Protein AF-0000000083136436 (afdb_homodimer)

Solvent-accessible surface area (backbone atoms only — not comparable to full-atom values): 55242 Å² total; per-residue (Å²): 112,68,65,59,56,51,51,56,48,48,55,53,46,47,53,52,50,52,51,52,51,49,55,48,50,48,51,52,43,40,59,65,52,48,75,70,42,80,76,74,80,72,86,39,76,48,78,64,77,45,76,46,76,44,94,86,46,34,34,39,34,31,37,71,50,64,82,78,51,86,52,62,43,18,45,33,35,54,41,67,31,38,34,38,37,31,27,44,71,83,41,77,76,44,77,45,72,50,86,51,68,53,82,34,62,43,40,19,55,38,68,44,79,39,76,47,62,86,82,41,47,38,37,38,41,37,38,32,49,61,46,78,86,47,48,82,66,87,65,63,38,30,46,27,48,47,33,59,49,50,45,50,50,37,52,69,26,41,63,52,33,50,50,17,48,49,30,24,46,52,9,51,48,37,32,53,50,36,65,64,43,36,78,78,56,75,53,71,66,32,48,41,24,46,10,52,27,28,31,37,48,11,51,31,50,28,60,39,26,55,45,38,37,66,57,46,76,52,23,43,42,49,44,50,45,42,54,52,34,60,51,51,36,54,50,29,44,53,52,17,52,39,52,69,66,60,53,83,70,78,54,66,66,54,50,52,40,50,52,44,50,51,50,48,53,50,45,50,52,29,18,49,70,62,80,41,38,58,86,74,46,42,62,60,50,50,49,49,48,50,53,50,52,52,51,53,49,51,50,52,50,51,35,55,74,67,67,64,68,46,78,68,46,55,61,46,51,56,37,50,50,48,41,50,52,33,50,52,52,52,56,48,35,59,76,74,42,76,76,64,72,56,62,65,44,54,50,41,46,40,51,33,51,50,53,50,49,51,53,52,51,52,50,52,50,50,52,46,35,54,48,34,21,53,55,36,23,50,58,52,26,18,32,27,79,82,61,61,34,27,13,40,51,35,47,50,50,47,57,72,65,61,84,76,60,71,39,22,28,39,37,32,36,36,54,50,63,49,66,59,39,25,74,74,65,30,61,70,54,32,47,51,53,49,34,53,52,45,48,56,50,40,73,69,43,44,89,58,24,56,44,28,39,64,45,75,56,32,34,37,32,47,25,61,68,32,81,81,54,64,61,67,61,51,52,52,47,49,54,49,49,44,50,55,50,46,72,64,57,82,54,100,60,75,71,45,75,26,52,17,57,30,68,44,50,95,84,60,86,46,62,66,60,42,46,50,51,4,44,52,44,13,53,56,44,36,52,56,59,53,69,71,99,111,68,64,59,53,51,51,54,49,49,56,52,47,48,52,52,50,51,50,53,50,49,55,49,52,48,50,51,43,40,58,65,51,48,74,68,41,80,76,75,79,73,86,41,76,48,80,64,76,45,75,45,76,47,94,86,45,34,34,41,34,31,37,73,49,63,80,79,52,85,55,62,44,18,45,33,36,55,42,66,30,38,33,39,38,30,26,44,69,83,39,76,77,46,77,44,73,50,87,51,68,54,83,36,62,43,39,19,56,37,69,45,80,40,76,48,62,84,82,41,48,38,36,37,40,37,40,33,50,60,45,78,87,48,48,81,66,88,65,63,38,30,45,26,49,46,32,59,51,50,43,50,49,37,52,70,25,41,63,53,35,51,51,16,49,47,29,24,46,54,8,52,48,36,35,52,49,36,66,64,43,39,78,78,37,92,56,72,66,32,49,42,23,46,9,52,29,29,31,38,50,11,52,33,50,27,61,41,26,55,44,39,37,65,56,46,76,52,23,42,42,50,44,50,47,42,53,53,34,60,52,50,36,56,50,29,44,52,54,16,50,39,51,70,67,60,53,83,71,77,53,66,68,53,50,52,40,51,50,45,51,49,50,47,53,51,44,49,53,30,19,49,70,62,79,41,38,59,86,74,46,42,62,60,49,51,49,50,49,50,53,48,51,51,50,53,48,50,51,53,50,52,35,55,76,68,67,64,70,47,76,67,48,55,62,47,50,54,36,51,49,48,41,49,51,35,50,52,54,52,56,49,35,60,76,73,42,76,74,62,72,54,62,63,44,53,51,41,47,39,51,31,51,52,51,50,47,51,54,53,49,52,50,51,50,52,52,48,35,54,48,35,21,52,54,37,22,50,57,52,25,18,33,27,80,83,61,63,34,27,13,40,51,35,47,50,49,47,57,72,64,60,83,75,60,73,40,22,29,38,36,33,36,36,54,49,62,47,68,58,39,26,73,73,66,31,61,69,55,32,48,52,53,50,34,53,51,44,48,55,50,38,72,69,42,43,89,58,25,55,44,29,39,64,44,74,57,31,34,36,32,46,24,62,69,33,82,82,55,64,62,67,61,51,52,52,50,48,54,50,50,45,49,55,49,44,72,64,56,81,54,98,59,75,72,44,75,26,50,18,57,29,66,45,50,95,82,59,87,48,61,65,60,41,47,50,52,4,45,50,45,15,53,54,44,36,51,55,60,53,67,71,98

Secondary structure (DSSP, 8-state):
-HHHHHHHHHHHHHHHHHHHHHHHHHHHHHHHHHTTSPPP--PEE---SEEEE-TTS-EEEEEE--TT-TT-SEEEEEEESEEEEEEETTEEEEEE----STT-S---EEEEEEEPPTT--EEEEEEEESSGGGTT----EEEE-HHHHHHHHHHHHHHHHHHHHHHHHHHHHHHHHHHHHHHHH---THHHHHHHHHHHHHHHHHHTSHHHHHH-S-HHHHHHHHHHHHHHHHHHHHHHHHHHTT---SSHHHHHHHHHHHHHHHHHHHHHHTSS-HHHHHHHHHHHHHHHHHHHHHHHHHHHHTT---HHHHHHHHHHHHHHHHHHHHHHHHHHS-S---HHHHHHHHHHHHHHHHHHHHHHHHHHHHHHHHHHIIIIIHB-TTT-SB-HHHHHHHHHH----TT-EEEEEEETTHHHHHHHH-HHHHHHHHHHHHHHHHHHHTTTSEEEE-SSSEEEEEESSGGG--HHHHHHHHHHHHHHHHHHT-SSS---EEEEEEEPPTT---HHHHHHHHHHHHHHHHHHHHTT-/-HHHHHHHHHHHHHHHHHHHHHHHHHHHHHHHHHTTS-----PEE---SEEEE-TTS-EEEEEE--TT-TT-SEEEEEEESEEEEEEETTEEEEEE----STT-S---EEEEEEEPPTT--EEEEEEEESSGGGTT----EEEE-HHHHHHHHHHHHHHHHHHHHHHHHHHHHHHHHHHHHTTTS---THHHHHHHHHHHHHHHHHHTSHHHHHH-S-HHHHHHHHHHHHHHHHHHHHHHHHHHTT---SSHHHHHHHHHHHHHHHHHHHHHHTSS-HHHHHHHHHHHHHHHHHHHHHHHHHHHHTT---HHHHHHHHHHHHHHHHHHHHHHHHHHS-S---HHHHHHHHHHHHHHHHHHHHHHHHHHHHHHHHHHHHHHHHB-TTT-SB-HHHHHHHHHH----TT-EEEEEEETTHHHHHHHH-HHHHHHHHHHHHHHHHHHHTTTSEEEE-SSSEEEEEESSGGG--HHHHHHHHHHHHHHHHHTT-SSS---EEEEEEEPPTT---HHHHHHHHHHHHHHHHHHHHTT-

Radius of gyration: 40.77 Å; Cα contacts (8 Å, |Δi|>4): 1611; chains: 2; bounding box: 69×127×80 Å

InterPro domains:
  IPR000160 GGDEF domain [PF00990] (382-529)
  IPR000160 GGDEF domain [PS50887] (406-533)
  IPR000160 GGDEF domain [SM00267] (370-532)
  IPR000160 GGDEF domain [TIGR00254] (377-530)
  IPR000160 GGDEF domain [cd01949] (384-532)
  IPR011623 7TM-DISM receptor, extracellular domain, type 1 [PF07695] (163-356)
  IPR029787 Nucleotide cyclase [SSF55073] (386-528)
  IPR043128 Reverse transcriptase/Diguanylate cyclase domain [G3DSA:3.30.70.270] (364-533)
  IPR050469 Diguanylate cyclase Dgc-like, bacteria [PTHR45138] (361-528)

Foldseek 3Di:
DVVVVVVVVVVVVVVVVVVVVVVVVVVVVCVVCVVVDPDQDAWAFFDFPDWDADPQLKIKTKHFDDLPPPFFFKKKKKDAQKWKWKDFPRHTQDTQFAPDALLARGSAIAIDITTDDSPTGMMMMMIGHSDPLCRPADMIMTGGDPVSNVVNLCVVQVVQLVLLVVLLVLLVVLCVVCVVCCVPQVADCLSVLLSLLSNLSSLLQNLLTVNVNSVPPRRSVSRSSNLLSLLCNLLSVLSNLCGLVVPPDPPQSVVLNVQSVVLSVVQSVCSSVHNAHSLRSSVSSVVSVVSSLVVSVVSLVVCVVVVVDDPSSVLLVVLSVLQVVLVVVQVVCVSPHDRHNDPSNSVSSSVSSVSNSVSSVVVSVVSRVVVVCVVVCCQVVQADPLARAGEQSVVVVCQVPVQDLAQKKKKKKFKPCLVVQCVVPNVVLSSVLQNVLSVLVCVLQVVQFGKYDNDSGMIMTMGHNCPVPPVVVSVVVSVVVLVVVVVVPPGVDRIDMFMFMFTDDPPDPGVVVRVVRRVVNSVVRVVVVVVVD/DVVVVVVVVVVVVVVVVVVVVVVVVVVVVCVVCVVVDPDQDAWAFFDFPDWDADPQLKIKTKHFDDLPPPFFFKKKKKDAQKWKWKDFPRHTQDTQFAPDALLARGSAIAIDITTDDSPGGMMMMMIGHSDPLCRPADMIMTGGDPVSNVVNQCVVQVVQLVLLVVLLVLLVVLCVVCVVCCVVFVADCLSVLLSLLSNLSSLLSNLLTVNVNSVPPRRSVSRSSNLLSLLCNLLSVLSNLCGQVVPPDPPLSVVLNVQSVVLSVVQSVCSSVHNAHSLRSSVSSVVSVVVSLVVSVVSLVVCVVVVVCDPSSVLLVVLSVLQVVLVVVQVVCVSPHDRHRDPSNSVSSSVSSVSNSVSSVVVSVVSVVVVVCVVVCCQVVQADPLARAGEQSVVVVCQVPVQDLAQKKKKKKFKPCLVVQCVVPNVVLSSVLQNVLSVLVCVLQVVQFGKYDNDSGMIMTMGHNCPVPPVVVSVVVSVVVLVVVVVVCPGVDRIDMFMFMFTDDPPDPGVVVRVVRRVVNSVVRVVVVVVVD

Structure (mmCIF, N/CA/C/O backbone):
data_AF-0000000083136436-model_v1
#
loop_
_entity.id
_entity.type
_entity.pdbx_description
1 polymer 'Putative diguanylate cyclase YfiN'
#
loop_
_atom_site.group_PDB
_atom_site.id
_atom_site.type_symbol
_atom_site.label_atom_id
_atom_site.label_alt_id
_atom_site.label_comp_id
_atom_site.label_asym_id
_atom_site.label_entity_id
_atom_site.label_seq_id
_atom_site.pdbx_PDB_ins_code
_atom_site.Cartn_x
_atom_site.Cartn_y
_atom_site.Cartn_z
_atom_site.occupancy
_atom_site.B_iso_or_equiv
_atom_site.auth_seq_id
_atom_site.auth_comp_id
_atom_site.auth_asym_id
_atom_site.auth_atom_id
_atom_site.pdbx_PDB_model_num
ATOM 1 N N . MET A 1 1 ? 20.844 29.188 -1.194 1 38.41 1 MET A N 1
ATOM 2 C CA . MET A 1 1 ? 19.531 28.547 -1.119 1 38.41 1 MET A CA 1
ATOM 3 C C . MET A 1 1 ? 19.062 28.109 -2.502 1 38.41 1 MET A C 1
ATOM 5 O O . MET A 1 1 ? 18.594 26.984 -2.676 1 38.41 1 MET A O 1
ATOM 9 N N . LYS A 1 2 ? 19.25 29.094 -3.412 1 44.53 2 LYS A N 1
ATOM 10 C CA . LYS A 1 2 ? 18.844 28.859 -4.793 1 44.53 2 LYS A CA 1
ATOM 11 C C . LYS A 1 2 ? 19.656 27.734 -5.426 1 44.53 2 LYS A C 1
ATOM 13 O O . LYS A 1 2 ? 19.109 26.891 -6.141 1 44.53 2 LYS A O 1
ATOM 18 N N . GLU A 1 3 ? 20.891 27.672 -5.227 1 42.81 3 GLU A N 1
ATOM 19 C CA . GLU A 1 3 ? 21.75 26.672 -5.875 1 42.81 3 GLU A CA 1
ATOM 20 C C . GLU A 1 3 ? 21.422 25.266 -5.391 1 42.81 3 GLU A C 1
ATOM 22 O O . GLU A 1 3 ? 21.438 24.312 -6.172 1 42.81 3 GLU A O 1
ATOM 27 N N . LYS A 1 4 ? 21.094 25.156 -4.141 1 50.66 4 LYS A N 1
ATOM 28 C CA . LYS A 1 4 ? 20.719 23.891 -3.533 1 50.66 4 LYS A CA 1
ATOM 29 C C . LYS A 1 4 ? 19.406 23.375 -4.094 1 50.66 4 LYS A C 1
ATOM 31 O O . LYS A 1 4 ? 19.25 22.188 -4.344 1 50.66 4 LYS A O 1
ATOM 36 N N . LEU A 1 5 ? 18.562 24.266 -4.336 1 51.59 5 LEU A N 1
ATOM 37 C CA . LEU A 1 5 ? 17.281 23.906 -4.941 1 51.59 5 LEU A CA 1
ATOM 38 C C . LEU A 1 5 ? 17.469 23.469 -6.391 1 51.59 5 LEU A C 1
ATOM 40 O O . LEU A 1 5 ? 16.797 22.547 -6.855 1 51.59 5 LEU A O 1
ATOM 44 N N . LEU A 1 6 ? 18.453 24.094 -7.031 1 48.12 6 LEU A N 1
ATOM 45 C CA . LEU A 1 6 ? 18.703 23.766 -8.43 1 48.12 6 LEU A CA 1
ATOM 46 C C . LEU A 1 6 ? 19.344 22.391 -8.57 1 48.12 6 LEU A C 1
ATOM 48 O O . LEU A 1 6 ? 19 21.641 -9.484 1 48.12 6 LEU A O 1
ATOM 52 N N . THR A 1 7 ? 20.266 22.094 -7.727 1 52 7 THR A N 1
ATOM 53 C CA . THR A 1 7 ? 20.969 20.828 -7.789 1 52 7 THR A CA 1
ATOM 54 C C . THR A 1 7 ? 20.031 19.672 -7.422 1 52 7 THR A C 1
ATOM 56 O O . THR A 1 7 ? 20.125 18.594 -8.008 1 52 7 THR A O 1
ATOM 59 N N . LYS A 1 8 ? 19.281 19.922 -6.438 1 60.09 8 LYS A N 1
ATOM 60 C CA . LYS A 1 8 ? 18.281 18.938 -6.047 1 60.09 8 LYS A CA 1
ATOM 61 C C . LYS A 1 8 ? 17.328 18.625 -7.203 1 60.09 8 LYS A C 1
ATOM 63 O O . LYS A 1 8 ? 16.969 17.469 -7.438 1 60.09 8 LYS A O 1
ATOM 68 N N . ASN A 1 9 ? 17.172 19.578 -7.953 1 70.38 9 ASN A N 1
ATOM 69 C CA . ASN A 1 9 ? 16.281 19.422 -9.102 1 70.38 9 ASN A CA 1
ATOM 70 C C . ASN A 1 9 ? 16.953 18.625 -10.227 1 70.38 9 ASN A C 1
ATOM 72 O O . ASN A 1 9 ? 16.297 17.812 -10.883 1 70.38 9 ASN A O 1
ATOM 76 N N . LYS A 1 10 ? 18.375 18.734 -10.297 1 77.62 10 LYS A N 1
ATOM 77 C CA . LYS A 1 10 ? 19.062 18.031 -11.375 1 77.62 10 LYS A CA 1
ATOM 78 C C . LYS A 1 10 ? 19.125 16.531 -11.109 1 77.62 10 LYS A C 1
ATOM 80 O O . LYS A 1 10 ? 18.906 15.727 -12.008 1 77.62 10 LYS A O 1
ATOM 85 N N . SER A 1 11 ? 19.422 16.109 -9.93 1 79 11 SER A N 1
ATOM 86 C CA . SER A 1 11 ? 19.516 14.703 -9.586 1 79 11 SER A CA 1
ATOM 87 C C . SER A 1 11 ? 18.156 14.023 -9.641 1 79 11 SER A C 1
ATOM 89 O O . SER A 1 11 ? 18.047 12.875 -10.07 1 79 11 SER A O 1
ATOM 91 N N . GLN A 1 12 ? 17.219 14.742 -9.242 1 83.62 12 GLN A N 1
ATOM 92 C CA . GLN A 1 12 ? 15.859 14.211 -9.352 1 83.62 12 GLN A CA 1
ATOM 93 C C . GLN A 1 12 ? 15.461 14 -10.805 1 83.62 12 GLN A C 1
ATOM 95 O O . GLN A 1 12 ? 14.828 12.992 -11.148 1 83.62 12 GLN A O 1
ATOM 100 N N . ARG A 1 13 ? 15.945 14.875 -11.633 1 84.5 13 ARG A N 1
ATOM 101 C CA . ARG A 1 13 ? 15.672 14.75 -13.062 1 84.5 13 ARG A CA 1
ATOM 102 C C . ARG A 1 13 ? 16.438 13.586 -13.664 1 84.5 13 ARG A C 1
ATOM 104 O O . ARG A 1 13 ? 15.93 12.883 -14.547 1 84.5 13 ARG A O 1
ATOM 111 N N . MET A 1 14 ? 17.594 13.445 -13.219 1 86.56 14 MET A N 1
ATOM 112 C CA . MET A 1 14 ? 18.391 12.32 -13.688 1 86.56 14 MET A CA 1
ATOM 113 C C . MET A 1 14 ? 17.734 10.992 -13.32 1 86.56 14 MET A C 1
ATOM 115 O O . MET A 1 14 ? 17.609 10.102 -14.164 1 86.56 14 MET A O 1
ATOM 119 N N . LEU A 1 15 ? 17.375 10.883 -12.109 1 89.12 15 LEU A N 1
ATOM 120 C CA . LEU A 1 15 ? 16.734 9.648 -11.672 1 89.12 15 LEU A CA 1
ATOM 121 C C . LEU A 1 15 ? 15.453 9.391 -12.453 1 89.12 15 LEU A C 1
ATOM 123 O O . LEU A 1 15 ? 15.219 8.273 -12.914 1 89.12 15 LEU A O 1
ATOM 127 N N . THR A 1 16 ? 14.672 10.375 -12.633 1 86.75 16 THR A N 1
ATOM 128 C CA . THR A 1 16 ? 13.43 10.234 -13.383 1 86.75 16 THR A CA 1
ATOM 129 C C . THR A 1 16 ? 13.719 9.859 -14.836 1 86.75 16 THR A C 1
ATOM 131 O O . THR A 1 16 ? 13.023 9.016 -15.414 1 86.75 16 THR A O 1
ATOM 134 N N . GLY A 1 17 ? 14.734 10.492 -15.359 1 86.94 17 GLY A N 1
ATOM 135 C CA . GLY A 1 17 ? 15.125 10.156 -16.719 1 86.94 17 GLY A CA 1
ATOM 136 C C . GLY A 1 17 ? 15.578 8.711 -16.875 1 86.94 17 GLY A C 1
ATOM 137 O O . GLY A 1 17 ? 15.18 8.031 -17.828 1 86.94 17 GLY A O 1
ATOM 138 N N . VAL A 1 18 ? 16.328 8.266 -15.961 1 88.94 18 VAL A N 1
ATOM 139 C CA . VAL A 1 18 ? 16.828 6.891 -15.977 1 88.94 18 VAL A CA 1
ATOM 140 C C . VAL A 1 18 ? 15.656 5.918 -15.828 1 88.94 18 VAL A C 1
ATOM 142 O O . VAL A 1 18 ? 15.617 4.879 -16.484 1 88.94 18 VAL A O 1
ATOM 145 N N . MET A 1 19 ? 14.727 6.262 -15.008 1 89.62 19 MET A N 1
ATOM 146 C CA . MET A 1 19 ? 13.562 5.41 -14.797 1 89.62 19 MET A CA 1
ATOM 147 C C . MET A 1 19 ? 12.719 5.32 -16.062 1 89.62 19 MET A C 1
ATOM 149 O O . MET A 1 19 ? 12.297 4.23 -16.469 1 89.62 19 MET A O 1
ATOM 153 N N . VAL A 1 20 ? 12.555 6.414 -16.672 1 86.25 20 VAL A N 1
ATOM 154 C CA . VAL A 1 20 ? 11.766 6.441 -17.906 1 86.25 20 VAL A CA 1
ATOM 155 C C . VAL A 1 20 ? 12.469 5.633 -18.984 1 86.25 20 VAL A C 1
ATOM 157 O O . VAL A 1 20 ? 11.836 4.824 -19.688 1 86.25 20 VAL A O 1
ATOM 160 N N . ALA A 1 21 ? 13.727 5.848 -19.109 1 88.19 21 ALA A N 1
ATOM 161 C CA . ALA A 1 21 ? 14.516 5.102 -20.078 1 88.19 21 ALA A CA 1
ATOM 162 C C . ALA A 1 21 ? 14.469 3.604 -19.781 1 88.19 21 ALA A C 1
ATOM 164 O O . ALA A 1 21 ? 14.359 2.789 -20.703 1 88.19 21 ALA A O 1
ATOM 165 N N . LEU A 1 22 ? 14.578 3.283 -18.609 1 90.38 22 LEU A N 1
ATOM 166 C CA . LEU A 1 22 ? 14.562 1.887 -18.188 1 90.38 22 LEU A CA 1
ATOM 167 C C . LEU A 1 22 ? 13.258 1.21 -18.578 1 90.38 22 LEU A C 1
ATOM 169 O O . LEU A 1 22 ? 13.273 0.147 -19.203 1 90.38 22 LEU A O 1
ATOM 173 N N . PHE A 1 23 ? 12.133 1.816 -18.266 1 88.62 23 PHE A N 1
ATOM 174 C CA . PHE A 1 23 ? 10.852 1.185 -18.547 1 88.62 23 PHE A CA 1
ATOM 175 C C . PHE A 1 23 ? 10.547 1.2 -20.031 1 88.62 23 PHE A C 1
ATOM 177 O O . PHE A 1 23 ? 9.883 0.294 -20.547 1 88.62 23 PHE A O 1
ATOM 184 N N . PHE A 1 24 ? 11.133 2.189 -20.719 1 86.38 24 PHE A N 1
ATOM 185 C CA . PHE A 1 24 ? 11.008 2.195 -22.156 1 86.38 24 PHE A CA 1
ATOM 186 C C . PHE A 1 24 ? 11.766 1.022 -22.781 1 86.38 24 PHE A C 1
ATOM 188 O O . PHE A 1 24 ? 11.211 0.278 -23.594 1 86.38 24 PHE A O 1
ATOM 195 N N . VAL A 1 25 ? 12.93 0.846 -22.406 1 90.38 25 VAL A N 1
ATOM 196 C CA . VAL A 1 25 ? 13.758 -0.229 -22.938 1 90.38 25 VAL A CA 1
ATOM 197 C C . VAL A 1 25 ? 13.164 -1.581 -22.562 1 90.38 25 VAL A C 1
ATOM 199 O O . VAL A 1 25 ? 13.172 -2.521 -23.359 1 90.38 25 VAL A O 1
ATOM 202 N N . LEU A 1 26 ? 12.688 -1.663 -21.391 1 91.31 26 LEU A N 1
ATOM 203 C CA . LEU A 1 26 ? 12.062 -2.902 -20.953 1 91.31 26 LEU A CA 1
ATOM 204 C C . LEU A 1 26 ? 10.836 -3.223 -21.797 1 91.31 26 LEU A C 1
ATOM 206 O O . LEU A 1 26 ? 10.594 -4.383 -22.141 1 91.31 26 LEU A O 1
ATOM 210 N N . SER A 1 27 ? 10.078 -2.197 -22.078 1 89.31 27 SER A N 1
ATOM 211 C CA . SER A 1 27 ? 8.914 -2.396 -22.938 1 89.31 27 SER A CA 1
ATOM 212 C C . SER A 1 27 ? 9.328 -2.871 -24.328 1 89.31 27 SER A C 1
ATOM 214 O O . SER A 1 27 ? 8.703 -3.773 -24.891 1 89.31 27 SER A O 1
ATOM 216 N N . VAL A 1 28 ? 10.352 -2.316 -24.828 1 88.56 28 VAL A N 1
ATOM 217 C CA . VAL A 1 28 ? 10.867 -2.711 -26.125 1 88.56 28 VAL A CA 1
ATOM 218 C C . VAL A 1 28 ? 11.367 -4.152 -26.078 1 88.56 28 VAL A C 1
ATOM 220 O O . VAL A 1 28 ? 11.07 -4.953 -26.969 1 88.56 28 VAL A O 1
ATOM 223 N N . CYS A 1 29 ? 12.062 -4.453 -25.078 1 89.56 29 CYS A N 1
ATOM 224 C CA . CYS A 1 29 ? 12.57 -5.809 -24.891 1 89.56 29 CYS A CA 1
ATOM 225 C C . CYS A 1 29 ? 11.43 -6.816 -24.844 1 89.56 29 CYS A C 1
ATOM 227 O O . CYS A 1 29 ? 11.477 -7.852 -25.516 1 89.56 29 CYS A O 1
ATOM 229 N N . THR A 1 30 ? 10.438 -6.508 -24.109 1 89.38 30 THR A N 1
ATOM 230 C CA . THR A 1 30 ? 9.305 -7.414 -23.938 1 89.38 30 THR A CA 1
ATOM 231 C C . THR A 1 30 ? 8.578 -7.629 -25.266 1 89.38 30 THR A C 1
ATOM 233 O O . THR A 1 30 ? 8.195 -8.75 -25.594 1 89.38 30 THR A O 1
ATOM 236 N N . ILE A 1 31 ? 8.469 -6.594 -25.984 1 86.75 31 ILE A N 1
ATOM 237 C CA . ILE A 1 31 ? 7.762 -6.676 -27.266 1 86.75 31 ILE A CA 1
ATOM 238 C C . ILE A 1 31 ? 8.578 -7.5 -28.25 1 86.75 31 ILE A C 1
ATOM 240 O O . ILE A 1 31 ? 8.055 -8.398 -28.906 1 86.75 31 ILE A O 1
ATOM 244 N N . PHE A 1 32 ? 9.805 -7.352 -28.312 1 85.31 32 PHE A N 1
ATOM 245 C CA . PHE A 1 32 ? 10.641 -8 -29.312 1 85.31 32 PHE A CA 1
ATOM 246 C C . PHE A 1 32 ? 10.906 -9.453 -28.938 1 85.31 32 PHE A C 1
ATOM 248 O O . PHE A 1 32 ? 10.977 -10.32 -29.812 1 85.31 32 PHE A O 1
ATOM 255 N N . THR A 1 33 ? 11.039 -9.672 -27.734 1 87.31 33 THR A N 1
ATOM 256 C CA . THR A 1 33 ? 11.297 -11.039 -27.312 1 87.31 33 THR A CA 1
ATOM 257 C C . THR A 1 33 ? 10 -11.828 -27.203 1 87.31 33 THR A C 1
ATOM 259 O O . THR A 1 33 ? 10.016 -13.062 -27.172 1 87.31 33 THR A O 1
ATOM 262 N N . GLY A 1 34 ? 8.891 -11.156 -27.031 1 85.06 34 GLY A N 1
ATOM 263 C CA . GLY A 1 34 ? 7.594 -11.805 -26.938 1 85.06 34 GLY A CA 1
ATOM 264 C C . GLY A 1 34 ? 7.242 -12.617 -28.172 1 85.06 34 GLY A C 1
ATOM 265 O O . GLY A 1 34 ? 6.484 -13.586 -28.078 1 85.06 34 GLY A O 1
ATOM 266 N N . LYS A 1 35 ? 7.824 -12.391 -29.281 1 80.25 35 LYS A N 1
ATOM 267 C CA . LYS A 1 35 ? 7.547 -13.086 -30.531 1 80.25 35 LYS A CA 1
ATOM 268 C C . LYS A 1 35 ? 8.117 -14.5 -30.516 1 80.25 35 LYS A C 1
ATOM 270 O O . LYS A 1 35 ? 7.656 -15.375 -31.25 1 80.25 35 LYS A O 1
ATOM 275 N N . TYR A 1 36 ? 9.039 -14.766 -29.578 1 78.31 36 TYR A N 1
ATOM 276 C CA . TYR A 1 36 ? 9.719 -16.062 -29.547 1 78.31 36 TYR A CA 1
ATOM 277 C C . TYR A 1 36 ? 9.156 -16.938 -28.438 1 78.31 36 TYR A C 1
ATOM 279 O O . TYR A 1 36 ? 9.602 -18.078 -28.266 1 78.31 36 TYR A O 1
ATOM 287 N N . VAL A 1 37 ? 8.227 -16.453 -27.703 1 80.5 37 VAL A N 1
ATOM 288 C CA . VAL A 1 37 ? 7.598 -17.234 -26.641 1 80.5 37 VAL A CA 1
ATOM 289 C C . VAL A 1 37 ? 6.527 -18.141 -27.25 1 80.5 37 VAL A C 1
ATOM 291 O O . VAL A 1 37 ? 5.695 -17.688 -28.047 1 80.5 37 VAL A O 1
ATOM 294 N N . PRO A 1 38 ? 6.73 -19.5 -26.922 1 71.94 38 PRO A N 1
ATOM 295 C CA . PRO A 1 38 ? 5.707 -20.391 -27.469 1 71.94 38 PRO A CA 1
ATOM 296 C C . PRO A 1 38 ? 4.293 -20 -27.031 1 71.94 38 PRO A C 1
ATOM 298 O O . PRO A 1 38 ? 4.086 -19.594 -25.891 1 71.94 38 PRO A O 1
ATOM 301 N N . THR A 1 39 ? 3.465 -19.891 -27.984 1 67.19 39 THR A N 1
ATOM 302 C CA . THR A 1 39 ? 2.076 -19.547 -27.719 1 67.19 39 THR A CA 1
ATOM 303 C C . THR A 1 39 ? 1.398 -20.609 -26.875 1 67.19 39 THR A C 1
ATOM 305 O O . THR A 1 39 ? 1.578 -21.797 -27.109 1 67.19 39 THR A O 1
ATOM 308 N N . GLU A 1 40 ? 0.999 -20.266 -25.734 1 67.88 40 GLU A N 1
ATOM 309 C CA . GLU A 1 40 ? 0.267 -21.156 -24.844 1 67.88 40 GLU A CA 1
ATOM 310 C C . GLU A 1 40 ? -1.026 -21.641 -25.5 1 67.88 40 GLU A C 1
ATOM 312 O O . GLU A 1 40 ? -1.742 -20.859 -26.125 1 67.88 40 GLU A O 1
ATOM 317 N N . LYS A 1 41 ? -1.092 -22.969 -25.641 1 68.81 41 LYS A N 1
ATOM 318 C CA . LYS A 1 41 ? -2.369 -23.516 -26.094 1 68.81 41 LYS A CA 1
ATOM 319 C C . LYS A 1 41 ? -3.49 -23.172 -25.109 1 68.81 41 LYS A C 1
ATOM 321 O O . LYS A 1 41 ? -3.305 -23.25 -23.906 1 68.81 41 LYS A O 1
ATOM 326 N N . GLY A 1 42 ? -4.438 -22.391 -25.438 1 73.06 42 GLY A N 1
ATOM 327 C CA . GLY A 1 42 ? -5.594 -22.125 -24.609 1 73.06 42 GLY A CA 1
ATOM 328 C C . GLY A 1 42 ? -6.207 -23.375 -24 1 73.06 42 GLY A C 1
ATOM 329 O O . GLY A 1 42 ? -5.738 -24.484 -24.266 1 73.06 42 GLY A O 1
ATOM 330 N N . LEU A 1 43 ? -7.09 -23.203 -23.016 1 85.12 43 LEU A N 1
ATOM 331 C CA . LEU A 1 43 ? -7.828 -24.312 -22.406 1 85.12 43 LEU A CA 1
ATOM 332 C C . LEU A 1 43 ? -8.703 -25.016 -23.438 1 85.12 43 LEU A C 1
ATOM 334 O O . LEU A 1 43 ? -9.391 -24.359 -24.234 1 85.12 43 LEU A O 1
ATOM 338 N N . THR A 1 44 ? -8.523 -26.266 -23.578 1 87.56 44 THR A N 1
ATOM 339 C CA . THR A 1 44 ? -9.336 -27.047 -24.484 1 87.56 44 THR A CA 1
ATOM 340 C C . THR A 1 44 ? -10.578 -27.578 -23.781 1 87.56 44 THR A C 1
ATOM 342 O O . THR A 1 44 ? -10.469 -28.359 -22.828 1 87.56 44 THR A O 1
ATOM 345 N N . LEU A 1 45 ? -11.711 -27.266 -24.297 1 90.94 45 LEU A N 1
ATOM 346 C CA . LEU A 1 45 ? -12.977 -27.703 -23.703 1 90.94 45 LEU A CA 1
ATOM 347 C C . LEU A 1 45 ? -13.312 -29.125 -24.109 1 90.94 45 LEU A C 1
ATOM 349 O O . LEU A 1 45 ? -13.086 -29.516 -25.266 1 90.94 45 LEU A O 1
ATOM 353 N N . TRP A 1 46 ? -13.758 -29.891 -23.172 1 91.56 46 TRP A N 1
ATOM 354 C CA . TRP A 1 46 ? -14.258 -31.25 -23.422 1 91.56 46 TRP A CA 1
ATOM 355 C C . TRP A 1 46 ? -15.766 -31.312 -23.219 1 91.56 46 TRP A C 1
ATOM 357 O O . TRP A 1 46 ? -16.25 -31.266 -22.094 1 91.56 46 TRP A O 1
ATOM 367 N N . GLU A 1 47 ? -16.453 -31.406 -24.266 1 92 47 GLU A N 1
ATOM 368 C CA . GLU A 1 47 ? -17.922 -31.469 -24.172 1 92 47 GLU A CA 1
ATOM 369 C C . GLU A 1 47 ? -18.391 -32.875 -23.797 1 92 47 GLU A C 1
ATOM 371 O O . GLU A 1 47 ? -17.969 -33.844 -24.406 1 92 47 GLU A O 1
ATOM 376 N N . PRO A 1 48 ? -19.234 -32.906 -22.812 1 93.25 48 PRO A N 1
ATOM 377 C CA . PRO A 1 48 ? -19.75 -34.219 -22.422 1 93.25 48 PRO A CA 1
ATOM 378 C C . PRO A 1 48 ? -20.641 -34.844 -23.484 1 93.25 48 PRO A C 1
ATOM 380 O O . PRO A 1 48 ? -21.297 -34.125 -24.25 1 93.25 48 PRO A O 1
ATOM 383 N N . GLU A 1 49 ? -20.688 -36.125 -23.531 1 92.69 49 GLU A N 1
ATOM 384 C CA . GLU A 1 49 ? -21.531 -36.875 -24.484 1 92.69 49 GLU A CA 1
ATOM 385 C C . GLU A 1 49 ? -22.984 -36.906 -24.031 1 92.69 49 GLU A C 1
ATOM 387 O O . GLU A 1 49 ? -23.891 -36.75 -24.844 1 92.69 49 GLU A O 1
ATOM 392 N N . ARG A 1 50 ? -23.047 -37.219 -22.781 1 92.69 50 ARG A N 1
ATOM 393 C CA . ARG A 1 50 ? -24.375 -37.344 -22.203 1 92.69 50 ARG A CA 1
ATOM 394 C C . ARG A 1 50 ? -24.406 -36.844 -20.766 1 92.69 50 ARG A C 1
ATOM 396 O O . ARG A 1 50 ? -23.422 -36.969 -20.031 1 92.69 50 ARG A O 1
ATOM 403 N N . THR A 1 51 ? -25.469 -36.156 -20.469 1 92.38 51 THR A N 1
ATOM 404 C CA . THR A 1 51 ? -25.703 -35.719 -19.094 1 92.38 51 THR A CA 1
ATOM 405 C C . THR A 1 51 ? -27.062 -36.219 -18.594 1 92.38 51 THR A C 1
ATOM 407 O O . THR A 1 51 ? -28.078 -36.031 -19.266 1 92.38 51 THR A O 1
ATOM 410 N N . GLN A 1 52 ? -27.031 -36.906 -17.516 1 91.69 52 GLN A N 1
ATOM 411 C CA . GLN A 1 52 ? -28.266 -37.406 -16.891 1 91.69 52 GLN A CA 1
ATOM 412 C C . GLN A 1 52 ? -28.5 -36.75 -15.547 1 91.69 52 GLN A C 1
ATOM 414 O O . GLN A 1 52 ? -27.609 -36.688 -14.695 1 91.69 52 GLN A O 1
ATOM 419 N N . LYS A 1 53 ? -29.656 -36.188 -15.391 1 89.88 53 LYS A N 1
ATOM 420 C CA . LYS A 1 53 ? -30.047 -35.594 -14.117 1 89.88 53 LYS A CA 1
ATOM 421 C C . LYS A 1 53 ? -30.953 -36.531 -13.32 1 89.88 53 LYS A C 1
ATOM 423 O O . LYS A 1 53 ? -31.906 -37.094 -13.867 1 89.88 53 LYS A O 1
ATOM 428 N N . GLN A 1 54 ? -30.516 -36.656 -12.164 1 88.44 54 GLN A N 1
ATOM 429 C CA . GLN A 1 54 ? -31.344 -37.5 -11.289 1 88.44 54 GLN A CA 1
ATOM 430 C C . GLN A 1 54 ? -32.281 -36.656 -10.469 1 88.44 54 GLN A C 1
ATOM 432 O O . GLN A 1 54 ? -32.125 -35.438 -10.383 1 88.44 54 GLN A O 1
ATOM 437 N N . ASP A 1 55 ? -33.25 -37.281 -9.773 1 79.25 55 ASP A N 1
ATOM 438 C CA . ASP A 1 55 ? -34.281 -36.625 -9 1 79.25 55 ASP A CA 1
ATOM 439 C C . ASP A 1 55 ? -33.688 -35.969 -7.746 1 79.25 55 ASP A C 1
ATOM 441 O O . ASP A 1 55 ? -34.219 -34.969 -7.25 1 79.25 55 ASP A O 1
ATOM 445 N N . ASP A 1 56 ? -32.562 -36.562 -7.312 1 79.56 56 ASP A N 1
ATOM 446 C CA . ASP A 1 56 ? -31.984 -36.031 -6.082 1 79.56 56 ASP A CA 1
ATOM 447 C C . ASP A 1 56 ? -31.109 -34.812 -6.363 1 79.56 56 ASP A C 1
ATOM 449 O O . ASP A 1 56 ? -30.531 -34.25 -5.445 1 79.56 56 ASP A O 1
ATOM 453 N N . GLY A 1 57 ? -31.078 -34.469 -7.543 1 80.88 57 GLY A N 1
ATOM 454 C CA . GLY A 1 57 ? -30.312 -33.312 -7.895 1 80.88 57 GLY A CA 1
ATOM 455 C C . GLY A 1 57 ? -28.906 -33.625 -8.359 1 80.88 57 GLY A C 1
ATOM 456 O O . GLY A 1 57 ? -28.172 -32.719 -8.773 1 80.88 57 GLY A O 1
ATOM 457 N N . THR A 1 58 ? -28.547 -34.906 -8.305 1 90.88 58 THR A N 1
ATOM 458 C CA . THR A 1 58 ? -27.234 -35.344 -8.758 1 90.88 58 THR A CA 1
ATOM 459 C C . THR A 1 58 ? -27.172 -35.375 -10.289 1 90.88 58 THR A C 1
ATOM 461 O O . THR A 1 58 ? -28.109 -35.875 -10.93 1 90.88 58 THR A O 1
ATOM 464 N N . ARG A 1 59 ? -26.156 -34.844 -10.844 1 92.75 59 ARG A N 1
ATOM 465 C CA . ARG A 1 59 ? -25.938 -34.875 -12.289 1 92.75 59 ARG A CA 1
ATOM 466 C C . ARG A 1 59 ? -24.828 -35.844 -12.648 1 92.75 59 ARG A C 1
ATOM 468 O O . ARG A 1 59 ? -23.734 -35.781 -12.094 1 92.75 59 ARG A O 1
ATOM 475 N N . HIS A 1 60 ? -25.156 -36.75 -13.492 1 94.62 60 HIS A N 1
ATOM 476 C CA . HIS A 1 60 ? -24.172 -37.688 -14.031 1 94.62 60 HIS A CA 1
ATOM 477 C C . HIS A 1 60 ? -23.719 -37.25 -15.43 1 94.62 60 HIS A C 1
ATOM 479 O O . HIS A 1 60 ? -24.547 -37.156 -16.344 1 94.62 60 HIS A O 1
ATOM 485 N N . ILE A 1 61 ? -22.516 -37.031 -15.562 1 95.69 61 ILE A N 1
ATOM 486 C CA . ILE A 1 61 ? -21.969 -36.531 -16.828 1 95.69 61 ILE A CA 1
ATOM 487 C C . ILE A 1 61 ? -21.016 -37.594 -17.391 1 95.69 61 ILE A C 1
ATOM 489 O O . ILE A 1 61 ? -20.078 -38.031 -16.719 1 95.69 61 ILE A O 1
ATOM 493 N N . TYR A 1 62 ? -21.172 -37.906 -18.641 1 95.31 62 TYR A N 1
ATOM 494 C CA . TYR A 1 62 ? -20.406 -39 -19.25 1 95.31 62 TYR A CA 1
ATOM 495 C C . TYR A 1 62 ? -19.5 -38.469 -20.359 1 95.31 62 TYR A C 1
ATOM 497 O O . TYR A 1 62 ? -19.906 -37.625 -21.141 1 95.31 62 TYR A O 1
ATOM 505 N N . PHE A 1 63 ? -18.312 -39 -20.312 1 93.81 63 PHE A N 1
ATOM 506 C CA . PHE A 1 63 ? -17.344 -38.688 -21.344 1 93.81 63 PHE A CA 1
ATOM 507 C C . PHE A 1 63 ? -16.781 -39.969 -21.953 1 93.81 63 PHE A C 1
ATOM 509 O O . PHE A 1 63 ? -16.562 -40.969 -21.25 1 93.81 63 PHE A O 1
ATOM 516 N N . THR A 1 64 ? -16.562 -39.906 -23.297 1 89.31 64 THR A N 1
ATOM 517 C CA . THR A 1 64 ? -15.867 -40.969 -23.969 1 89.31 64 THR A CA 1
ATOM 518 C C . THR 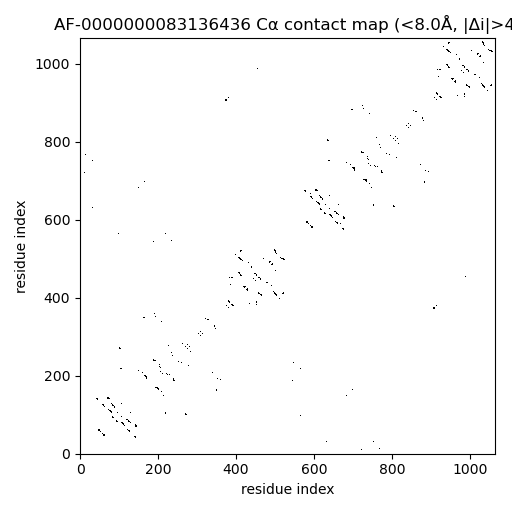A 1 64 ? -14.438 -40.562 -24.312 1 89.31 64 THR A C 1
ATOM 520 O O . THR A 1 64 ? -14.219 -39.562 -24.969 1 89.31 64 THR A O 1
ATOM 523 N N . ALA A 1 65 ? -13.57 -41.25 -23.734 1 80.12 65 ALA A N 1
ATOM 524 C CA . ALA A 1 65 ? -12.172 -40.906 -23.969 1 80.12 65 ALA A CA 1
ATOM 525 C C . ALA A 1 65 ? -11.672 -41.5 -25.281 1 80.12 65 ALA A C 1
ATOM 527 O O . ALA A 1 65 ? -11.891 -42.688 -25.547 1 80.12 65 ALA A O 1
ATOM 528 N N . ASP A 1 66 ? -11.492 -40.594 -26.281 1 67.38 66 ASP A N 1
ATOM 529 C CA . ASP A 1 66 ? -10.875 -41.125 -27.5 1 67.38 66 ASP A CA 1
ATOM 530 C C . ASP A 1 66 ? -9.414 -41.5 -27.266 1 67.38 66 ASP A C 1
ATOM 532 O O . ASP A 1 66 ? -8.633 -40.656 -26.781 1 67.38 66 ASP A O 1
ATOM 536 N N . THR A 1 67 ? -9.062 -42.75 -27.297 1 59.31 67 THR A N 1
ATOM 537 C CA . THR A 1 67 ? -7.73 -43.312 -27.078 1 59.31 67 THR A CA 1
ATOM 538 C C . THR A 1 67 ? -6.691 -42.594 -27.922 1 59.31 67 THR A C 1
ATOM 540 O O . THR A 1 67 ? -5.5 -42.594 -27.594 1 59.31 67 THR A O 1
ATOM 543 N N . ASP A 1 68 ? -7.07 -41.969 -28.953 1 57.41 68 ASP A N 1
ATOM 544 C CA . ASP A 1 68 ? -6.078 -41.406 -29.875 1 57.41 68 ASP A CA 1
ATOM 545 C C . ASP A 1 68 ? -5.668 -40 -29.453 1 57.41 68 ASP A C 1
ATOM 547 O O . ASP A 1 68 ? -4.797 -39.406 -30.078 1 57.41 68 ASP A O 1
ATOM 551 N N . ARG A 1 69 ? -6.34 -39.531 -28.516 1 58.12 69 ARG A N 1
ATOM 552 C CA . ARG A 1 69 ? -5.969 -38.156 -28.219 1 58.12 69 ARG A CA 1
ATOM 553 C C . ARG A 1 69 ? -4.73 -38.094 -27.344 1 58.12 69 ARG A C 1
ATOM 555 O O . ARG A 1 69 ? -4.715 -38.656 -26.25 1 58.12 69 ARG A O 1
ATOM 562 N N . GLU A 1 70 ? -3.664 -37.844 -27.891 1 56.69 70 GLU A N 1
ATOM 563 C CA . GLU A 1 70 ? -2.326 -37.719 -27.328 1 56.69 70 GLU A CA 1
ATOM 564 C C . GLU A 1 70 ? -2.338 -36.844 -26.062 1 56.69 70 GLU A C 1
ATOM 566 O O . GLU A 1 70 ? -1.531 -37.062 -25.156 1 56.69 70 GLU A O 1
ATOM 571 N N . ASP A 1 71 ? -3.314 -36 -25.938 1 60.78 71 ASP A N 1
ATOM 572 C CA . ASP A 1 71 ? -3.119 -34.969 -24.906 1 60.78 71 ASP A CA 1
ATOM 573 C C . ASP A 1 71 ? -4.102 -35.156 -23.75 1 60.78 71 ASP A C 1
ATOM 575 O O . ASP A 1 71 ? -4.367 -34.219 -23 1 60.78 71 ASP A O 1
ATOM 579 N N . ARG A 1 72 ? -4.543 -36.375 -23.547 1 67.38 72 ARG A N 1
ATOM 580 C CA . ARG A 1 72 ? -5.633 -36.5 -22.578 1 67.38 72 ARG A CA 1
ATOM 581 C C . ARG A 1 72 ? -5.141 -37.062 -21.266 1 67.38 72 ARG A C 1
ATOM 583 O O . ARG A 1 72 ? -5.426 -38.219 -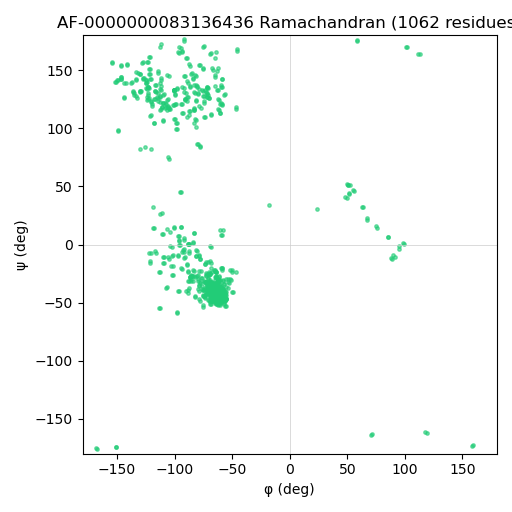20.938 1 67.38 72 ARG A O 1
ATOM 590 N N . SER A 1 73 ? -4.434 -36.25 -20.531 1 78.62 73 SER A N 1
ATOM 591 C CA . SER A 1 73 ? -3.896 -36.812 -19.312 1 78.62 73 SER A CA 1
ATOM 592 C C . SER A 1 73 ? -4.723 -36.406 -18.094 1 78.62 73 SER A C 1
ATOM 594 O O . SER A 1 73 ? -4.719 -37.094 -17.062 1 78.62 73 SER A O 1
ATOM 596 N N . SER A 1 74 ? -5.508 -35.344 -18.266 1 88.38 74 SER A N 1
ATOM 597 C CA . SER A 1 74 ? -6.25 -34.906 -17.094 1 88.38 74 SER A CA 1
ATOM 598 C C . SER A 1 74 ? -7.582 -34.281 -17.469 1 88.38 74 SER A C 1
ATOM 600 O O . SER A 1 74 ? -7.703 -33.656 -18.531 1 88.38 74 SER A O 1
ATOM 602 N N . LEU A 1 75 ? -8.609 -34.531 -16.688 1 91.94 75 LEU A N 1
ATOM 603 C CA . LEU A 1 75 ? -9.891 -33.844 -16.734 1 91.94 75 LEU A CA 1
ATOM 604 C C . LEU A 1 75 ? -9.969 -32.781 -15.625 1 91.94 75 LEU A C 1
ATOM 606 O O . LEU A 1 75 ? -9.781 -33.094 -14.445 1 91.94 75 LEU A O 1
ATOM 610 N N . VAL A 1 76 ? -10.148 -31.594 -16.062 1 93.19 76 VAL A N 1
ATOM 611 C CA . VAL A 1 76 ? -10.164 -30.5 -15.094 1 93.19 76 VAL A CA 1
ATOM 612 C C . VAL A 1 76 ? -11.461 -29.719 -15.219 1 93.19 76 VAL A C 1
ATOM 614 O O . VAL A 1 76 ? -11.914 -29.422 -16.328 1 93.19 76 VAL A O 1
ATOM 617 N N . PHE A 1 77 ? -12.086 -29.422 -14.07 1 93.94 77 PHE A N 1
ATOM 618 C CA . PHE A 1 77 ? -13.32 -28.656 -14.07 1 93.94 77 PHE A CA 1
ATOM 619 C C . PHE A 1 77 ? -13.5 -27.922 -12.742 1 93.94 77 PHE A C 1
ATOM 621 O O . PHE A 1 77 ? -12.867 -28.266 -11.742 1 93.94 77 PHE A O 1
ATOM 628 N N . PHE A 1 78 ? -14.25 -26.922 -12.859 1 92.56 78 PHE A N 1
ATOM 629 C CA . PHE A 1 78 ? -14.508 -26.078 -11.711 1 92.56 78 PHE A CA 1
ATOM 630 C C . PHE A 1 78 ? -15.859 -26.391 -11.086 1 92.56 78 PHE A C 1
ATOM 632 O O . PHE A 1 78 ? -16.844 -26.609 -11.805 1 92.56 78 PHE A O 1
ATOM 639 N N . THR A 1 79 ? -15.922 -26.531 -9.773 1 91.88 79 THR A N 1
ATOM 640 C CA . THR A 1 79 ? -17.172 -26.75 -9.062 1 91.88 79 THR A CA 1
ATOM 641 C C . THR A 1 79 ? -17.344 -25.734 -7.938 1 91.88 79 THR A C 1
ATOM 643 O O . THR A 1 79 ? -16.359 -25.312 -7.324 1 91.88 79 THR A O 1
ATOM 646 N N . SER A 1 80 ? -18.5 -25.328 -7.746 1 90.44 80 SER A N 1
ATOM 647 C CA . SER A 1 80 ? -18.875 -24.438 -6.652 1 90.44 80 SER A CA 1
ATOM 648 C C . SER A 1 80 ? -19.922 -25.062 -5.754 1 90.44 80 SER A C 1
ATOM 650 O O . SER A 1 80 ? -21.078 -25.219 -6.156 1 90.44 80 SER A O 1
ATOM 652 N N . HIS A 1 81 ? -19.5 -25.375 -4.531 1 89.56 81 HIS A N 1
ATOM 653 C CA . HIS A 1 81 ? -20.406 -25.953 -3.541 1 89.56 81 HIS A CA 1
ATOM 654 C C . HIS A 1 81 ? -21.078 -27.219 -4.07 1 89.56 81 HIS A C 1
ATOM 656 O O . HIS A 1 81 ? -22.297 -27.359 -3.988 1 89.56 81 HIS A O 1
ATOM 662 N N . GLN A 1 82 ? -20.281 -28.062 -4.641 1 91.56 82 GLN A N 1
ATOM 663 C CA . GLN A 1 82 ? -20.75 -29.344 -5.156 1 91.56 82 GLN A CA 1
ATOM 664 C C . GLN A 1 82 ? -19.812 -30.469 -4.723 1 91.56 82 GLN A C 1
ATOM 666 O O . GLN A 1 82 ? -18.594 -30.297 -4.68 1 91.56 82 GLN A O 1
ATOM 671 N N . TRP A 1 83 ? -20.422 -31.578 -4.41 1 92.44 83 TRP A N 1
ATOM 672 C CA . TRP A 1 83 ? -19.656 -32.812 -4.207 1 92.44 83 TRP A CA 1
ATOM 673 C C . TRP A 1 83 ? -19.328 -33.469 -5.543 1 92.44 83 TRP A C 1
ATOM 675 O O . TRP A 1 83 ? -20.109 -33.406 -6.488 1 92.44 83 TRP A O 1
ATOM 685 N N . VAL A 1 84 ? -18.156 -34.062 -5.562 1 94.94 84 VAL A N 1
ATOM 686 C CA . VAL A 1 84 ? -17.703 -34.594 -6.844 1 94.94 84 VAL A CA 1
ATOM 687 C C . VAL A 1 84 ? -17.25 -36.031 -6.672 1 94.94 84 VAL A C 1
ATOM 689 O O . VAL A 1 84 ? -16.547 -36.375 -5.715 1 94.94 84 VAL A O 1
ATOM 692 N N . GLU A 1 85 ? -17.719 -36.875 -7.523 1 95.81 85 GLU A N 1
ATOM 693 C CA . GLU A 1 85 ? -17.188 -38.219 -7.719 1 95.81 85 GLU A CA 1
ATOM 694 C C . GLU A 1 85 ? -16.906 -38.5 -9.195 1 95.81 85 GLU A C 1
ATOM 696 O O . GLU A 1 85 ? -17.719 -38.156 -10.062 1 95.81 85 GLU A O 1
ATOM 701 N N . VAL A 1 86 ? -15.781 -39 -9.422 1 96.75 86 VAL A N 1
ATOM 702 C CA . VAL A 1 86 ? -15.414 -39.312 -10.797 1 96.75 86 VAL A CA 1
ATOM 703 C C . VAL A 1 86 ? -15.078 -40.812 -10.914 1 96.75 86 VAL A C 1
ATOM 705 O O . VAL A 1 86 ? -14.336 -41.344 -10.094 1 96.75 86 VAL A O 1
ATOM 708 N N . PHE A 1 87 ? -15.617 -41.406 -11.969 1 96.44 87 PHE A N 1
ATOM 709 C CA . PHE A 1 87 ? -15.406 -42.812 -12.227 1 96.44 87 PHE A CA 1
ATOM 710 C C . PHE A 1 87 ? -14.789 -43.031 -13.602 1 96.44 87 PHE A C 1
ATOM 712 O O . PHE A 1 87 ? -15.148 -42.344 -14.562 1 96.44 87 PHE A O 1
ATOM 719 N N . ALA A 1 88 ? -13.805 -43.875 -13.711 1 95 88 ALA A N 1
ATOM 720 C CA . ALA A 1 88 ? -13.242 -44.344 -14.969 1 95 88 ALA A CA 1
ATOM 721 C C . ALA A 1 88 ? -13.531 -45.844 -15.172 1 95 88 ALA A C 1
ATOM 723 O O . ALA A 1 88 ? -13.016 -46.688 -14.43 1 95 88 ALA A O 1
ATOM 724 N N . ASP A 1 89 ? -14.25 -46.156 -16.125 1 94.06 89 ASP A N 1
ATOM 725 C CA . ASP A 1 89 ? -14.648 -47.531 -16.422 1 94.06 89 ASP A CA 1
ATOM 726 C C . ASP A 1 89 ? -15.203 -48.219 -15.172 1 94.06 89 ASP A C 1
ATOM 728 O O . ASP A 1 89 ? -14.812 -49.344 -14.844 1 94.06 89 ASP A O 1
ATOM 732 N N . GLY A 1 90 ? -15.969 -47.438 -14.43 1 93 90 GLY A N 1
ATOM 733 C CA . GLY A 1 90 ? -16.688 -48 -13.289 1 93 90 GLY A CA 1
ATOM 734 C C . GLY A 1 90 ? -15.906 -47.906 -12 1 93 90 GLY A C 1
ATOM 735 O O . GLY A 1 90 ? -16.453 -48.156 -10.914 1 93 90 GLY A O 1
ATOM 736 N N . LYS A 1 91 ? -14.664 -47.562 -12.016 1 94.94 91 LYS A N 1
ATOM 737 C CA . LYS A 1 91 ? -13.844 -47.438 -10.812 1 94.94 91 LYS A CA 1
ATOM 738 C C . LYS A 1 91 ? -13.703 -45.969 -10.398 1 94.94 91 LYS A C 1
ATOM 740 O O . LYS A 1 91 ? -13.391 -45.125 -11.227 1 94.94 91 LYS A O 1
ATOM 745 N N . GLN A 1 92 ? -13.922 -45.781 -9.148 1 95.19 92 GLN A N 1
ATOM 746 C CA . GLN A 1 92 ? -13.797 -44.406 -8.641 1 95.19 92 GLN A CA 1
ATOM 747 C C . GLN A 1 92 ? -12.344 -43.969 -8.617 1 95.19 92 GLN A C 1
ATOM 749 O O . GLN A 1 92 ? -11.5 -44.594 -7.996 1 95.19 92 GLN A O 1
ATOM 754 N N . ILE A 1 93 ? -12.031 -42.812 -9.188 1 93.25 93 ILE A N 1
ATOM 755 C CA . ILE A 1 93 ? -10.641 -42.375 -9.281 1 93.25 93 ILE A CA 1
ATOM 756 C C . ILE A 1 93 ? -10.477 -41.031 -8.578 1 93.25 93 ILE A C 1
ATOM 758 O O . ILE A 1 93 ? -9.352 -40.594 -8.32 1 93.25 93 ILE A O 1
ATOM 762 N N . TYR A 1 94 ? -11.57 -40.406 -8.305 1 93.88 94 TYR A N 1
ATOM 763 C CA . TYR A 1 94 ? -11.516 -39.094 -7.652 1 93.88 94 TYR A CA 1
ATOM 764 C C . TYR A 1 94 ? -12.773 -38.844 -6.828 1 93.88 94 TYR A C 1
ATOM 766 O O . TYR A 1 94 ? -13.875 -39.219 -7.234 1 93.88 94 TYR A O 1
ATOM 774 N N . LYS A 1 95 ? -12.562 -38.25 -5.668 1 93.06 95 LYS A N 1
ATOM 775 C CA . LYS A 1 95 ? -13.68 -37.906 -4.785 1 93.06 95 LYS A CA 1
ATOM 776 C C . LYS A 1 95 ? -13.422 -36.594 -4.062 1 93.06 95 LYS A C 1
ATOM 778 O O . LYS A 1 95 ? -12.328 -36.344 -3.562 1 93.06 95 LYS A O 1
ATOM 783 N N . LEU A 1 96 ? -14.336 -35.719 -4.164 1 90.88 96 LEU A N 1
ATOM 784 C CA . LEU A 1 96 ? -14.375 -34.469 -3.391 1 90.88 96 LEU A CA 1
ATOM 785 C C . LEU A 1 96 ? -15.617 -34.438 -2.51 1 90.88 96 LEU A C 1
ATOM 787 O O . LEU A 1 96 ? -16.734 -34.25 -3.01 1 90.88 96 LEU A O 1
ATOM 791 N N . ASP A 1 97 ? -15.391 -34.656 -1.26 1 83.69 97 ASP A N 1
ATOM 792 C CA . ASP A 1 97 ? -16.5 -34.656 -0.311 1 83.69 97 ASP A CA 1
ATOM 793 C C . ASP A 1 97 ? -16.281 -33.625 0.78 1 83.69 97 ASP A C 1
ATOM 795 O O . ASP A 1 97 ? -15.227 -33 0.849 1 83.69 97 ASP A O 1
ATOM 799 N N . TYR A 1 98 ? -17.422 -33.281 1.457 1 72.62 98 TYR A N 1
ATOM 800 C CA . TYR A 1 98 ? -17.328 -32.312 2.529 1 72.62 98 TYR A CA 1
ATOM 801 C C . TYR A 1 98 ? -16.984 -32.969 3.854 1 72.62 98 TYR A C 1
ATOM 803 O O . TYR A 1 98 ? -17.234 -34.188 4.035 1 72.62 98 TYR A O 1
ATOM 811 N N . THR A 1 99 ? -16.094 -32.438 4.629 1 66.12 99 THR A N 1
ATOM 812 C CA . THR A 1 99 ? -15.688 -32.969 5.922 1 66.12 99 THR A CA 1
ATOM 813 C C . THR A 1 99 ? -16.828 -32.844 6.938 1 66.12 99 THR A C 1
ATOM 815 O O . THR A 1 99 ? -16.859 -33.562 7.93 1 66.12 99 THR A O 1
ATOM 818 N N . GLY A 1 100 ? -17.984 -32.25 6.566 1 68.25 100 GLY A N 1
ATOM 819 C CA . GLY A 1 100 ? -19.094 -32.062 7.492 1 68.25 100 GLY A CA 1
ATOM 820 C C . GLY A 1 100 ? -18.719 -31.25 8.711 1 68.25 100 GLY A C 1
ATOM 821 O O . GLY A 1 100 ? -17.688 -30.562 8.711 1 68.25 100 GLY A O 1
ATOM 822 N N . GLY A 1 101 ? -19.547 -30.844 9.719 1 75.12 101 GLY A N 1
ATOM 823 C CA . GLY A 1 101 ? -19.359 -30.125 10.977 1 75.12 101 GLY A CA 1
ATOM 824 C C . GLY A 1 101 ? -20.094 -28.812 11.023 1 75.12 101 GLY A C 1
ATOM 825 O O . GLY A 1 101 ? -21.016 -28.562 10.25 1 75.12 101 GLY A O 1
ATOM 826 N N . ILE A 1 102 ? -19.578 -28.078 11.969 1 83.19 102 ILE A N 1
ATOM 827 C CA . ILE A 1 102 ? -20.281 -26.828 12.25 1 83.19 102 ILE A CA 1
ATOM 828 C C . ILE A 1 102 ? -19.891 -25.766 11.219 1 83.19 102 ILE A C 1
ATOM 830 O O . ILE A 1 102 ? -20.5 -24.703 11.148 1 83.19 102 ILE A O 1
ATOM 834 N N . TRP A 1 103 ? -18.922 -26.125 10.352 1 84.88 103 TRP A N 1
ATOM 835 C CA . TRP A 1 103 ? -18.422 -25.125 9.422 1 84.88 103 TRP A CA 1
ATOM 836 C C . TRP A 1 103 ? -19.141 -25.234 8.078 1 84.88 103 TRP A C 1
ATOM 838 O O . TRP A 1 103 ? -18.828 -24.484 7.145 1 84.88 103 TRP A O 1
ATOM 848 N N . GLY A 1 104 ? -20.094 -26.203 7.957 1 82.25 104 GLY A N 1
ATOM 849 C CA . GLY A 1 104 ? -20.906 -26.312 6.762 1 82.25 104 GLY A CA 1
ATOM 850 C C . GLY A 1 104 ? -20.609 -27.562 5.941 1 82.25 104 GLY A C 1
ATOM 851 O O . GLY A 1 104 ? -19.578 -28.203 6.133 1 82.25 104 GLY A O 1
ATOM 852 N N . HIS A 1 105 ? -21.5 -27.844 5.078 1 83.38 105 HIS A N 1
ATOM 853 C CA . HIS A 1 105 ? -21.391 -29.016 4.223 1 83.38 105 HIS A CA 1
ATOM 854 C C . HIS A 1 105 ? -20.891 -28.641 2.832 1 83.38 105 HIS A C 1
ATOM 856 O O . HIS A 1 105 ? -20.953 -29.438 1.904 1 83.38 105 HIS A O 1
ATOM 862 N N . THR A 1 106 ? -20.375 -27.453 2.771 1 89.06 106 THR A N 1
ATOM 863 C CA . THR A 1 106 ? -19.953 -26.953 1.468 1 89.06 106 THR A CA 1
ATOM 864 C C . THR A 1 106 ? -18.531 -27.422 1.15 1 89.06 106 THR A C 1
ATOM 866 O O . THR A 1 106 ? -17.734 -27.656 2.059 1 89.06 106 THR A O 1
ATOM 869 N N . THR A 1 107 ? -18.203 -27.672 -0.095 1 89.06 107 THR A N 1
ATOM 870 C CA . THR A 1 107 ? -16.844 -27.969 -0.557 1 89.06 107 THR A CA 1
ATOM 871 C C . THR A 1 107 ? -16.125 -26.703 -1 1 89.06 107 THR A C 1
ATOM 873 O O . THR A 1 107 ? -14.945 -26.734 -1.335 1 89.06 107 THR A O 1
ATOM 876 N N . GLY A 1 108 ? -16.906 -25.562 -0.958 1 89.44 108 GLY A N 1
ATOM 877 C CA . GLY A 1 108 ? -16.328 -24.328 -1.45 1 89.44 108 GLY A CA 1
ATOM 878 C C . GLY A 1 108 ? -16.172 -24.297 -2.959 1 89.44 108 GLY A C 1
ATOM 879 O O . GLY A 1 108 ? -16.875 -25 -3.676 1 89.44 108 GLY A O 1
ATOM 880 N N . ASN A 1 109 ? -15.391 -23.422 -3.453 1 90.56 109 ASN A N 1
ATOM 881 C CA . ASN A 1 109 ? -15.023 -23.344 -4.859 1 90.56 109 ASN A CA 1
ATOM 882 C C . ASN A 1 109 ? -13.711 -24.078 -5.141 1 90.56 109 ASN A C 1
ATOM 884 O O . ASN A 1 109 ? -12.664 -23.703 -4.609 1 90.56 109 ASN A O 1
ATOM 888 N N . VAL A 1 110 ? -13.836 -25.031 -6 1 92.31 110 VAL A N 1
ATOM 889 C CA . VAL A 1 110 ? -12.672 -25.891 -6.148 1 92.31 110 VAL A CA 1
ATOM 890 C C . VAL A 1 110 ? -12.406 -26.156 -7.629 1 92.31 110 VAL A C 1
ATOM 892 O O . VAL A 1 110 ? -13.336 -26.391 -8.398 1 92.31 110 VAL A O 1
ATOM 895 N N . TRP A 1 111 ? -11.18 -25.984 -8.023 1 92.56 111 TRP A N 1
ATOM 896 C CA . TRP A 1 111 ? -10.727 -26.562 -9.289 1 92.56 111 TRP A CA 1
ATOM 897 C C . TRP A 1 111 ? -10.328 -28.031 -9.102 1 92.56 111 TRP A C 1
ATOM 899 O O . TRP A 1 111 ? -9.383 -28.344 -8.383 1 92.56 111 TRP A O 1
ATOM 909 N N . ASN A 1 112 ? -11.039 -28.922 -9.742 1 93.19 112 ASN A N 1
ATOM 910 C CA . ASN A 1 112 ? -10.789 -30.359 -9.633 1 93.19 112 ASN A CA 1
ATOM 911 C C . ASN A 1 112 ? -9.852 -30.844 -10.734 1 93.19 112 ASN A C 1
ATOM 913 O O . ASN A 1 112 ? -10.18 -30.75 -11.922 1 93.19 112 ASN A O 1
ATOM 917 N N . PHE A 1 113 ? -8.719 -31.25 -10.352 1 91.38 113 PHE A N 1
ATOM 918 C CA . PHE A 1 113 ? -7.766 -31.844 -11.273 1 91.38 113 PHE A CA 1
ATOM 919 C C . PHE A 1 113 ? -7.797 -33.375 -11.156 1 91.38 113 PHE A C 1
ATOM 921 O O . PHE A 1 113 ? -7.297 -33.938 -10.188 1 91.38 113 PHE A O 1
ATOM 928 N N . VAL A 1 114 ? -8.352 -34.031 -12.188 1 91.75 114 VAL A N 1
ATOM 929 C CA . VAL A 1 114 ? -8.5 -35.5 -12.148 1 91.75 114 VAL A CA 1
ATOM 930 C C . VAL A 1 114 ? -7.559 -36.125 -13.156 1 91.75 114 VAL A C 1
ATOM 932 O O . VAL A 1 114 ? -7.676 -35.906 -14.367 1 91.75 114 VAL A O 1
ATOM 935 N N . LYS A 1 115 ? -6.66 -36.906 -12.711 1 87.88 115 LYS A N 1
ATOM 936 C CA . LYS A 1 115 ? -5.789 -37.688 -13.586 1 87.88 115 LYS A CA 1
ATOM 937 C C . LYS A 1 115 ? -6.531 -38.875 -14.203 1 87.88 115 LYS A C 1
ATOM 939 O O . LYS A 1 115 ? -7.148 -39.656 -13.484 1 87.88 115 LYS A O 1
ATOM 944 N N . LEU A 1 116 ? -6.438 -38.938 -15.492 1 88.38 116 LEU A N 1
ATOM 945 C CA . LEU A 1 116 ? -7.137 -40 -16.188 1 88.38 116 LEU A CA 1
ATOM 946 C C . LEU A 1 116 ? -6.184 -41.156 -16.5 1 88.38 116 LEU A C 1
ATOM 948 O O . LEU A 1 116 ? -5.062 -40.938 -16.953 1 88.38 116 LEU A O 1
ATOM 952 N N . PRO A 1 117 ? -6.734 -42.344 -16.188 1 83.56 117 PRO A N 1
ATOM 953 C CA . PRO A 1 117 ? -5.934 -43.5 -16.625 1 83.56 117 PRO A CA 1
ATOM 954 C C . PRO A 1 117 ? -5.82 -43.594 -18.141 1 83.56 117 PRO A C 1
ATOM 956 O O . PRO A 1 117 ? -6.762 -43.25 -18.859 1 83.56 117 PRO A O 1
ATOM 959 N N . GLU A 1 118 ? -4.699 -44.062 -18.656 1 78.06 118 GLU A N 1
ATOM 960 C CA . GLU A 1 118 ? -4.434 -44.125 -20.078 1 78.06 118 GLU A CA 1
ATOM 961 C C . GLU A 1 118 ? -5.406 -45.094 -20.781 1 78.06 118 GLU A C 1
ATOM 963 O O . GLU A 1 118 ? -5.77 -44.875 -21.938 1 78.06 118 GLU A O 1
ATOM 968 N N . ASP A 1 119 ? -5.828 -46.094 -20.047 1 79.88 119 ASP A N 1
ATOM 969 C CA . ASP A 1 119 ? -6.656 -47.125 -20.656 1 79.88 119 ASP A CA 1
ATOM 970 C C . ASP A 1 119 ? -8.141 -46.844 -20.422 1 79.88 119 ASP A C 1
ATOM 972 O O . ASP A 1 119 ? -8.992 -47.656 -20.797 1 79.88 119 ASP A O 1
ATOM 976 N N . ALA A 1 120 ? -8.391 -45.75 -19.906 1 87.81 120 ALA A N 1
ATOM 977 C CA . ALA A 1 120 ? -9.797 -45.469 -19.609 1 87.81 120 ALA A CA 1
ATOM 978 C C . ALA A 1 120 ? -10.57 -45.125 -20.875 1 87.81 120 ALA A C 1
ATOM 980 O O . ALA A 1 120 ? -10.125 -44.312 -21.688 1 87.81 120 ALA A O 1
ATOM 981 N N . THR A 1 121 ? -11.711 -45.75 -21.016 1 88.69 121 THR A N 1
ATOM 982 C CA . THR A 1 121 ? -12.523 -45.531 -22.203 1 88.69 121 THR A CA 1
ATOM 983 C C . THR A 1 121 ? -13.75 -44.688 -21.875 1 88.69 121 THR A C 1
ATOM 985 O O . THR A 1 121 ? -14.203 -43.875 -22.719 1 88.69 121 THR A O 1
ATOM 988 N N . GLN A 1 122 ? -14.242 -44.969 -20.703 1 93.5 122 GLN A N 1
ATOM 989 C CA . GLN A 1 122 ? -15.422 -44.219 -20.281 1 93.5 122 GLN A CA 1
ATOM 990 C C . GLN A 1 122 ? -15.18 -43.5 -18.953 1 93.5 122 GLN A C 1
ATOM 992 O O . GLN A 1 122 ? -14.703 -44.125 -17.984 1 93.5 122 GLN A O 1
ATOM 997 N N . ILE A 1 123 ? -15.508 -42.25 -18.984 1 94.94 123 ILE A N 1
ATOM 998 C CA . ILE A 1 123 ? -15.375 -41.438 -17.781 1 94.94 123 ILE A CA 1
ATOM 999 C C . ILE A 1 123 ? -16.75 -40.938 -17.344 1 94.94 123 ILE A C 1
ATOM 1001 O O . ILE A 1 123 ? -17.531 -40.438 -18.172 1 94.94 123 ILE A O 1
ATOM 1005 N N . GLU A 1 124 ? -17.031 -41.094 -16.078 1 96.44 124 GLU A N 1
ATOM 1006 C CA . GLU A 1 124 ? -18.281 -40.594 -15.492 1 96.44 124 GLU A CA 1
ATOM 1007 C C . GLU A 1 124 ? -18 -39.594 -14.359 1 96.44 124 GLU A C 1
ATOM 1009 O O . GLU A 1 124 ? -17.281 -39.906 -13.414 1 96.44 124 GLU A O 1
ATOM 1014 N N . VAL A 1 125 ? -18.547 -38.406 -14.492 1 96.38 125 VAL A N 1
ATOM 1015 C CA . VAL A 1 125 ? -18.453 -37.406 -13.445 1 96.38 125 VAL A CA 1
ATOM 1016 C C . VAL A 1 125 ? -19.812 -37.219 -12.766 1 96.38 125 VAL A C 1
ATOM 1018 O O . VAL A 1 125 ? -20.797 -36.906 -13.43 1 96.38 125 VAL A O 1
ATOM 1021 N N . CYS A 1 126 ? -19.828 -37.438 -11.477 1 95.38 126 CYS A N 1
ATOM 1022 C CA . CYS A 1 126 ? -21.047 -37.25 -10.68 1 95.38 126 CYS A CA 1
ATOM 1023 C C . CYS A 1 126 ? -20.953 -35.969 -9.844 1 95.38 126 CYS A C 1
ATOM 1025 O O . CYS A 1 126 ? -20.062 -35.875 -8.984 1 95.38 126 CYS A O 1
ATOM 1027 N N . LEU A 1 127 ? -21.828 -35.094 -10.094 1 94.5 127 LEU A N 1
ATOM 1028 C CA . LEU A 1 127 ? -21.875 -33.844 -9.359 1 94.5 127 LEU A CA 1
ATOM 1029 C C . LEU A 1 127 ? -23.156 -33.75 -8.516 1 94.5 127 LEU A C 1
ATOM 1031 O O . LEU A 1 127 ? -24.25 -33.875 -9.047 1 94.5 127 LEU A O 1
ATOM 1035 N N . THR A 1 128 ? -22.953 -33.562 -7.254 1 92.12 128 THR A N 1
ATOM 1036 C CA . THR A 1 128 ? -24.078 -33.406 -6.344 1 92.12 128 THR A CA 1
ATOM 1037 C C . THR A 1 128 ? -24.047 -32.031 -5.688 1 92.12 128 THR A C 1
ATOM 1039 O O . THR A 1 128 ? -23.062 -31.656 -5.043 1 92.12 128 THR A O 1
ATOM 1042 N N . ALA A 1 129 ? -25.125 -31.281 -5.789 1 89.94 129 ALA A N 1
ATOM 1043 C CA . ALA A 1 129 ? -25.203 -29.938 -5.238 1 89.94 129 ALA A CA 1
ATOM 1044 C C . ALA A 1 129 ? -25.281 -29.969 -3.713 1 89.94 129 ALA A C 1
ATOM 1046 O O . ALA A 1 129 ? -26.031 -30.781 -3.148 1 89.94 129 ALA A O 1
ATOM 1047 N N . CYS A 1 130 ? -24.531 -29.125 -3.076 1 87.25 130 CYS A N 1
ATOM 1048 C CA . CYS A 1 130 ? -24.609 -29 -1.623 1 87.25 130 CYS A CA 1
ATOM 1049 C C . CYS A 1 130 ? -25.891 -28.297 -1.196 1 87.25 130 CYS A C 1
ATOM 1051 O O . CYS A 1 130 ? -26.391 -28.531 -0.097 1 87.25 130 CYS A O 1
ATOM 1053 N N . TYR A 1 131 ? -26.328 -27.359 -2.082 1 86.25 131 TYR A N 1
ATOM 1054 C CA . TYR A 1 131 ? -27.516 -26.547 -1.805 1 86.25 131 TYR A CA 1
ATOM 1055 C C . TYR A 1 131 ? -28.5 -26.609 -2.965 1 86.25 131 TYR A C 1
ATOM 1057 O O . TYR A 1 131 ? -28.109 -26.781 -4.121 1 86.25 131 TYR A O 1
ATOM 1065 N N . PRO A 1 132 ? -29.75 -26.344 -2.689 1 83 132 PRO A N 1
ATOM 1066 C CA . PRO A 1 132 ? -30.781 -26.469 -3.732 1 83 132 PRO A CA 1
ATOM 1067 C C . PRO A 1 132 ? -30.609 -25.438 -4.844 1 83 132 PRO A C 1
ATOM 1069 O O . PRO A 1 132 ? -30.844 -25.734 -6.016 1 83 132 PRO A O 1
ATOM 1072 N N . LYS A 1 133 ? -30.172 -24.297 -4.551 1 80.06 133 LYS A N 1
ATOM 1073 C CA . LYS A 1 133 ? -30.062 -23.234 -5.547 1 80.06 133 LYS A CA 1
ATOM 1074 C C . LYS A 1 133 ? -28.922 -23.5 -6.516 1 80.06 133 LYS A C 1
ATOM 1076 O O . LYS A 1 133 ? -28.844 -22.875 -7.586 1 80.06 133 LYS A O 1
ATOM 1081 N N . ILE A 1 134 ? -28.062 -24.391 -6.199 1 80.88 134 ILE A N 1
ATOM 1082 C CA . ILE A 1 134 ? -26.891 -24.688 -7.02 1 80.88 134 ILE A CA 1
ATOM 1083 C C . ILE A 1 134 ? -27.234 -25.797 -8.008 1 80.88 134 ILE A C 1
ATOM 1085 O O . ILE A 1 134 ? -26.531 -26 -9 1 80.88 134 ILE A O 1
ATOM 1089 N N . VAL A 1 135 ? -28.375 -26.375 -7.77 1 78.62 135 VAL A N 1
ATOM 1090 C CA . VAL A 1 135 ? -28.797 -27.469 -8.641 1 78.62 135 VAL A CA 1
ATOM 1091 C C . VAL A 1 135 ? -28.922 -26.969 -10.078 1 78.62 135 VAL A C 1
ATOM 1093 O O . VAL A 1 135 ? -29.547 -25.938 -10.32 1 78.62 135 VAL A O 1
ATOM 1096 N N . GLY A 1 136 ? -28.172 -27.562 -10.992 1 72.19 136 GLY A N 1
ATOM 1097 C CA . GLY A 1 136 ? -28.266 -27.203 -12.398 1 72.19 136 GLY A CA 1
ATOM 1098 C C . GLY A 1 136 ? -27.188 -26.266 -12.859 1 72.19 136 GLY A C 1
ATOM 1099 O O . GLY A 1 136 ? -27.203 -25.781 -13.992 1 72.19 136 GLY A O 1
ATOM 1100 N N . SER A 1 137 ? -26.312 -25.922 -11.938 1 77.38 137 SER A N 1
ATOM 1101 C CA . SER A 1 137 ? -25.219 -25.062 -12.344 1 77.38 137 SER A CA 1
ATOM 1102 C C . SER A 1 137 ? -24.375 -25.703 -13.445 1 77.38 137 SER A C 1
ATOM 1104 O O . SER A 1 137 ? -24.156 -26.922 -13.43 1 77.38 137 SER A O 1
ATOM 1106 N N . SER A 1 138 ? -24.047 -24.891 -14.469 1 79.62 138 SER A N 1
ATOM 1107 C CA . SER A 1 138 ? -23.266 -25.406 -15.586 1 79.62 138 SER A CA 1
ATOM 1108 C C . SER A 1 138 ? -21.766 -25.406 -15.258 1 79.62 138 SER A C 1
ATOM 1110 O O . SER A 1 138 ? -21.266 -24.484 -14.617 1 79.62 138 SER A O 1
ATOM 1112 N N . ASN A 1 139 ? -21.203 -26.547 -15.516 1 88.88 139 ASN A N 1
ATOM 1113 C CA . ASN A 1 139 ? -19.766 -26.719 -15.328 1 88.88 139 ASN A CA 1
ATOM 1114 C C . ASN A 1 139 ? -19.047 -26.906 -16.656 1 88.88 139 ASN A C 1
ATOM 1116 O O . ASN A 1 139 ? -19.547 -27.578 -17.562 1 88.88 139 ASN A O 1
ATOM 1120 N N . LYS A 1 140 ? -18.016 -26.203 -16.797 1 90.56 140 LYS A N 1
ATOM 1121 C CA . LYS A 1 140 ? -17.141 -26.391 -17.953 1 90.56 140 LYS A CA 1
ATOM 1122 C C . LYS A 1 140 ? -16.031 -27.391 -17.641 1 90.56 140 LYS A C 1
ATOM 1124 O O . LYS A 1 140 ? -15.469 -27.375 -16.547 1 90.56 140 LYS A O 1
ATOM 1129 N N . PHE A 1 141 ? -15.859 -28.281 -18.609 1 93.75 141 PHE A N 1
ATOM 1130 C CA . PHE A 1 141 ? -14.852 -29.312 -18.438 1 93.75 141 PHE A CA 1
ATOM 1131 C C . PHE A 1 141 ? -13.703 -29.109 -19.422 1 93.75 141 PHE A C 1
ATOM 1133 O O . PHE A 1 141 ? -13.93 -28.812 -20.594 1 93.75 141 PHE A O 1
ATOM 1140 N N . TYR A 1 142 ? -12.547 -29.266 -18.906 1 92.31 142 TYR A N 1
ATOM 1141 C CA . TYR A 1 142 ? -11.352 -29.062 -19.734 1 92.31 142 TYR A CA 1
ATOM 1142 C C . TYR A 1 142 ? -10.5 -30.328 -19.766 1 92.31 142 TYR A C 1
ATOM 1144 O O . TYR A 1 142 ? -10.453 -31.078 -18.781 1 92.31 142 TYR A O 1
ATOM 1152 N N . VAL A 1 143 ? -9.867 -30.5 -20.922 1 90 143 VAL A N 1
ATOM 1153 C CA . VAL A 1 143 ? -9 -31.656 -21.094 1 90 143 VAL A CA 1
ATOM 1154 C C . VAL A 1 143 ? -7.605 -31.203 -21.516 1 90 143 VAL A C 1
ATOM 1156 O O . VAL A 1 143 ? -7.461 -30.203 -22.234 1 90 143 VAL A O 1
ATOM 1159 N N . GLY A 1 144 ? -6.594 -31.75 -21.031 1 84.38 144 GLY A N 1
ATOM 1160 C CA . GLY A 1 144 ? -5.199 -31.438 -21.312 1 84.38 144 GLY A CA 1
ATOM 1161 C C . GLY A 1 144 ? -4.254 -31.891 -20.219 1 84.38 144 GLY A C 1
ATOM 1162 O O . GLY A 1 144 ? -4.641 -32.656 -19.328 1 84.38 144 GLY A O 1
ATOM 1163 N N . THR A 1 145 ? -2.957 -31.516 -20.344 1 82.38 145 THR A N 1
ATOM 1164 C CA . THR A 1 145 ? -2.033 -31.812 -19.25 1 82.38 145 THR A CA 1
ATOM 1165 C C . THR A 1 145 ? -2.326 -30.938 -18.031 1 82.38 145 THR A C 1
ATOM 1167 O O . THR A 1 145 ? -2.656 -29.766 -18.188 1 82.38 145 THR A O 1
ATOM 1170 N N . GLY A 1 146 ? -2.338 -31.578 -16.922 1 79.62 146 GLY A N 1
ATOM 1171 C CA . GLY A 1 146 ? -2.664 -30.859 -15.703 1 79.62 146 GLY A CA 1
ATOM 1172 C C . GLY A 1 146 ? -1.874 -29.578 -15.531 1 79.62 146 GLY A C 1
ATOM 1173 O O . GLY A 1 146 ? -2.42 -28.562 -15.094 1 79.62 146 GLY A O 1
ATOM 1174 N N . ASN A 1 147 ? -0.639 -29.578 -15.844 1 83.56 147 ASN A N 1
ATOM 1175 C CA . ASN A 1 147 ? 0.197 -28.406 -15.633 1 83.56 147 ASN A CA 1
ATOM 1176 C C . ASN A 1 147 ? -0.15 -27.281 -16.609 1 83.56 147 ASN A C 1
ATOM 1178 O O . ASN A 1 147 ? -0.091 -26.109 -16.266 1 83.56 147 ASN A O 1
ATOM 1182 N N . GLU A 1 148 ? -0.467 -27.641 -17.812 1 84.88 148 GLU A N 1
ATOM 1183 C CA . GLU A 1 148 ? -0.832 -26.609 -18.797 1 84.88 148 GLU A CA 1
ATOM 1184 C C . GLU A 1 148 ? -2.129 -25.906 -18.406 1 84.88 148 GLU A C 1
ATOM 1186 O O . GLU A 1 148 ? -2.24 -24.688 -18.516 1 84.88 148 GLU A O 1
ATOM 1191 N N . ILE A 1 149 ? -3.027 -26.734 -17.969 1 85.81 149 ILE A N 1
ATOM 1192 C CA . ILE A 1 149 ? -4.301 -26.156 -17.562 1 85.81 149 ILE A CA 1
ATOM 1193 C C . ILE A 1 149 ? -4.098 -25.297 -16.312 1 85.81 149 ILE A C 1
ATOM 1195 O O . ILE A 1 149 ? -4.613 -24.188 -16.234 1 85.81 149 ILE A O 1
ATOM 1199 N N . TYR A 1 150 ? -3.357 -25.859 -15.422 1 88.31 150 TYR A N 1
ATOM 1200 C CA . TYR A 1 150 ? -3.047 -25.125 -14.203 1 88.31 150 TYR A CA 1
ATOM 1201 C C . TYR A 1 150 ? -2.418 -23.766 -14.523 1 88.31 150 TYR A C 1
ATOM 1203 O O . TYR A 1 150 ? -2.842 -22.734 -13.992 1 88.31 150 TYR A O 1
ATOM 1211 N N . ALA A 1 151 ? -1.477 -23.719 -15.375 1 88.06 151 ALA A N 1
ATOM 1212 C CA . ALA A 1 151 ? -0.764 -22.516 -15.766 1 88.06 151 ALA A CA 1
ATOM 1213 C C . ALA A 1 151 ? -1.705 -21.516 -16.438 1 88.06 151 ALA A C 1
ATOM 1215 O O . ALA A 1 151 ? -1.648 -20.312 -16.156 1 88.06 151 ALA A O 1
ATOM 1216 N N . ALA A 1 152 ? -2.477 -22.031 -17.266 1 88.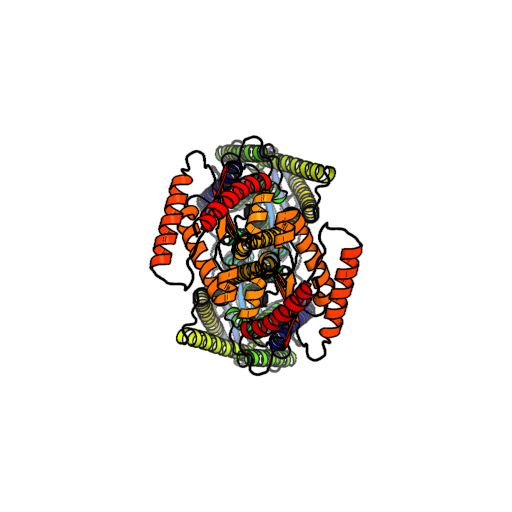06 152 ALA A N 1
ATOM 1217 C CA . ALA A 1 152 ? -3.404 -21.156 -17.984 1 88.06 152 ALA A CA 1
ATOM 1218 C C . ALA A 1 152 ? -4.375 -20.484 -17.016 1 88.06 152 ALA A C 1
ATOM 1220 O O . ALA A 1 152 ? -4.629 -19.281 -17.125 1 88.06 152 ALA A O 1
ATOM 1221 N N . LEU A 1 153 ? -4.891 -21.234 -16.125 1 88.81 153 LEU A N 1
ATOM 1222 C CA . LEU A 1 153 ? -5.82 -20.688 -15.141 1 88.81 153 LEU A CA 1
ATOM 1223 C C . LEU A 1 153 ? -5.137 -19.641 -14.273 1 88.81 153 LEU A C 1
ATOM 1225 O O . LEU A 1 153 ? -5.715 -18.578 -14.008 1 88.81 153 LEU A O 1
ATOM 1229 N N . LEU A 1 154 ? -4.004 -19.969 -13.883 1 88.88 154 LEU A N 1
ATOM 1230 C CA . LEU A 1 154 ? -3.236 -19.062 -13.039 1 88.88 154 LEU A CA 1
ATOM 1231 C C . LEU A 1 154 ? -2.961 -17.75 -13.758 1 88.88 154 LEU A C 1
ATOM 1233 O O . LEU A 1 154 ? -3.217 -16.672 -13.219 1 88.88 154 LEU A O 1
ATOM 1237 N N . ARG A 1 155 ? -2.508 -17.797 -14.945 1 87 155 ARG A N 1
ATOM 1238 C CA . ARG A 1 155 ? -2.127 -16.625 -15.711 1 87 155 ARG A CA 1
ATOM 1239 C C . ARG A 1 155 ? -3.34 -15.75 -16.016 1 87 155 ARG A C 1
ATOM 1241 O O . ARG A 1 155 ? -3.254 -14.516 -15.969 1 87 155 ARG A O 1
ATOM 1248 N N . GLN A 1 156 ? -4.379 -16.406 -16.25 1 85.19 156 GLN A N 1
ATOM 1249 C CA . GLN A 1 156 ? -5.602 -15.664 -16.547 1 85.19 156 GLN A CA 1
ATOM 1250 C C . GLN A 1 156 ? -6.121 -14.922 -15.328 1 85.19 156 GLN A C 1
ATOM 1252 O O . GLN A 1 156 ? -6.676 -13.828 -15.445 1 85.19 156 GLN A O 1
ATOM 1257 N N . SER A 1 157 ? -5.918 -15.438 -14.203 1 88.88 157 SER A N 1
ATOM 1258 C CA . SER A 1 157 ? -6.512 -14.914 -12.977 1 88.88 157 SER A CA 1
ATOM 1259 C C . SER A 1 157 ? -5.539 -14 -12.242 1 88.88 157 SER A C 1
ATOM 1261 O O . SER A 1 157 ? -5.941 -13.242 -11.352 1 88.88 157 SER A O 1
ATOM 1263 N N . MET A 1 158 ? -4.332 -13.953 -12.648 1 87.62 158 MET A N 1
ATOM 1264 C CA . MET A 1 158 ? -3.279 -13.273 -11.891 1 87.62 158 MET A CA 1
ATOM 1265 C C . MET A 1 158 ? -3.523 -11.766 -11.852 1 87.62 158 MET A C 1
ATOM 1267 O O . MET A 1 158 ? -3.363 -11.141 -10.805 1 87.62 158 MET A O 1
ATOM 1271 N N . PRO A 1 159 ? -3.945 -11.133 -12.867 1 82.81 159 PRO A N 1
ATOM 1272 C CA . PRO A 1 159 ? -4.156 -9.68 -12.797 1 82.81 159 PRO A CA 1
ATOM 1273 C C . PRO A 1 159 ? -5.191 -9.289 -11.742 1 82.81 159 PRO A C 1
ATOM 1275 O O . PRO A 1 159 ? -4.973 -8.352 -10.977 1 82.81 159 PRO A O 1
ATOM 1278 N N . VAL A 1 160 ? -6.293 -10.008 -11.703 1 85.94 160 VAL A N 1
ATOM 1279 C CA . VAL A 1 160 ? -7.332 -9.711 -10.727 1 85.94 160 VAL A CA 1
ATOM 1280 C C . VAL A 1 160 ? -6.793 -9.945 -9.312 1 85.94 160 VAL A C 1
ATOM 1282 O O . VAL A 1 160 ? -7.09 -9.18 -8.391 1 85.94 160 VAL A O 1
ATOM 1285 N N . PHE A 1 161 ? -6.055 -10.93 -9.219 1 89.31 161 PHE A N 1
ATOM 1286 C CA . PHE A 1 161 ? -5.461 -11.234 -7.918 1 89.31 161 PHE A CA 1
ATOM 1287 C C . PHE A 1 161 ? -4.535 -10.109 -7.473 1 89.31 161 PHE A C 1
ATOM 1289 O O . PHE A 1 161 ? -4.566 -9.695 -6.312 1 89.31 161 PHE A O 1
ATOM 1296 N N . ILE A 1 162 ? -3.74 -9.656 -8.367 1 83.88 162 ILE A N 1
ATOM 1297 C CA . ILE A 1 162 ? -2.805 -8.578 -8.062 1 83.88 162 ILE A CA 1
ATOM 1298 C C . ILE A 1 162 ? -3.576 -7.324 -7.648 1 83.88 162 ILE A C 1
ATOM 1300 O O . ILE A 1 162 ? -3.223 -6.664 -6.668 1 83.88 162 ILE A O 1
ATOM 1304 N N . ILE A 1 163 ? -4.637 -7.027 -8.328 1 83.12 163 ILE A N 1
ATOM 1305 C CA . ILE A 1 163 ? -5.453 -5.863 -8.008 1 83.12 163 ILE A CA 1
ATOM 1306 C C . ILE A 1 163 ? -6.07 -6.031 -6.621 1 83.12 163 ILE A C 1
ATOM 1308 O O . ILE A 1 163 ? -6.117 -5.078 -5.836 1 83.12 163 ILE A O 1
ATOM 1312 N N . SER A 1 164 ? -6.52 -7.195 -6.324 1 88.12 164 SER A N 1
ATOM 1313 C CA . SER A 1 164 ? -7.094 -7.473 -5.012 1 88.12 164 SER A CA 1
ATOM 1314 C C . SER A 1 164 ? -6.055 -7.309 -3.91 1 88.12 164 SER A C 1
ATOM 1316 O O . SER A 1 164 ? -6.355 -6.777 -2.84 1 88.12 164 SER A O 1
ATOM 1318 N N . MET A 1 165 ? -4.93 -7.723 -4.258 1 84.31 165 MET A N 1
ATOM 1319 C CA . MET A 1 165 ? -3.852 -7.598 -3.283 1 84.31 165 MET A CA 1
ATOM 1320 C C . MET A 1 165 ? -3.484 -6.133 -3.066 1 84.31 165 MET A C 1
ATOM 1322 O O . MET A 1 165 ? -3.156 -5.73 -1.948 1 84.31 165 MET A O 1
ATOM 1326 N N . LEU A 1 166 ? -3.531 -5.449 -4.141 1 81.62 166 LEU A N 1
ATOM 1327 C CA . LEU A 1 166 ? -3.271 -4.02 -4.035 1 81.62 166 LEU A CA 1
ATOM 1328 C C . LEU A 1 166 ? -4.309 -3.342 -3.145 1 81.62 166 LEU A C 1
ATOM 1330 O O . LEU A 1 166 ? -3.967 -2.498 -2.314 1 81.62 166 LEU A O 1
ATOM 1334 N N . THR A 1 167 ? -5.492 -3.689 -3.322 1 84.81 167 THR A N 1
ATOM 1335 C CA . THR A 1 167 ? -6.57 -3.152 -2.502 1 84.81 167 THR A CA 1
ATOM 1336 C C . THR A 1 167 ? -6.348 -3.488 -1.029 1 84.81 167 THR A C 1
ATOM 1338 O O . THR A 1 167 ? -6.551 -2.643 -0.156 1 84.81 167 THR A O 1
ATOM 1341 N N . LEU A 1 168 ? -5.98 -4.691 -0.755 1 87.31 168 LEU A N 1
ATOM 1342 C CA . LEU A 1 168 ? -5.688 -5.141 0.603 1 87.31 168 LEU A CA 1
ATOM 1343 C C . LEU A 1 168 ? -4.539 -4.34 1.205 1 87.31 168 LEU A C 1
ATOM 1345 O O . LEU A 1 168 ? -4.625 -3.893 2.35 1 87.31 168 LEU A O 1
ATOM 1349 N N . MET A 1 169 ? -3.643 -4.07 0.439 1 80.62 169 MET A N 1
ATOM 1350 C CA . MET A 1 169 ? -2.443 -3.391 0.924 1 80.62 169 MET A CA 1
ATOM 1351 C C . MET A 1 169 ? -2.723 -1.915 1.187 1 80.62 169 MET A C 1
ATOM 1353 O O . MET A 1 169 ? -2.244 -1.354 2.174 1 80.62 169 MET A O 1
ATOM 1357 N N . VAL A 1 170 ? -3.404 -1.348 0.256 1 79.56 170 VAL A N 1
ATOM 1358 C CA . VAL A 1 170 ? -3.795 0.043 0.467 1 79.56 170 VAL A CA 1
ATOM 1359 C C . VAL A 1 170 ? -4.562 0.172 1.78 1 79.56 170 VAL A C 1
ATOM 1361 O O . VAL A 1 170 ? -4.332 1.105 2.553 1 79.56 170 VAL A O 1
ATOM 1364 N N . GLY A 1 171 ? -5.379 -0.762 1.99 1 84.88 171 GLY A N 1
ATOM 1365 C CA . GLY A 1 171 ? -6.113 -0.766 3.244 1 84.88 171 GLY A CA 1
ATOM 1366 C C . GLY A 1 171 ? -5.219 -0.885 4.461 1 84.88 171 GLY A C 1
ATOM 1367 O O . GLY A 1 171 ? -5.391 -0.153 5.441 1 84.88 171 GLY A O 1
ATOM 1368 N N . LEU A 1 172 ? -4.293 -1.742 4.418 1 82.38 172 LEU A N 1
ATOM 1369 C CA . LEU A 1 172 ? -3.363 -1.937 5.527 1 82.38 172 LEU A CA 1
ATOM 1370 C C . LEU A 1 172 ? -2.549 -0.672 5.781 1 82.38 172 LEU A C 1
ATOM 1372 O O . LEU A 1 172 ? -2.336 -0.287 6.93 1 82.38 172 LEU A O 1
ATOM 1376 N N . PHE A 1 173 ? -2.182 0.007 4.742 1 74.56 173 PHE A N 1
ATOM 1377 C CA . PHE A 1 173 ? -1.405 1.236 4.855 1 74.56 173 PHE A CA 1
ATOM 1378 C C . PHE A 1 173 ? -2.229 2.338 5.512 1 74.56 173 PHE A C 1
ATOM 1380 O O . PHE A 1 173 ? -1.726 3.072 6.363 1 74.56 173 PHE A O 1
ATOM 1387 N N . ILE A 1 174 ? -3.416 2.422 5.023 1 79.75 174 ILE A N 1
ATOM 1388 C CA . ILE A 1 174 ? -4.301 3.455 5.551 1 79.75 174 ILE A CA 1
ATOM 1389 C C . ILE A 1 174 ? -4.508 3.242 7.047 1 79.75 174 ILE A C 1
ATOM 1391 O O . ILE A 1 174 ? -4.473 4.199 7.828 1 79.75 174 ILE A O 1
ATOM 1395 N N . VAL A 1 175 ? -4.68 2.027 7.41 1 82.44 175 VAL A N 1
ATOM 1396 C CA . VAL A 1 175 ? -4.906 1.719 8.82 1 82.44 175 VAL A CA 1
ATOM 1397 C C . VAL A 1 175 ? -3.641 2.014 9.617 1 82.44 175 VAL A C 1
ATOM 1399 O O . VAL A 1 175 ? -3.707 2.602 10.703 1 82.44 175 VAL A O 1
ATOM 1402 N N . LEU A 1 176 ? -2.533 1.61 9.086 1 73.38 176 LEU A N 1
ATOM 1403 C CA . LEU A 1 176 ? -1.268 1.868 9.766 1 73.38 176 LEU A CA 1
ATOM 1404 C C . LEU A 1 176 ? -1.023 3.367 9.906 1 73.38 176 LEU A C 1
ATOM 1406 O O . LEU A 1 176 ? -0.581 3.83 10.961 1 73.38 176 LEU A O 1
ATOM 1410 N N . TYR A 1 177 ? -1.26 4.078 8.844 1 70.81 177 TYR A N 1
ATOM 1411 C CA . TYR A 1 177 ? -1.125 5.531 8.859 1 70.81 177 TYR A CA 1
ATOM 1412 C C . TYR A 1 177 ? -2.008 6.148 9.938 1 70.81 177 TYR A C 1
ATOM 1414 O O . TYR A 1 177 ? -1.573 7.039 10.672 1 70.81 177 TYR A O 1
ATOM 1422 N N . TRP A 1 178 ? -3.217 5.703 9.977 1 76.69 178 TRP A N 1
ATOM 1423 C CA . TRP A 1 178 ? -4.148 6.211 10.977 1 76.69 178 TRP A CA 1
ATOM 1424 C C . TRP A 1 178 ? -3.637 5.926 12.391 1 76.69 178 TRP A C 1
ATOM 1426 O O . TRP A 1 178 ? -3.75 6.77 13.281 1 76.69 178 TRP A O 1
ATOM 1436 N N . VAL A 1 179 ? -3.135 4.766 12.594 1 73.06 179 VAL A N 1
ATOM 1437 C CA . VAL A 1 179 ? -2.662 4.363 13.914 1 73.06 179 VAL A CA 1
ATOM 1438 C C . VAL A 1 179 ? -1.521 5.277 14.352 1 73.06 179 VAL A C 1
ATOM 1440 O O . VAL A 1 179 ? -1.418 5.625 15.531 1 73.06 179 VAL A O 1
ATOM 1443 N N . ILE A 1 180 ? -0.804 5.727 13.469 1 62.62 180 ILE A N 1
ATOM 1444 C CA . ILE A 1 180 ? 0.367 6.543 13.773 1 62.62 180 ILE A CA 1
ATOM 1445 C C . ILE A 1 180 ? -0.059 7.992 14.008 1 62.62 180 ILE A C 1
ATOM 1447 O O . ILE A 1 180 ? 0.404 8.633 14.953 1 62.62 180 ILE A O 1
ATOM 1451 N N . ILE A 1 181 ? -0.891 8.438 13.18 1 63.94 181 ILE A N 1
ATOM 1452 C CA . ILE A 1 181 ? -1.196 9.859 13.164 1 63.94 181 ILE A CA 1
ATOM 1453 C C . ILE A 1 181 ? -2.314 10.164 14.164 1 63.94 181 ILE A C 1
ATOM 1455 O O . ILE A 1 181 ? -2.422 11.281 14.672 1 63.94 181 ILE A O 1
ATOM 1459 N N . HIS A 1 182 ? -3.178 9.188 14.414 1 62.59 182 HIS A N 1
ATOM 1460 C CA . HIS A 1 182 ? -4.414 9.477 15.133 1 62.59 182 HIS A CA 1
ATOM 1461 C C . HIS A 1 182 ? -4.125 9.953 16.547 1 62.59 182 HIS A C 1
ATOM 1463 O O . HIS A 1 182 ? -4.914 10.703 17.125 1 62.59 182 HIS A O 1
ATOM 1469 N N . LYS A 1 183 ? -3.07 9.547 17.047 1 56.88 183 LYS A N 1
ATOM 1470 C CA . LYS A 1 183 ? -2.752 10.008 18.406 1 56.88 183 LYS A CA 1
ATOM 1471 C C . LYS A 1 183 ? -2.396 11.492 18.406 1 56.88 183 LYS A C 1
ATOM 1473 O O . LYS A 1 183 ? -2.699 12.203 19.359 1 56.88 183 LYS A O 1
ATOM 1478 N N . SER A 1 184 ? -1.74 11.891 17.359 1 51.66 184 SER A N 1
ATOM 1479 C CA . SER A 1 184 ? -1.24 13.258 17.344 1 51.66 184 SER A CA 1
ATOM 1480 C C . SER A 1 184 ? -2.307 14.227 16.844 1 51.66 184 SER A C 1
ATOM 1482 O O . SER A 1 184 ? -2.291 15.406 17.188 1 51.66 184 SER A O 1
ATOM 1484 N N . SER A 1 185 ? -3.209 13.758 15.914 1 49.06 185 SER A N 1
ATOM 1485 C CA . SER A 1 185 ? -3.977 14.75 15.172 1 49.06 185 SER A CA 1
ATOM 1486 C C . SER A 1 185 ? -5.473 14.594 15.422 1 49.06 185 SER A C 1
ATOM 1488 O O . SER A 1 185 ? -6.273 15.422 14.984 1 49.06 185 SER A O 1
ATOM 1490 N N . GLN A 1 186 ? -5.898 14.141 16.672 1 51.25 186 GLN A N 1
ATOM 1491 C CA . GLN A 1 186 ? -7.324 13.898 16.875 1 51.25 186 GLN A CA 1
ATOM 1492 C C . GLN A 1 186 ? -8.031 13.633 15.547 1 51.25 186 GLN A C 1
ATOM 1494 O O . GLN A 1 186 ? -8.992 14.312 15.203 1 51.25 186 GLN A O 1
ATOM 1499 N N . ILE A 1 187 ? -7.477 13.117 14.602 1 55.75 187 ILE A N 1
ATOM 1500 C CA . ILE A 1 187 ? -8.094 12.82 13.312 1 55.75 187 ILE A CA 1
ATOM 1501 C C . ILE A 1 187 ? -9.266 11.867 13.508 1 55.75 187 ILE A C 1
ATOM 1503 O O . ILE A 1 187 ? -9.195 10.953 14.328 1 55.75 187 ILE A O 1
ATOM 1507 N N . ASP A 1 188 ? -10.383 12.141 12.805 1 67.25 188 ASP A N 1
ATOM 1508 C CA . ASP A 1 188 ? -11.617 11.367 12.836 1 67.25 188 ASP A CA 1
ATOM 1509 C C . ASP A 1 188 ? -11.383 9.945 12.32 1 67.25 188 ASP A C 1
ATOM 1511 O O . ASP A 1 188 ? -10.328 9.648 11.766 1 67.25 188 ASP A O 1
ATOM 1515 N N . GLY A 1 189 ? -12.125 8.906 12.734 1 79.38 189 GLY A N 1
ATOM 1516 C CA . GLY A 1 189 ? -12.07 7.492 12.383 1 79.38 189 GLY A CA 1
ATOM 1517 C C . GLY A 1 189 ? -12.312 7.23 10.914 1 79.38 189 GLY A C 1
ATOM 1518 O O . GLY A 1 189 ? -12.461 6.078 10.5 1 79.38 189 GLY A O 1
ATOM 1519 N N . THR A 1 190 ? -12.289 8.258 10.125 1 82.94 190 THR A N 1
ATOM 1520 C CA . THR A 1 190 ? -12.602 8.141 8.703 1 82.94 190 THR A CA 1
ATOM 1521 C C . THR A 1 190 ? -11.594 7.234 8 1 82.94 190 THR A C 1
ATOM 1523 O O . THR A 1 190 ? -11.977 6.301 7.293 1 82.94 190 THR A O 1
ATOM 1526 N N . LEU A 1 191 ? -10.359 7.5 8.234 1 83 191 LEU A N 1
ATOM 1527 C CA . LEU A 1 191 ? -9.312 6.711 7.59 1 83 191 LEU A CA 1
ATOM 1528 C C . LEU A 1 191 ? -9.328 5.27 8.094 1 83 191 LEU A C 1
ATOM 1530 O O . LEU A 1 191 ? -9.109 4.336 7.32 1 83 191 LEU A O 1
ATOM 1534 N N . LEU A 1 192 ? -9.602 5.125 9.312 1 86.62 192 LEU A N 1
ATOM 1535 C CA . LEU A 1 192 ? -9.672 3.779 9.875 1 86.62 192 LEU A CA 1
ATOM 1536 C C . LEU A 1 192 ? -10.781 2.973 9.211 1 86.62 192 LEU A C 1
ATOM 1538 O O . LEU A 1 192 ? -10.57 1.828 8.805 1 86.62 192 LEU A O 1
ATOM 1542 N N . TYR A 1 193 ? -11.938 3.547 9.133 1 91.5 193 TYR A N 1
ATOM 1543 C CA . TYR A 1 193 ? -13.086 2.852 8.555 1 91.5 193 TYR A CA 1
ATOM 1544 C C . TYR A 1 193 ? -12.836 2.514 7.09 1 91.5 193 TYR A C 1
ATOM 1546 O O . TYR A 1 193 ? -13.148 1.408 6.637 1 91.5 193 TYR A O 1
ATOM 1554 N N . LEU A 1 194 ? -12.266 3.434 6.391 1 88.88 194 LEU A N 1
ATOM 1555 C CA . LEU A 1 194 ? -11.938 3.182 4.992 1 88.88 194 LEU A CA 1
ATOM 1556 C C . LEU A 1 194 ? -10.914 2.061 4.871 1 88.88 194 LEU A C 1
ATOM 1558 O O . LEU A 1 194 ? -11.031 1.202 3.992 1 88.88 194 LEU A O 1
ATOM 1562 N N . GLY A 1 195 ? -9.922 2.162 5.684 1 89.94 195 GLY A N 1
ATOM 1563 C CA . GLY A 1 195 ? -8.906 1.126 5.676 1 89.94 195 GLY A CA 1
ATOM 1564 C C . GLY A 1 195 ? -9.461 -0.258 5.961 1 89.94 195 GLY A C 1
ATOM 1565 O O . GLY A 1 195 ? -9.125 -1.22 5.266 1 89.94 195 GLY A O 1
ATOM 1566 N N . VAL A 1 196 ? -10.258 -0.362 6.953 1 91.88 196 VAL A N 1
ATOM 1567 C CA . VAL A 1 196 ? -10.859 -1.645 7.309 1 91.88 196 VAL A CA 1
ATOM 1568 C C . VAL A 1 196 ? -11.711 -2.154 6.148 1 91.88 196 VAL A C 1
ATOM 1570 O O . VAL A 1 196 ? -11.656 -3.336 5.801 1 91.88 196 VAL A O 1
ATOM 1573 N N . PHE A 1 197 ? -12.453 -1.282 5.605 1 93.44 197 PHE A N 1
ATOM 1574 C CA . PHE A 1 197 ? -13.258 -1.646 4.445 1 93.44 197 PHE A CA 1
ATOM 1575 C C . PHE A 1 197 ? -12.375 -2.174 3.318 1 93.44 197 PHE A C 1
ATOM 1577 O O . PHE A 1 197 ? -12.688 -3.195 2.705 1 93.44 197 PHE A O 1
ATOM 1584 N N . SER A 1 198 ? -11.359 -1.521 3.033 1 91.44 198 SER A N 1
ATOM 1585 C CA . SER A 1 198 ? -10.43 -1.903 1.973 1 91.44 198 SER A CA 1
ATOM 1586 C C . SER A 1 198 ? -9.797 -3.26 2.256 1 91.44 198 SER A C 1
ATOM 1588 O O . SER A 1 198 ? -9.648 -4.082 1.35 1 91.44 198 SER A O 1
ATOM 1590 N N . ILE A 1 199 ? -9.422 -3.486 3.465 1 91.81 199 ILE A N 1
ATOM 1591 C CA . ILE A 1 199 ? -8.812 -4.758 3.852 1 91.81 199 ILE A CA 1
ATOM 1592 C C . ILE A 1 199 ? -9.812 -5.895 3.619 1 91.81 199 ILE A C 1
ATOM 1594 O O . ILE A 1 199 ? -9.477 -6.898 2.988 1 91.81 199 ILE A O 1
ATOM 1598 N N . LEU A 1 200 ? -10.984 -5.699 4.082 1 94.12 200 LEU A N 1
ATOM 1599 C CA . LEU A 1 200 ? -12 -6.727 3.928 1 94.12 200 LEU A CA 1
ATOM 1600 C C . LEU A 1 200 ? -12.328 -6.961 2.455 1 94.12 200 LEU A C 1
ATOM 1602 O O . LEU A 1 200 ? -12.469 -8.109 2.021 1 94.12 200 LEU A O 1
ATOM 1606 N N . LEU A 1 201 ? -12.43 -5.902 1.763 1 92.5 201 LEU A N 1
ATOM 1607 C CA . LEU A 1 201 ? -12.711 -6.004 0.336 1 92.5 201 LEU A CA 1
ATOM 1608 C C . LEU A 1 201 ? -11.578 -6.715 -0.395 1 92.5 201 LEU A C 1
ATOM 1610 O O . LEU A 1 201 ? -11.82 -7.559 -1.261 1 92.5 201 LEU A O 1
ATOM 1614 N N . GLY A 1 202 ? -10.391 -6.34 -0.106 1 91.19 202 GLY A N 1
ATOM 1615 C CA . GLY A 1 202 ? -9.234 -6.984 -0.714 1 91.19 202 GLY A CA 1
ATOM 1616 C C . GLY A 1 202 ? -9.156 -8.469 -0.41 1 91.19 202 GLY A C 1
ATOM 1617 O O . GLY A 1 202 ? -8.883 -9.273 -1.301 1 91.19 202 GLY A O 1
ATOM 1618 N N . LEU A 1 203 ? -9.367 -8.789 0.825 1 92.31 203 LEU A N 1
ATOM 1619 C CA . LEU A 1 203 ? -9.336 -10.195 1.227 1 92.31 203 LEU A CA 1
ATOM 1620 C C . LEU A 1 203 ? -10.445 -10.977 0.538 1 92.31 203 LEU A C 1
ATOM 1622 O O . LEU A 1 203 ? -10.219 -12.094 0.057 1 92.31 203 LEU A O 1
ATOM 1626 N N . TRP A 1 204 ? -11.539 -10.398 0.54 1 93 204 TRP A N 1
ATOM 1627 C CA . TRP A 1 204 ? -12.664 -11.055 -0.106 1 93 204 TRP A CA 1
ATOM 1628 C C . TRP A 1 204 ? -12.414 -11.234 -1.6 1 93 204 TRP A C 1
ATOM 1630 O O . TRP A 1 204 ? -12.57 -12.336 -2.137 1 93 204 TRP A O 1
ATOM 1640 N N . SER A 1 205 ? -12.031 -10.211 -2.262 1 90.81 205 SER A N 1
ATOM 1641 C CA . SER A 1 205 ? -11.805 -10.25 -3.703 1 90.81 205 SER A CA 1
ATOM 1642 C C . SER A 1 205 ? -10.688 -11.227 -4.059 1 90.81 205 SER A C 1
ATOM 1644 O O . SER A 1 205 ? -10.797 -11.969 -5.039 1 90.81 205 SER A O 1
ATOM 1646 N N . ALA A 1 206 ? -9.633 -11.211 -3.328 1 90.25 206 ALA A N 1
ATOM 1647 C CA . ALA A 1 206 ? -8.547 -12.156 -3.559 1 90.25 206 ALA A CA 1
ATOM 1648 C C . ALA A 1 206 ? -9.023 -13.594 -3.396 1 90.25 206 ALA A C 1
ATOM 1650 O O . ALA A 1 206 ? -8.656 -14.469 -4.184 1 90.25 206 ALA A O 1
ATOM 1651 N N . ASN A 1 207 ? -9.797 -13.75 -2.395 1 92 207 ASN A N 1
ATOM 1652 C CA . ASN A 1 207 ? -10.305 -15.086 -2.096 1 92 207 ASN A CA 1
ATOM 1653 C C . ASN A 1 207 ? -11.203 -15.609 -3.215 1 92 207 ASN A C 1
ATOM 1655 O O . ASN A 1 207 ? -11.367 -16.828 -3.365 1 92 207 ASN A O 1
ATOM 1659 N N . GLU A 1 208 ? -11.75 -14.727 -3.967 1 89.5 208 GLU A N 1
ATOM 1660 C CA . GLU A 1 208 ? -12.688 -15.117 -5.016 1 89.5 208 GLU A CA 1
ATOM 1661 C C . GLU A 1 208 ? -11.977 -15.344 -6.344 1 89.5 208 GLU A C 1
ATOM 1663 O O . GLU A 1 208 ? -12.602 -15.727 -7.332 1 89.5 208 GLU A O 1
ATOM 1668 N N . THR A 1 209 ? -10.695 -15.242 -6.367 1 89.5 209 THR A N 1
ATOM 1669 C CA . THR A 1 209 ? -9.945 -15.445 -7.598 1 89.5 209 THR A CA 1
ATOM 1670 C C . THR A 1 209 ? -9.57 -16.922 -7.77 1 89.5 209 THR A C 1
ATOM 1672 O O . THR A 1 209 ? -9.484 -17.656 -6.789 1 89.5 209 THR A O 1
ATOM 1675 N N . ASP A 1 210 ? -9.273 -17.25 -9.008 1 90.62 210 ASP A N 1
ATOM 1676 C CA . ASP A 1 210 ? -8.828 -18.609 -9.305 1 90.62 210 ASP A CA 1
ATOM 1677 C C . ASP A 1 210 ? -7.438 -18.875 -8.727 1 90.62 210 ASP A C 1
ATOM 1679 O O . ASP A 1 210 ? -7.098 -20.016 -8.398 1 90.62 210 ASP A O 1
ATOM 1683 N N . VAL A 1 211 ? -6.699 -17.844 -8.547 1 90.44 211 VAL A N 1
ATOM 1684 C CA . VAL A 1 211 ? -5.375 -18.016 -7.957 1 90.44 211 VAL A CA 1
ATOM 1685 C C . VAL A 1 211 ? -5.508 -18.609 -6.559 1 90.44 211 VAL A C 1
ATOM 1687 O O . VAL A 1 211 ? -4.832 -19.594 -6.227 1 90.44 211 VAL A O 1
ATOM 1690 N N . THR A 1 212 ? -6.391 -18.047 -5.844 1 91.19 212 THR A N 1
ATOM 1691 C CA . THR A 1 212 ? -6.574 -18.531 -4.48 1 91.19 212 THR A CA 1
ATOM 1692 C C . THR A 1 212 ? -7.156 -19.938 -4.488 1 91.19 212 THR A C 1
ATOM 1694 O O . THR A 1 212 ? -6.797 -20.781 -3.654 1 91.19 212 THR A O 1
ATOM 1697 N N . ALA A 1 213 ? -8.023 -20.172 -5.414 1 91.44 213 ALA A N 1
ATOM 1698 C CA . ALA A 1 213 ? -8.602 -21.516 -5.531 1 91.44 213 ALA A CA 1
ATOM 1699 C C . ALA A 1 213 ? -7.531 -22.547 -5.844 1 91.44 213 ALA A C 1
ATOM 1701 O O . ALA A 1 213 ? -7.645 -23.719 -5.445 1 91.44 213 ALA A O 1
ATOM 1702 N N . LEU A 1 214 ? -6.531 -22.094 -6.523 1 90.31 214 LEU A N 1
ATOM 1703 C CA . LEU A 1 214 ? -5.461 -23 -6.918 1 90.31 214 LEU A CA 1
ATOM 1704 C C . LEU A 1 214 ? -4.426 -23.125 -5.809 1 90.31 214 LEU A C 1
ATOM 1706 O O . LEU A 1 214 ? -3.797 -24.188 -5.66 1 90.31 214 LEU A O 1
ATOM 1710 N N . VAL A 1 215 ? -4.305 -22.141 -5.016 1 89.19 215 VAL A N 1
ATOM 1711 C CA . VAL A 1 215 ? -3.201 -22.094 -4.062 1 89.19 215 VAL A CA 1
ATOM 1712 C C . VAL A 1 215 ? -3.672 -22.594 -2.699 1 89.19 215 VAL A C 1
ATOM 1714 O O . VAL A 1 215 ? -2.947 -23.328 -2.02 1 89.19 215 VAL A O 1
ATOM 1717 N N . ILE A 1 216 ? -4.848 -22.234 -2.322 1 88.94 216 ILE A N 1
ATOM 1718 C CA . ILE A 1 216 ? -5.344 -22.625 -1.004 1 88.94 216 ILE A CA 1
ATOM 1719 C C . ILE A 1 216 ? -6.094 -23.938 -1.097 1 88.94 216 ILE A C 1
ATOM 1721 O O . ILE A 1 216 ? -7.078 -24.062 -1.832 1 88.94 216 ILE A O 1
ATOM 1725 N N . THR A 1 217 ? -5.664 -24.875 -0.285 1 87.94 217 THR A N 1
ATOM 1726 C CA . THR A 1 217 ? -6.242 -26.219 -0.36 1 87.94 217 THR A CA 1
ATOM 1727 C C . THR A 1 217 ? -7.469 -26.328 0.539 1 87.94 217 THR A C 1
ATOM 1729 O O . THR A 1 217 ? -8.391 -27.094 0.249 1 87.94 217 THR A O 1
ATOM 1732 N N . ASN A 1 218 ? -7.422 -25.547 1.653 1 89.31 218 ASN A N 1
ATOM 1733 C CA . ASN A 1 218 ? -8.578 -25.562 2.543 1 89.31 218 ASN A CA 1
ATOM 1734 C C . ASN A 1 218 ? -9.711 -24.703 1.995 1 89.31 218 ASN A C 1
ATOM 1736 O O . ASN A 1 218 ? -9.906 -23.562 2.439 1 89.31 218 ASN A O 1
ATOM 1740 N N . ARG A 1 219 ? -10.461 -25.281 1.173 1 90.69 219 ARG A N 1
ATOM 1741 C CA . ARG A 1 219 ? -11.469 -24.516 0.448 1 90.69 219 ARG A CA 1
ATOM 1742 C C . ARG A 1 219 ? -12.703 -24.281 1.311 1 90.69 219 ARG A C 1
ATOM 1744 O O . ARG A 1 219 ? -13.469 -23.344 1.072 1 90.69 219 ARG A O 1
ATOM 1751 N N . GLN A 1 220 ? -12.953 -25.125 2.229 1 90.12 220 GLN A N 1
ATOM 1752 C CA . GLN A 1 220 ? -14.062 -24.891 3.154 1 90.12 220 GLN A CA 1
ATOM 1753 C C . GLN A 1 220 ? -13.836 -23.641 3.982 1 90.12 220 GLN A C 1
ATOM 1755 O O . GLN A 1 220 ? -14.734 -22.797 4.105 1 90.12 220 GLN A O 1
ATOM 1760 N N . ALA A 1 221 ? -12.688 -23.547 4.508 1 91.12 221 ALA A N 1
ATOM 1761 C CA . ALA A 1 221 ? -12.344 -22.359 5.273 1 91.12 221 ALA A CA 1
ATOM 1762 C C . ALA A 1 221 ? -12.383 -21.109 4.398 1 91.12 221 ALA A C 1
ATOM 1764 O O . ALA A 1 221 ? -12.789 -20.031 4.852 1 91.12 221 ALA A O 1
ATOM 1765 N N . SER A 1 222 ? -11.914 -21.297 3.207 1 92.81 222 SER A N 1
ATOM 1766 C CA . SER A 1 222 ? -11.93 -20.172 2.271 1 92.81 222 SER A CA 1
ATOM 1767 C C . SER A 1 222 ? -13.352 -19.703 2 1 92.81 222 SER A C 1
ATOM 1769 O O . SER A 1 222 ? -13.609 -18.5 1.918 1 92.81 222 SER A O 1
ATOM 1771 N N . ALA A 1 223 ? -14.234 -20.641 1.831 1 92.19 223 ALA A N 1
ATOM 1772 C CA . ALA A 1 223 ? -15.641 -20.281 1.622 1 92.19 223 ALA A CA 1
ATOM 1773 C C . ALA A 1 223 ? -16.219 -19.578 2.844 1 92.19 223 ALA A C 1
ATOM 1775 O O . ALA A 1 223 ? -16.922 -18.578 2.713 1 92.19 223 ALA A O 1
ATOM 1776 N N . PHE A 1 224 ? -15.914 -20.094 3.959 1 92.56 224 PHE A N 1
ATOM 1777 C CA . PHE A 1 224 ? -16.344 -19.484 5.207 1 92.56 224 PHE A CA 1
ATOM 1778 C C . PHE A 1 224 ? -15.859 -18.047 5.297 1 92.56 224 PHE A C 1
ATOM 1780 O O . PHE A 1 224 ? -16.625 -17.141 5.629 1 92.56 224 PHE A O 1
ATOM 1787 N N . ALA A 1 225 ? -14.641 -17.844 4.984 1 93.88 225 ALA A N 1
ATOM 1788 C CA . ALA A 1 225 ? -14.023 -16.516 5.051 1 93.88 225 ALA A CA 1
ATOM 1789 C C . ALA A 1 225 ? -14.703 -15.555 4.09 1 93.88 225 ALA A C 1
ATOM 1791 O O . ALA A 1 225 ? -14.945 -14.391 4.438 1 93.88 225 ALA A O 1
ATOM 1792 N N . ALA A 1 226 ? -14.953 -16.016 2.938 1 93.19 226 ALA A N 1
ATOM 1793 C CA . ALA A 1 226 ? -15.57 -15.172 1.921 1 93.19 226 ALA A CA 1
ATOM 1794 C C . ALA A 1 226 ? -16.891 -14.586 2.42 1 93.19 226 ALA A C 1
ATOM 1796 O O . ALA A 1 226 ? -17.125 -13.383 2.316 1 93.19 226 ALA A O 1
ATOM 1797 N N . PHE A 1 227 ? -17.672 -15.398 2.963 1 93.56 227 PHE A N 1
ATOM 1798 C CA . PHE A 1 227 ? -18.984 -14.953 3.451 1 93.56 227 PHE A CA 1
ATOM 1799 C C . PHE A 1 227 ? -18.828 -14.055 4.668 1 93.56 227 PHE A C 1
ATOM 1801 O O . PHE A 1 227 ? -19.5 -13.031 4.785 1 93.56 227 PHE A O 1
ATOM 1808 N N . ALA A 1 228 ? -17.953 -14.414 5.488 1 93.88 228 ALA A N 1
ATOM 1809 C CA . ALA A 1 228 ? -17.734 -13.633 6.703 1 93.88 228 ALA A CA 1
ATOM 1810 C C . ALA A 1 228 ? -17.266 -12.227 6.371 1 93.88 228 ALA A C 1
ATOM 1812 O O . ALA A 1 228 ? -17.719 -11.25 6.977 1 93.88 228 ALA A O 1
ATOM 1813 N N . PHE A 1 229 ? -16.344 -12.094 5.465 1 94.62 229 PHE A N 1
ATOM 1814 C CA . PHE A 1 229 ? -15.859 -10.773 5.059 1 94.62 229 PHE A CA 1
ATOM 1815 C C . PHE A 1 229 ? -17 -9.922 4.512 1 94.62 229 PHE A C 1
ATOM 1817 O O . PHE A 1 229 ? -17.125 -8.75 4.867 1 94.62 229 PHE A O 1
ATOM 1824 N N . LEU A 1 230 ? -17.812 -10.523 3.732 1 92.81 230 LEU A N 1
ATOM 1825 C CA . LEU A 1 230 ? -18.922 -9.812 3.104 1 92.81 230 LEU A CA 1
ATOM 1826 C C . LEU A 1 230 ? -19.891 -9.289 4.152 1 92.81 230 LEU A C 1
ATOM 1828 O O . LEU A 1 230 ? -20.469 -8.211 3.984 1 92.81 230 LEU A O 1
ATOM 1832 N N . MET A 1 231 ? -20.062 -10.008 5.184 1 94.81 231 MET A N 1
ATOM 1833 C CA . MET A 1 231 ? -21.047 -9.656 6.215 1 94.81 231 MET A CA 1
ATOM 1834 C C . MET A 1 231 ? -20.594 -8.438 7 1 94.81 231 MET A C 1
ATOM 1836 O O . MET A 1 231 ? -21.422 -7.648 7.465 1 94.81 231 MET A O 1
ATOM 1840 N N . VAL A 1 232 ? -19.312 -8.258 7.109 1 94.31 232 VAL A N 1
ATOM 1841 C CA . VAL A 1 232 ? -18.797 -7.199 7.973 1 94.31 232 VAL A CA 1
ATOM 1842 C C . VAL A 1 232 ? -18.562 -5.93 7.152 1 94.31 232 VAL A C 1
ATOM 1844 O O . VAL A 1 232 ? -18.578 -4.824 7.695 1 94.31 232 VAL A O 1
ATOM 1847 N N . MET A 1 233 ? -18.422 -5.969 5.895 1 93.06 233 MET A N 1
ATOM 1848 C CA . MET A 1 233 ? -18.031 -4.875 5.008 1 93.06 233 MET A CA 1
ATOM 1849 C C . MET A 1 233 ? -19.031 -3.725 5.094 1 93.06 233 MET A C 1
ATOM 1851 O O . MET A 1 233 ? -18.641 -2.557 5.141 1 93.06 233 MET A O 1
ATOM 1855 N N . PRO A 1 234 ? -20.312 -4.027 5.16 1 92.56 234 PRO A N 1
ATOM 1856 C CA . PRO A 1 234 ? -21.266 -2.916 5.18 1 92.56 234 PRO A CA 1
ATOM 1857 C C . PRO A 1 234 ? -21.109 -2.021 6.406 1 92.56 234 PRO A C 1
ATOM 1859 O O . PRO A 1 234 ? -21.25 -0.799 6.305 1 92.56 234 PRO A O 1
ATOM 1862 N N . MET A 1 235 ? -20.797 -2.605 7.496 1 91.81 235 MET A N 1
ATOM 1863 C CA . MET A 1 235 ? -20.609 -1.833 8.719 1 91.81 235 MET A CA 1
ATOM 1864 C C . MET A 1 235 ? -19.453 -0.851 8.57 1 91.81 235 MET A C 1
ATOM 1866 O O . MET A 1 235 ? -19.594 0.332 8.891 1 91.81 235 MET A O 1
ATOM 1870 N N . ALA A 1 236 ? -18.359 -1.303 8.086 1 92.5 236 ALA A N 1
ATOM 1871 C CA . ALA A 1 236 ? -17.203 -0.439 7.887 1 92.5 236 ALA A CA 1
ATOM 1872 C C . ALA A 1 236 ? -17.5 0.653 6.863 1 92.5 236 ALA A C 1
ATOM 1874 O O . ALA A 1 236 ? -17.094 1.804 7.039 1 92.5 236 ALA A O 1
ATOM 1875 N N . PHE A 1 237 ? -18.219 0.286 5.902 1 91.94 237 PHE A N 1
ATOM 1876 C CA . PHE A 1 237 ? -18.516 1.217 4.82 1 91.94 237 PHE A CA 1
ATOM 1877 C C . PHE A 1 237 ? -19.422 2.338 5.301 1 91.94 237 PHE A C 1
ATOM 1879 O O . PHE A 1 237 ? -19.188 3.512 5.008 1 91.94 237 PHE A O 1
ATOM 1886 N N . ILE A 1 238 ? -20.453 2.029 5.949 1 90.75 238 ILE A N 1
ATOM 1887 C CA . ILE A 1 238 ? -21.422 3.033 6.395 1 90.75 238 ILE A CA 1
ATOM 1888 C C . ILE A 1 238 ? -20.75 3.986 7.379 1 90.75 238 ILE A C 1
ATOM 1890 O O . ILE A 1 238 ? -21.031 5.188 7.387 1 90.75 238 ILE A O 1
ATOM 1894 N N . MET A 1 239 ? -19.953 3.475 8.234 1 89.75 239 MET A N 1
ATOM 1895 C CA . MET A 1 239 ? -19.219 4.309 9.18 1 89.75 239 MET A CA 1
ATOM 1896 C C . MET A 1 239 ? -18.281 5.262 8.461 1 89.75 239 MET A C 1
ATOM 1898 O O . MET A 1 239 ? -18.109 6.414 8.867 1 89.75 239 MET A O 1
ATOM 1902 N N . PHE A 1 240 ? -17.688 4.789 7.438 1 89.19 240 PHE A N 1
ATOM 1903 C CA . PHE A 1 240 ? -16.812 5.629 6.625 1 89.19 240 PHE A CA 1
ATOM 1904 C C . PHE A 1 240 ? -17.609 6.762 5.977 1 89.19 240 PHE A C 1
ATOM 1906 O O . PHE A 1 240 ? -17.219 7.926 6.066 1 89.19 240 PHE A O 1
ATOM 1913 N N . VAL A 1 241 ? -18.672 6.387 5.344 1 84.81 241 VAL A N 1
ATOM 1914 C CA . VAL A 1 241 ? -19.469 7.367 4.621 1 84.81 241 VAL A CA 1
ATOM 1915 C C . VAL A 1 241 ? -20 8.422 5.594 1 84.81 241 VAL A C 1
ATOM 1917 O O . VAL A 1 241 ? -19.984 9.617 5.297 1 84.81 241 VAL A O 1
ATOM 1920 N N . LYS A 1 242 ? -20.484 8 6.715 1 86.81 242 LYS A N 1
ATOM 1921 C CA . LYS A 1 242 ? -20.984 8.906 7.738 1 86.81 242 LYS A CA 1
ATOM 1922 C C . LYS A 1 242 ? -19.922 9.906 8.172 1 86.81 242 LYS A C 1
ATOM 1924 O O . LYS A 1 242 ? -20.188 11.102 8.281 1 86.81 242 LYS A O 1
ATOM 1929 N N . SER A 1 243 ? -18.781 9.344 8.398 1 83 243 SER A N 1
ATOM 1930 C CA . SER A 1 243 ? -17.688 10.18 8.883 1 83 243 SER A CA 1
ATOM 1931 C C . SER A 1 243 ? -17.156 11.094 7.777 1 83 243 SER A C 1
ATOM 1933 O O . SER A 1 243 ? -16.922 12.281 8.008 1 83 243 SER A O 1
ATOM 1935 N N . PHE A 1 244 ? -17.016 10.602 6.648 1 81.44 244 PHE A N 1
ATOM 1936 C CA . PHE A 1 244 ? -16.422 11.32 5.535 1 81.44 244 PHE A CA 1
ATOM 1937 C C . PHE A 1 244 ? -17.328 12.453 5.074 1 81.44 244 PHE A C 1
ATOM 1939 O O . PHE A 1 244 ? -16.859 13.562 4.805 1 81.44 244 PHE A O 1
ATOM 1946 N N . LEU A 1 245 ? -18.609 12.148 5 1 79.75 245 LEU A N 1
ATOM 1947 C CA . LEU A 1 245 ? -19.562 13.148 4.527 1 79.75 245 LEU A CA 1
ATOM 1948 C C . LEU A 1 245 ? -20.078 14.008 5.684 1 79.75 245 LEU A C 1
ATOM 1950 O O . LEU A 1 245 ? -20.938 14.867 5.488 1 79.75 245 LEU A O 1
ATOM 1954 N N . GLU A 1 246 ? -19.578 13.703 6.824 1 80.56 246 GLU A N 1
ATOM 1955 C CA . GLU A 1 246 ? -19.984 14.453 8.016 1 80.56 246 GLU A CA 1
ATOM 1956 C C . GLU A 1 246 ? -21.5 14.555 8.125 1 80.56 246 GLU A C 1
ATOM 1958 O O . GLU A 1 246 ? -22.047 15.648 8.273 1 80.56 246 GLU A O 1
ATOM 1963 N N . ILE A 1 247 ? -22.094 13.422 8.031 1 80.12 247 ILE A N 1
ATOM 1964 C CA . ILE A 1 247 ? -23.547 13.352 8.109 1 80.12 247 ILE A CA 1
ATOM 1965 C C . ILE A 1 247 ? -24 13.648 9.531 1 80.12 247 ILE A C 1
ATOM 1967 O O . ILE A 1 247 ? -23.516 13.047 10.492 1 80.12 247 ILE A O 1
ATOM 1971 N N . LYS A 1 248 ? -24.875 14.594 9.703 1 76.38 248 LYS A N 1
ATOM 1972 C CA . LYS A 1 248 ? -25.344 15.055 11.008 1 76.38 248 LYS A CA 1
ATOM 1973 C C . LYS A 1 248 ? -26.375 14.094 11.586 1 76.38 248 LYS A C 1
ATOM 1975 O O . LYS A 1 248 ? -26.641 14.117 12.789 1 76.38 248 LYS A O 1
ATOM 1980 N N . ASP A 1 249 ? -26.812 13.141 10.766 1 77.31 249 ASP A N 1
ATOM 1981 C CA . ASP A 1 249 ? -27.797 12.18 11.227 1 77.31 249 ASP A CA 1
ATOM 1982 C C . ASP A 1 249 ? -27.188 11.195 12.227 1 77.31 249 ASP A C 1
ATOM 1984 O O . ASP A 1 249 ? -26.109 10.648 11.984 1 77.31 249 ASP A O 1
ATOM 1988 N N . GLU A 1 250 ? -27.812 11.062 13.391 1 76.38 250 GLU A N 1
ATOM 1989 C CA . GLU A 1 250 ? -27.25 10.148 14.375 1 76.38 250 GLU A CA 1
ATOM 1990 C C . GLU A 1 250 ? -28.141 8.922 14.562 1 76.38 250 GLU A C 1
ATOM 1992 O O . GLU A 1 250 ? -27.844 8.047 15.375 1 76.38 250 GLU A O 1
ATOM 1997 N N . TRP A 1 251 ? -29.078 8.867 13.695 1 85.94 251 TRP A N 1
ATOM 1998 C CA . TRP A 1 251 ? -30.031 7.785 13.969 1 85.94 251 TRP A CA 1
ATOM 1999 C C . TRP A 1 251 ? -29.953 6.711 12.883 1 85.94 251 TRP A C 1
ATOM 2001 O O . TRP A 1 251 ? -29.75 5.531 13.188 1 85.94 251 TRP A O 1
ATOM 2011 N N . TYR A 1 252 ? -30.094 7.02 11.672 1 87.75 252 TYR A N 1
ATOM 2012 C CA . TYR A 1 252 ? -30.266 6.051 10.594 1 87.75 252 TYR A CA 1
ATOM 2013 C C . TYR A 1 252 ? -29.016 5.191 10.43 1 87.75 252 TYR A C 1
ATOM 2015 O O . TYR A 1 252 ? -29.109 3.965 10.328 1 87.75 252 TYR A O 1
ATOM 2023 N N . TRP A 1 253 ? -27.906 5.754 10.336 1 87.88 253 TRP A N 1
ATOM 2024 C CA . TRP A 1 253 ? -26.688 4.98 10.109 1 87.88 253 TRP A CA 1
ATOM 2025 C C . TRP A 1 253 ? -26.438 4.016 11.258 1 87.88 253 TRP A C 1
ATOM 2027 O O . TRP A 1 253 ? -26 2.881 11.039 1 87.88 253 TRP A O 1
ATOM 2037 N N . LYS A 1 254 ? -26.719 4.445 12.484 1 89.25 254 LYS A N 1
ATOM 2038 C CA . LYS A 1 254 ? -26.531 3.596 13.656 1 89.25 254 LYS A CA 1
ATOM 2039 C C . LYS A 1 254 ? -27.453 2.389 13.617 1 89.25 254 LYS A C 1
ATOM 2041 O O . LYS A 1 254 ? -27.062 1.279 13.977 1 89.25 254 LYS A O 1
ATOM 2046 N N . ARG A 1 255 ? -28.641 2.613 13.195 1 91.31 255 ARG A N 1
ATOM 2047 C CA . ARG A 1 255 ? -29.609 1.526 13.102 1 91.31 255 ARG A CA 1
ATOM 2048 C C . ARG A 1 255 ? -29.203 0.515 12.039 1 91.31 255 ARG A C 1
ATOM 2050 O O . ARG A 1 255 ? -29.375 -0.692 12.227 1 91.31 255 ARG A O 1
ATOM 2057 N N . ILE A 1 256 ? -28.75 1.017 10.984 1 91.62 256 ILE A N 1
ATOM 2058 C CA . ILE A 1 256 ? -28.297 0.118 9.93 1 91.62 256 ILE A CA 1
ATOM 2059 C C . ILE A 1 256 ? -27.141 -0.733 10.445 1 91.62 256 ILE A C 1
ATOM 2061 O O . ILE A 1 256 ? -27.078 -1.938 10.195 1 91.62 256 ILE A O 1
ATOM 2065 N N . CYS A 1 257 ? -26.219 -0.159 11.18 1 91.25 257 CYS A N 1
ATOM 2066 C CA . CYS A 1 257 ? -25.109 -0.888 11.766 1 91.25 257 CYS A CA 1
ATOM 2067 C C . CYS A 1 257 ? -25.594 -1.929 12.766 1 91.25 257 CYS A C 1
ATOM 2069 O O . CYS A 1 257 ? -25.094 -3.055 12.789 1 91.25 257 CYS A O 1
ATOM 2071 N N . ASP A 1 258 ? -26.562 -1.525 13.547 1 92.12 258 ASP A N 1
ATOM 2072 C CA . ASP A 1 258 ? -27.109 -2.447 14.539 1 92.12 258 ASP A CA 1
ATOM 2073 C C . ASP A 1 258 ? -27.812 -3.629 13.859 1 92.12 258 ASP A C 1
ATOM 2075 O O . ASP A 1 258 ? -27.641 -4.773 14.289 1 92.12 258 ASP A O 1
ATOM 2079 N N . ILE A 1 259 ? -28.547 -3.355 12.867 1 94.38 259 ILE A N 1
ATOM 2080 C CA . ILE A 1 259 ? -29.234 -4.406 12.125 1 94.38 259 ILE A CA 1
ATOM 2081 C C . ILE A 1 259 ? -28.203 -5.32 11.461 1 94.38 259 ILE A C 1
ATOM 2083 O O . ILE A 1 259 ? -28.359 -6.543 11.445 1 94.38 259 ILE A O 1
ATOM 2087 N N . ASN A 1 260 ? -27.234 -4.715 10.867 1 95.06 260 ASN A N 1
ATOM 2088 C CA . ASN A 1 260 ? -26.172 -5.512 10.273 1 95.06 260 ASN A CA 1
ATOM 2089 C C . ASN A 1 260 ? -25.531 -6.441 11.297 1 95.06 260 ASN A C 1
ATOM 2091 O O . ASN A 1 260 ? -25.281 -7.613 11.008 1 95.06 260 ASN A O 1
ATOM 2095 N N . PHE A 1 261 ? -25.25 -5.867 12.422 1 94.06 261 PHE A N 1
ATOM 2096 C CA . PHE A 1 261 ? -24.672 -6.68 13.477 1 94.06 261 PHE A CA 1
ATOM 2097 C C . PHE A 1 261 ? -25.578 -7.844 13.836 1 94.06 261 PHE A C 1
ATOM 2099 O O . PHE A 1 261 ? -25.125 -8.977 14.008 1 94.06 261 PHE A O 1
ATOM 2106 N N . GLY A 1 262 ? -26.812 -7.59 13.953 1 94.25 262 GLY A N 1
ATOM 2107 C CA . GLY A 1 262 ? -27.781 -8.641 14.211 1 94.25 262 GLY A CA 1
ATOM 2108 C C . GLY A 1 262 ? -27.797 -9.719 13.141 1 94.25 262 GLY A C 1
ATOM 2109 O O . GLY A 1 262 ? -27.844 -10.914 13.453 1 94.25 262 GLY A O 1
ATOM 2110 N N . VAL A 1 263 ? -27.75 -9.32 11.961 1 95.44 263 VAL A N 1
ATOM 2111 C CA . VAL A 1 263 ? -27.766 -10.25 10.836 1 95.44 263 VAL A CA 1
ATOM 2112 C C . VAL A 1 263 ? -26.516 -11.117 10.867 1 95.44 263 VAL A C 1
ATOM 2114 O O . VAL A 1 263 ? -26.562 -12.312 10.57 1 95.44 263 VAL A O 1
ATOM 2117 N N . ILE A 1 264 ? -25.344 -10.539 11.211 1 95.31 264 ILE A N 1
ATOM 2118 C CA . ILE A 1 264 ? -24.109 -11.297 11.328 1 95.31 264 ILE A CA 1
ATOM 2119 C C . ILE A 1 264 ? -24.266 -12.391 12.383 1 95.31 264 ILE A C 1
ATOM 2121 O O . ILE A 1 264 ? -23.984 -13.562 12.125 1 95.31 264 ILE A O 1
ATOM 2125 N N . VAL A 1 265 ? -24.812 -11.992 13.5 1 94.06 265 VAL A N 1
ATOM 2126 C CA . VAL A 1 265 ? -24.969 -12.93 14.609 1 94.06 265 VAL A CA 1
ATOM 2127 C C . VAL A 1 265 ? -25.938 -14.039 14.219 1 94.06 265 VAL A C 1
ATOM 2129 O O . VAL A 1 265 ? -25.641 -15.227 14.398 1 94.06 265 VAL A O 1
ATOM 2132 N N . VAL A 1 266 ? -27.016 -13.695 13.648 1 95.25 266 VAL A N 1
ATOM 2133 C CA . VAL A 1 266 ? -28.031 -14.664 13.25 1 95.25 266 VAL A CA 1
ATOM 2134 C C . VAL A 1 266 ? -27.453 -15.602 12.18 1 95.25 266 VAL A C 1
ATOM 2136 O O . VAL A 1 266 ? -27.672 -16.812 12.234 1 95.25 266 VAL A O 1
ATOM 2139 N N . SER A 1 267 ? -26.812 -15.078 11.203 1 94.88 267 SER A N 1
ATOM 2140 C CA . SER A 1 267 ? -26.234 -15.883 10.133 1 94.88 267 SER A CA 1
ATOM 2141 C C . SER A 1 267 ? -25.219 -16.891 10.68 1 94.88 267 SER A C 1
ATOM 2143 O O . SER A 1 267 ? -25.172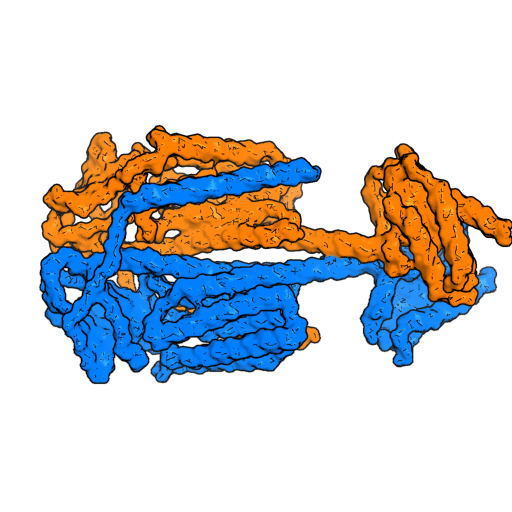 -18.031 10.227 1 94.88 267 SER A O 1
ATOM 2145 N N . PHE A 1 268 ? -24.453 -16.484 11.633 1 94.19 268 PHE A N 1
ATOM 2146 C CA . PHE A 1 268 ? -23.453 -17.375 12.219 1 94.19 268 PHE A CA 1
ATOM 2147 C C . PHE A 1 268 ? -24.125 -18.484 13.016 1 94.19 268 PHE A C 1
ATOM 2149 O O . PHE A 1 268 ? -23.75 -19.656 12.922 1 94.19 268 PHE A O 1
ATOM 2156 N N . ILE A 1 269 ? -25.141 -18.125 13.758 1 93.25 269 ILE A N 1
ATOM 2157 C CA . ILE A 1 269 ? -25.875 -19.109 14.531 1 93.25 269 ILE A CA 1
ATOM 2158 C C . ILE A 1 269 ? -26.516 -20.125 13.586 1 93.25 269 ILE A C 1
ATOM 2160 O O . ILE A 1 269 ? -26.422 -21.344 13.805 1 93.25 269 ILE A O 1
ATOM 2164 N N . LEU A 1 270 ? -27.109 -19.672 12.586 1 93.31 270 LEU A N 1
ATOM 2165 C CA . LEU A 1 270 ? -27.766 -20.547 11.609 1 93.31 270 LEU A CA 1
ATOM 2166 C C . LEU A 1 270 ? -26.766 -21.453 10.93 1 93.31 270 LEU A C 1
ATOM 2168 O O . LEU A 1 270 ? -27.031 -22.641 10.695 1 93.31 270 LEU A O 1
ATOM 2172 N N . ASN A 1 271 ? -25.641 -20.938 10.602 1 92.31 271 ASN A N 1
ATOM 2173 C CA . ASN A 1 271 ? -24.594 -21.734 9.961 1 92.31 271 ASN A CA 1
ATOM 2174 C C . ASN A 1 271 ? -24.062 -22.812 10.891 1 92.31 271 ASN A C 1
ATOM 2176 O O . ASN A 1 271 ? -23.922 -23.969 10.492 1 92.31 271 ASN A O 1
ATOM 2180 N N . PHE A 1 272 ? -23.844 -22.469 12.148 1 91.44 272 PHE A N 1
ATOM 2181 C CA . PHE A 1 272 ? -23.25 -23.406 13.102 1 91.44 272 PHE A CA 1
ATOM 2182 C C . PHE A 1 272 ? -24.25 -24.5 13.484 1 91.44 272 PHE A C 1
ATOM 2184 O O . PHE A 1 272 ? -23.844 -25.625 13.805 1 91.44 272 PHE A O 1
ATOM 2191 N N . THR A 1 273 ? -25.516 -24.234 13.359 1 89.81 273 THR A N 1
ATOM 2192 C CA . THR A 1 273 ? -26.531 -25.219 13.688 1 89.81 273 THR A CA 1
ATOM 2193 C C . THR A 1 273 ? -26.859 -26.078 12.469 1 89.81 273 THR A C 1
ATOM 2195 O O . THR A 1 273 ? -27.516 -27.125 12.586 1 89.81 273 THR A O 1
ATOM 2198 N N . GLY A 1 274 ? -26.5 -25.609 11.328 1 86.62 274 GLY A N 1
ATOM 2199 C CA . GLY A 1 274 ? -26.734 -26.375 10.109 1 86.62 274 GLY A CA 1
ATOM 2200 C C . GLY A 1 274 ? -28.109 -26.156 9.531 1 86.62 274 GLY A C 1
ATOM 2201 O O . GLY A 1 274 ? -28.484 -26.781 8.539 1 86.62 274 GLY A O 1
ATOM 2202 N N . ILE A 1 275 ? -28.891 -25.25 10.055 1 87.44 275 ILE A N 1
ATOM 2203 C CA . ILE A 1 275 ? -30.266 -24.969 9.617 1 87.44 275 ILE A CA 1
ATOM 2204 C C . ILE A 1 275 ? -30.234 -24.234 8.281 1 87.44 275 ILE A C 1
ATOM 2206 O O . ILE A 1 275 ? -31 -24.547 7.371 1 87.44 275 ILE A O 1
ATOM 2210 N N . TYR A 1 276 ? -29.359 -23.25 8.242 1 90.88 276 TYR A N 1
ATOM 2211 C CA . TYR A 1 276 ? -29.266 -22.344 7.09 1 90.88 276 TYR A CA 1
ATOM 2212 C C . TYR A 1 276 ? -27.844 -21.844 6.902 1 90.88 276 TYR A C 1
ATOM 2214 O O . TYR A 1 276 ? -27.469 -20.812 7.469 1 90.88 276 TYR A O 1
ATOM 2222 N N . GLU A 1 277 ? -27.156 -22.484 6.023 1 91.88 277 GLU A N 1
ATOM 2223 C CA . GLU A 1 277 ? -25.734 -22.188 5.891 1 91.88 277 GLU A CA 1
ATOM 2224 C C . GLU A 1 277 ? -25.516 -20.844 5.176 1 91.88 277 GLU A C 1
ATOM 2226 O O . GLU A 1 277 ? -26.453 -20.266 4.633 1 91.88 277 GLU A O 1
ATOM 2231 N N . PHE A 1 278 ? -24.281 -20.375 5.172 1 91.5 278 PHE A N 1
ATOM 2232 C CA . PHE A 1 278 ? -23.938 -19.031 4.734 1 91.5 278 PHE A CA 1
ATOM 2233 C C . PHE A 1 278 ? -24.406 -18.797 3.305 1 91.5 278 PHE A C 1
ATOM 2235 O O . PHE A 1 278 ? -24.953 -17.734 2.994 1 91.5 278 PHE A O 1
ATOM 2242 N N . ARG A 1 279 ? -24.125 -19.719 2.445 1 88.69 279 ARG A N 1
ATOM 2243 C CA . ARG A 1 279 ? -24.516 -19.531 1.047 1 88.69 279 ARG A CA 1
ATOM 2244 C C . ARG A 1 279 ? -26 -19.297 0.912 1 88.69 279 ARG A C 1
ATOM 2246 O O . ARG A 1 279 ? -26.438 -18.516 0.057 1 88.69 279 ARG A O 1
ATOM 2253 N N . ARG A 1 280 ? -26.812 -19.906 1.746 1 89.5 280 ARG A N 1
ATOM 2254 C CA . ARG A 1 280 ? -28.266 -19.797 1.685 1 89.5 280 ARG A CA 1
ATOM 2255 C C . ARG A 1 280 ? -28.75 -18.531 2.383 1 89.5 280 ARG A C 1
ATOM 2257 O O . ARG A 1 280 ? -29.797 -17.969 2.023 1 89.5 280 ARG A O 1
ATOM 2264 N N . SER A 1 281 ? -28.016 -18.078 3.318 1 91.69 281 SER A N 1
ATOM 2265 C CA . SER A 1 281 ? -28.469 -16.938 4.102 1 91.69 281 SER A CA 1
ATOM 2266 C C . SER A 1 281 ? -27.875 -15.633 3.564 1 91.69 281 SER A C 1
ATOM 2268 O O . SER A 1 281 ? -28.109 -14.555 4.121 1 91.69 281 SER A O 1
ATOM 2270 N N . LEU A 1 282 ? -27.156 -15.688 2.492 1 90.94 282 LEU A N 1
ATOM 2271 C CA . LEU A 1 282 ? -26.422 -14.523 1.988 1 90.94 282 LEU A CA 1
ATOM 2272 C C . LEU A 1 282 ? -27.375 -13.414 1.574 1 90.94 282 LEU A C 1
ATOM 2274 O O . LEU A 1 282 ? -27.016 -12.242 1.557 1 90.94 282 LEU A O 1
ATOM 2278 N N . TRP A 1 283 ? -28.562 -13.789 1.268 1 90.69 283 TRP A N 1
ATOM 2279 C CA . TRP A 1 283 ? -29.531 -12.781 0.853 1 90.69 283 TRP A CA 1
ATOM 2280 C C . TRP A 1 283 ? -29.781 -11.766 1.965 1 90.69 283 TRP A C 1
ATOM 2282 O O . TRP A 1 283 ? -30.094 -10.602 1.695 1 90.69 283 TRP A O 1
ATOM 2292 N N . MET A 1 284 ? -29.672 -12.148 3.178 1 93.81 284 MET A N 1
ATOM 2293 C CA . MET A 1 284 ? -29.812 -11.227 4.297 1 93.81 284 MET A CA 1
ATOM 2294 C C . MET A 1 284 ? -28.75 -10.133 4.246 1 93.81 284 MET A C 1
ATOM 2296 O O . MET A 1 284 ? -29.047 -8.961 4.453 1 93.81 284 MET A O 1
ATOM 2300 N N . THR A 1 285 ? -27.547 -10.539 4.012 1 92.81 285 THR A N 1
ATOM 2301 C CA . THR A 1 285 ? -26.453 -9.578 3.879 1 92.81 285 THR A CA 1
ATOM 2302 C C . THR A 1 285 ? -26.688 -8.664 2.676 1 92.81 285 THR A C 1
ATOM 2304 O O . THR A 1 285 ? -26.422 -7.465 2.746 1 92.81 285 THR A O 1
ATOM 2307 N N . HIS A 1 286 ? -27.172 -9.211 1.591 1 92.19 286 HIS A N 1
ATOM 2308 C CA . HIS A 1 286 ? -27.453 -8.422 0.396 1 92.19 286 HIS A CA 1
ATOM 2309 C C . HIS A 1 286 ? -28.547 -7.391 0.655 1 92.19 286 HIS A C 1
ATOM 2311 O O . HIS A 1 286 ? -28.5 -6.277 0.12 1 92.19 286 HIS A O 1
ATOM 2317 N N . MET A 1 287 ? -29.422 -7.738 1.467 1 92.94 287 MET A N 1
ATOM 2318 C CA . MET A 1 287 ? -30.453 -6.781 1.844 1 92.94 287 MET A CA 1
ATOM 2319 C C . MET A 1 287 ? -29.859 -5.605 2.613 1 92.94 287 MET A C 1
ATOM 2321 O O . MET A 1 287 ? -30.281 -4.465 2.43 1 92.94 287 MET A O 1
ATOM 2325 N N . ILE A 1 288 ? -28.984 -5.867 3.447 1 93.5 288 ILE A N 1
ATOM 2326 C CA . ILE A 1 288 ? -28.312 -4.816 4.203 1 93.5 288 ILE A CA 1
ATOM 2327 C C . ILE A 1 288 ? -27.547 -3.908 3.252 1 93.5 288 ILE A C 1
ATOM 2329 O O . ILE A 1 288 ? -27.547 -2.686 3.412 1 93.5 288 ILE A O 1
ATOM 2333 N N . ILE A 1 289 ? -26.875 -4.492 2.281 1 92.25 289 ILE A N 1
ATOM 2334 C CA . ILE A 1 289 ? -26.094 -3.73 1.31 1 92.25 289 ILE A CA 1
ATOM 2335 C C . ILE A 1 289 ? -27.016 -2.812 0.516 1 92.25 289 ILE A C 1
ATOM 2337 O O . ILE A 1 289 ? -26.703 -1.637 0.307 1 92.25 289 ILE A O 1
ATOM 2341 N N . VAL A 1 290 ? -28.141 -3.334 0.206 1 91 290 VAL A N 1
ATOM 2342 C CA . VAL A 1 290 ? -29.125 -2.535 -0.534 1 91 290 VAL A CA 1
ATOM 2343 C C . VAL A 1 290 ? -29.609 -1.386 0.339 1 91 290 VAL A C 1
ATOM 2345 O O . VAL A 1 290 ? -29.703 -0.245 -0.12 1 91 290 VAL A O 1
ATOM 2348 N N . LEU A 1 291 ? -29.953 -1.7 1.537 1 91.62 291 LEU A N 1
ATOM 2349 C CA . LEU A 1 291 ? -30.391 -0.679 2.482 1 91.62 291 LEU A CA 1
ATOM 2350 C C . LEU A 1 291 ? -29.328 0.403 2.646 1 91.62 291 LEU A C 1
ATOM 2352 O O . LEU A 1 291 ? -29.656 1.592 2.701 1 91.62 291 LEU A O 1
ATOM 2356 N N . MET A 1 292 ? -28.156 -0.014 2.73 1 90.75 292 MET A N 1
ATOM 2357 C CA . MET A 1 292 ? -27.031 0.909 2.869 1 90.75 292 MET A CA 1
ATOM 2358 C C . MET A 1 292 ? -26.891 1.794 1.634 1 90.75 292 MET A C 1
ATOM 2360 O O . MET A 1 292 ? -26.672 3 1.751 1 90.75 292 MET A O 1
ATOM 2364 N N . LEU A 1 293 ? -27.016 1.227 0.498 1 88.94 293 LEU A N 1
ATOM 2365 C CA . LEU A 1 293 ? -26.922 1.99 -0.74 1 88.94 293 LEU A CA 1
ATOM 2366 C C . LEU A 1 293 ? -28.031 3.021 -0.838 1 88.94 293 LEU A C 1
ATOM 2368 O O . LEU A 1 293 ? -27.797 4.16 -1.246 1 88.94 293 LEU A O 1
ATOM 2372 N N . ILE A 1 294 ? -29.188 2.596 -0.424 1 90.62 294 ILE A N 1
ATOM 2373 C CA . ILE A 1 294 ? -30.328 3.512 -0.417 1 90.62 294 ILE A CA 1
ATOM 2374 C C . ILE A 1 294 ? -30.031 4.68 0.525 1 90.62 294 ILE A C 1
ATOM 2376 O O . ILE A 1 294 ? -30.281 5.836 0.181 1 90.62 294 ILE A O 1
ATOM 2380 N N . TYR A 1 295 ? -29.562 4.391 1.643 1 89.75 295 TYR A N 1
ATOM 2381 C CA . TYR A 1 295 ? -29.219 5.414 2.623 1 89.75 295 TYR A CA 1
ATOM 2382 C C . TYR A 1 295 ? -28.172 6.379 2.061 1 89.75 295 TYR A C 1
ATOM 2384 O O . TYR A 1 295 ? -28.312 7.598 2.199 1 89.75 295 TYR A O 1
ATOM 2392 N N . VAL A 1 296 ? -27.141 5.852 1.448 1 87.56 296 VAL A N 1
ATOM 2393 C CA . VAL A 1 296 ? -26.078 6.68 0.895 1 87.56 296 VAL A CA 1
ATOM 2394 C C . VAL A 1 296 ? -26.641 7.582 -0.201 1 87.56 296 VAL A C 1
ATOM 2396 O O . VAL A 1 296 ? -26.312 8.773 -0.264 1 87.56 296 VAL A O 1
ATOM 2399 N N . PHE A 1 297 ? -27.516 7.07 -0.968 1 87.56 297 PHE A N 1
ATOM 2400 C CA . PHE A 1 297 ? -28.109 7.855 -2.037 1 87.56 297 PHE A CA 1
ATOM 2401 C C . PHE A 1 297 ? -28.984 8.961 -1.464 1 87.56 297 PHE A C 1
ATOM 2403 O O . PHE A 1 297 ? -28.984 10.086 -1.967 1 87.56 297 PHE A O 1
ATOM 2410 N N . ALA A 1 298 ? -29.703 8.625 -0.507 1 88.62 298 ALA A N 1
ATOM 2411 C CA . ALA A 1 298 ? -30.547 9.617 0.14 1 88.62 298 ALA A CA 1
ATOM 2412 C C . ALA A 1 298 ? -29.719 10.758 0.719 1 88.62 298 ALA A C 1
ATOM 2414 O O . ALA A 1 298 ? -30.094 11.93 0.598 1 88.62 298 ALA A O 1
ATOM 2415 N N . VAL A 1 299 ? -28.672 10.445 1.308 1 85.31 299 VAL A N 1
ATOM 2416 C CA . VAL A 1 299 ? -27.797 11.445 1.911 1 85.31 299 VAL A CA 1
ATOM 2417 C C . VAL A 1 299 ? -27.203 12.336 0.822 1 85.31 299 VAL A C 1
ATOM 2419 O O . VAL A 1 299 ? -27.125 13.555 0.982 1 85.31 299 VAL A O 1
ATOM 2422 N N . ILE A 1 300 ? -26.766 11.719 -0.247 1 84.06 300 ILE A N 1
ATOM 2423 C CA . ILE A 1 300 ? -26.172 12.461 -1.357 1 84.06 300 ILE A CA 1
ATOM 2424 C C . ILE A 1 300 ? -27.203 13.43 -1.931 1 84.06 300 ILE A C 1
ATOM 2426 O O . ILE A 1 300 ? -26.906 14.602 -2.146 1 84.06 300 ILE A O 1
ATOM 2430 N N . ILE A 1 301 ? -28.391 12.984 -2.086 1 86.56 301 ILE A N 1
ATOM 2431 C CA . ILE A 1 301 ? -29.453 13.805 -2.639 1 86.56 301 ILE A CA 1
ATOM 2432 C C . ILE A 1 301 ? -29.766 14.961 -1.688 1 86.56 301 ILE A C 1
ATOM 2434 O O . ILE A 1 301 ? -29.922 16.109 -2.123 1 86.56 301 ILE A O 1
ATOM 2438 N N . THR A 1 302 ? -29.859 14.695 -0.464 1 86 302 THR A N 1
ATOM 2439 C CA . THR A 1 302 ? -30.156 15.719 0.531 1 86 302 THR A CA 1
ATOM 2440 C C . THR A 1 302 ? -29.078 16.797 0.543 1 86 302 THR A C 1
ATOM 2442 O O . THR A 1 302 ? -29.375 17.984 0.637 1 86 302 THR A O 1
ATOM 2445 N N . LYS A 1 303 ? -27.828 16.328 0.425 1 82.69 303 LYS A N 1
ATOM 2446 C CA . LYS A 1 303 ? -26.734 17.281 0.432 1 82.69 303 LYS A CA 1
ATOM 2447 C C . LYS A 1 303 ? -26.719 18.125 -0.838 1 82.69 303 LYS A C 1
ATOM 2449 O O . LYS A 1 303 ? -26.359 19.312 -0.803 1 82.69 303 LYS A O 1
ATOM 2454 N N . ILE A 1 304 ? -27.078 17.562 -1.91 1 81.19 304 ILE A N 1
ATOM 2455 C CA . ILE A 1 304 ? -27.172 18.297 -3.174 1 81.19 304 ILE A CA 1
ATOM 2456 C C . ILE A 1 304 ? -28.297 19.312 -3.104 1 81.19 304 ILE A C 1
ATOM 2458 O O . ILE A 1 304 ? -28.109 20.484 -3.48 1 81.19 304 ILE A O 1
ATOM 2462 N N . VAL A 1 305 ? -29.406 18.906 -2.607 1 85.56 305 VAL A N 1
ATOM 2463 C CA . VAL A 1 305 ? -30.594 19.766 -2.539 1 85.56 305 VAL A CA 1
ATOM 2464 C C . VAL A 1 305 ? -30.344 20.922 -1.566 1 85.56 305 VAL A C 1
ATOM 2466 O O . VAL A 1 305 ? -30.781 22.047 -1.801 1 85.56 305 VAL A O 1
ATOM 2469 N N . LYS A 1 306 ? -29.594 20.656 -0.571 1 81.38 306 LYS A N 1
ATOM 2470 C CA . LYS A 1 306 ? -29.328 21.672 0.44 1 81.38 306 LYS A CA 1
ATOM 2471 C C . LYS A 1 306 ? -28.125 22.531 0.055 1 81.38 306 LYS A C 1
ATOM 2473 O O . LYS A 1 306 ? -27.672 23.375 0.836 1 81.38 306 LYS A O 1
ATOM 2478 N N . HIS A 1 307 ? -27.453 22.281 -1.146 1 75.25 307 HIS A N 1
ATOM 2479 C CA . HIS A 1 307 ? -26.344 23.047 -1.725 1 75.25 307 HIS A CA 1
ATOM 2480 C C . HIS A 1 307 ? -25.125 23.016 -0.82 1 75.25 307 HIS A C 1
ATOM 2482 O O . HIS A 1 307 ? -24.469 24.047 -0.618 1 75.25 307 HIS A O 1
ATOM 2488 N N . GLN A 1 308 ? -24.953 21.984 -0.159 1 72.31 308 GLN A N 1
ATOM 2489 C CA . GLN A 1 308 ? -23.766 21.766 0.673 1 72.31 308 GLN A CA 1
ATOM 2490 C C . GLN A 1 308 ? -22.703 20.984 -0.078 1 72.31 308 GLN A C 1
ATOM 2492 O O . GLN A 1 308 ? -22.188 19.984 0.426 1 72.31 308 GLN A O 1
ATOM 2497 N N . VAL A 1 309 ? -22.469 21.359 -1.292 1 69.81 309 VAL A N 1
ATOM 2498 C CA . VAL A 1 309 ? -21.547 20.594 -2.129 1 69.81 309 VAL A CA 1
ATOM 2499 C C . VAL A 1 309 ? -20.172 21.25 -2.125 1 69.81 309 VAL A C 1
ATOM 2501 O O . VAL A 1 309 ? -20.016 22.375 -2.621 1 69.81 309 VAL A O 1
ATOM 2504 N N . ASP A 1 310 ? -19.344 20.734 -1.362 1 69.31 310 ASP A N 1
ATOM 2505 C CA . ASP A 1 310 ? -17.969 21.203 -1.378 1 69.31 310 ASP A CA 1
ATOM 2506 C C . ASP A 1 310 ? -17.109 20.359 -2.311 1 69.31 310 ASP A C 1
ATOM 2508 O O . ASP A 1 310 ? -17.609 19.422 -2.939 1 69.31 310 ASP A O 1
ATOM 2512 N N . HIS A 1 311 ? -15.984 20.781 -2.627 1 64.75 311 HIS A N 1
ATOM 2513 C CA . HIS A 1 311 ? -15.078 20.062 -3.518 1 64.75 311 HIS A CA 1
ATOM 2514 C C . HIS A 1 311 ? -14.875 18.625 -3.062 1 64.75 311 HIS A C 1
ATOM 2516 O O . HIS A 1 311 ? -14.781 17.719 -3.891 1 64.75 311 HIS A O 1
ATOM 2522 N N . ARG A 1 312 ? -14.969 18.422 -1.888 1 68.38 312 ARG A N 1
ATOM 2523 C CA . ARG A 1 312 ? -14.844 17.094 -1.309 1 68.38 312 ARG A CA 1
ATOM 2524 C C . ARG A 1 312 ? -16.016 16.203 -1.723 1 68.38 312 ARG A C 1
ATOM 2526 O O . ARG A 1 312 ? -15.828 15.023 -2.018 1 68.38 312 ARG A O 1
ATOM 2533 N N . PHE A 1 313 ? -17.078 16.828 -1.794 1 73.19 313 PHE A N 1
ATOM 2534 C CA . PHE A 1 313 ? -18.312 16.094 -2.076 1 73.19 313 PHE A CA 1
ATOM 2535 C C . PHE A 1 313 ? -18.344 15.641 -3.527 1 73.19 313 PHE A C 1
ATOM 2537 O O . PHE A 1 313 ? -18.766 14.516 -3.816 1 73.19 313 PHE A O 1
ATOM 2544 N N . LYS A 1 314 ? -17.781 16.438 -4.316 1 73.38 314 LYS A N 1
ATOM 2545 C CA . LYS A 1 314 ? -17.828 16.062 -5.73 1 73.38 314 LYS A CA 1
ATOM 2546 C C . LYS A 1 314 ? -16.984 14.828 -6.012 1 73.38 314 LYS A C 1
ATOM 2548 O O . LYS A 1 314 ? -17.422 13.922 -6.723 1 73.38 314 LYS A O 1
ATOM 2553 N N . SER A 1 315 ? -15.828 14.789 -5.523 1 71.06 315 SER A N 1
ATOM 2554 C CA . SER A 1 315 ? -14.953 13.633 -5.699 1 71.06 315 SER A CA 1
ATOM 2555 C C . SER A 1 315 ? -15.539 12.391 -5.047 1 71.06 315 SER A C 1
ATOM 2557 O O . SER A 1 315 ? -15.445 11.289 -5.598 1 71.06 315 SER A O 1
ATOM 2559 N N . CYS A 1 316 ? -16.203 12.523 -4.074 1 75.31 316 CYS A N 1
ATOM 2560 C CA . CYS A 1 316 ? -16.797 11.414 -3.328 1 75.31 316 CYS A CA 1
ATOM 2561 C C . CYS A 1 316 ? -18 10.844 -4.062 1 75.31 316 CYS A C 1
ATOM 2563 O O . CYS A 1 316 ? -18.172 9.633 -4.137 1 75.31 316 CYS A O 1
ATOM 2565 N N . VAL A 1 317 ? -18.734 11.812 -4.641 1 80.06 317 VAL A N 1
ATOM 2566 C CA . VAL A 1 317 ? -19.969 11.375 -5.293 1 80.06 317 VAL A CA 1
ATOM 2567 C C . VAL A 1 317 ? -19.625 10.484 -6.492 1 80.06 317 VAL A C 1
ATOM 2569 O O . VAL A 1 317 ? -20.266 9.453 -6.703 1 80.06 317 VAL A O 1
ATOM 2572 N N . GLY A 1 318 ? -18.641 10.867 -7.211 1 77.38 318 GLY A N 1
ATOM 2573 C CA . GLY A 1 318 ? -18.219 10.047 -8.336 1 77.38 318 GLY A CA 1
ATOM 2574 C C . GLY A 1 318 ? -17.734 8.672 -7.918 1 77.38 318 GLY A C 1
ATOM 2575 O O . GLY A 1 318 ? -18.125 7.66 -8.5 1 77.38 318 GLY A O 1
ATOM 2576 N N . ALA A 1 319 ? -16.984 8.641 -6.969 1 80.5 319 ALA A N 1
ATOM 2577 C CA . ALA A 1 319 ? -16.438 7.379 -6.48 1 80.5 319 ALA A CA 1
ATOM 2578 C C . ALA A 1 319 ? -17.531 6.5 -5.891 1 80.5 319 ALA A C 1
ATOM 2580 O O . ALA A 1 319 ? -17.547 5.281 -6.09 1 80.5 319 ALA A O 1
ATOM 2581 N N . LEU A 1 320 ? -18.453 7.105 -5.211 1 82.19 320 LEU A N 1
ATOM 2582 C CA . LEU A 1 320 ? -19.547 6.359 -4.59 1 82.19 320 LEU A CA 1
ATOM 2583 C C . LEU A 1 320 ? -20.484 5.797 -5.652 1 82.19 320 LEU A C 1
ATOM 2585 O O . LEU A 1 320 ? -20.984 4.676 -5.512 1 82.19 320 LEU A O 1
ATOM 2589 N N . ALA A 1 321 ? -20.641 6.582 -6.664 1 81.25 321 ALA A N 1
ATOM 2590 C CA . ALA A 1 321 ? -21.453 6.086 -7.773 1 81.25 321 ALA A CA 1
ATOM 2591 C C . ALA A 1 321 ? -20.797 4.879 -8.438 1 81.25 321 ALA A C 1
ATOM 2593 O O . ALA A 1 321 ? -21.469 3.883 -8.727 1 81.25 321 ALA A O 1
ATOM 2594 N N . LEU A 1 322 ? -19.594 4.984 -8.602 1 81.06 322 LEU A N 1
ATOM 2595 C CA . LEU A 1 322 ? -18.844 3.906 -9.242 1 81.06 322 LEU A CA 1
ATOM 2596 C C . LEU A 1 322 ? -18.938 2.623 -8.422 1 81.06 322 LEU A C 1
ATOM 2598 O O . LEU A 1 322 ? -19.188 1.547 -8.969 1 81.06 322 LEU A O 1
ATOM 2602 N N . ILE A 1 323 ? -18.781 2.707 -7.168 1 83.5 323 ILE A N 1
ATOM 2603 C CA . ILE A 1 323 ? -18.766 1.514 -6.328 1 83.5 323 ILE A CA 1
ATOM 2604 C C . ILE A 1 323 ? -20.172 0.943 -6.219 1 83.5 323 ILE A C 1
ATOM 2606 O O . ILE A 1 323 ? -20.359 -0.271 -6.102 1 83.5 323 ILE A O 1
ATOM 2610 N N . SER A 1 324 ? -21.094 1.833 -6.25 1 83.44 324 SER A N 1
ATOM 2611 C CA . SER A 1 324 ? -22.469 1.362 -6.207 1 83.44 324 SER A CA 1
ATOM 2612 C C . SER A 1 324 ? -22.812 0.524 -7.438 1 83.44 324 SER A C 1
ATOM 2614 O O . SER A 1 324 ? -23.375 -0.562 -7.316 1 83.44 324 SER A O 1
ATOM 2616 N N . VAL A 1 325 ? -22.391 0.981 -8.531 1 80.5 325 VAL A N 1
ATOM 2617 C CA . VAL A 1 325 ? -22.625 0.246 -9.766 1 80.5 325 VAL A CA 1
ATOM 2618 C C . VAL A 1 325 ? -21.875 -1.083 -9.734 1 80.5 325 VAL A C 1
ATOM 2620 O O . VAL A 1 325 ? -22.422 -2.127 -10.078 1 80.5 325 VAL A O 1
ATOM 2623 N N . ALA A 1 326 ? -20.672 -1.029 -9.32 1 83.38 326 ALA A N 1
ATOM 2624 C CA . ALA A 1 326 ? -19.859 -2.242 -9.25 1 83.38 326 ALA A CA 1
ATOM 2625 C C . ALA A 1 326 ? -20.5 -3.27 -8.312 1 83.38 326 ALA A C 1
ATOM 2627 O O . ALA A 1 326 ? -20.5 -4.465 -8.617 1 83.38 326 ALA A O 1
ATOM 2628 N N . THR A 1 327 ? -21 -2.779 -7.227 1 83.19 327 THR A N 1
ATOM 2629 C CA . THR A 1 327 ? -21.625 -3.668 -6.25 1 83.19 327 THR A CA 1
ATOM 2630 C C . THR A 1 327 ? -22.891 -4.305 -6.82 1 83.19 327 THR A C 1
ATOM 2632 O O . THR A 1 327 ? -23.109 -5.504 -6.648 1 83.19 327 THR A O 1
ATOM 2635 N N . ILE A 1 328 ? -23.609 -3.586 -7.527 1 81.56 328 ILE A N 1
ATOM 2636 C CA . ILE A 1 328 ? -24.859 -4.082 -8.109 1 81.56 328 ILE A CA 1
ATOM 2637 C C . ILE A 1 328 ? -24.547 -5.125 -9.18 1 81.56 328 ILE A C 1
ATOM 2639 O O . ILE A 1 328 ? -25.172 -6.176 -9.242 1 81.56 328 ILE A O 1
ATOM 2643 N N . VAL A 1 329 ? -23.578 -4.844 -9.938 1 79.94 329 VAL A N 1
ATOM 2644 C CA . VAL A 1 329 ? -23.188 -5.773 -10.992 1 79.94 329 VAL A CA 1
ATOM 2645 C C . VAL A 1 329 ? -22.688 -7.078 -10.367 1 79.94 329 VAL A C 1
ATOM 2647 O O . VAL A 1 329 ? -23.047 -8.164 -10.828 1 79.94 329 VAL A O 1
ATOM 2650 N N . ASP A 1 330 ? -21.922 -6.93 -9.312 1 80.38 330 ASP A N 1
ATOM 2651 C CA . ASP A 1 330 ? -21.391 -8.117 -8.648 1 80.38 330 ASP A CA 1
ATOM 2652 C C . ASP A 1 330 ? -22.516 -8.945 -8.023 1 80.38 330 ASP A C 1
ATOM 2654 O O . ASP A 1 330 ? -22.484 -10.172 -8.07 1 80.38 330 ASP A O 1
ATOM 2658 N N . MET A 1 331 ? -23.453 -8.281 -7.453 1 80.5 331 MET A N 1
ATOM 2659 C CA . MET A 1 331 ? -24.594 -8.977 -6.863 1 80.5 331 MET A CA 1
ATOM 2660 C C . MET A 1 331 ? -25.422 -9.688 -7.934 1 80.5 331 MET A C 1
ATOM 2662 O O . MET A 1 331 ? -25.859 -10.828 -7.734 1 80.5 331 MET A O 1
ATOM 2666 N N . GLY A 1 332 ? -25.531 -9.062 -9.055 1 77.75 332 GLY A N 1
ATOM 2667 C CA . GLY A 1 332 ? -26.234 -9.688 -10.164 1 77.75 332 GLY A CA 1
ATOM 2668 C C . GLY A 1 332 ? -25.531 -10.93 -10.688 1 77.75 332 GLY A C 1
ATOM 2669 O O . GLY A 1 332 ? -26.188 -11.938 -10.961 1 77.75 332 GLY A O 1
ATOM 2670 N N . ARG A 1 333 ? -24.312 -10.867 -10.797 1 76.56 333 ARG A N 1
ATOM 2671 C CA . ARG A 1 333 ? -23.531 -12.008 -11.266 1 76.56 333 ARG A CA 1
ATOM 2672 C C . ARG A 1 333 ? -23.625 -13.18 -10.289 1 76.56 333 ARG A C 1
ATOM 2674 O O . ARG A 1 333 ? -23.625 -14.336 -10.703 1 76.56 333 ARG A O 1
ATOM 2681 N N . PHE A 1 334 ? -23.641 -12.836 -9.062 1 75 334 PHE A N 1
ATOM 2682 C CA . PHE A 1 334 ? -23.766 -13.867 -8.047 1 75 334 PHE A CA 1
ATOM 2683 C C . PHE A 1 334 ? -25.047 -14.68 -8.258 1 75 334 PHE A C 1
ATOM 2685 O O . PHE A 1 334 ? -25.031 -15.906 -8.094 1 75 334 PHE A O 1
ATOM 2692 N N . TYR A 1 335 ? -26.047 -14.062 -8.617 1 73.38 335 TYR A N 1
ATOM 2693 C CA . TYR A 1 335 ? -27.328 -14.75 -8.727 1 73.38 335 TYR A CA 1
ATOM 2694 C C . TYR A 1 335 ? -27.5 -15.367 -10.109 1 73.38 335 TYR A C 1
ATOM 2696 O O . TYR A 1 335 ? -28.281 -16.312 -10.281 1 73.38 335 TYR A O 1
ATOM 2704 N N . LYS A 1 336 ? -26.797 -14.867 -11.133 1 68.56 336 LYS A N 1
ATOM 2705 C CA . LYS A 1 336 ? -26.984 -15.391 -12.484 1 68.56 336 LYS A CA 1
ATOM 2706 C C . LYS A 1 336 ? -25.906 -16.422 -12.82 1 68.56 336 LYS A C 1
ATOM 2708 O O . LYS A 1 336 ? -26.188 -17.422 -13.492 1 68.56 336 LYS A O 1
ATOM 2713 N N . THR A 1 337 ? -24.625 -15.836 -12.688 1 63.69 337 THR A N 1
ATOM 2714 C CA . THR A 1 337 ? -23.516 -16.656 -13.156 1 63.69 337 THR A CA 1
ATOM 2715 C C . THR A 1 337 ? -22.641 -17.094 -11.984 1 63.69 337 THR A C 1
ATOM 2717 O O . THR A 1 337 ? -22.844 -16.672 -10.852 1 63.69 337 THR A O 1
ATOM 2720 N N . SER A 1 338 ? -21.766 -17.969 -12.258 1 55.62 338 SER A N 1
ATOM 2721 C CA . SER A 1 338 ? -20.844 -18.469 -11.258 1 55.62 338 SER A CA 1
ATOM 2722 C C . SER A 1 338 ? -19.922 -17.359 -10.758 1 55.62 338 SER A C 1
ATOM 2724 O O . SER A 1 338 ? -19.828 -16.297 -11.375 1 55.62 338 SER A O 1
ATOM 2726 N N . ASN A 1 339 ? -19.234 -17.625 -9.617 1 55.06 339 ASN A N 1
ATOM 2727 C CA . ASN A 1 339 ? -18.547 -16.953 -8.516 1 55.06 339 ASN A CA 1
ATOM 2728 C C . ASN A 1 339 ? -17.391 -16.094 -9.016 1 55.06 339 ASN A C 1
ATOM 2730 O O . ASN A 1 339 ? -16.578 -15.617 -8.219 1 55.06 339 ASN A O 1
ATOM 2734 N N . ASN A 1 340 ? -17.078 -15.797 -10.383 1 56.16 340 ASN A N 1
ATOM 2735 C CA . ASN A 1 340 ? -15.758 -15.188 -10.516 1 56.16 340 ASN A CA 1
ATOM 2736 C C . ASN A 1 340 ? -15.828 -13.664 -10.398 1 56.16 340 ASN A C 1
ATOM 2738 O O . ASN A 1 340 ? -16.656 -13.023 -11.047 1 56.16 340 ASN A O 1
ATOM 2742 N N . ALA A 1 341 ? -15.328 -13.141 -9.344 1 58.59 341 ALA A N 1
ATOM 2743 C CA . ALA A 1 341 ? -15.188 -11.688 -9.242 1 58.59 341 ALA A CA 1
ATOM 2744 C C . ALA A 1 341 ? -14.57 -11.109 -10.516 1 58.59 341 ALA A C 1
ATOM 2746 O O . ALA A 1 341 ? -13.555 -11.609 -11 1 58.59 341 ALA A O 1
ATOM 2747 N N . GLY A 1 342 ? -15.352 -10.227 -11.266 1 65.5 342 GLY A N 1
ATOM 2748 C CA . GLY A 1 342 ? -14.883 -9.664 -12.523 1 65.5 342 GLY A CA 1
ATOM 2749 C C . GLY A 1 342 ? -13.844 -8.57 -12.336 1 65.5 342 GLY A C 1
ATOM 2750 O O . GLY A 1 342 ? -13.68 -8.039 -11.234 1 65.5 342 GLY A O 1
ATOM 2751 N N . ILE A 1 343 ? -12.961 -8.391 -13.266 1 72.56 343 ILE A N 1
ATOM 2752 C CA . ILE A 1 343 ? -11.906 -7.383 -13.305 1 72.56 343 ILE A CA 1
ATOM 2753 C C . ILE A 1 343 ? -12.508 -5.992 -13.117 1 72.56 343 ILE A C 1
ATOM 2755 O O . ILE A 1 343 ? -11.938 -5.152 -12.422 1 72.56 343 ILE A O 1
ATOM 2759 N N . PHE A 1 344 ? -13.719 -5.848 -13.555 1 73.69 344 PHE A N 1
ATOM 2760 C CA . PHE A 1 344 ? -14.336 -4.527 -13.516 1 73.69 344 PHE A CA 1
ATOM 2761 C C . PHE A 1 344 ? -14.602 -4.094 -12.078 1 73.69 344 PHE A C 1
ATOM 2763 O O . PHE A 1 344 ? -14.25 -2.98 -11.68 1 73.69 344 PHE A O 1
ATOM 2770 N N . GLY A 1 345 ? -15.25 -4.949 -11.328 1 79.25 345 GLY A N 1
ATOM 2771 C CA . GLY A 1 345 ? -15.555 -4.617 -9.945 1 79.25 345 GLY A CA 1
ATOM 2772 C C . GLY A 1 345 ? -14.312 -4.324 -9.125 1 79.25 345 GLY A C 1
ATOM 2773 O O . GLY A 1 345 ? -14.273 -3.342 -8.375 1 79.25 345 GLY A O 1
ATOM 2774 N N . ASN A 1 346 ? -13.289 -5.004 -9.336 1 82.38 346 ASN A N 1
ATOM 2775 C CA . ASN A 1 346 ? -12.078 -4.871 -8.531 1 82.38 346 ASN A CA 1
ATOM 2776 C C . ASN A 1 346 ? -11.328 -3.582 -8.852 1 82.38 346 ASN A C 1
ATOM 2778 O O . ASN A 1 346 ? -10.805 -2.92 -7.957 1 82.38 346 ASN A O 1
ATOM 2782 N N . VAL A 1 347 ? -11.344 -3.27 -10.102 1 77.5 347 VAL A N 1
ATOM 2783 C CA . VAL A 1 347 ? -10.68 -2.035 -10.508 1 77.5 347 VAL A CA 1
ATOM 2784 C C . VAL A 1 347 ? -11.438 -0.833 -9.945 1 77.5 347 VAL A C 1
ATOM 2786 O O . VAL A 1 347 ? -10.828 0.112 -9.438 1 77.5 347 VAL A O 1
ATOM 2789 N N . SER A 1 348 ? -12.719 -0.95 -10.039 1 78.19 348 SER A N 1
ATOM 2790 C CA . SER A 1 348 ? -13.555 0.13 -9.523 1 78.19 348 SER A CA 1
ATOM 2791 C C . SER A 1 348 ? -13.352 0.322 -8.023 1 78.19 348 SER A C 1
ATOM 2793 O O . SER A 1 348 ? -13.258 1.453 -7.543 1 78.19 348 SER A O 1
ATOM 2795 N N . PHE A 1 349 ? -13.289 -0.694 -7.359 1 82.94 349 PHE A N 1
ATOM 2796 C CA . PHE A 1 349 ? -13.094 -0.625 -5.914 1 82.94 349 PHE A CA 1
ATOM 2797 C C . PHE A 1 349 ? -11.742 -0.006 -5.578 1 82.94 349 PHE A C 1
ATOM 2799 O O . PHE A 1 349 ? -11.641 0.805 -4.656 1 82.94 349 PHE A O 1
ATOM 2806 N N . LEU A 1 350 ? -10.789 -0.412 -6.371 1 79.88 350 LEU A N 1
ATOM 2807 C CA . LEU A 1 350 ? -9.453 0.131 -6.129 1 79.88 350 LEU A CA 1
ATOM 2808 C C . LEU A 1 350 ? -9.43 1.637 -6.367 1 79.88 350 LEU A C 1
ATOM 2810 O O . LEU A 1 350 ? -8.891 2.389 -5.551 1 79.88 350 LEU A O 1
ATOM 2814 N N . ILE A 1 351 ? -10.023 2.043 -7.379 1 76.69 351 ILE A N 1
ATOM 2815 C CA . ILE A 1 351 ? -10.086 3.463 -7.711 1 76.69 351 ILE A CA 1
ATOM 2816 C C . ILE A 1 351 ? -10.797 4.223 -6.594 1 76.69 351 ILE A C 1
ATOM 2818 O O . ILE A 1 351 ? -10.344 5.293 -6.176 1 76.69 351 ILE A O 1
ATOM 2822 N N . PHE A 1 352 ? -11.867 3.66 -6.168 1 83.31 352 PHE A N 1
ATOM 2823 C CA . PHE A 1 352 ? -12.641 4.242 -5.074 1 83.31 352 PHE A CA 1
ATOM 2824 C C . PHE A 1 352 ? -11.766 4.434 -3.838 1 83.31 352 PHE A C 1
ATOM 2826 O O . PHE A 1 352 ? -11.742 5.516 -3.252 1 83.31 352 PHE A O 1
ATOM 2833 N N . ILE A 1 353 ? -11.07 3.426 -3.498 1 82.62 353 ILE A N 1
ATOM 2834 C CA . ILE A 1 353 ? -10.305 3.428 -2.258 1 82.62 353 ILE A CA 1
ATOM 2835 C C . ILE A 1 353 ? -9.148 4.426 -2.369 1 82.62 353 ILE A C 1
ATOM 2837 O O . ILE A 1 353 ? -8.898 5.191 -1.438 1 82.62 353 ILE A O 1
ATOM 2841 N N . VAL A 1 354 ? -8.547 4.434 -3.496 1 75.44 354 VAL A N 1
ATOM 2842 C CA . VAL A 1 354 ? -7.398 5.312 -3.688 1 75.44 354 VAL A CA 1
ATOM 2843 C C . VAL A 1 354 ? -7.863 6.766 -3.73 1 75.44 354 VAL A C 1
ATOM 2845 O O . VAL A 1 354 ? -7.285 7.633 -3.068 1 75.44 354 VAL A O 1
ATOM 2848 N N . ALA A 1 355 ? -8.898 7.008 -4.395 1 75.44 355 ALA A N 1
ATOM 2849 C CA . ALA A 1 355 ? -9.414 8.367 -4.527 1 75.44 355 ALA A CA 1
ATOM 2850 C C . ALA A 1 355 ? -9.867 8.914 -3.176 1 75.44 355 ALA A C 1
ATOM 2852 O O . ALA A 1 355 ? -9.508 10.039 -2.805 1 75.44 355 ALA A O 1
ATOM 2853 N N . LEU A 1 356 ? -10.57 8.133 -2.531 1 79.38 356 LEU A N 1
ATOM 2854 C CA . LEU A 1 356 ? -11.094 8.602 -1.256 1 79.38 356 LEU A CA 1
ATOM 2855 C C . LEU A 1 356 ? -10 8.625 -0.192 1 79.38 356 LEU A C 1
ATOM 2857 O O . LEU A 1 356 ? -10.047 9.445 0.729 1 79.38 356 LEU A O 1
ATOM 2861 N N . GLY A 1 357 ? -9.086 7.68 -0.367 1 74.44 357 GLY A N 1
ATOM 2862 C CA . GLY A 1 357 ? -7.945 7.703 0.534 1 74.44 357 GLY A CA 1
ATOM 2863 C C . GLY A 1 357 ? -7.117 8.969 0.421 1 74.44 357 GLY A C 1
ATOM 2864 O O . GLY A 1 357 ? -6.746 9.57 1.433 1 74.44 357 GLY A O 1
ATOM 2865 N N . ILE A 1 358 ? -6.926 9.383 -0.734 1 70.81 358 ILE A N 1
ATOM 2866 C CA . ILE A 1 358 ? -6.16 10.594 -0.998 1 70.81 358 ILE A CA 1
ATOM 2867 C C . ILE A 1 358 ? -6.91 11.805 -0.452 1 70.81 358 ILE A C 1
ATOM 2869 O O . ILE A 1 358 ? -6.324 12.656 0.219 1 70.81 358 ILE A O 1
ATOM 2873 N N . GLU A 1 359 ? -8.156 11.875 -0.723 1 74.25 359 GLU A N 1
ATOM 2874 C CA . GLU A 1 359 ? -8.969 12.992 -0.256 1 74.25 359 GLU A CA 1
ATOM 2875 C C . GLU A 1 359 ? -9.016 13.047 1.269 1 74.25 359 GLU A C 1
ATOM 2877 O O . GLU A 1 359 ? -9 14.125 1.859 1 74.25 359 GLU A O 1
ATOM 2882 N N . SER A 1 360 ? -9.148 11.914 1.835 1 73.94 360 SER A N 1
ATOM 2883 C CA . SER A 1 360 ? -9.188 11.836 3.291 1 73.94 360 SER A CA 1
ATOM 2884 C C . SER A 1 360 ? -7.859 12.281 3.9 1 73.94 360 SER A C 1
ATOM 2886 O O . SER A 1 360 ? -7.836 12.938 4.945 1 73.94 360 SER A O 1
ATOM 2888 N N . ALA A 1 361 ? -6.777 11.969 3.254 1 66.81 361 ALA A N 1
ATOM 2889 C CA . ALA A 1 361 ? -5.453 12.367 3.725 1 66.81 361 ALA A CA 1
ATOM 2890 C C . ALA A 1 361 ? -5.262 13.883 3.607 1 66.81 361 ALA A C 1
ATOM 2892 O O . ALA A 1 361 ? -4.715 14.516 4.512 1 66.81 361 ALA A O 1
ATOM 2893 N N . LYS A 1 362 ? -5.66 14.477 2.572 1 69.69 362 LYS A N 1
ATOM 2894 C CA . LYS A 1 362 ? -5.605 15.922 2.375 1 69.69 362 LYS A CA 1
ATOM 2895 C C . LYS A 1 362 ? -6.355 16.656 3.482 1 69.69 362 LYS A C 1
ATOM 2897 O O . LYS A 1 362 ? -5.867 17.656 4.008 1 69.69 362 LYS A O 1
ATOM 2902 N N . GLN A 1 363 ? -7.473 16.172 3.754 1 68.94 363 GLN A N 1
ATOM 2903 C CA . GLN A 1 363 ? -8.289 16.781 4.797 1 68.94 363 GLN A CA 1
ATOM 2904 C C . GLN A 1 363 ? -7.594 16.703 6.152 1 68.94 363 GLN A C 1
ATOM 2906 O O . GLN A 1 363 ? -7.672 17.641 6.953 1 68.94 363 GLN A O 1
ATOM 2911 N N . ALA A 1 364 ? -7.027 15.586 6.332 1 64.44 364 ALA A N 1
ATOM 2912 C CA . ALA A 1 364 ? -6.328 15.406 7.605 1 64.44 364 ALA A CA 1
ATOM 2913 C C . ALA A 1 364 ? -5.18 16.406 7.746 1 64.44 364 ALA A C 1
ATOM 2915 O O . ALA A 1 364 ? -4.988 16.984 8.812 1 64.44 364 ALA A O 1
ATOM 2916 N N . ILE A 1 365 ? -4.512 16.641 6.738 1 62.78 365 ILE A N 1
ATOM 2917 C CA . ILE A 1 365 ? -3.389 17.578 6.73 1 62.78 365 ILE A CA 1
ATOM 2918 C C . ILE A 1 365 ? -3.902 19 6.906 1 62.78 365 ILE A C 1
ATOM 2920 O O . ILE A 1 365 ? -3.326 19.781 7.668 1 62.78 365 ILE A O 1
ATOM 2924 N N . GLU A 1 366 ? -4.898 19.312 6.215 1 65.12 366 GLU A N 1
ATOM 2925 C CA . GLU A 1 366 ? -5.484 20.656 6.324 1 65.12 366 GLU A CA 1
ATOM 2926 C C . GLU A 1 366 ? -5.953 20.938 7.75 1 65.12 366 GLU A C 1
ATOM 2928 O O . GLU A 1 366 ? -5.77 22.031 8.266 1 65.12 366 GLU A O 1
ATOM 2933 N N . SER A 1 367 ? -6.59 19.953 8.273 1 62.56 367 SER A N 1
ATOM 2934 C CA . SER A 1 367 ? -7.059 20.094 9.648 1 62.56 367 SER A CA 1
ATOM 2935 C C . SER A 1 367 ? -5.895 20.312 10.609 1 62.56 367 SER A C 1
ATOM 2937 O O . SER A 1 367 ? -5.996 21.094 11.547 1 62.56 367 SER A O 1
ATOM 2939 N N . MET A 1 368 ? -4.859 19.656 10.328 1 57.03 368 MET A N 1
ATOM 2940 C CA . MET A 1 368 ? -3.662 19.797 11.148 1 57.03 368 MET A CA 1
ATOM 2941 C C . MET A 1 368 ? -3.074 21.188 11.016 1 57.03 368 MET A C 1
ATOM 2943 O O . MET A 1 368 ? -2.674 21.797 12.008 1 57.03 368 MET A O 1
ATOM 2947 N N . LYS A 1 369 ? -3.029 21.641 9.875 1 58.12 369 LYS A N 1
ATOM 2948 C CA . LYS A 1 369 ? -2.537 22.984 9.609 1 58.12 369 LYS A CA 1
ATOM 2949 C C . LYS A 1 369 ? -3.387 24.031 10.328 1 58.12 369 LYS A C 1
ATOM 2951 O O . LYS A 1 369 ? -2.854 24.984 10.914 1 58.12 369 LYS A O 1
ATOM 2956 N N . LYS A 1 370 ? -4.613 23.906 10.211 1 57.5 370 LYS A N 1
ATOM 2957 C CA . LYS A 1 370 ? -5.527 24.844 10.867 1 57.5 370 LYS A CA 1
ATOM 2958 C C . LYS A 1 370 ? -5.332 24.828 12.383 1 57.5 370 LYS A C 1
ATOM 2960 O O . LYS A 1 370 ? -5.312 25.891 13.016 1 57.5 370 LYS A O 1
ATOM 2965 N N . ARG A 1 371 ? -5.137 23.75 12.922 1 54.28 371 ARG A N 1
ATOM 2966 C CA . ARG A 1 371 ? -4.969 23.625 14.367 1 54.28 371 ARG A CA 1
ATOM 2967 C C . ARG A 1 371 ? -3.645 24.234 14.82 1 54.28 371 ARG A C 1
ATOM 2969 O O . ARG A 1 371 ? -3.584 24.906 15.852 1 54.28 371 ARG A O 1
ATOM 2976 N N . HIS A 1 372 ? -2.674 23.891 14.141 1 52.41 372 HIS A N 1
ATOM 2977 C CA . HIS A 1 372 ? -1.366 24.453 14.445 1 52.41 372 HIS A CA 1
ATOM 2978 C C . HIS A 1 372 ? -1.385 25.984 14.336 1 52.41 372 HIS A C 1
ATOM 2980 O O . HIS A 1 372 ? -0.792 26.672 15.172 1 52.41 372 HIS A O 1
ATOM 2986 N N . ARG A 1 373 ? -2.064 26.359 13.359 1 51.19 373 ARG A N 1
ATOM 2987 C CA . ARG A 1 373 ? -2.217 27.797 13.203 1 51.19 373 ARG A CA 1
ATOM 2988 C C . ARG A 1 373 ? -2.957 28.406 14.391 1 51.19 373 ARG A C 1
ATOM 2990 O O . ARG A 1 373 ? -2.572 29.469 14.891 1 51.19 373 ARG A O 1
ATOM 2997 N N . VAL A 1 374 ? -3.928 27.812 14.812 1 50.84 374 VAL A N 1
ATOM 2998 C CA . VAL A 1 374 ? -4.715 28.281 15.945 1 50.84 374 VAL A CA 1
ATOM 2999 C C . VAL A 1 374 ? -3.867 28.266 17.219 1 50.84 374 VAL A C 1
ATOM 3001 O O . VAL A 1 374 ? -3.883 29.219 18 1 50.84 374 VAL A O 1
ATOM 3004 N N . ALA A 1 375 ? -3.137 27.234 17.391 1 48.94 375 ALA A N 1
ATOM 3005 C CA . ALA A 1 375 ? -2.305 27.094 18.594 1 48.94 375 ALA A CA 1
ATOM 3006 C C . ALA A 1 375 ? -1.164 28.109 18.594 1 48.94 375 ALA A C 1
ATOM 3008 O O . ALA A 1 375 ? -0.863 28.719 19.609 1 48.94 375 ALA A O 1
ATOM 3009 N N . GLU A 1 376 ? -0.506 28.219 17.562 1 48.19 376 GLU A N 1
ATOM 3010 C CA . GLU A 1 376 ? 0.59 29.172 17.406 1 48.19 376 GLU A CA 1
ATOM 3011 C C . GLU A 1 376 ? 0.091 30.609 17.531 1 48.19 376 GLU A C 1
ATOM 3013 O O . GLU A 1 376 ? 0.726 31.438 18.172 1 48.19 376 GLU A O 1
ATOM 3018 N N . LEU A 1 377 ? -0.924 30.875 16.75 1 48.72 377 LEU A N 1
ATOM 3019 C CA . LEU A 1 377 ? -1.522 32.188 16.844 1 48.72 377 LEU A CA 1
ATOM 3020 C C . LEU A 1 377 ? -1.916 32.5 18.281 1 48.72 377 LEU A C 1
ATOM 3022 O O . LEU A 1 377 ? -1.768 33.656 18.75 1 48.72 377 LEU A O 1
ATOM 3026 N N . GLU A 1 378 ? -2.346 31.594 18.906 1 48.97 378 GLU A N 1
ATOM 3027 C CA . GLU A 1 378 ? -2.744 31.781 20.297 1 48.97 378 GLU A CA 1
ATOM 3028 C C . GLU A 1 378 ? -1.567 32.25 21.141 1 48.97 378 GLU A C 1
ATOM 3030 O O . GLU A 1 378 ? -1.71 33.125 21.969 1 48.97 378 GLU A O 1
ATOM 3035 N N . GLN A 1 379 ? -0.46 31.641 20.984 1 47.97 379 GLN A N 1
ATOM 3036 C CA . GLN A 1 379 ? 0.669 32 21.844 1 47.97 379 GLN A CA 1
ATOM 3037 C C . GLN A 1 379 ? 1.276 33.312 21.422 1 47.97 379 GLN A C 1
ATOM 3039 O O . GLN A 1 379 ? 1.599 34.156 22.266 1 47.97 379 GLN A O 1
ATOM 3044 N N . PHE A 1 380 ? 1.633 33.5 20.172 1 51.09 380 PHE A N 1
ATOM 3045 C CA . PHE A 1 380 ? 2.328 34.688 19.688 1 51.09 380 PHE A CA 1
ATOM 3046 C C . PHE A 1 380 ? 1.37 35.875 19.562 1 51.09 380 PHE A C 1
ATOM 3048 O O . PHE A 1 380 ? 1.739 37 19.875 1 51.09 380 PHE A O 1
ATOM 3055 N N . ALA A 1 381 ? 0.174 35.562 19.125 1 54.56 381 ALA A N 1
ATOM 3056 C CA . ALA A 1 381 ? -0.811 36.594 18.781 1 54.56 381 ALA A CA 1
ATOM 3057 C C . ALA A 1 381 ? -1.514 37.094 20.031 1 54.56 381 ALA A C 1
ATOM 3059 O O . ALA A 1 381 ? -1.963 38.25 20.078 1 54.56 381 ALA A O 1
ATOM 3060 N N . LEU A 1 382 ? -1.203 36.344 21 1 63.5 382 LEU A N 1
ATOM 3061 C CA . LEU A 1 382 ? -2.115 36.688 22.094 1 63.5 382 LEU A CA 1
ATOM 3062 C C . LEU A 1 382 ? -1.354 37.25 23.281 1 63.5 382 LEU A C 1
ATOM 3064 O O . LEU A 1 382 ? -1.96 37.781 24.219 1 63.5 382 LEU A O 1
ATOM 3068 N N . ASN A 1 383 ? 0.078 37.188 23.109 1 73.81 383 ASN A N 1
ATOM 3069 C CA . ASN A 1 383 ? 0.802 37.688 24.266 1 73.81 383 ASN A CA 1
ATOM 3070 C C . ASN A 1 383 ? 1.58 38.938 23.953 1 73.81 383 ASN A C 1
ATOM 3072 O O . ASN A 1 383 ? 2.041 39.125 22.812 1 73.81 383 ASN A O 1
ATOM 3076 N N . ASP A 1 384 ? 1.709 39.812 24.953 1 76.88 384 ASP A N 1
ATOM 3077 C CA . ASP A 1 384 ? 2.529 41.031 24.906 1 76.88 384 ASP A CA 1
ATOM 3078 C C . ASP A 1 384 ? 4.008 40.688 25.078 1 76.88 384 ASP A C 1
ATOM 3080 O O . ASP A 1 384 ? 4.398 40.062 26.062 1 76.88 384 ASP A O 1
ATOM 3084 N N . SER A 1 385 ? 4.758 41 24.047 1 72.69 385 SER A N 1
ATOM 3085 C CA . SER A 1 385 ? 6.16 40.594 24.016 1 72.69 385 SER A CA 1
ATOM 3086 C C . SER A 1 385 ? 6.93 41.219 25.188 1 72.69 385 SER A C 1
ATOM 3088 O O . SER A 1 385 ? 7.926 40.625 25.641 1 72.69 385 SER A O 1
ATOM 3090 N N . MET A 1 386 ? 6.469 42.406 25.703 1 77.75 386 MET A N 1
ATOM 3091 C CA . MET A 1 386 ? 7.203 43.094 26.766 1 77.75 386 MET A CA 1
ATOM 3092 C C . MET A 1 386 ? 6.922 42.438 28.125 1 77.75 386 MET A C 1
ATOM 3094 O O . MET A 1 386 ? 7.832 42.281 28.938 1 77.75 386 MET A O 1
ATOM 3098 N N . THR A 1 387 ? 5.77 42.094 28.312 1 87.81 387 THR A N 1
ATOM 3099 C CA . THR A 1 387 ? 5.359 41.719 29.656 1 87.81 387 THR A CA 1
ATOM 3100 C C . THR A 1 387 ? 5.023 40.219 29.734 1 87.81 387 THR A C 1
ATOM 3102 O O . THR A 1 387 ? 4.992 39.656 30.812 1 87.81 387 THR A O 1
ATOM 3105 N N . GLY A 1 388 ? 4.688 39.656 28.594 1 82.62 388 GLY A N 1
ATOM 3106 C CA . GLY A 1 388 ? 4.27 38.281 28.578 1 82.62 388 GLY A CA 1
ATOM 3107 C C . GLY A 1 388 ? 2.785 38.094 28.812 1 82.62 388 GLY A C 1
ATOM 3108 O O . GLY A 1 388 ? 2.262 36.969 28.688 1 82.62 388 GLY A O 1
ATOM 3109 N N . LEU A 1 389 ? 2.131 39.156 29.234 1 87.81 389 LEU A N 1
ATOM 3110 C CA . LEU A 1 389 ? 0.684 39.094 29.391 1 87.81 389 LEU A CA 1
ATOM 3111 C C . LEU A 1 389 ? -0.017 39 28.047 1 87.81 389 LEU A C 1
ATOM 3113 O O . LEU A 1 389 ? 0.615 39.156 27 1 87.81 389 LEU A O 1
ATOM 3117 N N . TYR A 1 390 ? -1.261 38.625 28.062 1 86.12 390 TYR A N 1
ATOM 3118 C CA . TYR A 1 390 ? -2.025 38.656 26.828 1 86.12 390 TYR A CA 1
ATOM 3119 C C . TYR A 1 390 ? -2.072 40.062 26.25 1 86.12 390 TYR A C 1
ATOM 3121 O O . TYR A 1 390 ? -2.125 41.062 27 1 86.12 390 TYR A O 1
ATOM 3129 N N . ASN A 1 391 ? -2.01 40.125 24.984 1 83 391 ASN A N 1
ATOM 3130 C CA . ASN A 1 391 ? -1.96 41.438 24.359 1 83 391 ASN A CA 1
ATOM 3131 C C . ASN A 1 391 ? -3.355 41.938 24.016 1 83 391 ASN A C 1
ATOM 3133 O O . ASN A 1 391 ? -4.355 41.281 24.312 1 83 391 ASN A O 1
ATOM 3137 N N . ARG A 1 392 ? -3.436 43.156 23.531 1 82.12 392 ARG A N 1
ATOM 3138 C CA . ARG A 1 392 ? -4.699 43.812 23.203 1 82.12 392 ARG A CA 1
ATOM 3139 C C . ARG A 1 392 ? -5.504 42.969 22.219 1 82.12 392 ARG A C 1
ATOM 3141 O O . ARG A 1 392 ? -6.73 42.906 22.312 1 82.12 392 ARG A O 1
ATOM 3148 N N . ASN A 1 393 ? -4.781 42.375 21.25 1 74.44 393 ASN A N 1
ATOM 3149 C CA . ASN A 1 393 ? -5.461 41.531 20.297 1 74.44 393 ASN A CA 1
ATOM 3150 C C . ASN A 1 393 ? -6.188 40.375 20.984 1 74.44 393 ASN A C 1
ATOM 3152 O O . ASN A 1 393 ? -7.305 40.031 20.609 1 74.44 393 ASN A O 1
ATOM 3156 N N . ALA A 1 394 ? -5.484 39.875 21.906 1 79.94 394 ALA A N 1
ATOM 3157 C CA . ALA A 1 394 ? -6.078 38.781 22.672 1 79.94 394 ALA A CA 1
ATOM 3158 C C . ALA A 1 394 ? -7.328 39.25 23.422 1 79.94 394 ALA A C 1
ATOM 3160 O O . ALA A 1 394 ? -8.328 38.531 23.484 1 79.94 394 ALA A O 1
ATOM 3161 N N . TYR A 1 395 ? -7.23 40.406 23.906 1 83.88 395 TYR A N 1
ATOM 3162 C CA . TYR A 1 395 ? -8.367 41 24.609 1 83.88 395 TYR A CA 1
ATOM 3163 C C . TYR A 1 395 ? -9.547 41.188 23.672 1 83.88 395 TYR A C 1
ATOM 3165 O O . TYR A 1 395 ? -10.672 40.812 23.984 1 83.88 395 TYR A O 1
ATOM 3173 N N . ASP A 1 396 ? -9.25 41.719 22.594 1 76 396 ASP A N 1
ATOM 3174 C CA . ASP A 1 396 ? -10.297 42 21.609 1 76 396 ASP A CA 1
ATOM 3175 C C . ASP A 1 396 ? -10.945 40.688 21.141 1 76 396 ASP A C 1
ATOM 3177 O O . ASP A 1 396 ? -12.156 40.656 20.906 1 76 396 ASP A O 1
ATOM 3181 N N . TYR A 1 397 ? -10.117 39.812 20.922 1 73.44 397 TYR A N 1
ATOM 3182 C CA . TYR A 1 397 ? -10.617 38.5 20.516 1 73.44 397 TYR A CA 1
ATOM 3183 C C . TYR A 1 397 ? -11.586 37.938 21.547 1 73.44 397 TYR A C 1
ATOM 3185 O O . TYR A 1 397 ? -12.656 37.438 21.203 1 73.44 397 TYR A O 1
ATOM 3193 N N . PHE A 1 398 ? -11.164 37.969 22.75 1 74.88 398 PHE A N 1
ATOM 3194 C CA . PHE A 1 398 ? -12.016 37.5 23.828 1 74.88 398 PHE A CA 1
ATOM 3195 C C . PHE A 1 398 ? -13.305 38.312 23.891 1 74.88 398 PHE A C 1
ATOM 3197 O O . PHE A 1 398 ? -14.398 37.75 24.031 1 74.88 398 PHE A O 1
ATOM 3204 N N . ALA A 1 399 ? -13.141 39.562 23.766 1 77.06 399 ALA A N 1
ATOM 3205 C CA . ALA A 1 399 ? -14.266 40.469 23.875 1 77.06 399 ALA A CA 1
ATOM 3206 C C . ALA A 1 399 ? -15.297 40.219 22.781 1 77.06 399 ALA A C 1
ATOM 3208 O O . ALA A 1 399 ? -16.5 40.344 23.016 1 77.06 399 ALA A O 1
ATOM 3209 N N . ASN A 1 400 ? -14.789 39.875 21.641 1 70.81 400 ASN A N 1
ATOM 3210 C CA . ASN A 1 400 ? -15.68 39.688 20.5 1 70.81 400 ASN A CA 1
ATOM 3211 C C . ASN A 1 400 ? -16.281 38.312 20.453 1 70.81 400 ASN A C 1
ATOM 3213 O O . ASN A 1 400 ? -17.312 38.094 19.812 1 70.81 400 ASN A O 1
ATOM 3217 N N . ASN A 1 401 ? -15.625 37.344 21 1 67.06 401 ASN A N 1
ATOM 3218 C CA . ASN A 1 401 ? -16.047 35.969 20.812 1 67.06 401 ASN A CA 1
ATOM 3219 C C . ASN A 1 401 ? -16.625 35.375 22.109 1 67.06 401 ASN A C 1
ATOM 3221 O O . ASN A 1 401 ? -17.219 34.281 22.094 1 67.06 401 ASN A O 1
ATOM 3225 N N . ALA A 1 402 ? -16.438 36.094 23.125 1 63.59 402 ALA A N 1
ATOM 3226 C CA . ALA A 1 402 ? -16.922 35.531 24.391 1 63.59 402 ALA A CA 1
ATOM 3227 C C . ALA A 1 402 ? -18.438 35.594 24.469 1 63.59 402 ALA A C 1
ATOM 3229 O O . ALA A 1 402 ? -19.047 36.625 24.188 1 63.59 402 ALA A O 1
ATOM 3230 N N . LYS A 1 403 ? -19.25 34.5 24.406 1 59.66 403 LYS A N 1
ATOM 3231 C CA . LYS A 1 403 ? -20.719 34.438 24.328 1 59.66 403 LYS A CA 1
ATOM 3232 C C . LYS A 1 403 ? -21.328 34.469 25.734 1 59.66 403 LYS A C 1
ATOM 3234 O O . LYS A 1 403 ? -22.469 34.875 25.906 1 59.66 403 LYS A O 1
ATOM 3239 N N . LYS A 1 404 ? -20.656 34 26.828 1 63.44 404 LYS A N 1
ATOM 3240 C CA . LYS A 1 404 ? -21.297 33.844 28.141 1 63.44 404 LYS A CA 1
ATOM 3241 C C . LYS A 1 404 ? -20.469 34.5 29.234 1 63.44 404 LYS A C 1
ATOM 3243 O O . LYS A 1 404 ? -19.688 33.844 29.922 1 63.44 404 LYS A O 1
ATOM 3248 N N . LEU A 1 405 ? -20.672 35.812 29.328 1 70.06 405 LEU A N 1
ATOM 3249 C CA . LEU A 1 405 ? -19.828 36.594 30.234 1 70.06 405 LEU A CA 1
ATOM 3250 C C . LEU A 1 405 ? -20.5 36.75 31.609 1 70.06 405 LEU A C 1
ATOM 3252 O O . LEU A 1 405 ? -20.047 37.531 32.438 1 70.06 405 LEU A O 1
ATOM 3256 N N . GLU A 1 406 ? -21.547 35.844 31.766 1 73.75 406 GLU A N 1
ATOM 3257 C CA . GLU A 1 406 ? -22.234 35.906 33.062 1 73.75 406 GLU A CA 1
ATOM 3258 C C . GLU A 1 406 ? -21.281 35.562 34.188 1 73.75 406 GLU A C 1
ATOM 3260 O O . GLU A 1 406 ? -20.453 34.656 34.062 1 73.75 406 GLU A O 1
ATOM 3265 N N . ASN A 1 407 ? -21.203 36.281 35.281 1 79.69 407 ASN A N 1
ATOM 3266 C CA . ASN A 1 407 ? -20.438 36.094 36.531 1 79.69 407 ASN A CA 1
ATOM 3267 C C . ASN A 1 407 ? -18.969 36.406 36.344 1 79.69 407 ASN A C 1
ATOM 3269 O O . ASN A 1 407 ? -18.109 35.969 37.094 1 79.69 407 ASN A O 1
ATOM 3273 N N . HIS A 1 408 ? -18.719 37.125 35.156 1 88.12 408 HIS A N 1
ATOM 3274 C CA . HIS A 1 408 ? -17.344 37.562 35 1 88.12 408 HIS A CA 1
ATOM 3275 C C . HIS A 1 408 ? -17.109 38.906 35.656 1 88.12 408 HIS A C 1
ATOM 3277 O O . HIS A 1 408 ? -18.078 39.625 35.938 1 88.12 408 HIS A O 1
ATOM 3283 N N . MET A 1 409 ? -15.906 39.188 36.031 1 91.88 409 MET A N 1
ATOM 3284 C CA . MET A 1 409 ? -15.453 40.469 36.531 1 91.88 409 MET A CA 1
ATOM 3285 C C . MET A 1 409 ? -14.281 41 35.719 1 91.88 409 MET A C 1
ATOM 3287 O O . MET A 1 409 ? -13.453 40.219 35.25 1 91.88 409 MET A O 1
ATOM 3291 N N . ILE A 1 410 ? -14.352 42.312 35.5 1 93.75 410 ILE A N 1
ATOM 3292 C CA . ILE A 1 410 ? -13.219 42.938 34.844 1 93.75 410 ILE A CA 1
ATOM 3293 C C . ILE A 1 410 ? -12.523 43.875 35.812 1 93.75 410 ILE A C 1
ATOM 3295 O O . ILE A 1 410 ? -13.18 44.625 36.562 1 93.75 410 ILE A O 1
ATOM 3299 N N . VAL A 1 411 ? -11.242 43.719 35.969 1 95.38 411 VAL A N 1
ATOM 3300 C CA . VAL A 1 411 ? -10.406 44.625 36.719 1 95.38 411 VAL A CA 1
ATOM 3301 C C . VAL A 1 411 ? -9.484 45.406 35.781 1 95.38 411 VAL A C 1
ATOM 3303 O O . VAL A 1 411 ? -8.773 44.812 34.969 1 95.38 411 VAL A O 1
ATOM 3306 N N . THR A 1 412 ? -9.57 46.688 35.812 1 94.88 412 THR A N 1
ATOM 3307 C CA . THR A 1 412 ? -8.719 47.5 34.969 1 94.88 412 THR A CA 1
ATOM 3308 C C . THR A 1 412 ? -7.629 48.188 35.812 1 94.88 412 THR A C 1
ATOM 3310 O O . THR A 1 412 ? -7.832 48.469 36.969 1 94.88 412 THR A O 1
ATOM 3313 N N . PHE A 1 413 ? -6.441 48.344 35.188 1 95.31 413 PHE A N 1
ATOM 3314 C CA . PHE A 1 413 ? -5.285 48.969 35.844 1 95.31 413 PHE A CA 1
ATOM 3315 C C . PHE A 1 413 ? -4.684 50.062 34.938 1 95.31 413 PHE A C 1
ATOM 3317 O O . PHE A 1 413 ? -4.699 49.938 33.719 1 95.31 413 PHE A O 1
ATOM 3324 N N . ASP A 1 414 ? -4.184 51.062 35.531 1 92.12 414 ASP A N 1
ATOM 3325 C CA . ASP A 1 414 ? -3.426 52.094 34.844 1 92.12 414 ASP A CA 1
ATOM 3326 C C . ASP A 1 414 ? -2.188 52.5 35.656 1 92.12 414 ASP A C 1
ATOM 3328 O O . ASP A 1 414 ? -2.252 52.594 36.875 1 92.12 414 ASP A O 1
ATOM 3332 N N . LEU A 1 415 ? -1.124 52.688 34.969 1 92.75 415 LEU A N 1
ATOM 3333 C CA . LEU A 1 415 ? 0.108 53.062 35.625 1 92.75 415 LEU A CA 1
ATOM 3334 C C . LEU A 1 415 ? 0.195 54.594 35.75 1 92.75 415 LEU A C 1
ATOM 3336 O O . LEU A 1 415 ? 0.093 55.312 34.75 1 92.75 415 LEU A O 1
ATOM 3340 N N . ASN A 1 416 ? 0.423 55 37 1 88.12 416 ASN A N 1
ATOM 3341 C CA . ASN A 1 416 ? 0.534 56.438 37.219 1 88.12 416 ASN A CA 1
ATOM 3342 C C . ASN A 1 416 ? 1.943 56.938 36.938 1 88.12 416 ASN A C 1
ATOM 3344 O O . ASN A 1 416 ? 2.926 56.25 37.188 1 88.12 416 ASN A O 1
ATOM 3348 N N . ASN A 1 417 ? 2.08 58.125 36.375 1 83.81 417 ASN A N 1
ATOM 3349 C CA . ASN A 1 417 ? 3.309 58.875 36.219 1 83.81 417 ASN A CA 1
ATOM 3350 C C . ASN A 1 417 ? 4.27 58.188 35.25 1 83.81 417 ASN A C 1
ATOM 3352 O O . ASN A 1 417 ? 5.488 58.312 35.375 1 83.81 417 ASN A O 1
ATOM 3356 N N . LEU A 1 418 ? 3.74 57.344 34.375 1 87.38 418 LEU A N 1
ATOM 3357 C CA . LEU A 1 418 ? 4.609 56.688 33.438 1 87.38 418 LEU A CA 1
ATOM 3358 C C . LEU A 1 418 ? 5.25 57.719 32.5 1 87.38 418 LEU A C 1
ATOM 3360 O O . LEU A 1 418 ? 6.438 57.594 32.156 1 87.38 418 LEU A O 1
ATOM 3364 N N . LYS A 1 419 ? 4.43 58.594 32 1 77.94 419 LYS A N 1
ATOM 3365 C CA . LYS A 1 419 ? 4.953 59.625 31.125 1 77.94 419 LYS A CA 1
ATOM 3366 C C . LYS A 1 419 ? 6.066 60.406 31.797 1 77.94 419 LYS A C 1
ATOM 3368 O O . LYS A 1 419 ? 7.098 60.688 31.172 1 77.94 419 LYS A O 1
ATOM 3373 N N . SER A 1 420 ? 5.816 60.781 33.031 1 83.06 420 SER A N 1
ATOM 3374 C CA . SER A 1 420 ? 6.832 61.5 33.812 1 83.06 420 SER A CA 1
ATOM 3375 C C . SER A 1 420 ? 8.102 60.656 33.938 1 83.06 420 SER A C 1
ATOM 3377 O O . SER A 1 420 ? 9.211 61.219 33.906 1 83.06 420 SER A O 1
ATOM 3379 N N . CYS A 1 421 ? 7.961 59.438 34.156 1 86.44 421 CYS A N 1
ATOM 3380 C CA . CYS A 1 421 ? 9.094 58.531 34.281 1 86.44 421 CYS A CA 1
ATOM 3381 C C . CYS A 1 421 ? 9.875 58.469 32.969 1 86.44 421 CYS A C 1
ATOM 3383 O O . CYS A 1 421 ? 11.102 58.562 32.969 1 86.44 421 CYS A O 1
ATOM 3385 N N . ASN A 1 422 ? 9.203 58.438 31.891 1 79.81 422 ASN A N 1
ATOM 3386 C CA . ASN A 1 422 ? 9.836 58.375 30.578 1 79.81 422 ASN A CA 1
ATOM 3387 C C . ASN A 1 422 ? 10.594 59.656 30.266 1 79.81 422 ASN A C 1
ATOM 3389 O O . ASN A 1 422 ? 11.711 59.625 29.75 1 79.81 422 ASN A O 1
ATOM 3393 N N . ASP A 1 423 ? 9.898 60.719 30.547 1 76.5 423 ASP A N 1
ATOM 3394 C CA . ASP A 1 423 ? 10.461 62.031 30.25 1 76.5 423 ASP A CA 1
ATOM 3395 C C . ASP A 1 423 ? 11.703 62.312 31.094 1 76.5 423 ASP A C 1
ATOM 3397 O O . ASP A 1 423 ? 12.648 62.969 30.609 1 76.5 423 ASP A O 1
ATOM 3401 N N . THR A 1 424 ? 11.703 61.812 32.312 1 82.69 424 THR A N 1
ATOM 3402 C CA . THR A 1 424 ? 12.773 62.125 33.25 1 82.69 424 THR A CA 1
ATOM 3403 C C . THR A 1 424 ? 13.922 61.125 33.094 1 82.69 424 THR A C 1
ATOM 3405 O O . THR A 1 424 ? 15.094 61.5 33.156 1 82.69 424 THR A O 1
ATOM 3408 N N . TYR A 1 425 ? 13.602 59.812 32.875 1 84.19 425 TYR A N 1
ATOM 3409 C CA . TYR A 1 425 ? 14.625 58.781 33 1 84.19 425 TYR A CA 1
ATOM 3410 C C . TYR A 1 425 ? 14.781 58.031 31.703 1 84.19 425 TYR A C 1
ATOM 3412 O O . TYR A 1 425 ? 15.648 57.156 31.594 1 84.19 425 TYR A O 1
ATOM 3420 N N . GLY A 1 426 ? 13.945 58.312 30.844 1 79.19 426 GLY A N 1
ATOM 3421 C CA . GLY A 1 426 ? 14.055 57.625 29.562 1 79.19 426 GLY A CA 1
ATOM 3422 C C . GLY A 1 426 ? 13.078 56.5 29.406 1 79.19 426 GLY A C 1
ATOM 3423 O O . GLY A 1 426 ? 12.523 56 30.391 1 79.19 426 GLY A O 1
ATOM 3424 N N . HIS A 1 427 ? 12.953 55.906 28.141 1 76.56 427 HIS A N 1
ATOM 3425 C CA . HIS A 1 427 ? 11.961 54.906 27.797 1 76.56 427 HIS A CA 1
ATOM 3426 C C . HIS A 1 427 ? 12.367 53.531 28.344 1 76.56 427 HIS A C 1
ATOM 3428 O O . HIS A 1 427 ? 11.516 52.688 28.656 1 76.56 427 HIS A O 1
ATOM 3434 N N . SER A 1 428 ? 13.562 53.281 28.406 1 80.44 428 SER A N 1
ATOM 3435 C CA . SER A 1 428 ? 14.016 52 28.953 1 80.44 428 SER A CA 1
ATOM 3436 C C . SER A 1 428 ? 13.562 51.844 30.406 1 80.44 428 SER A C 1
ATOM 3438 O O . SER A 1 428 ? 13.164 50.75 30.812 1 80.44 428 SER A O 1
ATOM 3440 N N . THR A 1 429 ? 13.734 52.938 31.094 1 84.25 429 THR A N 1
ATOM 3441 C CA . THR A 1 429 ? 13.266 52.906 32.469 1 84.25 429 THR A CA 1
ATOM 3442 C C . THR A 1 429 ? 11.75 52.781 32.531 1 84.25 429 THR A C 1
ATOM 3444 O O . THR A 1 429 ? 11.219 52.094 33.406 1 84.25 429 THR A O 1
ATOM 3447 N N . GLY A 1 430 ? 11.102 53.406 31.609 1 86.62 430 GLY A N 1
ATOM 3448 C CA . GLY A 1 430 ? 9.664 53.219 31.484 1 86.62 430 GLY A CA 1
ATOM 3449 C C . GLY A 1 430 ? 9.25 51.812 31.203 1 86.62 430 GLY A C 1
ATOM 3450 O O . GLY A 1 430 ? 8.258 51.312 31.75 1 86.62 430 GLY A O 1
ATOM 3451 N N . ASP A 1 431 ? 10.016 51.156 30.5 1 85.81 431 ASP A N 1
ATOM 3452 C CA . ASP A 1 431 ? 9.742 49.75 30.188 1 85.81 431 ASP A CA 1
ATOM 3453 C C . ASP A 1 431 ? 9.859 48.875 31.422 1 85.81 431 ASP A C 1
ATOM 3455 O O . ASP A 1 431 ? 9.062 47.938 31.609 1 85.81 431 ASP A O 1
ATOM 3459 N N . LEU A 1 432 ? 10.852 49.156 32.125 1 87.75 432 LEU A N 1
ATOM 3460 C CA . LEU A 1 432 ? 11.008 48.406 33.344 1 87.75 432 LEU A CA 1
ATOM 3461 C C . LEU A 1 432 ? 9.828 48.625 34.281 1 87.75 432 LEU A C 1
ATOM 3463 O O . LEU A 1 432 ? 9.391 47.719 35 1 87.75 432 LEU A O 1
ATOM 3467 N N . TYR A 1 433 ? 9.383 49.938 34.281 1 91.19 433 TYR A N 1
ATOM 3468 C CA . TYR A 1 433 ? 8.195 50.312 35.062 1 91.19 433 TYR A CA 1
ATOM 3469 C C . TYR A 1 433 ? 7.004 49.438 34.625 1 91.19 433 TYR A C 1
ATOM 3471 O O . TYR A 1 433 ? 6.32 48.875 35.469 1 91.19 433 TYR A O 1
ATOM 3479 N N . ILE A 1 434 ? 6.852 49.281 33.375 1 92.62 434 ILE A N 1
ATOM 3480 C CA . ILE A 1 434 ? 5.734 48.531 32.812 1 92.62 434 ILE A CA 1
ATOM 3481 C C . ILE A 1 434 ? 5.867 47.031 33.156 1 92.62 434 ILE A C 1
ATOM 3483 O O . ILE A 1 434 ? 4.914 46.406 33.625 1 92.62 434 ILE A O 1
ATOM 3487 N N . VAL A 1 435 ? 7 46.469 32.969 1 92.25 435 VAL A N 1
ATOM 3488 C CA . VAL A 1 435 ? 7.25 45.031 33.156 1 92.25 435 VAL A CA 1
ATOM 3489 C C . VAL A 1 435 ? 7.023 44.656 34.625 1 92.25 435 VAL A C 1
ATOM 3491 O O . VAL A 1 435 ? 6.383 43.656 34.938 1 92.25 435 VAL A O 1
ATOM 3494 N N . ASN A 1 436 ? 7.605 45.438 35.469 1 91.88 436 ASN A N 1
ATOM 3495 C CA . ASN A 1 436 ? 7.477 45.156 36.906 1 91.88 436 ASN A CA 1
ATOM 3496 C C . ASN A 1 436 ? 6.031 45.281 37.375 1 91.88 436 ASN A C 1
ATOM 3498 O O . ASN A 1 436 ? 5.57 44.5 38.188 1 91.88 436 ASN A O 1
ATOM 3502 N N . SER A 1 437 ? 5.352 46.312 36.938 1 94.25 437 SER A N 1
ATOM 3503 C CA . SER A 1 437 ? 3.938 46.469 37.25 1 94.25 437 SER A CA 1
ATOM 3504 C C . SER A 1 437 ? 3.121 45.281 36.75 1 94.25 437 SER A C 1
ATOM 3506 O O . SER A 1 437 ? 2.232 44.781 37.438 1 94.25 437 SER A O 1
ATOM 3508 N N . ALA A 1 438 ? 3.459 44.875 35.531 1 94.44 438 ALA A N 1
ATOM 3509 C CA . ALA A 1 438 ? 2.779 43.719 34.938 1 94.44 438 ALA A CA 1
ATOM 3510 C C . ALA A 1 438 ? 2.975 42.469 35.781 1 94.44 438 ALA A C 1
ATOM 3512 O O . ALA A 1 438 ? 2.035 41.688 35.969 1 94.44 438 ALA A O 1
ATOM 3513 N N . HIS A 1 439 ? 4.156 42.281 36.219 1 93 439 HIS A N 1
ATOM 3514 C CA . HIS A 1 439 ? 4.477 41.125 37.031 1 93 439 HIS A CA 1
ATOM 3515 C C . HIS A 1 439 ? 3.668 41.156 38.344 1 93 439 HIS A C 1
ATOM 3517 O O . HIS A 1 439 ? 3.207 40.094 38.781 1 93 439 HIS A O 1
ATOM 3523 N N . ILE A 1 440 ? 3.59 42.25 38.906 1 94.12 440 ILE A N 1
ATOM 3524 C CA . ILE A 1 440 ? 2.824 42.375 40.156 1 94.12 440 ILE A CA 1
ATOM 3525 C C . ILE A 1 440 ? 1.359 42.062 39.906 1 94.12 440 ILE A C 1
ATOM 3527 O O . ILE A 1 440 ? 0.753 41.281 40.625 1 94.12 440 ILE A O 1
ATOM 3531 N N . ILE A 1 441 ? 0.808 42.594 38.844 1 95.56 441 ILE A N 1
ATOM 3532 C CA . ILE A 1 441 ? -0.58 42.344 38.469 1 95.56 441 ILE A CA 1
ATOM 3533 C C . ILE A 1 441 ? -0.785 40.844 38.188 1 95.56 441 ILE A C 1
ATOM 3535 O O . ILE A 1 441 ? -1.735 40.25 38.688 1 95.56 441 ILE A O 1
ATOM 3539 N N . GLU A 1 442 ? 0.076 40.344 37.438 1 94.25 442 GLU A N 1
ATOM 3540 C CA . GLU A 1 442 ? -0.006 38.938 37.031 1 94.25 442 GLU A CA 1
ATOM 3541 C C . GLU A 1 442 ? 0.064 38 38.25 1 94.25 442 GLU A C 1
ATOM 3543 O O . GLU A 1 442 ? -0.719 37.062 38.375 1 94.25 442 GLU A O 1
ATOM 3548 N N . ASN A 1 443 ? 1.04 38.219 39.031 1 91.31 443 ASN A N 1
ATOM 3549 C CA . ASN A 1 443 ? 1.236 37.406 40.219 1 91.31 443 ASN A CA 1
ATOM 3550 C C . ASN A 1 443 ? -0.021 37.344 41.094 1 91.31 443 ASN A C 1
ATOM 3552 O O . ASN A 1 443 ? -0.302 36.344 41.719 1 91.31 443 ASN A O 1
ATOM 3556 N N . ILE A 1 444 ? -0.725 38.312 41.125 1 92.31 444 ILE A N 1
ATOM 3557 C CA . ILE A 1 444 ? -1.881 38.438 42 1 92.31 444 ILE A CA 1
ATOM 3558 C C . ILE A 1 444 ? -3.119 37.875 41.312 1 92.31 444 ILE A C 1
ATOM 3560 O O . ILE A 1 444 ? -3.908 37.156 41.906 1 92.31 444 ILE A O 1
ATOM 3564 N N . PHE A 1 445 ? -3.277 38.156 40.031 1 93 445 PHE A N 1
ATOM 3565 C CA . PHE A 1 445 ? -4.578 37.969 39.375 1 93 445 PHE A CA 1
ATOM 3566 C C . PHE A 1 445 ? -4.539 36.781 38.406 1 93 445 PHE A C 1
ATOM 3568 O O . PHE A 1 445 ? -5.586 36.281 38 1 93 445 PHE A O 1
ATOM 3575 N N . GLU A 1 446 ? -3.389 36.312 38.031 1 88.38 446 GLU A N 1
ATOM 3576 C CA . GLU A 1 446 ? -3.254 35.281 37 1 88.38 446 GLU A CA 1
ATOM 3577 C C . GLU A 1 446 ? -3.975 34 37.375 1 88.38 446 GLU A C 1
ATOM 3579 O O . GLU A 1 446 ? -4.523 33.312 36.531 1 88.38 446 GLU A O 1
ATOM 3584 N N . ARG A 1 447 ? -3.936 33.688 38.594 1 85.31 447 ARG A N 1
ATOM 3585 C CA . ARG A 1 447 ? -4.547 32.438 39.094 1 85.31 447 ARG A CA 1
ATOM 3586 C C . ARG A 1 447 ? -6.066 32.5 38.969 1 85.31 447 ARG A C 1
ATOM 3588 O O . ARG A 1 447 ? -6.738 31.484 38.969 1 85.31 447 ARG A O 1
ATOM 3595 N N . PHE A 1 448 ? -6.594 33.656 38.938 1 86.5 448 PHE A N 1
ATOM 3596 C CA . PHE A 1 448 ? -8.047 33.812 38.969 1 86.5 448 PHE A CA 1
ATOM 3597 C C . PHE A 1 448 ? -8.594 34.094 37.562 1 86.5 448 PHE A C 1
ATOM 3599 O O . PHE A 1 448 ? -9.773 33.844 37.281 1 86.5 448 PHE A O 1
ATOM 3606 N N . GLY A 1 449 ? -7.793 34.625 36.781 1 87.94 449 GLY A N 1
ATOM 3607 C CA . GLY A 1 449 ? -8.219 35 35.438 1 87.94 449 GLY A CA 1
ATOM 3608 C C . GLY A 1 449 ? -7.066 35.344 34.531 1 87.94 449 GLY A C 1
ATOM 3609 O O . GLY A 1 449 ? -5.902 35.188 34.875 1 87.94 449 GLY A O 1
ATOM 3610 N N . LYS A 1 450 ? -7.426 35.781 33.281 1 89.88 450 LYS A N 1
ATOM 3611 C CA . LYS A 1 450 ? -6.43 36.188 32.281 1 89.88 450 LYS A CA 1
ATOM 3612 C C . LYS A 1 450 ? -6.105 37.656 32.375 1 89.88 450 LYS A C 1
ATOM 3614 O O . LYS A 1 450 ? -7.012 38.5 32.469 1 89.88 450 LYS A O 1
ATOM 3619 N N . CYS A 1 451 ? -4.797 37.969 32.406 1 94.25 451 CYS A N 1
ATOM 3620 C CA . CYS A 1 451 ? -4.324 39.375 32.469 1 94.25 451 CYS A CA 1
ATOM 3621 C C . CYS A 1 451 ? -3.898 39.844 31.094 1 94.25 451 CYS A C 1
ATOM 3623 O O . CYS A 1 451 ? -3.205 39.125 30.359 1 94.25 451 CYS A O 1
ATOM 3625 N N . TYR A 1 452 ? -4.363 41.031 30.75 1 92.56 452 TYR A N 1
ATOM 3626 C CA . TYR A 1 452 ? -4.113 41.625 29.438 1 92.56 452 TYR A CA 1
ATOM 3627 C C . TYR A 1 452 ? -3.387 42.969 29.578 1 92.56 452 TYR A C 1
ATOM 3629 O O . TYR A 1 452 ? -3.615 43.719 30.531 1 92.56 452 TYR A O 1
ATOM 3637 N N . ARG A 1 453 ? -2.477 43.25 28.672 1 91.44 453 ARG A N 1
ATOM 3638 C CA . ARG A 1 453 ? -2.006 44.594 28.422 1 91.44 453 ARG A CA 1
ATOM 3639 C C . ARG A 1 453 ? -2.701 45.219 27.219 1 91.44 453 ARG A C 1
ATOM 3641 O O . ARG A 1 453 ? -2.412 44.875 26.078 1 91.44 453 ARG A O 1
ATOM 3648 N N . ILE A 1 454 ? -3.619 46.125 27.469 1 86.69 454 ILE A N 1
ATOM 3649 C CA . ILE A 1 454 ? -4.52 46.562 26.406 1 86.69 454 ILE A CA 1
ATOM 3650 C C . ILE A 1 454 ? -4.066 47.906 25.875 1 86.69 454 ILE A C 1
ATOM 3652 O O . ILE A 1 454 ? -4.625 48.438 24.906 1 86.69 454 ILE A O 1
ATOM 3656 N N . GLY A 1 455 ? -3.107 48.625 26.484 1 81.38 455 GLY A N 1
ATOM 3657 C CA . GLY A 1 455 ? -2.504 49.875 26.078 1 81.38 455 GLY A CA 1
ATOM 3658 C C . GLY A 1 455 ? -1.072 50.031 26.562 1 81.38 455 GLY A C 1
ATOM 3659 O O . GLY A 1 455 ? -0.477 49.094 27.062 1 81.38 455 GLY A O 1
ATOM 3660 N N . GLY A 1 456 ? -0.564 51.188 26.312 1 80.44 456 GLY A N 1
ATOM 3661 C CA . GLY A 1 456 ? 0.792 51.438 26.781 1 80.44 456 GLY A CA 1
ATOM 3662 C C . GLY A 1 456 ? 0.962 51.219 28.266 1 80.44 456 GLY A C 1
ATOM 3663 O O . GLY A 1 456 ? 1.851 50.5 28.703 1 80.44 456 GLY A O 1
ATOM 3664 N N . ASP A 1 457 ? 0.069 51.906 29.016 1 89 457 ASP A N 1
ATOM 3665 C CA . ASP A 1 457 ? 0.114 51.812 30.469 1 89 457 ASP A CA 1
ATOM 3666 C C . ASP A 1 457 ? -1.174 51.219 31.031 1 89 457 ASP A C 1
ATOM 3668 O O . ASP A 1 457 ? -1.421 51.281 32.25 1 89 457 ASP A O 1
ATOM 3672 N N . GLU A 1 458 ? -1.95 50.625 30.125 1 90.56 458 GLU A N 1
ATOM 3673 C CA . GLU A 1 458 ? -3.26 50.125 30.531 1 90.56 458 GLU A CA 1
ATOM 3674 C C . GLU A 1 458 ? -3.283 48.594 30.547 1 90.56 458 GLU A C 1
ATOM 3676 O O . GLU A 1 458 ? -2.793 47.969 29.609 1 90.56 458 GLU A O 1
ATOM 3681 N N . PHE A 1 459 ? -3.738 48.031 31.656 1 94.88 459 PHE A N 1
ATOM 3682 C CA . PHE A 1 459 ? -3.885 46.594 31.844 1 94.88 459 PHE A CA 1
ATOM 3683 C C . PHE A 1 459 ? -5.316 46.25 32.219 1 94.88 459 PHE A C 1
ATOM 3685 O O . PHE A 1 459 ? -6.086 47.094 32.656 1 94.88 459 PHE A O 1
ATOM 3692 N N . CYS A 1 460 ? -5.629 45 31.938 1 94.25 460 CYS A N 1
ATOM 3693 C CA . CYS A 1 460 ? -6.957 44.5 32.312 1 94.25 460 CYS A CA 1
ATOM 3694 C C . CYS A 1 460 ? -6.902 43.031 32.688 1 94.25 460 CYS A C 1
ATOM 3696 O O . CYS A 1 460 ? -6.039 42.312 32.219 1 94.25 460 CYS A O 1
ATOM 3698 N N . CYS A 1 461 ? -7.656 42.625 33.625 1 94.81 461 CYS A N 1
ATOM 3699 C CA . CYS A 1 461 ? -7.812 41.219 34.031 1 94.81 461 CYS A CA 1
ATOM 3700 C C . CYS A 1 461 ? -9.273 40.812 33.969 1 94.81 461 CYS A C 1
ATOM 3702 O O . CYS A 1 461 ? -10.148 41.5 34.5 1 94.81 461 CYS A O 1
ATOM 3704 N N . ILE A 1 462 ? -9.516 39.75 33.281 1 92.12 462 ILE A N 1
ATOM 3705 C CA . ILE A 1 462 ? -10.867 39.219 33.188 1 92.12 462 ILE A CA 1
ATOM 3706 C C . ILE A 1 462 ? -10.945 37.938 34.062 1 92.12 462 ILE A C 1
ATOM 3708 O O . ILE A 1 462 ? -10.242 36.969 33.812 1 92.12 462 ILE A O 1
ATOM 3712 N N . ILE A 1 463 ? -11.742 37.969 35.094 1 91.25 463 ILE A N 1
ATOM 3713 C CA . ILE A 1 463 ? -11.891 36.875 36.031 1 91.25 463 ILE A CA 1
ATOM 3714 C C . ILE A 1 463 ? -13.234 36.188 35.844 1 91.25 463 ILE A C 1
ATOM 3716 O O . ILE A 1 463 ? -14.289 36.781 36 1 91.25 463 ILE A O 1
ATOM 3720 N N . PRO A 1 464 ? -13.125 34.938 35.5 1 85.44 464 PRO A N 1
ATOM 3721 C CA . PRO A 1 464 ? -14.375 34.188 35.344 1 85.44 464 PRO A CA 1
ATOM 3722 C C . PRO A 1 464 ? -14.969 33.75 36.688 1 85.44 464 PRO A C 1
ATOM 3724 O O . PRO A 1 464 ? -14.25 33.625 37.656 1 85.44 464 PRO A O 1
ATOM 3727 N N . LYS A 1 465 ? -16.25 33.531 36.812 1 81.44 465 LYS A N 1
ATOM 3728 C CA . LYS A 1 465 ? -16.953 33.062 38 1 81.44 465 LYS A CA 1
ATOM 3729 C C . LYS A 1 465 ? -16.609 33.875 39.219 1 81.44 465 LYS A C 1
ATOM 3731 O O . LYS A 1 465 ? -16.219 33.344 40.25 1 81.44 465 LYS A O 1
ATOM 3736 N N . ALA A 1 466 ? -16.719 35.156 39.094 1 80.94 466 ALA A N 1
ATOM 3737 C CA . ALA A 1 466 ? -16.203 36.094 40.062 1 80.94 466 ALA A CA 1
ATOM 3738 C C . ALA A 1 466 ? -17.172 36.281 41.219 1 80.94 466 ALA A C 1
ATOM 3740 O O . ALA A 1 466 ? -16.969 37.125 42.094 1 80.94 466 ALA A O 1
ATOM 3741 N N . LYS A 1 467 ? -18.172 35.562 41.375 1 76.69 467 LYS A N 1
ATOM 3742 C CA . LYS A 1 467 ? -19.188 35.75 42.406 1 76.69 467 LYS A CA 1
ATOM 3743 C C . LYS A 1 467 ? -18.547 35.688 43.812 1 76.69 467 LYS A C 1
ATOM 3745 O O . LYS A 1 467 ? -18.906 36.469 44.688 1 76.69 467 LYS A O 1
ATOM 3750 N N . ASP A 1 468 ? -17.625 34.812 43.938 1 78 468 ASP A N 1
ATOM 3751 C CA . ASP A 1 468 ? -17.031 34.625 45.25 1 78 468 ASP A CA 1
ATOM 3752 C C . ASP A 1 468 ? -15.648 35.281 45.312 1 78 468 ASP A C 1
ATOM 3754 O O . ASP A 1 468 ? -14.945 35.125 46.312 1 78 468 ASP A O 1
ATOM 3758 N N . PHE A 1 469 ? -15.344 36.031 44.344 1 84.94 469 PHE A N 1
ATOM 3759 C CA . PHE A 1 469 ? -14.008 36.625 44.281 1 84.94 469 PHE A CA 1
ATOM 3760 C C . PHE A 1 469 ? -13.969 37.938 45.062 1 84.94 469 PHE A C 1
ATOM 3762 O O . PHE A 1 469 ? -14.703 38.875 44.75 1 84.94 469 PHE A O 1
ATOM 3769 N N . ASN A 1 470 ? -13.188 37.969 46.156 1 89.69 470 ASN A N 1
ATOM 3770 C CA . ASN A 1 470 ? -12.992 39.219 46.938 1 89.69 470 ASN A CA 1
ATOM 3771 C C . ASN A 1 470 ? -11.961 40.125 46.281 1 89.69 470 ASN A C 1
ATOM 3773 O O . ASN A 1 470 ? -10.805 40.156 46.688 1 89.69 470 ASN A O 1
ATOM 3777 N N . VAL A 1 471 ? -12.477 40.906 45.375 1 92.06 471 VAL A N 1
ATOM 3778 C CA . VAL A 1 471 ? -11.586 41.719 44.531 1 92.06 471 VAL A CA 1
ATOM 3779 C C . VAL A 1 471 ? -10.906 42.781 45.406 1 92.06 471 VAL A C 1
ATOM 3781 O O . VAL A 1 471 ? -9.734 43.125 45.188 1 92.06 471 VAL A O 1
ATOM 3784 N N . GLU A 1 472 ? -11.531 43.312 46.469 1 91.88 472 GLU A N 1
ATOM 3785 C CA . GLU A 1 472 ? -10.984 44.344 47.312 1 91.88 472 GLU A CA 1
ATOM 3786 C C . GLU A 1 472 ? -9.758 43.875 48.094 1 91.88 472 GLU A C 1
ATOM 3788 O O . GLU A 1 472 ? -8.781 44.594 48.25 1 91.88 472 GLU A O 1
ATOM 3793 N N . ARG A 1 473 ? -9.875 42.656 48.469 1 93.06 473 ARG A N 1
ATOM 3794 C CA . ARG A 1 473 ? -8.742 42.062 49.188 1 93.06 473 ARG A CA 1
ATOM 3795 C C . ARG A 1 473 ? -7.512 42 48.281 1 93.06 473 ARG A C 1
ATOM 3797 O O . ARG A 1 473 ? -6.398 42.281 48.719 1 93.06 473 ARG A O 1
ATOM 3804 N N . PHE A 1 474 ? -7.738 41.688 47.156 1 93.75 474 PHE A N 1
ATOM 3805 C CA . PHE A 1 474 ? -6.617 41.5 46.25 1 93.75 474 PHE A CA 1
ATOM 3806 C C . PHE A 1 474 ? -6.102 42.844 45.75 1 93.75 474 PHE A C 1
ATOM 3808 O O . PHE A 1 474 ? -4.91 42.969 45.469 1 93.75 474 PHE A O 1
ATOM 3815 N N . ILE A 1 475 ? -6.961 43.812 45.625 1 93.06 475 ILE A N 1
ATOM 3816 C CA . ILE A 1 475 ? -6.52 45.156 45.312 1 93.06 475 ILE A CA 1
ATOM 3817 C C . ILE A 1 475 ? -5.633 45.719 46.438 1 93.06 475 ILE A C 1
ATOM 3819 O O . ILE A 1 475 ? -4.621 46.375 46.156 1 93.06 475 ILE A O 1
ATOM 3823 N N . GLN A 1 476 ? -6.066 45.406 47.625 1 93.44 476 GLN A N 1
ATOM 3824 C CA . GLN A 1 476 ? -5.238 45.812 48.75 1 93.44 476 GLN A CA 1
ATOM 3825 C C . GLN A 1 476 ? -3.875 45.125 48.719 1 93.44 476 GLN A C 1
ATOM 3827 O O . GLN A 1 476 ? -2.852 45.75 49 1 93.44 476 GLN A O 1
ATOM 3832 N N . LYS A 1 477 ? -3.943 43.906 48.406 1 94.56 477 LYS A N 1
ATOM 3833 C CA . LYS A 1 477 ? -2.691 43.156 48.25 1 94.56 477 LYS A CA 1
ATOM 3834 C C . LYS A 1 477 ? -1.822 43.75 47.156 1 94.56 477 LYS A C 1
ATOM 3836 O O . LYS A 1 477 ? -0.597 43.812 47.281 1 94.56 477 LYS A O 1
ATOM 3841 N N . LEU A 1 478 ? -2.406 44.188 46.125 1 94.5 478 LEU A N 1
ATOM 3842 C CA . LEU A 1 478 ? -1.705 44.844 45.031 1 94.5 478 LEU A CA 1
ATOM 3843 C C . LEU A 1 478 ? -0.97 46.094 45.531 1 94.5 478 LEU A C 1
ATOM 3845 O O . LEU A 1 478 ? 0.208 46.281 45.219 1 94.5 478 LEU A O 1
ATOM 3849 N N . TYR A 1 479 ? -1.64 46.906 46.281 1 92.88 479 TYR A N 1
ATOM 3850 C CA . TYR A 1 479 ? -1.038 48.125 46.781 1 92.88 479 TYR A CA 1
ATOM 3851 C C . TYR A 1 479 ? 0.116 47.812 47.75 1 92.88 479 TYR A C 1
ATOM 3853 O O . TYR A 1 479 ? 1.13 48.5 47.75 1 92.88 479 TYR A O 1
ATOM 3861 N N . GLN A 1 480 ? -0.068 46.75 48.469 1 94.06 480 GLN A N 1
ATOM 3862 C CA . GLN A 1 480 ? 1.002 46.312 49.375 1 94.06 480 GLN A CA 1
ATOM 3863 C C . GLN A 1 480 ? 2.236 45.875 48.562 1 94.06 480 GLN A C 1
ATOM 3865 O O . GLN A 1 480 ? 3.363 46.25 48.938 1 94.06 480 GLN A O 1
ATOM 3870 N N . ASP A 1 481 ? 1.995 45.156 47.625 1 94.25 481 ASP A N 1
ATOM 3871 C CA . ASP A 1 481 ? 3.104 44.656 46.812 1 94.25 481 ASP A CA 1
ATOM 3872 C C . ASP A 1 481 ? 3.801 45.812 46.062 1 94.25 481 ASP A C 1
ATOM 3874 O O . ASP A 1 481 ? 5.02 45.781 45.875 1 94.25 481 ASP A O 1
ATOM 3878 N N . VAL A 1 482 ? 3.025 46.75 45.594 1 92.94 482 VAL A N 1
ATOM 3879 C CA . VAL A 1 482 ? 3.598 47.938 44.938 1 92.94 482 VAL A CA 1
ATOM 3880 C C . VAL A 1 482 ? 4.48 48.688 45.938 1 92.94 482 VAL A C 1
ATOM 3882 O O . VAL A 1 482 ? 5.559 49.156 45.594 1 92.94 482 VAL A O 1
ATOM 3885 N N . GLU A 1 483 ? 3.984 48.75 47.156 1 91.81 483 GLU A N 1
ATOM 3886 C CA . GLU A 1 483 ? 4.77 49.406 48.219 1 91.81 483 GLU A CA 1
ATOM 3887 C C . GLU A 1 483 ? 6.07 48.656 48.469 1 91.81 483 GLU A C 1
ATOM 3889 O O . GLU A 1 483 ? 7.121 49.281 48.656 1 91.81 483 GLU A O 1
ATOM 3894 N N . VAL A 1 484 ? 6.012 47.406 48.531 1 92.38 484 VAL A N 1
ATOM 3895 C CA . VAL A 1 484 ? 7.195 46.562 48.75 1 92.38 484 VAL A CA 1
ATOM 3896 C C . VAL A 1 484 ? 8.188 46.812 47.594 1 92.38 484 VAL A C 1
ATOM 3898 O O . VAL A 1 484 ? 9.391 46.906 47.844 1 92.38 484 VAL A O 1
ATOM 3901 N N . PHE A 1 485 ? 7.676 46.812 46.438 1 89.5 485 PHE A N 1
ATOM 3902 C CA . PHE A 1 485 ? 8.492 47.062 45.25 1 89.5 485 PHE A CA 1
ATOM 3903 C C . PHE A 1 485 ? 9.164 48.438 45.312 1 89.5 485 PHE A C 1
ATOM 3905 O O . PHE A 1 485 ? 10.352 48.562 45.031 1 89.5 485 PHE A O 1
ATOM 3912 N N . ASN A 1 486 ? 8.438 49.469 45.688 1 90.5 486 ASN A N 1
ATOM 3913 C CA . ASN A 1 486 ? 8.977 50.812 45.781 1 90.5 486 ASN A CA 1
ATOM 3914 C C . ASN A 1 486 ? 10.07 50.906 46.844 1 90.5 486 ASN A C 1
ATOM 3916 O O . ASN A 1 486 ? 11.047 51.625 46.656 1 90.5 486 ASN A O 1
ATOM 3920 N N . ASN A 1 487 ? 9.922 50.188 47.844 1 90.56 487 ASN A N 1
ATOM 3921 C CA . ASN A 1 487 ? 10.891 50.188 48.906 1 90.56 487 ASN A CA 1
ATOM 3922 C C . ASN A 1 487 ? 12.219 49.562 48.5 1 90.56 487 ASN A C 1
ATOM 3924 O O . ASN A 1 487 ? 13.266 49.875 49.062 1 90.56 487 ASN A O 1
ATOM 3928 N N . LYS A 1 488 ? 12.148 48.688 47.5 1 87.88 488 LYS A N 1
ATOM 3929 C CA . LYS A 1 488 ? 13.352 48.031 47 1 87.88 488 LYS A CA 1
ATOM 3930 C C . LYS A 1 488 ? 14.148 48.969 46.094 1 87.88 488 LYS A C 1
ATOM 3932 O O . LYS A 1 488 ? 15.32 48.719 45.781 1 87.88 488 LYS A O 1
ATOM 3937 N N . ASN A 1 489 ? 13.578 50.062 45.688 1 83.44 489 ASN A N 1
ATOM 3938 C CA . ASN A 1 489 ? 14.203 51.125 44.875 1 83.44 489 ASN A CA 1
ATOM 3939 C C . ASN A 1 489 ? 14.859 50.531 43.625 1 83.44 489 ASN A C 1
ATOM 3941 O O . ASN A 1 489 ? 16.016 50.844 43.344 1 83.44 489 ASN A O 1
ATOM 3945 N N . ILE A 1 490 ? 14.164 49.625 42.969 1 79.44 490 ILE A N 1
ATOM 3946 C CA . ILE A 1 490 ? 14.664 49 41.781 1 79.44 490 ILE A CA 1
ATOM 3947 C C . ILE A 1 490 ? 14.648 50 40.625 1 79.44 490 ILE A C 1
ATOM 3949 O O . ILE A 1 490 ? 15.531 49.969 39.75 1 79.44 490 ILE A O 1
ATOM 3953 N N . ILE A 1 491 ? 13.609 50.906 40.625 1 81.06 491 ILE A N 1
ATOM 3954 C CA . ILE A 1 491 ? 13.516 51.969 39.625 1 81.06 491 ILE A CA 1
ATOM 3955 C C . ILE A 1 491 ? 13.5 53.344 40.312 1 81.06 491 ILE A C 1
ATOM 3957 O O . ILE A 1 491 ? 13.094 53.438 41.469 1 81.06 491 ILE A O 1
ATOM 3961 N N . PRO A 1 492 ? 14.016 54.281 39.562 1 84.44 492 PRO A N 1
ATOM 3962 C CA . PRO A 1 492 ? 14.188 55.594 40.219 1 84.44 492 PRO A CA 1
ATOM 3963 C C . PRO A 1 492 ? 12.859 56.281 40.5 1 84.44 492 PRO A C 1
ATOM 3965 O O . PRO A 1 492 ? 12.82 57.25 41.281 1 84.44 492 PRO A O 1
ATOM 3968 N N . THR A 1 493 ? 11.812 55.875 39.969 1 84.19 493 THR A N 1
ATOM 3969 C CA . THR A 1 493 ? 10.5 56.469 40.219 1 84.19 493 THR A CA 1
ATOM 3970 C C . THR A 1 493 ? 9.594 55.531 40.969 1 84.19 493 THR A C 1
ATOM 3972 O O . THR A 1 493 ? 9.75 54.312 40.875 1 84.19 493 THR A O 1
ATOM 3975 N N . GLU A 1 494 ? 8.789 56.156 41.875 1 86.69 494 GLU A N 1
ATOM 3976 C CA . GLU A 1 494 ? 7.82 55.312 42.594 1 86.69 494 GLU A CA 1
ATOM 3977 C C . GLU A 1 494 ? 6.691 54.875 41.656 1 86.69 494 GLU A C 1
ATOM 3979 O O . GLU A 1 494 ? 6.113 55.688 40.938 1 86.69 494 GLU A O 1
ATOM 3984 N N . ALA A 1 495 ? 6.492 53.625 41.719 1 86.5 495 ALA A N 1
ATOM 3985 C CA . ALA A 1 495 ? 5.406 53.062 40.938 1 86.5 495 ALA A CA 1
ATOM 3986 C C . ALA A 1 495 ? 4.059 53.25 41.625 1 86.5 495 ALA A C 1
ATOM 3988 O O . ALA A 1 495 ? 3.977 53.219 42.844 1 86.5 495 ALA A O 1
ATOM 3989 N N . ALA A 1 496 ? 3.062 53.625 40.969 1 91.12 496 ALA A N 1
ATOM 3990 C CA . ALA A 1 496 ? 1.688 53.719 41.438 1 91.12 496 ALA A CA 1
ATOM 3991 C C . ALA A 1 496 ? 0.705 53.156 40.438 1 91.12 496 ALA A C 1
ATOM 3993 O O . ALA A 1 496 ? 0.828 53.406 39.219 1 91.12 496 ALA A O 1
ATOM 3994 N N . ILE A 1 497 ? -0.137 52.281 40.906 1 94.19 497 ILE A N 1
ATOM 3995 C CA . ILE A 1 497 ? -1.114 51.656 40.031 1 94.19 497 ILE A CA 1
ATOM 3996 C C . ILE A 1 497 ? -2.527 51.969 40.5 1 94.19 497 ILE A C 1
ATOM 3998 O O . ILE A 1 497 ? -2.877 51.75 41.688 1 94.19 497 ILE A O 1
ATOM 4002 N N . ALA A 1 498 ? -3.293 52.594 39.625 1 94.44 498 ALA A N 1
ATOM 4003 C CA . ALA A 1 498 ? -4.711 52.812 39.906 1 94.44 498 ALA A CA 1
ATOM 4004 C C . ALA A 1 498 ? -5.555 51.625 39.406 1 94.44 498 ALA A C 1
ATOM 4006 O O . ALA A 1 498 ? -5.254 51.031 38.375 1 94.44 498 ALA A O 1
ATOM 4007 N N . CYS A 1 499 ? -6.508 51.312 40.188 1 94.31 499 CYS A N 1
ATOM 4008 C CA . CYS A 1 499 ? -7.309 50.125 39.844 1 94.31 499 CYS A CA 1
ATOM 4009 C C . CYS A 1 499 ? -8.797 50.438 39.969 1 94.31 499 CYS A C 1
ATOM 4011 O O . CYS A 1 499 ? -9.195 51.312 40.719 1 94.31 499 CYS A O 1
ATOM 4013 N N . GLY A 1 500 ? -9.586 49.812 39.156 1 94.81 500 GLY A N 1
ATOM 4014 C CA . GLY A 1 500 ? -11.039 49.781 39.219 1 94.81 500 GLY A CA 1
ATOM 4015 C C . GLY A 1 500 ? -11.625 48.469 38.75 1 94.81 500 GLY A C 1
ATOM 4016 O O . GLY A 1 500 ? -10.945 47.656 38.094 1 94.81 500 GLY A O 1
ATOM 4017 N N . TYR A 1 501 ? -12.805 48.094 39.219 1 94.56 501 TYR A N 1
ATOM 4018 C CA . TYR A 1 501 ? -13.398 46.812 38.812 1 94.56 501 TYR A CA 1
ATOM 4019 C C . TYR A 1 501 ? -14.906 46.969 38.625 1 94.56 501 TYR A C 1
ATOM 4021 O O . TYR A 1 501 ? -15.516 47.938 39.094 1 94.56 501 TYR A O 1
ATOM 4029 N N . ALA A 1 502 ? -15.43 46.094 37.812 1 93.5 502 ALA A N 1
ATOM 4030 C CA . ALA A 1 502 ? -16.859 46.031 37.562 1 93.5 502 ALA A CA 1
ATOM 4031 C C . ALA A 1 502 ? -17.312 44.594 37.312 1 93.5 502 ALA A C 1
ATOM 4033 O O . ALA A 1 502 ? -16.578 43.812 36.719 1 93.5 502 ALA A O 1
ATOM 4034 N N . PHE A 1 503 ? -18.5 44.219 37.812 1 91.38 503 PHE A N 1
ATOM 4035 C CA . PHE A 1 503 ? -19.094 42.906 37.594 1 91.38 503 PHE A CA 1
ATOM 4036 C C . PHE A 1 503 ? -19.984 42.906 36.344 1 91.38 503 PHE A C 1
ATOM 4038 O O . PHE A 1 503 ? -20.609 43.938 36.031 1 91.38 503 PHE A O 1
ATOM 4045 N N . PHE A 1 504 ? -19.938 41.781 35.719 1 87.12 504 PHE A N 1
ATOM 4046 C CA . PHE A 1 504 ? -20.906 41.594 34.625 1 87.12 504 PHE A CA 1
ATOM 4047 C C . PHE A 1 504 ? -22.297 41.344 35.188 1 87.12 504 PHE A C 1
ATOM 4049 O O . PHE A 1 504 ? -22.469 40.562 36.125 1 87.12 504 PHE A O 1
ATOM 4056 N N . THR A 1 505 ? -23.266 42.219 34.812 1 81.06 505 THR A N 1
ATOM 4057 C CA . THR A 1 505 ? -24.656 42.031 35.219 1 81.06 505 THR A CA 1
ATOM 4058 C C . THR A 1 505 ? -25.438 41.312 34.094 1 81.06 505 THR A C 1
ATOM 4060 O O . THR A 1 505 ? -24.938 41.156 32.969 1 81.06 505 THR A O 1
ATOM 4063 N N . ALA A 1 506 ? -26.609 40.812 34.438 1 78.12 506 ALA A N 1
ATOM 4064 C CA . ALA A 1 506 ? -27.453 40.094 33.469 1 78.12 506 ALA A CA 1
ATOM 4065 C C . ALA A 1 506 ? -27.797 40.969 32.281 1 78.12 506 ALA A C 1
ATOM 4067 O O . ALA A 1 506 ? -28.062 40.469 31.188 1 78.12 506 ALA A O 1
ATOM 4068 N N . GLU A 1 507 ? -27.688 42.25 32.438 1 76.25 507 GLU A N 1
ATOM 4069 C CA . GLU A 1 507 ? -28.094 43.188 31.375 1 76.25 507 GLU A CA 1
ATOM 4070 C C . GLU A 1 507 ? -26.922 43.531 30.469 1 76.25 507 GLU A C 1
ATOM 4072 O O . GLU A 1 507 ? -27.109 44.125 29.391 1 76.25 507 GLU A O 1
ATOM 4077 N N . ASP A 1 508 ? -25.719 43.062 30.828 1 80.38 508 ASP A N 1
ATOM 4078 C CA . ASP A 1 508 ? -24.531 43.438 30.078 1 80.38 508 ASP A CA 1
ATOM 4079 C C . ASP A 1 508 ? -24.359 42.562 28.828 1 80.38 508 ASP A C 1
ATOM 4081 O O . ASP A 1 508 ? -24.297 41.344 28.938 1 80.38 508 ASP A O 1
ATOM 4085 N N . THR A 1 509 ? -24.438 43.219 27.688 1 74.44 509 THR A N 1
ATOM 4086 C CA . THR A 1 509 ? -24.297 42.5 26.438 1 74.44 509 THR A CA 1
ATOM 4087 C C . THR A 1 509 ? -22.938 42.75 25.797 1 74.44 509 THR A C 1
ATOM 4089 O O . THR A 1 509 ? -22.547 42.062 24.844 1 74.44 509 THR A O 1
ATOM 4092 N N . ASP A 1 510 ? -22.25 43.719 26.312 1 78.25 510 ASP A N 1
ATOM 4093 C CA . ASP A 1 510 ? -21 44.156 25.703 1 78.25 510 ASP A CA 1
ATOM 4094 C C . ASP A 1 510 ? -19.906 44.312 26.75 1 78.25 510 ASP A C 1
ATOM 4096 O O . ASP A 1 510 ? -20.109 45 27.75 1 78.25 510 ASP A O 1
ATOM 4100 N N . ILE A 1 511 ? -18.812 43.688 26.547 1 81.75 511 ILE A N 1
ATOM 4101 C CA . ILE A 1 511 ? -17.703 43.688 27.5 1 81.75 511 ILE A CA 1
ATOM 4102 C C . ILE A 1 511 ? -17.156 45.125 27.641 1 81.75 511 ILE A C 1
ATOM 4104 O O . ILE A 1 511 ? -16.688 45.5 28.703 1 81.75 511 ILE A O 1
ATOM 4108 N N . GLU A 1 512 ? -17.297 45.906 26.594 1 81.19 512 GLU A N 1
ATOM 4109 C CA . GLU A 1 512 ? -16.734 47.25 26.609 1 81.19 512 GLU A CA 1
ATOM 4110 C C . GLU A 1 512 ? -17.484 48.156 27.578 1 81.19 512 GLU A C 1
ATOM 4112 O O . GLU A 1 512 ? -16.891 49.031 28.203 1 81.19 512 GLU A O 1
ATOM 4117 N N . LYS A 1 513 ? -18.75 47.844 27.703 1 83.88 513 LYS A N 1
ATOM 4118 C CA . LYS A 1 513 ? -19.531 48.625 28.656 1 83.88 513 LYS A CA 1
ATOM 4119 C C . LYS A 1 513 ? -19.109 48.312 30.078 1 83.88 513 LYS A C 1
ATOM 4121 O O . LYS A 1 513 ? -19.078 49.219 30.922 1 83.88 513 LYS A O 1
ATOM 4126 N N . VAL A 1 514 ? -18.844 47.156 30.359 1 88.31 514 VAL A N 1
ATOM 4127 C CA . VAL A 1 514 ? -18.391 46.75 31.688 1 88.31 514 VAL A CA 1
ATOM 4128 C C . VAL A 1 514 ? -17 47.312 31.953 1 88.31 514 VAL A C 1
ATOM 4130 O O . VAL A 1 514 ? -16.719 47.812 33.062 1 88.31 514 VAL A O 1
ATOM 4133 N N . ARG A 1 515 ? -16.219 47.281 30.969 1 89.12 515 ARG A N 1
ATOM 4134 C CA . ARG A 1 515 ? -14.875 47.844 31.109 1 89.12 515 ARG A CA 1
ATOM 4135 C C . ARG A 1 515 ? -14.938 49.344 31.391 1 89.12 515 ARG A C 1
ATOM 4137 O O . ARG A 1 515 ? -14.141 49.875 32.156 1 89.12 515 ARG A O 1
ATOM 4144 N N . GLU A 1 516 ? -15.859 49.969 30.719 1 86.19 516 GLU A N 1
ATOM 4145 C CA . GLU A 1 516 ? -16.031 51.406 30.922 1 86.19 516 GLU A CA 1
ATOM 4146 C C . GLU A 1 516 ? -16.391 51.719 32.375 1 86.19 516 GLU A C 1
ATOM 4148 O O . GLU A 1 516 ? -15.906 52.688 32.938 1 86.19 516 GLU A O 1
ATOM 4153 N N . ARG A 1 517 ? -17.234 50.906 32.969 1 89.88 517 ARG A N 1
ATOM 4154 C CA . ARG A 1 517 ? -17.578 51.062 34.375 1 89.88 517 ARG A CA 1
ATOM 4155 C C . ARG A 1 517 ? -16.359 50.875 35.25 1 89.88 517 ARG A C 1
ATOM 4157 O O . ARG A 1 517 ? -16.156 51.594 36.219 1 89.88 517 ARG A O 1
ATOM 4164 N N . ALA A 1 518 ? -15.633 49.906 34.969 1 93.12 518 ALA A N 1
ATOM 4165 C CA . ALA A 1 518 ? -14.406 49.656 35.719 1 93.12 518 ALA A CA 1
ATOM 4166 C C . ALA A 1 518 ? -13.406 50.781 35.562 1 93.12 518 ALA A C 1
ATOM 4168 O O . ALA A 1 518 ? -12.75 51.188 36.531 1 93.12 518 ALA A O 1
ATOM 4169 N N . ASP A 1 519 ? -13.328 51.312 34.375 1 88.38 519 ASP A N 1
ATOM 4170 C CA . ASP A 1 519 ? -12.422 52.406 34.094 1 88.38 519 ASP A CA 1
ATOM 4171 C C . ASP A 1 519 ? -12.82 53.656 34.875 1 88.38 519 ASP A C 1
ATOM 4173 O O . ASP A 1 519 ? -11.961 54.406 35.344 1 88.38 519 ASP A O 1
ATOM 4177 N N . GLU A 1 520 ? -14.102 53.812 34.938 1 88.56 520 GLU A N 1
ATOM 4178 C CA . GLU A 1 520 ? -14.594 54.969 35.719 1 88.56 520 GLU A CA 1
ATOM 4179 C C . GLU A 1 520 ? -14.156 54.906 37.156 1 88.56 520 GLU A C 1
ATOM 4181 O O . GLU A 1 520 ? -13.727 55.875 37.75 1 88.56 520 GLU A O 1
ATOM 4186 N N . MET A 1 521 ? -14.32 53.781 37.719 1 91.56 521 MET A N 1
ATOM 4187 C CA . MET A 1 521 ? -13.867 53.562 39.094 1 91.56 521 MET A CA 1
ATOM 4188 C C . MET A 1 521 ? -12.359 53.781 39.219 1 91.56 521 MET A C 1
ATOM 4190 O O . MET A 1 521 ? -11.891 54.375 40.188 1 91.56 521 MET A O 1
ATOM 4194 N N . MET A 1 522 ? -11.648 53.281 38.344 1 92.19 522 MET A N 1
ATOM 4195 C CA . MET A 1 522 ? -10.195 53.438 38.312 1 92.19 522 MET A CA 1
ATOM 4196 C C . MET A 1 522 ? -9.797 54.906 38.25 1 92.19 522 MET A C 1
ATOM 4198 O O . MET A 1 522 ? -8.875 55.344 38.938 1 92.19 522 MET A O 1
ATOM 4202 N N . TYR A 1 523 ? -10.508 55.656 37.344 1 87.06 523 TYR A N 1
ATOM 4203 C CA . TYR A 1 523 ? -10.211 57.062 37.188 1 87.06 523 TYR A CA 1
ATOM 4204 C C . TYR A 1 523 ? -10.445 57.812 38.5 1 87.06 523 TYR A C 1
ATOM 4206 O O . TYR A 1 523 ? -9.672 58.719 38.875 1 87.06 523 TYR A O 1
ATOM 4214 N N . GLN A 1 524 ? -11.469 57.469 39.156 1 88 524 GLN A N 1
ATOM 4215 C CA . GLN A 1 524 ? -11.758 58.062 40.469 1 88 524 GLN A CA 1
ATOM 4216 C C . GLN A 1 524 ? -10.656 57.719 41.469 1 88 524 GLN A C 1
ATOM 4218 O O . GLN A 1 524 ? -10.219 58.594 42.25 1 88 524 GLN A O 1
ATOM 4223 N N . ASN A 1 525 ? -10.234 56.562 41.469 1 88.44 525 ASN A N 1
ATOM 4224 C CA . ASN A 1 525 ? -9.188 56.094 42.375 1 88.44 525 ASN A CA 1
ATOM 4225 C C . ASN A 1 525 ? -7.84 56.75 42.031 1 88.44 525 ASN A C 1
ATOM 4227 O O . ASN A 1 525 ? -7.043 57.031 42.938 1 88.44 525 ASN A O 1
ATOM 4231 N N . LYS A 1 526 ? -7.617 56.906 40.75 1 88.5 526 LYS A N 1
ATOM 4232 C CA . LYS A 1 526 ? -6.406 57.562 40.281 1 88.5 526 LYS A CA 1
ATOM 4233 C C . LYS A 1 526 ? -6.324 59 40.812 1 88.5 526 LYS A C 1
ATOM 4235 O O . LYS A 1 526 ? -5.262 59.469 41.25 1 88.5 526 LYS A O 1
ATOM 4240 N N . LYS A 1 527 ? -7.383 59.719 40.75 1 82.69 527 LYS A N 1
ATOM 4241 C CA . LYS A 1 527 ? -7.449 61.094 41.25 1 82.69 527 LYS A CA 1
ATOM 4242 C C . LYS A 1 527 ? -7.203 61.156 42.75 1 82.69 527 LYS A C 1
ATOM 4244 O O . LYS A 1 527 ? -6.559 62.094 43.219 1 82.69 527 LYS A O 1
ATOM 4249 N N . LYS A 1 528 ? -7.715 60.219 43.406 1 78.94 528 LYS A N 1
ATOM 4250 C CA . LYS A 1 528 ? -7.512 60.156 44.844 1 78.94 528 LYS A CA 1
ATOM 4251 C C . LYS A 1 528 ? -6.043 59.906 45.188 1 78.94 528 LYS A C 1
ATOM 4253 O O . LYS A 1 528 ? -5.531 60.469 46.156 1 78.94 528 LYS A O 1
ATOM 4258 N N . LEU A 1 529 ? -5.445 59.094 44.406 1 74.56 529 LEU A N 1
ATOM 4259 C CA . LEU A 1 529 ? -4.039 58.781 44.625 1 74.56 529 LEU A CA 1
ATOM 4260 C C . LEU A 1 529 ? -3.15 60 44.312 1 74.56 529 LEU A C 1
ATOM 4262 O O . LEU A 1 529 ? -2.127 60.219 44.938 1 74.56 529 LEU A O 1
ATOM 4266 N N . LYS A 1 530 ? -3.443 60.844 43.25 1 72.69 530 LYS A N 1
ATOM 4267 C CA . LYS A 1 530 ? -2.678 62.031 42.875 1 72.69 530 LYS A CA 1
ATOM 4268 C C . LYS A 1 530 ? -2.877 63.188 43.875 1 72.69 530 LYS A C 1
ATOM 4270 O O . LYS A 1 530 ? -1.969 63.969 44.094 1 72.69 530 LYS A O 1
ATOM 4275 N N . GLY A 1 531 ? -4.078 63.312 44.312 1 58.25 531 GLY A N 1
ATOM 4276 C CA . GLY A 1 531 ? -4.352 64.375 45.281 1 58.25 531 GLY A CA 1
ATOM 4277 C C . GLY A 1 531 ? -3.629 64.125 46.594 1 58.25 531 GLY A C 1
ATOM 4278 O O . GLY A 1 531 ? -3.598 65.062 47.469 1 58.25 531 GLY A O 1
ATOM 4279 N N . ARG A 1 532 ? -3.297 63.062 46.875 1 50.25 532 ARG A N 1
ATOM 4280 C CA . ARG A 1 532 ? -2.523 62.844 48.094 1 50.25 532 ARG A CA 1
ATOM 4281 C C . ARG A 1 532 ? -1.065 63.25 47.906 1 50.25 532 ARG A C 1
ATOM 4283 O O . ARG A 1 532 ? -0.32 63.406 48.875 1 50.25 532 ARG A O 1
ATOM 4290 N N . ASP A 1 533 ? -0.611 63.281 46.719 1 42.94 533 ASP A N 1
ATOM 4291 C CA . ASP A 1 533 ? 0.736 63.812 46.562 1 42.94 533 ASP A CA 1
ATOM 4292 C C . ASP A 1 533 ? 0.702 65.312 46.375 1 42.94 533 ASP A C 1
ATOM 4294 O O . ASP A 1 533 ? -0.199 65.875 45.719 1 42.94 533 ASP A O 1
ATOM 4298 N N . MET B 1 1 ? -20.391 18.125 22.719 1 38.28 1 MET B N 1
ATOM 4299 C CA . MET B 1 1 ? -19.078 17.766 22.203 1 38.28 1 MET B CA 1
ATOM 4300 C C . MET B 1 1 ? -18.625 16.422 22.766 1 38.28 1 MET B C 1
ATOM 4302 O O . MET B 1 1 ? -18.156 15.555 22.016 1 38.28 1 MET B O 1
ATOM 4306 N N . LYS B 1 2 ? -18.828 16.359 24.109 1 44.56 2 LYS B N 1
ATOM 4307 C CA . LYS B 1 2 ? -18.438 15.164 24.828 1 44.56 2 LYS B CA 1
ATOM 4308 C C . LYS B 1 2 ? -19.25 13.953 24.375 1 44.56 2 LYS B C 1
ATOM 4310 O O . LYS B 1 2 ? -18.719 12.859 24.203 1 44.56 2 LYS B O 1
ATOM 4315 N N . GLU B 1 3 ? -20.484 14.086 24.172 1 43.16 3 GLU B N 1
ATOM 4316 C CA . GLU B 1 3 ? -21.344 12.953 23.828 1 43.16 3 GLU B CA 1
ATOM 4317 C C . GLU B 1 3 ? -21.016 12.406 22.453 1 43.16 3 GLU B C 1
ATOM 4319 O O . GLU B 1 3 ? -21.031 11.188 22.234 1 43.16 3 GLU B O 1
ATOM 4324 N N . LYS B 1 4 ? -20.672 13.258 21.562 1 51.09 4 LYS B N 1
ATOM 4325 C CA . LYS B 1 4 ? -20.297 12.898 20.203 1 51.09 4 LYS B CA 1
ATOM 4326 C C . LYS B 1 4 ? -18.984 12.133 20.172 1 51.09 4 LYS B C 1
ATOM 4328 O O . LYS B 1 4 ? -18.828 11.164 19.438 1 51.09 4 LYS B O 1
ATOM 4333 N N . LEU B 1 5 ? -18.156 12.516 21.031 1 51.66 5 LEU B N 1
ATOM 4334 C CA . LEU B 1 5 ? -16.891 11.82 21.172 1 51.66 5 LEU B CA 1
ATOM 4335 C C . LEU B 1 5 ? -17.078 10.43 21.766 1 51.66 5 LEU B C 1
ATOM 4337 O O . LEU B 1 5 ? -16.406 9.477 21.359 1 51.66 5 LEU B O 1
ATOM 4341 N N . LEU B 1 6 ? -18.062 10.359 22.641 1 48.16 6 LEU B N 1
ATOM 4342 C CA . LEU B 1 6 ? -18.312 9.078 23.297 1 48.16 6 LEU B CA 1
ATOM 4343 C C . LEU B 1 6 ? -18.953 8.094 22.328 1 48.16 6 LEU B C 1
ATOM 4345 O O . LEU B 1 6 ? -18.609 6.906 22.328 1 48.16 6 LEU B O 1
ATOM 4349 N N . THR B 1 7 ? -19.891 8.547 21.562 1 52 7 THR B N 1
ATOM 4350 C CA . THR B 1 7 ? -20.594 7.68 20.609 1 52 7 THR B CA 1
ATOM 4351 C C . THR B 1 7 ? -19.656 7.223 19.5 1 52 7 THR B C 1
ATOM 4353 O O . THR B 1 7 ? -19.734 6.078 19.047 1 52 7 THR B O 1
ATOM 4356 N N . LYS B 1 8 ? -18.891 8.133 19.062 1 60.19 8 LYS B N 1
ATOM 4357 C CA . LYS B 1 8 ? -17.875 7.797 18.062 1 60.19 8 LYS B CA 1
ATOM 4358 C C . LYS B 1 8 ? -16.938 6.711 18.578 1 60.19 8 LYS B C 1
ATOM 4360 O O . LYS B 1 8 ? -16.578 5.785 17.844 1 60.19 8 LYS B O 1
ATOM 4365 N N . ASN B 1 9 ? -16.766 6.746 19.766 1 70.44 9 ASN B N 1
ATOM 4366 C CA . ASN B 1 9 ? -15.883 5.766 20.391 1 70.44 9 ASN B CA 1
ATOM 4367 C C . ASN B 1 9 ? -16.562 4.402 20.516 1 70.44 9 ASN B C 1
ATOM 4369 O O . ASN B 1 9 ? -15.914 3.369 20.312 1 70.44 9 ASN B O 1
ATOM 4373 N N . LYS B 1 10 ? -17.984 4.426 20.641 1 77.81 10 LYS B N 1
ATOM 4374 C CA . LYS B 1 10 ? -18.688 3.15 20.797 1 77.81 10 LYS B CA 1
ATOM 4375 C C . LYS B 1 10 ? -18.75 2.391 19.484 1 77.81 10 LYS B C 1
ATOM 4377 O O . LYS B 1 10 ? -18.531 1.177 19.453 1 77.81 10 LYS B O 1
ATOM 4382 N N . SER B 1 11 ? -19.047 3.021 18.406 1 79.19 11 SER B N 1
ATOM 4383 C CA . SER B 1 11 ? -19.141 2.373 17.094 1 79.19 11 SER B CA 1
ATOM 4384 C C . SER B 1 11 ? -17.781 1.888 16.625 1 79.19 11 SER B C 1
ATOM 4386 O O . SER B 1 11 ? -17.672 0.818 16.016 1 79.19 11 SER B O 1
ATOM 4388 N N . GLN B 1 12 ? -16.844 2.646 16.906 1 83.75 12 GLN B N 1
ATOM 4389 C CA . GLN B 1 12 ? -15.484 2.223 16.562 1 83.75 12 GLN B CA 1
ATOM 4390 C C . GLN B 1 12 ? -15.094 0.97 17.344 1 83.75 12 GLN B C 1
ATOM 4392 O O . GLN B 1 12 ? -14.461 0.063 16.797 1 83.75 12 GLN B O 1
ATOM 4397 N N . ARG B 1 13 ? -15.578 0.907 18.547 1 84.69 13 ARG B N 1
ATOM 4398 C CA . ARG B 1 13 ? -15.305 -0.264 19.375 1 84.69 13 ARG B CA 1
ATOM 4399 C C . ARG B 1 13 ? -16.078 -1.48 18.875 1 84.69 13 ARG B C 1
ATOM 4401 O O . ARG B 1 13 ? -15.562 -2.602 18.906 1 84.69 13 ARG B O 1
ATOM 4408 N N . MET B 1 14 ? -17.219 -1.225 18.484 1 86.81 14 MET B N 1
ATOM 4409 C CA . MET B 1 14 ? -18.031 -2.309 17.938 1 86.81 14 MET B CA 1
ATOM 4410 C C . MET B 1 14 ? -17.375 -2.885 16.672 1 86.81 14 MET B C 1
ATOM 4412 O O . MET B 1 14 ? -17.25 -4.105 16.547 1 86.81 14 MET B O 1
ATOM 4416 N N . LEU B 1 15 ? -17.016 -2.025 15.812 1 89.19 15 LEU B N 1
ATOM 4417 C CA . LEU B 1 15 ? -16.375 -2.482 14.578 1 89.19 15 LEU B CA 1
ATOM 4418 C C . LEU B 1 15 ? -15.094 -3.252 14.891 1 89.19 15 LEU B C 1
ATOM 4420 O O . LEU B 1 15 ? -14.859 -4.324 14.328 1 89.19 15 LEU B O 1
ATOM 4424 N N . THR B 1 16 ? -14.312 -2.758 15.758 1 86.75 16 THR B N 1
ATOM 4425 C CA . THR B 1 16 ? -13.078 -3.426 16.141 1 86.75 16 THR B CA 1
ATOM 4426 C C . THR B 1 16 ? -13.367 -4.777 16.781 1 86.75 16 THR B C 1
ATOM 4428 O O . THR B 1 16 ? -12.68 -5.762 16.5 1 86.75 16 THR B O 1
ATOM 4431 N N . GLY B 1 17 ? -14.375 -4.758 17.609 1 87.25 17 GLY B N 1
ATOM 4432 C CA . GLY B 1 17 ? -14.766 -6.016 18.234 1 87.25 17 GLY B CA 1
ATOM 4433 C C . GLY B 1 17 ? -15.219 -7.059 17.234 1 87.25 17 GLY B C 1
ATOM 4434 O O . GLY B 1 17 ? -14.828 -8.227 17.312 1 87.25 17 GLY B O 1
ATOM 4435 N N . VAL B 1 18 ? -15.984 -6.66 16.297 1 89.25 18 VAL B N 1
ATOM 4436 C CA . VAL B 1 18 ? -16.484 -7.555 15.258 1 89.25 18 VAL B CA 1
ATOM 4437 C C . VAL B 1 18 ? -15.32 -8.07 14.414 1 89.25 18 VAL B C 1
ATOM 4439 O O . VAL B 1 18 ? -15.281 -9.242 14.047 1 89.25 18 VAL B O 1
ATOM 4442 N N . MET B 1 19 ? -14.383 -7.23 14.141 1 89.88 19 MET B N 1
ATOM 4443 C CA . MET B 1 19 ? -13.211 -7.625 13.359 1 89.88 19 MET B CA 1
ATOM 4444 C C . MET B 1 19 ? -12.375 -8.656 14.109 1 89.88 19 MET B C 1
ATOM 4446 O O . MET B 1 19 ? -11.961 -9.656 13.531 1 89.88 19 MET B O 1
ATOM 4450 N N . VAL B 1 20 ? -12.211 -8.406 15.336 1 86.69 20 VAL B N 1
ATOM 4451 C CA . VAL B 1 20 ? -11.422 -9.336 16.141 1 86.69 20 VAL B CA 1
ATOM 4452 C C . VAL B 1 20 ? -12.133 -10.68 16.234 1 86.69 20 VAL B C 1
ATOM 4454 O O . VAL B 1 20 ? -11.508 -11.734 16.062 1 86.69 20 VAL B O 1
ATOM 4457 N N . ALA B 1 21 ? -13.391 -10.625 16.469 1 88.75 21 ALA B N 1
ATOM 4458 C CA . ALA B 1 21 ? -14.188 -11.852 16.531 1 88.75 21 ALA B CA 1
ATOM 4459 C C . ALA B 1 21 ? -14.148 -12.594 15.195 1 88.75 21 ALA B C 1
ATOM 4461 O O . ALA B 1 21 ? -14.031 -13.82 15.164 1 88.75 21 ALA B O 1
ATOM 4462 N N . LEU B 1 22 ? -14.25 -11.906 14.18 1 90.25 22 LEU B N 1
ATOM 4463 C CA . LEU B 1 22 ? -14.234 -12.484 12.836 1 90.25 22 LEU B CA 1
ATOM 4464 C C . LEU B 1 22 ? -12.938 -13.227 12.578 1 90.25 22 LEU B C 1
ATOM 4466 O O . LEU B 1 22 ? -12.953 -14.391 12.172 1 90.25 22 LEU B O 1
ATOM 4470 N N . PHE B 1 23 ? -11.82 -12.602 12.844 1 88.62 23 PHE B N 1
ATOM 4471 C CA . PHE B 1 23 ? -10.539 -13.227 12.539 1 88.62 23 PHE B CA 1
ATOM 4472 C C . PHE B 1 23 ? -10.242 -14.359 13.516 1 88.62 23 PHE B C 1
ATOM 4474 O O . PHE B 1 23 ? -9.578 -15.336 13.156 1 88.62 23 PHE B O 1
ATOM 4481 N N . PHE B 1 24 ? -10.812 -14.234 14.711 1 86.5 24 PHE B N 1
ATOM 4482 C CA . PHE B 1 24 ? -10.695 -15.336 15.648 1 86.5 24 PHE B CA 1
ATOM 4483 C C . PHE B 1 24 ? -11.461 -16.562 15.156 1 86.5 24 PHE B C 1
ATOM 4485 O O . PHE B 1 24 ? -10.914 -17.656 15.102 1 86.5 24 PHE B O 1
ATOM 4492 N N . VAL B 1 25 ? -12.633 -16.375 14.773 1 90.75 25 VAL B N 1
ATOM 4493 C CA . VAL B 1 25 ? -13.469 -17.484 14.305 1 90.75 25 VAL B CA 1
ATOM 4494 C C . VAL B 1 25 ? -12.883 -18.062 13.023 1 90.75 25 VAL B C 1
ATOM 4496 O O . VAL B 1 25 ? -12.898 -19.281 12.82 1 90.75 25 VAL B O 1
ATOM 4499 N N . LEU B 1 26 ? -12.398 -17.234 12.203 1 91.38 26 LEU B N 1
ATOM 4500 C CA . LEU B 1 26 ? -11.773 -17.703 10.969 1 91.38 26 LEU B CA 1
ATOM 4501 C C . LEU B 1 26 ? -10.555 -18.562 11.273 1 91.38 26 LEU B C 1
ATOM 4503 O O . LEU B 1 26 ? -10.328 -19.578 10.602 1 91.38 26 LEU B O 1
ATOM 4507 N N . SER B 1 27 ? -9.797 -18.125 12.234 1 89.62 27 SER B N 1
ATOM 4508 C CA . SER B 1 27 ? -8.641 -18.906 12.641 1 89.62 27 SER B CA 1
ATOM 4509 C C . SER B 1 27 ? -9.062 -20.281 13.172 1 89.62 27 SER B C 1
ATOM 4511 O O . SER B 1 27 ? -8.445 -21.297 12.844 1 89.62 27 SER B O 1
ATOM 4513 N N . VAL B 1 28 ? -10.078 -20.297 13.922 1 88.75 28 VAL B N 1
ATOM 4514 C CA . VAL B 1 28 ? -10.602 -21.547 14.469 1 88.75 28 VAL B CA 1
ATOM 4515 C C . VAL B 1 28 ? -11.109 -22.422 13.336 1 88.75 28 VAL B C 1
ATOM 4517 O O . VAL B 1 28 ? -10.82 -23.625 13.297 1 88.75 28 VAL B O 1
ATOM 4520 N N . CYS B 1 29 ? -11.812 -21.859 12.461 1 89.56 29 CYS B N 1
ATOM 4521 C CA . CYS B 1 29 ? -12.328 -22.594 11.305 1 89.56 29 CYS B CA 1
ATOM 4522 C C . CYS B 1 29 ? -11.188 -23.203 10.5 1 89.56 29 CYS B C 1
ATOM 4524 O O . CYS B 1 29 ? -11.242 -24.391 10.141 1 89.56 29 CYS B O 1
ATOM 4526 N N . THR B 1 30 ? -10.188 -22.438 10.258 1 89.31 30 THR B N 1
ATOM 4527 C CA . THR B 1 30 ? -9.062 -22.906 9.461 1 89.31 30 THR B CA 1
ATOM 4528 C C . THR B 1 30 ? -8.344 -24.062 10.148 1 89.31 30 THR B C 1
ATOM 4530 O O . THR B 1 30 ? -7.973 -25.031 9.5 1 89.31 30 THR B O 1
ATOM 4533 N N . ILE B 1 31 ? -8.227 -23.953 11.398 1 86.94 31 ILE B N 1
ATOM 4534 C CA . ILE B 1 31 ? -7.531 -24.984 12.164 1 86.94 31 ILE B CA 1
ATOM 4535 C C . ILE B 1 31 ? -8.359 -26.266 12.172 1 86.94 31 ILE B C 1
ATOM 4537 O O . ILE B 1 31 ? -7.84 -27.359 11.906 1 86.94 31 ILE B O 1
ATOM 4541 N N . PHE B 1 32 ? -9.586 -26.203 12.336 1 85.56 32 PHE B N 1
ATOM 4542 C CA . PHE B 1 32 ? -10.43 -27.391 12.484 1 85.56 32 PHE B CA 1
ATOM 4543 C C . PHE B 1 32 ? -10.695 -28.031 11.133 1 85.56 32 PHE B C 1
ATOM 4545 O O . PHE B 1 32 ? -10.773 -29.266 11.031 1 85.56 32 PHE B O 1
ATOM 4552 N N . THR B 1 33 ? -10.812 -27.25 10.18 1 87.38 33 THR B N 1
ATOM 4553 C CA . THR B 1 33 ? -11.078 -27.812 8.859 1 87.38 33 THR B CA 1
ATOM 4554 C C . THR B 1 33 ? -9.781 -28.234 8.188 1 87.38 33 THR B C 1
ATOM 4556 O O . THR B 1 33 ? -9.805 -29 7.219 1 87.38 33 THR B O 1
ATOM 4559 N N . GLY B 1 34 ? -8.688 -27.688 8.586 1 85.25 34 GLY B N 1
ATOM 4560 C CA . GLY B 1 34 ? -7.387 -28.031 8.039 1 85.25 34 GLY B CA 1
ATOM 4561 C C . GLY B 1 34 ? -7.043 -29.5 8.195 1 85.25 34 GLY B C 1
ATOM 4562 O O . GLY B 1 34 ? -6.281 -30.062 7.402 1 85.25 34 GLY B O 1
ATOM 4563 N N . LYS B 1 35 ? -7.621 -30.203 9.086 1 80.31 35 LYS B N 1
ATOM 4564 C CA . LYS B 1 35 ? -7.352 -31.609 9.352 1 80.31 35 LYS B CA 1
ATOM 4565 C C . LYS B 1 35 ? -7.93 -32.5 8.258 1 80.31 35 LYS B C 1
ATOM 4567 O O . LYS B 1 35 ? -7.477 -33.625 8.07 1 80.31 35 LYS B O 1
ATOM 4572 N N . TYR B 1 36 ? -8.852 -31.938 7.465 1 78.25 36 TYR B N 1
ATOM 4573 C CA . TYR B 1 36 ? -9.539 -32.75 6.461 1 78.25 36 TYR B CA 1
ATOM 4574 C C . TYR B 1 36 ? -8.977 -32.5 5.07 1 78.25 36 TYR B C 1
ATOM 4576 O O . TYR B 1 36 ? -9.414 -33.094 4.09 1 78.25 36 TYR B O 1
ATOM 4584 N N . VAL B 1 37 ? -8.031 -31.609 4.973 1 80.5 37 VAL B N 1
ATOM 4585 C CA . VAL B 1 37 ? -7.398 -31.312 3.693 1 80.5 37 VAL B CA 1
ATOM 4586 C C . VAL B 1 37 ? -6.324 -32.344 3.395 1 80.5 37 VAL B C 1
ATOM 4588 O O . VAL B 1 37 ? -5.5 -32.688 4.258 1 80.5 37 VAL B O 1
ATOM 4591 N N . PRO B 1 38 ? -6.531 -33 2.146 1 71.81 38 PRO B N 1
ATOM 4592 C CA . PRO B 1 38 ? -5.508 -34 1.828 1 71.81 38 PRO B CA 1
ATOM 4593 C C . PRO B 1 38 ? -4.094 -33.406 1.841 1 71.81 38 PRO B C 1
ATOM 4595 O O . PRO B 1 38 ? -3.887 -32.281 1.417 1 71.81 38 PRO B O 1
ATOM 4598 N N . THR B 1 39 ? -3.264 -34.062 2.539 1 67.12 39 THR B N 1
ATOM 4599 C CA . THR B 1 39 ? -1.871 -33.656 2.635 1 67.12 39 THR B CA 1
ATOM 4600 C C . THR B 1 39 ? -1.2 -33.688 1.264 1 67.12 39 THR B C 1
ATOM 4602 O O . THR B 1 39 ? -1.39 -34.625 0.497 1 67.12 39 THR B O 1
ATOM 4605 N N . GLU B 1 40 ? -0.801 -32.594 0.791 1 67.94 40 GLU B N 1
ATOM 4606 C CA . GLU B 1 40 ? -0.074 -32.5 -0.471 1 67.94 40 GLU B CA 1
ATOM 4607 C C . GLU B 1 40 ? 1.216 -33.312 -0.429 1 67.94 40 GLU B C 1
ATOM 4609 O O . GLU B 1 40 ? 1.931 -33.281 0.575 1 67.94 40 GLU B O 1
ATOM 4614 N N . LYS B 1 41 ? 1.282 -34.25 -1.35 1 69 41 LYS B N 1
ATOM 4615 C CA . LYS B 1 41 ? 2.557 -34.969 -1.479 1 69 41 LYS B CA 1
ATOM 4616 C C . LYS B 1 41 ? 3.68 -34 -1.846 1 69 41 LYS B C 1
ATOM 4618 O O . LYS B 1 41 ? 3.496 -33.125 -2.682 1 69 41 LYS B O 1
ATOM 4623 N N . GLY B 1 42 ? 4.637 -33.75 -1.046 1 73.25 42 GLY B N 1
ATOM 4624 C CA . GLY B 1 42 ? 5.797 -32.938 -1.382 1 73.25 42 GLY B CA 1
ATOM 4625 C C . GLY B 1 42 ? 6.398 -33.281 -2.729 1 73.25 42 GLY B C 1
ATOM 4626 O O . GLY B 1 42 ? 5.918 -34.188 -3.416 1 73.25 42 GLY B O 1
ATOM 4627 N N . LEU B 1 43 ? 7.309 -32.438 -3.236 1 85.06 43 LEU B N 1
ATOM 4628 C CA . LEU B 1 43 ? 8.039 -32.719 -4.473 1 85.06 43 LEU B CA 1
ATOM 4629 C C . LEU B 1 43 ? 8.906 -33.969 -4.348 1 85.06 43 LEU B C 1
ATOM 4631 O O . LEU B 1 43 ? 9.594 -34.125 -3.342 1 85.06 43 LEU B O 1
ATOM 4635 N N . THR B 1 44 ? 8.711 -34.844 -5.223 1 87.5 44 THR B N 1
ATOM 4636 C CA . THR B 1 44 ? 9.516 -36.062 -5.234 1 87.5 44 THR B CA 1
ATOM 4637 C C . THR B 1 44 ? 10.758 -35.875 -6.105 1 87.5 44 THR B C 1
ATOM 4639 O O . THR B 1 44 ? 10.648 -35.656 -7.316 1 87.5 44 THR B O 1
ATOM 4642 N N . LEU B 1 45 ? 11.891 -36.094 -5.539 1 90.94 45 LEU B N 1
ATOM 4643 C CA . LEU B 1 45 ? 13.156 -35.906 -6.242 1 90.94 45 LEU B CA 1
ATOM 4644 C C . LEU B 1 45 ? 13.477 -37.156 -7.078 1 90.94 45 LEU B C 1
ATOM 4646 O O . LEU B 1 45 ? 13.25 -38.281 -6.637 1 90.94 45 LEU B O 1
ATOM 4650 N N . TRP B 1 46 ? 13.93 -36.938 -8.266 1 91.56 46 TRP B N 1
ATOM 4651 C CA . TRP B 1 46 ? 14.422 -38 -9.141 1 91.56 46 TRP B CA 1
ATOM 4652 C C . TRP B 1 46 ? 15.93 -37.906 -9.328 1 91.56 46 TRP B C 1
ATOM 4654 O O . TRP B 1 46 ? 16.406 -37 -10.039 1 91.56 46 TRP B O 1
ATOM 4664 N N . GLU B 1 47 ? 16.625 -38.75 -8.734 1 91.94 47 GLU B N 1
ATOM 4665 C CA . GLU B 1 47 ? 18.078 -38.719 -8.836 1 91.94 47 GLU B CA 1
ATOM 4666 C C . GLU B 1 47 ? 18.547 -39.344 -10.148 1 91.94 47 GLU B C 1
ATOM 4668 O O . GLU B 1 47 ? 18.109 -40.438 -10.516 1 91.94 47 GLU B O 1
ATOM 4673 N N . PRO B 1 48 ? 19.375 -38.625 -10.82 1 93.25 48 PRO B N 1
ATOM 4674 C CA . PRO B 1 48 ? 19.891 -39.156 -12.078 1 93.25 48 PRO B CA 1
ATOM 4675 C C . PRO B 1 48 ? 20.781 -40.375 -11.867 1 93.25 48 PRO B C 1
ATOM 4677 O O . PRO B 1 48 ? 21.438 -40.5 -10.828 1 93.25 48 PRO B O 1
ATOM 4680 N N . GLU B 1 49 ? 20.812 -41.25 -12.828 1 92.56 49 GLU B N 1
ATOM 4681 C CA . GLU B 1 49 ? 21.641 -42.469 -12.773 1 92.56 49 GLU B CA 1
ATOM 4682 C C . GLU B 1 49 ? 23.109 -42.125 -13.094 1 92.56 49 GLU B C 1
ATOM 4684 O O . GLU B 1 49 ? 24.016 -42.688 -12.477 1 92.56 49 GLU B O 1
ATOM 4689 N N . ARG B 1 50 ? 23.156 -41.406 -14.148 1 92.69 50 ARG B N 1
ATOM 4690 C CA . ARG B 1 50 ? 24.5 -41.031 -14.633 1 92.69 50 ARG B CA 1
ATOM 4691 C C . ARG B 1 50 ? 24.531 -39.625 -15.172 1 92.69 50 ARG B C 1
ATOM 4693 O O . ARG B 1 50 ? 23.531 -39.125 -15.734 1 92.69 50 ARG B O 1
ATOM 4700 N N . THR B 1 51 ? 25.578 -38.969 -14.844 1 92.38 51 THR B N 1
ATOM 4701 C CA . THR B 1 51 ? 25.828 -37.625 -15.398 1 92.38 51 THR B CA 1
ATOM 4702 C C . THR B 1 51 ? 27.188 -37.594 -16.109 1 92.38 51 THR B C 1
ATOM 4704 O O . THR B 1 51 ? 28.203 -38 -15.547 1 92.38 51 THR B O 1
ATOM 4707 N N . GLN B 1 52 ? 27.156 -37.188 -17.328 1 91.75 52 GLN B N 1
ATOM 4708 C CA . GLN B 1 52 ? 28.391 -37.031 -18.109 1 91.75 52 GLN B CA 1
ATOM 4709 C C . GLN B 1 52 ? 28.641 -35.594 -18.484 1 91.75 52 GLN B C 1
ATOM 4711 O O . GLN B 1 52 ? 27.75 -34.906 -18.984 1 91.75 52 GLN B O 1
ATOM 4716 N N . LYS B 1 53 ? 29.781 -35.125 -18.172 1 89.88 53 LYS B N 1
ATOM 4717 C CA . LYS B 1 53 ? 30.188 -33.781 -18.547 1 89.88 53 LYS B CA 1
ATOM 4718 C C . LYS B 1 53 ? 31.078 -33.781 -19.781 1 89.88 53 LYS B C 1
ATOM 4720 O O . LYS B 1 53 ? 32.031 -34.562 -19.875 1 89.88 53 LYS B O 1
ATOM 4725 N N . GLN B 1 54 ? 30.656 -32.969 -20.656 1 88.69 54 GLN B N 1
ATOM 4726 C CA . GLN B 1 54 ? 31.469 -32.844 -21.859 1 88.69 54 GLN B CA 1
ATOM 4727 C C . GLN B 1 54 ? 32.438 -31.672 -21.734 1 88.69 54 GLN B C 1
ATOM 4729 O O . GLN B 1 54 ? 32.281 -30.812 -20.859 1 88.69 54 GLN B O 1
ATOM 4734 N N . ASP B 1 55 ? 33.406 -31.562 -22.672 1 79.25 55 ASP B N 1
ATOM 4735 C CA . ASP B 1 55 ? 34.438 -30.531 -22.672 1 79.25 55 ASP B CA 1
ATOM 4736 C C . ASP B 1 55 ? 33.844 -29.156 -22.984 1 79.25 55 ASP B C 1
ATOM 4738 O O . ASP B 1 55 ? 34.375 -28.141 -22.547 1 79.25 55 ASP B O 1
ATOM 4742 N N . ASP B 1 56 ? 32.719 -29.203 -23.688 1 79.69 56 ASP B N 1
ATOM 4743 C CA . ASP B 1 56 ? 32.125 -27.922 -24.078 1 79.69 56 ASP B CA 1
ATOM 4744 C C . ASP B 1 56 ? 31.266 -27.344 -22.969 1 79.69 56 ASP B C 1
ATOM 4746 O O . ASP B 1 56 ? 30.688 -26.266 -23.109 1 79.69 56 ASP B O 1
ATOM 4750 N N . GLY B 1 57 ? 31.25 -28.016 -21.969 1 81.12 57 GLY B N 1
ATOM 4751 C CA . GLY B 1 57 ? 30.5 -27.516 -20.828 1 81.12 57 GLY B CA 1
ATOM 4752 C C . GLY B 1 57 ? 29.094 -28.062 -20.766 1 81.12 57 GLY B C 1
ATOM 4753 O O . GLY B 1 57 ? 28.359 -27.797 -19.812 1 81.12 57 GLY B O 1
ATOM 4754 N N . THR B 1 58 ? 28.75 -28.875 -21.766 1 91 58 THR B N 1
ATOM 4755 C CA . THR B 1 58 ? 27.422 -29.484 -21.781 1 91 58 THR B CA 1
ATOM 4756 C C . THR B 1 58 ? 27.359 -30.672 -20.844 1 91 58 THR B C 1
ATOM 4758 O O . THR B 1 58 ? 28.297 -31.484 -20.781 1 91 58 THR B O 1
ATOM 4761 N N . ARG B 1 59 ? 26.359 -30.719 -20.094 1 94.38 59 ARG B N 1
ATOM 4762 C CA . ARG B 1 59 ? 26.125 -31.844 -19.172 1 94.38 59 ARG B CA 1
ATOM 4763 C C . ARG B 1 59 ? 25.016 -32.75 -19.688 1 94.38 59 ARG B C 1
ATOM 4765 O O . ARG B 1 59 ? 23.922 -32.25 -20.016 1 94.38 59 ARG B O 1
ATOM 4772 N N . HIS B 1 60 ? 25.281 -34.031 -19.828 1 94.69 60 HIS B N 1
ATOM 4773 C CA . HIS B 1 60 ? 24.281 -35.031 -20.172 1 94.69 60 HIS B CA 1
ATOM 4774 C C . HIS B 1 60 ? 23.828 -35.812 -18.953 1 94.69 60 HIS B C 1
ATOM 4776 O O . HIS B 1 60 ? 24.656 -36.438 -18.281 1 94.69 60 HIS B O 1
ATOM 4782 N N . ILE B 1 61 ? 22.641 -35.75 -18.672 1 95.69 61 ILE B N 1
ATOM 4783 C CA . ILE B 1 61 ? 22.078 -36.406 -17.484 1 95.69 61 ILE B CA 1
ATOM 4784 C C . ILE B 1 61 ? 21.125 -37.5 -17.922 1 95.69 61 ILE B C 1
ATOM 4786 O O . ILE B 1 61 ? 20.172 -37.25 -18.672 1 95.69 61 ILE B O 1
ATOM 4790 N N . TYR B 1 62 ? 21.297 -38.688 -17.359 1 95.25 62 TYR B N 1
ATOM 4791 C CA . TYR B 1 62 ? 20.516 -39.812 -17.797 1 95.25 62 TYR B CA 1
ATOM 4792 C C . TYR B 1 62 ? 19.609 -40.344 -16.672 1 95.25 62 TYR B C 1
ATOM 4794 O O . TYR B 1 62 ? 20.031 -40.406 -15.516 1 95.25 62 TYR B O 1
ATOM 4802 N N . PHE B 1 63 ? 18.422 -40.625 -17.094 1 93.75 63 PHE B N 1
ATOM 4803 C CA . PHE B 1 63 ? 17.438 -41.219 -16.188 1 93.75 63 PHE B CA 1
ATOM 4804 C C . PHE B 1 63 ? 16.891 -42.5 -16.766 1 93.75 63 PHE B C 1
ATOM 4806 O O . PHE B 1 63 ? 16.656 -42.625 -17.984 1 93.75 63 PHE B O 1
ATOM 4813 N N . THR B 1 64 ? 16.672 -43.5 -15.867 1 89.25 64 THR B N 1
ATOM 4814 C CA . THR B 1 64 ? 15.969 -44.688 -16.266 1 89.25 64 THR B CA 1
ATOM 4815 C C . THR B 1 64 ? 14.539 -44.688 -15.727 1 89.25 64 THR B C 1
ATOM 4817 O O . THR B 1 64 ? 14.328 -44.562 -14.516 1 89.25 64 THR B O 1
ATOM 4820 N N . ALA B 1 65 ? 13.672 -44.688 -16.609 1 79.88 65 ALA B N 1
ATOM 4821 C CA . ALA B 1 65 ? 12.273 -44.625 -16.188 1 79.88 65 ALA B CA 1
ATOM 4822 C C . ALA B 1 65 ? 11.766 -46 -15.805 1 79.88 65 ALA B C 1
ATOM 4824 O O . ALA B 1 65 ? 11.984 -46.969 -16.531 1 79.88 65 ALA B O 1
ATOM 4825 N N . ASP B 1 66 ? 11.578 -46.188 -14.469 1 67.19 66 ASP B N 1
ATOM 4826 C CA . ASP B 1 66 ? 10.945 -47.438 -14.086 1 67.19 66 ASP B CA 1
ATOM 4827 C C . ASP B 1 66 ? 9.484 -47.5 -14.523 1 67.19 66 ASP B C 1
ATOM 4829 O O . ASP B 1 66 ? 8.703 -46.594 -14.188 1 67.19 66 ASP B O 1
ATOM 4833 N N . THR B 1 67 ? 9.133 -48.344 -15.461 1 59.66 67 THR B N 1
ATOM 4834 C CA . THR B 1 67 ? 7.801 -48.5 -16.031 1 59.66 67 THR B CA 1
ATOM 4835 C C . THR B 1 67 ? 6.758 -48.688 -14.93 1 59.66 67 THR B C 1
ATOM 4837 O O . THR B 1 67 ? 5.57 -48.438 -15.141 1 59.66 67 THR B O 1
ATOM 4840 N N . ASP B 1 68 ? 7.125 -49.094 -13.812 1 57.56 68 ASP B N 1
ATOM 4841 C CA . ASP B 1 68 ? 6.133 -49.438 -12.797 1 57.56 68 ASP B CA 1
ATOM 4842 C C . ASP B 1 68 ? 5.742 -48.219 -11.977 1 57.56 68 ASP B C 1
ATOM 4844 O O . ASP B 1 68 ? 4.871 -48.312 -11.102 1 57.56 68 ASP B O 1
ATOM 4848 N N . ARG B 1 69 ? 6.422 -47.188 -12.242 1 58.25 69 ARG B N 1
ATOM 4849 C CA . ARG B 1 69 ? 6.07 -46.094 -11.359 1 58.25 69 ARG B CA 1
ATOM 4850 C C . ARG B 1 69 ? 4.828 -45.375 -11.867 1 58.25 69 ARG B C 1
ATOM 4852 O O . ARG B 1 69 ? 4.785 -44.906 -13.008 1 58.25 69 ARG B O 1
ATOM 4859 N N . GLU B 1 70 ? 3.764 -45.594 -11.273 1 56.59 70 GLU B N 1
ATOM 4860 C CA . GLU B 1 70 ? 2.426 -45.094 -11.539 1 56.59 70 GLU B CA 1
ATOM 4861 C C . GLU B 1 70 ? 2.443 -43.562 -11.688 1 56.59 70 GLU B C 1
ATOM 4863 O O . GLU B 1 70 ? 1.63 -43 -12.414 1 56.59 70 GLU B O 1
ATOM 4868 N N . ASP B 1 71 ? 3.432 -42.906 -11.109 1 60.5 71 ASP B N 1
ATOM 4869 C CA . ASP B 1 71 ? 3.256 -41.469 -10.977 1 60.5 71 ASP B CA 1
ATOM 4870 C C . ASP B 1 71 ? 4.227 -40.719 -11.883 1 60.5 71 ASP B C 1
ATOM 4872 O O . ASP B 1 71 ? 4.508 -39.531 -11.648 1 60.5 71 ASP B O 1
ATOM 4876 N N . ARG B 1 72 ? 4.625 -41.344 -12.969 1 66.12 72 ARG B N 1
ATOM 4877 C CA . ARG B 1 72 ? 5.707 -40.688 -13.688 1 66.12 72 ARG B CA 1
ATOM 4878 C C . ARG B 1 72 ? 5.191 -40.031 -14.969 1 66.12 72 ARG B C 1
ATOM 4880 O O . ARG B 1 72 ? 5.422 -40.562 -16.062 1 66.12 72 ARG B O 1
ATOM 4887 N N . SER B 1 73 ? 4.543 -38.938 -14.789 1 78.44 73 SER B N 1
ATOM 4888 C CA . SER B 1 73 ? 3.992 -38.344 -16 1 78.44 73 SER B CA 1
ATOM 4889 C C . SER B 1 73 ? 4.828 -37.156 -16.469 1 78.44 73 SER B C 1
ATOM 4891 O O . SER B 1 73 ? 4.828 -36.812 -17.656 1 78.44 73 SER B O 1
ATOM 4893 N N . SER B 1 74 ? 5.629 -36.625 -15.555 1 88.31 74 SER B N 1
ATOM 4894 C CA . SER B 1 74 ? 6.379 -35.469 -15.992 1 88.31 74 SER B CA 1
ATOM 4895 C C . SER B 1 74 ? 7.715 -35.344 -15.266 1 88.31 74 SER B C 1
ATOM 4897 O O . SER B 1 74 ? 7.832 -35.75 -14.109 1 88.31 74 SER B O 1
ATOM 4899 N N . LEU B 1 75 ? 8.75 -34.938 -15.969 1 92 75 LEU B N 1
ATOM 4900 C CA . LEU B 1 75 ? 10.039 -34.531 -15.422 1 92 75 LEU B CA 1
ATOM 4901 C C . LEU B 1 75 ? 10.125 -33 -15.328 1 92 75 LEU B C 1
ATOM 4903 O O . LEU B 1 75 ? 9.93 -32.312 -16.328 1 92 75 LEU B O 1
ATOM 4907 N N . VAL B 1 76 ? 10.328 -32.562 -14.125 1 93.19 76 VAL B N 1
ATOM 4908 C CA . VAL B 1 76 ? 10.352 -31.125 -13.922 1 93.19 76 VAL B CA 1
ATOM 4909 C C . VAL B 1 76 ? 11.656 -30.719 -13.242 1 93.19 76 VAL B C 1
ATOM 4911 O O . VAL B 1 76 ? 12.117 -31.375 -12.312 1 93.19 76 VAL B O 1
ATOM 4914 N N . PHE B 1 77 ? 12.273 -29.641 -13.766 1 94 77 PHE B N 1
ATOM 4915 C CA . PHE B 1 77 ? 13.516 -29.156 -13.18 1 94 77 PHE B CA 1
ATOM 4916 C C . PHE B 1 77 ? 13.695 -27.672 -13.477 1 94 77 PHE B C 1
ATOM 4918 O O . PHE B 1 77 ? 13.07 -27.125 -14.391 1 94 77 PHE B O 1
ATOM 4925 N N . PHE B 1 78 ? 14.461 -27.125 -12.641 1 92.62 78 PHE B N 1
ATOM 4926 C CA . PHE B 1 78 ? 14.727 -25.688 -12.734 1 92.62 78 PHE B CA 1
ATOM 4927 C C . PHE B 1 78 ? 16.078 -25.438 -13.391 1 92.62 78 PHE B C 1
ATOM 4929 O O . PHE B 1 78 ? 17.062 -26.125 -13.102 1 92.62 78 PHE B O 1
ATOM 4936 N N . THR B 1 79 ? 16.141 -24.531 -14.344 1 91.88 79 THR B N 1
ATOM 4937 C CA . THR B 1 79 ? 17.391 -24.125 -14.977 1 91.88 79 THR B CA 1
ATOM 4938 C C . THR B 1 79 ? 17.562 -22.625 -14.922 1 91.88 79 THR B C 1
ATOM 4940 O O . THR B 1 79 ? 16.594 -21.875 -14.984 1 91.88 79 THR B O 1
ATOM 4943 N N . SER B 1 80 ? 18.734 -22.203 -14.75 1 90.38 80 SER B N 1
ATOM 4944 C CA . SER B 1 80 ? 19.109 -20.797 -14.766 1 90.38 80 SER B CA 1
ATOM 4945 C C . SER B 1 80 ? 20.156 -20.516 -15.836 1 90.38 80 SER B C 1
ATOM 4947 O O . SER B 1 80 ? 21.312 -20.938 -15.703 1 90.38 80 SER B O 1
ATOM 4949 N N . HIS B 1 81 ? 19.734 -19.781 -16.875 1 89.62 81 HIS B N 1
ATOM 4950 C CA . HIS B 1 81 ? 20.641 -19.391 -17.953 1 89.62 81 HIS B CA 1
ATOM 4951 C C . HIS B 1 81 ? 21.297 -20.609 -18.578 1 89.62 81 HIS B C 1
ATOM 4953 O O . HIS B 1 81 ? 22.516 -20.641 -18.734 1 89.62 81 HIS B O 1
ATOM 4959 N N . GLN B 1 82 ? 20.484 -21.594 -18.844 1 91.56 82 GLN B N 1
ATOM 4960 C CA . GLN B 1 82 ? 20.938 -22.812 -19.5 1 91.56 82 GLN B CA 1
ATOM 4961 C C . GLN B 1 82 ? 19.984 -23.203 -20.641 1 91.56 82 GLN B C 1
ATOM 4963 O O . GLN B 1 82 ? 18.766 -23.047 -20.531 1 91.56 82 GLN B O 1
ATOM 4968 N N . TRP B 1 83 ? 20.609 -23.688 -21.688 1 92.38 83 TRP B N 1
ATOM 4969 C CA . TRP B 1 83 ? 19.828 -24.312 -22.75 1 92.38 83 TRP B CA 1
ATOM 4970 C C . TRP B 1 83 ? 19.484 -25.766 -22.391 1 92.38 83 TRP B C 1
ATOM 4972 O O . TRP B 1 83 ? 20.281 -26.438 -21.719 1 92.38 83 TRP B O 1
ATOM 4982 N N . VAL B 1 84 ? 18.312 -26.156 -22.828 1 94.94 84 VAL B N 1
ATOM 4983 C CA . VAL B 1 84 ? 17.859 -27.469 -22.406 1 94.94 84 VAL B CA 1
ATOM 4984 C C . VAL B 1 84 ? 17.391 -28.266 -23.625 1 94.94 84 VAL B C 1
ATOM 4986 O O . VAL B 1 84 ? 16.688 -27.75 -24.484 1 94.94 84 VAL B O 1
ATOM 4989 N N . GLU B 1 85 ? 17.859 -29.469 -23.703 1 95.81 85 GLU B N 1
ATOM 4990 C CA . GLU B 1 85 ? 17.328 -30.484 -24.609 1 95.81 85 GLU B CA 1
ATOM 4991 C C . GLU B 1 85 ? 17.047 -31.781 -23.859 1 95.81 85 GLU B C 1
ATOM 4993 O O . GLU B 1 85 ? 17.859 -32.25 -23.062 1 95.81 85 GLU B O 1
ATOM 4998 N N . VAL B 1 86 ? 15.891 -32.281 -24.109 1 96.69 86 VAL B N 1
ATOM 4999 C CA . VAL B 1 86 ? 15.531 -33.531 -23.453 1 96.69 86 VAL B CA 1
ATOM 5000 C C . VAL B 1 86 ? 15.18 -34.562 -24.516 1 96.69 86 VAL B C 1
ATOM 5002 O O . VAL B 1 86 ? 14.43 -34.281 -25.453 1 96.69 86 VAL B O 1
ATOM 5005 N N . PHE B 1 87 ? 15.727 -35.781 -24.297 1 96.44 87 PHE B N 1
ATOM 5006 C CA . PHE B 1 87 ? 15.508 -36.875 -25.219 1 96.44 87 PHE B CA 1
ATOM 5007 C C . PHE B 1 87 ? 14.891 -38.062 -24.5 1 96.44 87 PHE B C 1
ATOM 5009 O O . PHE B 1 87 ? 15.258 -38.375 -23.359 1 96.44 87 PHE B O 1
ATOM 5016 N N . ALA B 1 88 ? 13.891 -38.688 -25.062 1 94.88 88 ALA B N 1
ATOM 5017 C CA . ALA B 1 88 ? 13.32 -39.969 -24.625 1 94.88 88 ALA B CA 1
ATOM 5018 C C . ALA B 1 88 ? 13.602 -41.062 -25.641 1 94.88 88 ALA B C 1
ATOM 5020 O O . ALA B 1 88 ? 13.086 -41.062 -26.75 1 94.88 88 ALA B O 1
ATOM 5021 N N . ASP B 1 89 ? 14.32 -42.031 -25.25 1 94.06 89 ASP B N 1
ATOM 5022 C CA . ASP B 1 89 ? 14.711 -43.125 -26.125 1 94.06 89 ASP B CA 1
ATOM 5023 C C . ASP B 1 89 ? 15.258 -42.625 -27.453 1 94.06 89 ASP B C 1
ATOM 5025 O O . ASP B 1 89 ? 14.859 -43.094 -28.516 1 94.06 89 ASP B O 1
ATOM 5029 N N . GLY B 1 90 ? 16.047 -41.562 -27.344 1 93 90 GLY B N 1
ATOM 5030 C CA . GLY B 1 90 ? 16.75 -41.031 -28.5 1 93 90 GLY B CA 1
ATOM 5031 C C . GLY B 1 90 ? 15.977 -40 -29.266 1 93 90 GLY B C 1
ATOM 5032 O O . GLY B 1 90 ? 16.516 -39.312 -30.141 1 93 90 GLY B O 1
ATOM 5033 N N . LYS B 1 91 ? 14.742 -39.781 -28.984 1 94.94 91 LYS B N 1
ATOM 5034 C CA . LYS B 1 91 ? 13.914 -38.75 -29.656 1 94.94 91 LYS B CA 1
ATOM 5035 C C . LYS B 1 91 ? 13.789 -37.5 -28.797 1 94.94 91 LYS B C 1
ATOM 5037 O O . LYS B 1 91 ? 13.484 -37.594 -27.609 1 94.94 91 LYS B O 1
ATOM 5042 N N . GLN B 1 92 ? 14 -36.406 -29.453 1 95.12 92 GLN B N 1
ATOM 5043 C CA . GLN B 1 92 ? 13.891 -35.156 -28.734 1 95.12 92 GLN B CA 1
ATOM 5044 C C . GLN B 1 92 ? 12.438 -34.844 -28.406 1 95.12 92 GLN B C 1
ATOM 5046 O O . GLN B 1 92 ? 11.586 -34.781 -29.297 1 95.12 92 GLN B O 1
ATOM 5051 N N . ILE B 1 93 ? 12.133 -34.531 -27.156 1 93.12 93 ILE B N 1
ATOM 5052 C CA . ILE B 1 93 ? 10.75 -34.312 -26.75 1 93.12 93 ILE B CA 1
ATOM 5053 C C . ILE B 1 93 ? 10.594 -32.906 -26.188 1 93.12 93 ILE B C 1
ATOM 5055 O O . ILE B 1 93 ? 9.477 -32.438 -26 1 93.12 93 ILE B O 1
ATOM 5059 N N . TYR B 1 94 ? 11.695 -32.312 -25.875 1 93.81 94 TYR B N 1
ATOM 5060 C CA . TYR B 1 94 ? 11.648 -30.969 -25.297 1 93.81 94 TYR B CA 1
ATOM 5061 C C . TYR B 1 94 ? 12.906 -30.188 -25.641 1 93.81 94 TYR B C 1
ATOM 5063 O O . TYR B 1 94 ? 14 -30.75 -25.672 1 93.81 94 TYR B O 1
ATOM 5071 N N . LYS B 1 95 ? 12.711 -28.906 -25.938 1 93.12 95 LYS B N 1
ATOM 5072 C CA . LYS B 1 95 ? 13.828 -28.016 -26.25 1 93.12 95 LYS B CA 1
ATOM 5073 C C . LYS B 1 95 ? 13.586 -26.609 -25.703 1 93.12 95 LYS B C 1
ATOM 5075 O O . LYS B 1 95 ? 12.484 -26.078 -25.844 1 93.12 95 LYS B O 1
ATOM 5080 N N . LEU B 1 96 ? 14.508 -26.141 -24.969 1 90.88 96 LEU B N 1
ATOM 5081 C CA . LEU B 1 96 ? 14.555 -24.75 -24.531 1 90.88 96 LEU B CA 1
ATOM 5082 C C . LEU B 1 96 ? 15.797 -24.062 -25.062 1 90.88 96 LEU B C 1
ATOM 5084 O O . LEU B 1 96 ? 16.906 -24.344 -24.609 1 90.88 96 LEU B O 1
ATOM 5088 N N . ASP B 1 97 ? 15.578 -23.25 -26.062 1 83.69 97 ASP B N 1
ATOM 5089 C CA . ASP B 1 97 ? 16.688 -22.547 -26.672 1 83.69 97 ASP B CA 1
ATOM 5090 C C . ASP B 1 97 ? 16.484 -21.031 -26.594 1 83.69 97 ASP B C 1
ATOM 5092 O O . ASP B 1 97 ? 15.43 -20.562 -26.156 1 83.69 97 ASP B O 1
ATOM 5096 N N . TYR B 1 98 ? 17.625 -20.312 -26.766 1 72.38 98 TYR B N 1
ATOM 5097 C CA . TYR B 1 98 ? 17.531 -18.844 -26.719 1 72.38 98 TYR B CA 1
ATOM 5098 C C . TYR B 1 98 ? 17.188 -18.266 -28.078 1 72.38 98 TYR B C 1
ATOM 5100 O O . TYR B 1 98 ? 17.438 -18.906 -29.109 1 72.38 98 TYR B O 1
ATOM 5108 N N . THR B 1 99 ? 16.297 -17.312 -28.141 1 66.06 99 THR B N 1
ATOM 5109 C CA . THR B 1 99 ? 15.891 -16.672 -29.391 1 66.06 99 THR B CA 1
ATOM 5110 C C . THR B 1 99 ? 17.016 -15.82 -29.953 1 66.06 99 THR B C 1
ATOM 5112 O O . THR B 1 99 ? 17.031 -15.516 -31.141 1 66.06 99 THR B O 1
ATOM 5115 N N . GLY B 1 100 ? 18.172 -15.719 -29.281 1 68.06 100 GLY B N 1
ATOM 5116 C CA . GLY B 1 100 ? 19.266 -14.891 -29.75 1 68.06 100 GLY B CA 1
ATOM 5117 C C . GLY B 1 100 ? 18.891 -13.43 -29.906 1 68.06 100 GLY B C 1
ATOM 5118 O O . GLY B 1 100 ? 17.859 -12.992 -29.375 1 68.06 100 GLY B O 1
ATOM 5119 N N . GLY B 1 101 ? 19.734 -12.414 -30.234 1 75.19 101 GLY B N 1
ATOM 5120 C CA . GLY B 1 101 ? 19.531 -10.992 -30.5 1 75.19 101 GLY B CA 1
ATOM 5121 C C . GLY B 1 101 ? 20.281 -10.102 -29.531 1 75.19 101 GLY B C 1
ATOM 5122 O O . GLY B 1 101 ? 21.219 -10.547 -28.859 1 75.19 101 GLY B O 1
ATOM 5123 N N . ILE B 1 102 ? 19.781 -8.883 -29.562 1 83.19 102 ILE B N 1
ATOM 5124 C CA . ILE B 1 102 ? 20.5 -7.871 -28.812 1 83.19 102 ILE B CA 1
ATOM 5125 C C . ILE B 1 102 ? 20.109 -7.965 -27.328 1 83.19 102 ILE B C 1
ATOM 5127 O O . ILE B 1 102 ? 20.734 -7.324 -26.484 1 83.19 102 ILE B O 1
ATOM 5131 N N . TRP B 1 103 ? 19.156 -8.852 -27.031 1 84.94 103 TRP B N 1
ATOM 5132 C CA . TRP B 1 103 ? 18.672 -8.906 -25.656 1 84.94 103 TRP B CA 1
ATOM 5133 C C . TRP B 1 103 ? 19.375 -10 -24.875 1 84.94 103 TRP B C 1
ATOM 5135 O O . TRP B 1 103 ? 19.078 -10.227 -23.703 1 84.94 103 TRP B O 1
ATOM 5145 N N . GLY B 1 104 ? 20.297 -10.742 -25.531 1 82.25 104 GLY B N 1
ATOM 5146 C CA . GLY B 1 104 ? 21.109 -11.734 -24.844 1 82.25 104 GLY B CA 1
ATOM 5147 C C . GLY B 1 104 ? 20.797 -13.156 -25.266 1 82.25 104 GLY B C 1
ATOM 5148 O O . GLY B 1 104 ? 19.75 -13.414 -25.875 1 82.25 104 GLY B O 1
ATOM 5149 N N . HIS B 1 105 ? 21.688 -14.008 -24.938 1 83.44 105 HIS B N 1
ATOM 5150 C CA . HIS B 1 105 ? 21.562 -15.414 -25.297 1 83.44 105 HIS B CA 1
ATOM 5151 C C . HIS B 1 105 ? 21.062 -16.234 -24.109 1 83.44 105 HIS B C 1
ATOM 5153 O O . HIS B 1 105 ? 21.109 -17.469 -24.141 1 83.44 105 HIS B O 1
ATOM 5159 N N . THR B 1 106 ? 20.578 -15.523 -23.156 1 88.88 106 THR B N 1
ATOM 5160 C CA . THR B 1 106 ? 20.156 -16.203 -21.938 1 88.88 106 THR B CA 1
ATOM 5161 C C . THR B 1 106 ? 18.734 -16.734 -22.078 1 88.88 106 THR B C 1
ATOM 5163 O O . THR B 1 106 ? 17.938 -16.172 -22.828 1 88.88 106 THR B O 1
ATOM 5166 N N . THR B 1 107 ? 18.391 -17.844 -21.469 1 89.06 107 THR B N 1
ATOM 5167 C CA . THR B 1 107 ? 17.047 -18.391 -21.391 1 89.06 107 THR B CA 1
ATOM 5168 C C . THR B 1 107 ? 16.344 -17.906 -20.125 1 89.06 107 THR B C 1
ATOM 5170 O O . THR B 1 107 ? 15.148 -18.172 -19.922 1 89.06 107 THR B O 1
ATOM 5173 N N . GLY B 1 108 ? 17.141 -17.141 -19.281 1 89.38 108 GLY B N 1
ATOM 5174 C CA . GLY B 1 108 ? 16.578 -16.719 -18.016 1 89.38 108 GLY B CA 1
ATOM 5175 C C . GLY B 1 108 ? 16.406 -17.844 -17.031 1 89.38 108 GLY B C 1
ATOM 5176 O O . GLY B 1 108 ? 17.125 -18.859 -17.109 1 89.38 108 GLY B O 1
ATOM 5177 N N . ASN B 1 109 ? 15.641 -17.656 -16.031 1 90.62 109 ASN B N 1
ATOM 5178 C CA . ASN B 1 109 ? 15.273 -18.672 -15.062 1 90.62 109 ASN B CA 1
ATOM 5179 C C . ASN B 1 109 ? 13.961 -19.359 -15.438 1 90.62 109 ASN B C 1
ATOM 5181 O O . ASN B 1 109 ? 12.914 -18.703 -15.492 1 90.62 109 ASN B O 1
ATOM 5185 N N . VAL B 1 110 ? 14.078 -20.641 -15.609 1 92.25 110 VAL B N 1
ATOM 5186 C CA . VAL B 1 110 ? 12.906 -21.312 -16.172 1 92.25 110 VAL B CA 1
ATOM 5187 C C . VAL B 1 110 ? 12.641 -22.609 -15.414 1 92.25 110 VAL B C 1
ATOM 5189 O O . VAL B 1 110 ? 13.57 -23.344 -15.102 1 92.25 110 VAL B O 1
ATOM 5192 N N . TRP B 1 111 ? 11.398 -22.797 -15.031 1 92.44 111 TRP B N 1
ATOM 5193 C CA . TRP B 1 111 ? 10.938 -24.125 -14.656 1 92.44 111 TRP B CA 1
ATOM 5194 C C . TRP B 1 111 ? 10.539 -24.922 -15.883 1 92.44 111 TRP B C 1
ATOM 5196 O O . TRP B 1 111 ? 9.586 -24.562 -16.578 1 92.44 111 TRP B O 1
ATOM 5206 N N . ASN B 1 112 ? 11.242 -26 -16.156 1 93.06 112 ASN B N 1
ATOM 5207 C CA . ASN B 1 112 ? 10.984 -26.844 -17.328 1 93.06 112 ASN B CA 1
ATOM 5208 C C . ASN B 1 112 ? 10.047 -28 -16.984 1 93.06 112 ASN B C 1
ATOM 5210 O O . ASN B 1 112 ? 10.367 -28.844 -16.141 1 93.06 112 ASN B O 1
ATOM 5214 N N . PHE B 1 113 ? 8.906 -27.969 -17.531 1 91.19 113 PHE B N 1
ATOM 5215 C CA . PHE B 1 113 ? 7.945 -29.062 -17.406 1 91.19 113 PHE B CA 1
ATOM 5216 C C . PHE B 1 113 ? 7.969 -29.953 -18.641 1 91.19 113 PHE B C 1
ATOM 5218 O O . PHE B 1 113 ? 7.465 -29.562 -19.688 1 91.19 113 PHE B O 1
ATOM 5225 N N . VAL B 1 114 ? 8.523 -31.172 -18.5 1 91.75 114 VAL B N 1
ATOM 5226 C CA . VAL B 1 114 ? 8.664 -32.062 -19.641 1 91.75 114 VAL B CA 1
ATOM 5227 C C . VAL B 1 114 ? 7.711 -33.25 -19.469 1 91.75 114 VAL B C 1
ATOM 5229 O O . VAL B 1 114 ? 7.828 -34.031 -18.516 1 91.75 114 VAL B O 1
ATOM 5232 N N . LYS B 1 115 ? 6.801 -33.406 -20.359 1 87.75 115 LYS B N 1
ATOM 5233 C CA . LYS B 1 115 ? 5.922 -34.562 -20.375 1 87.75 115 LYS B CA 1
ATOM 5234 C C . LYS B 1 115 ? 6.656 -35.812 -20.891 1 87.75 115 LYS B C 1
ATOM 5236 O O . LYS B 1 115 ? 7.273 -35.781 -21.953 1 87.75 115 LYS B O 1
ATOM 5241 N N . LEU B 1 116 ? 6.551 -36.844 -20.094 1 88.31 116 LEU B N 1
ATOM 5242 C CA . LEU B 1 116 ? 7.238 -38.062 -20.484 1 88.31 116 LEU B CA 1
ATOM 5243 C C . LEU B 1 116 ? 6.281 -39.031 -21.156 1 88.31 116 LEU B C 1
ATOM 5245 O O . LEU B 1 116 ? 5.16 -39.25 -20.672 1 88.31 116 LEU B O 1
ATOM 5249 N N . PRO B 1 117 ? 6.832 -39.562 -22.266 1 83.44 117 PRO B N 1
ATOM 5250 C CA . PRO B 1 117 ? 6.023 -40.656 -22.859 1 83.44 117 PRO B CA 1
ATOM 5251 C C . PRO B 1 117 ? 5.914 -41.875 -21.953 1 83.44 117 PRO B C 1
ATOM 5253 O O . PRO B 1 117 ? 6.859 -42.188 -21.25 1 83.44 117 PRO B O 1
ATOM 5256 N N . GLU B 1 118 ? 4.773 -42.531 -21.969 1 77.81 118 GLU B N 1
ATOM 5257 C CA . GLU B 1 118 ? 4.512 -43.688 -21.094 1 77.81 118 GLU B CA 1
ATOM 5258 C C . GLU B 1 118 ? 5.477 -44.844 -21.391 1 77.81 118 GLU B C 1
ATOM 5260 O O . GLU B 1 118 ? 5.84 -45.594 -20.484 1 77.81 118 GLU B O 1
ATOM 5265 N N . ASP B 1 119 ? 5.891 -44.906 -22.625 1 79.75 119 ASP B N 1
ATOM 5266 C CA . ASP B 1 119 ? 6.711 -46.062 -23.031 1 79.75 119 ASP B CA 1
ATOM 5267 C C . ASP B 1 119 ? 8.195 -45.719 -22.984 1 79.75 119 ASP B C 1
ATOM 5269 O O . ASP B 1 119 ? 9.039 -46.5 -23.359 1 79.75 119 ASP B O 1
ATOM 5273 N N . ALA B 1 120 ? 8.477 -44.594 -22.484 1 87.75 120 ALA B N 1
ATOM 5274 C CA . ALA B 1 120 ? 9.883 -44.188 -22.469 1 87.75 120 ALA B CA 1
ATOM 5275 C C . ALA B 1 120 ? 10.664 -44.969 -21.406 1 87.75 120 ALA B C 1
ATOM 5277 O O . ALA B 1 120 ? 10.227 -45.062 -20.25 1 87.75 120 ALA B O 1
ATOM 5278 N N . THR B 1 121 ? 11.789 -45.469 -21.781 1 88.56 121 THR B N 1
ATOM 5279 C CA . THR B 1 121 ? 12.602 -46.25 -20.859 1 88.56 121 THR B CA 1
ATOM 5280 C C . THR B 1 121 ? 13.828 -45.469 -20.422 1 88.56 121 THR B C 1
ATOM 5282 O O . THR B 1 121 ? 14.281 -45.594 -19.281 1 88.56 121 THR B O 1
ATOM 5285 N N . GLN B 1 122 ? 14.32 -44.75 -21.406 1 93.38 122 GLN B N 1
ATOM 5286 C CA . GLN B 1 122 ? 15.508 -43.969 -21.125 1 93.38 122 GLN B CA 1
ATOM 5287 C C . GLN B 1 122 ? 15.273 -42.5 -21.422 1 93.38 122 GLN B C 1
ATOM 5289 O O . GLN B 1 122 ? 14.797 -42.125 -22.5 1 93.38 122 GLN B O 1
ATOM 5294 N N . ILE B 1 123 ? 15.602 -41.688 -20.438 1 94.88 123 ILE B N 1
ATOM 5295 C CA . ILE B 1 123 ? 15.477 -40.25 -20.594 1 94.88 123 ILE B CA 1
ATOM 5296 C C . ILE B 1 123 ? 16.859 -39.594 -20.484 1 94.88 123 ILE B C 1
ATOM 5298 O O . ILE B 1 123 ? 17.641 -39.906 -19.578 1 94.88 123 ILE B O 1
ATOM 5302 N N . GLU B 1 124 ? 17.141 -38.719 -21.438 1 96.44 124 GLU B N 1
ATOM 5303 C CA . GLU B 1 124 ? 18.391 -37.969 -21.438 1 96.44 124 GLU B CA 1
ATOM 5304 C C . GLU B 1 124 ? 18.125 -36.469 -21.391 1 96.44 124 GLU B C 1
ATOM 5306 O O . GLU B 1 124 ? 17.406 -35.938 -22.25 1 96.44 124 GLU B O 1
ATOM 5311 N N . VAL B 1 125 ? 18.672 -35.812 -20.391 1 96.38 125 VAL B N 1
ATOM 5312 C CA . VAL B 1 125 ? 18.594 -34.344 -20.281 1 96.38 125 VAL B CA 1
ATOM 5313 C C . VAL B 1 125 ? 19.953 -33.719 -20.594 1 96.38 125 VAL B C 1
ATOM 5315 O O . VAL B 1 125 ? 20.938 -34.031 -19.938 1 96.38 125 VAL B O 1
ATOM 5318 N N . CYS B 1 126 ? 19.969 -32.875 -21.609 1 95.44 126 CYS B N 1
ATOM 5319 C CA . CYS B 1 126 ? 21.188 -32.156 -21.969 1 95.44 126 CYS B CA 1
ATOM 5320 C C . CYS B 1 126 ? 21.094 -30.688 -21.547 1 95.44 126 CYS B C 1
ATOM 5322 O O . CYS B 1 126 ? 20.219 -29.953 -22.016 1 95.44 126 CYS B O 1
ATOM 5324 N N . LEU B 1 127 ? 21.984 -30.312 -20.703 1 94.56 127 LEU B N 1
ATOM 5325 C CA . LEU B 1 127 ? 22.047 -28.953 -20.219 1 94.56 127 LEU B CA 1
ATOM 5326 C C . LEU B 1 127 ? 23.312 -28.25 -20.703 1 94.56 127 LEU B C 1
ATOM 5328 O O . LEU B 1 127 ? 24.422 -28.75 -20.469 1 94.56 127 LEU B O 1
ATOM 5332 N N . THR B 1 128 ? 23.125 -27.156 -21.391 1 92.12 128 THR B N 1
ATOM 5333 C CA . THR B 1 128 ? 24.25 -26.359 -21.859 1 92.12 128 THR B CA 1
ATOM 5334 C C . THR B 1 128 ? 24.234 -24.969 -21.234 1 92.12 128 THR B C 1
ATOM 5336 O O . THR B 1 128 ? 23.25 -24.234 -21.359 1 92.12 128 THR B O 1
ATOM 5339 N N . ALA B 1 129 ? 25.312 -24.578 -20.609 1 89.88 129 ALA B N 1
ATOM 5340 C CA . ALA B 1 129 ? 25.406 -23.297 -19.938 1 89.88 129 ALA B CA 1
ATOM 5341 C C . ALA B 1 129 ? 25.484 -22.156 -20.938 1 89.88 129 ALA B C 1
ATOM 5343 O O . ALA B 1 129 ? 26.219 -22.234 -21.938 1 89.88 129 ALA B O 1
ATOM 5344 N N . CYS B 1 130 ? 24.734 -21.094 -20.703 1 87.12 130 CYS B N 1
ATOM 5345 C CA . CYS B 1 130 ? 24.812 -19.922 -21.547 1 87.12 130 CYS B CA 1
ATOM 5346 C C . CYS B 1 130 ? 26.109 -19.141 -21.297 1 87.12 130 CYS B C 1
ATOM 5348 O O . CYS B 1 130 ? 26.609 -18.453 -22.188 1 87.12 130 CYS B O 1
ATOM 5350 N N . TYR B 1 131 ? 26.547 -19.219 -20 1 86.12 131 TYR B N 1
ATOM 5351 C CA . TYR B 1 131 ? 27.734 -18.484 -19.578 1 86.12 131 TYR B CA 1
ATOM 5352 C C . TYR B 1 131 ? 28.719 -19.422 -18.875 1 86.12 131 TYR B C 1
ATOM 5354 O O . TYR B 1 131 ? 28.328 -20.406 -18.25 1 86.12 131 TYR B O 1
ATOM 5362 N N . PRO B 1 132 ? 29.969 -19.047 -18.875 1 82.94 132 PRO B N 1
ATOM 5363 C CA . PRO B 1 132 ? 31 -19.922 -18.297 1 82.94 132 PRO B CA 1
ATOM 5364 C C . PRO B 1 132 ? 30.828 -20.109 -16.797 1 82.94 132 PRO B C 1
ATOM 5366 O O . PRO B 1 132 ? 31.078 -21.203 -16.266 1 82.94 132 PRO B O 1
ATOM 5369 N N . LYS B 1 133 ? 30.406 -19.141 -16.109 1 80.06 133 LYS B N 1
ATOM 5370 C CA . LYS B 1 133 ? 30.297 -19.203 -14.648 1 80.06 133 LYS B CA 1
ATOM 5371 C C . LYS B 1 133 ? 29.156 -20.125 -14.219 1 80.06 133 LYS B C 1
ATOM 5373 O O . LYS B 1 133 ? 29.094 -20.531 -13.062 1 80.06 133 LYS B O 1
ATOM 5378 N N . ILE B 1 134 ? 28.297 -20.469 -15.086 1 80.94 134 ILE B N 1
ATOM 5379 C CA . ILE B 1 134 ? 27.141 -21.281 -14.773 1 80.94 134 ILE B CA 1
ATOM 5380 C C . ILE B 1 134 ? 27.469 -22.75 -14.992 1 80.94 134 ILE B C 1
ATOM 5382 O O . ILE B 1 134 ? 26.766 -23.641 -14.5 1 80.94 134 ILE B O 1
ATOM 5386 N N . VAL B 1 135 ? 28.594 -22.953 -15.617 1 78.5 135 VAL B N 1
ATOM 5387 C CA . VAL B 1 135 ? 29 -24.328 -15.898 1 78.5 135 VAL B CA 1
ATOM 5388 C C . VAL B 1 135 ? 29.141 -25.094 -14.594 1 78.5 135 VAL B C 1
ATOM 5390 O O . VAL B 1 135 ? 29.766 -24.625 -13.641 1 78.5 135 VAL B O 1
ATOM 5393 N N . GLY B 1 136 ? 28.391 -26.188 -14.445 1 72 136 GLY B N 1
ATOM 5394 C CA . GLY B 1 136 ? 28.484 -27.047 -13.273 1 72 136 GLY B CA 1
ATOM 5395 C C . GLY B 1 136 ? 27.406 -26.781 -12.242 1 72 136 GLY B C 1
ATOM 5396 O O . GLY B 1 136 ? 27.438 -27.344 -11.148 1 72 136 GLY B O 1
ATOM 5397 N N . SER B 1 137 ? 26.547 -25.844 -12.562 1 77.19 137 SER B N 1
ATOM 5398 C CA . SER B 1 137 ? 25.453 -25.594 -11.633 1 77.19 137 SER B CA 1
ATOM 5399 C C . SER B 1 137 ? 24.609 -26.859 -11.422 1 77.19 137 SER B C 1
ATOM 5401 O O . SER B 1 137 ? 24.375 -27.609 -12.359 1 77.19 137 SER B O 1
ATOM 5403 N N . SER B 1 138 ? 24.281 -27.109 -10.141 1 79.62 138 SER B N 1
ATOM 5404 C CA . SER B 1 138 ? 23.5 -28.297 -9.812 1 79.62 138 SER B CA 1
ATOM 5405 C C . SER B 1 138 ? 22.016 -28.047 -10.008 1 79.62 138 SER B C 1
ATOM 5407 O O . SER B 1 138 ? 21.516 -26.953 -9.711 1 79.62 138 SER B O 1
ATOM 5409 N N . ASN B 1 139 ? 21.422 -28.984 -10.695 1 88.88 139 ASN B N 1
ATOM 5410 C CA . ASN B 1 139 ? 19.984 -28.938 -10.938 1 88.88 139 ASN B CA 1
ATOM 5411 C C . ASN B 1 139 ? 19.266 -30.078 -10.211 1 88.88 139 ASN B C 1
ATOM 5413 O O . ASN B 1 139 ? 19.766 -31.203 -10.156 1 88.88 139 ASN B O 1
ATOM 5417 N N . LYS B 1 140 ? 18.234 -29.719 -9.586 1 90.75 140 LYS B N 1
ATOM 5418 C CA . LYS B 1 140 ? 17.375 -30.719 -8.984 1 90.75 140 LYS B CA 1
ATOM 5419 C C . LYS B 1 140 ? 16.25 -31.109 -9.938 1 90.75 140 LYS B C 1
ATOM 5421 O O . LYS B 1 140 ? 15.688 -30.266 -10.625 1 90.75 140 LYS B O 1
ATOM 5426 N N . PHE B 1 141 ? 16.062 -32.438 -9.992 1 93.75 141 PHE B N 1
ATOM 5427 C CA . PHE B 1 141 ? 15.031 -32.938 -10.883 1 93.75 141 PHE B CA 1
ATOM 5428 C C . PHE B 1 141 ? 13.883 -33.562 -10.086 1 93.75 141 PHE B C 1
ATOM 5430 O O . PHE B 1 141 ? 14.117 -34.25 -9.094 1 93.75 141 PHE B O 1
ATOM 5437 N N . TYR B 1 142 ? 12.734 -33.281 -10.531 1 92.31 142 TYR B N 1
ATOM 5438 C CA . TYR B 1 142 ? 11.547 -33.75 -9.852 1 92.31 142 TYR B CA 1
ATOM 5439 C C . TYR B 1 142 ? 10.688 -34.594 -10.797 1 92.31 142 TYR B C 1
ATOM 5441 O O . TYR B 1 142 ? 10.641 -34.312 -12 1 92.31 142 TYR B O 1
ATOM 5449 N N . VAL B 1 143 ? 10.031 -35.594 -10.164 1 89.94 143 VAL B N 1
ATOM 5450 C CA . VAL B 1 143 ? 9.156 -36.469 -10.938 1 89.94 143 VAL B CA 1
ATOM 5451 C C . VAL B 1 143 ? 7.758 -36.469 -10.312 1 89.94 143 VAL B C 1
ATOM 5453 O O . VAL B 1 143 ? 7.617 -36.375 -9.094 1 89.94 143 VAL B O 1
ATOM 5456 N N . GLY B 1 144 ? 6.754 -36.438 -11.039 1 84.38 144 GLY B N 1
ATOM 5457 C CA . GLY B 1 144 ? 5.359 -36.438 -10.617 1 84.38 144 GLY B CA 1
ATOM 5458 C C . GLY B 1 144 ? 4.414 -35.906 -11.672 1 84.38 144 GLY B C 1
ATOM 5459 O O . GLY B 1 144 ? 4.801 -35.719 -12.828 1 84.38 144 GLY B O 1
ATOM 5460 N N . THR B 1 145 ? 3.109 -35.719 -11.297 1 82.56 145 THR B N 1
ATOM 5461 C CA . THR B 1 145 ? 2.184 -35.062 -12.219 1 82.56 145 THR B CA 1
ATOM 5462 C C . THR B 1 145 ? 2.49 -33.594 -12.32 1 82.56 145 THR B C 1
ATOM 5464 O O . THR B 1 145 ? 2.828 -32.938 -11.32 1 82.56 145 THR B O 1
ATOM 5467 N N . GLY B 1 146 ? 2.508 -33.125 -13.516 1 79.81 146 GLY B N 1
ATOM 5468 C CA . GLY B 1 146 ? 2.85 -31.75 -13.766 1 79.81 146 GLY B CA 1
ATOM 5469 C C . GLY B 1 146 ? 2.072 -30.781 -12.891 1 79.81 146 GLY B C 1
ATOM 5470 O O . GLY B 1 146 ? 2.631 -29.797 -12.391 1 79.81 146 GLY B O 1
ATOM 5471 N N . ASN B 1 147 ? 0.835 -31.016 -12.688 1 83.69 147 ASN B N 1
ATOM 5472 C CA . ASN B 1 147 ? 0.01 -30.078 -11.922 1 83.69 147 ASN B CA 1
ATOM 5473 C C . ASN B 1 147 ? 0.361 -30.109 -10.438 1 83.69 147 ASN B C 1
ATOM 5475 O O . ASN B 1 147 ? 0.313 -29.078 -9.766 1 83.69 147 ASN B O 1
ATOM 5479 N N . GLU B 1 148 ? 0.666 -31.266 -9.938 1 85 148 GLU B N 1
ATOM 5480 C CA . GLU B 1 148 ? 1.034 -31.359 -8.523 1 85 148 GLU B CA 1
ATOM 5481 C C . GLU B 1 148 ? 2.338 -30.625 -8.25 1 85 148 GLU B C 1
ATOM 5483 O O . GLU B 1 148 ? 2.461 -29.922 -7.234 1 85 148 GLU B O 1
ATOM 5488 N N . ILE B 1 149 ? 3.229 -30.828 -9.148 1 85.88 149 ILE B N 1
ATOM 5489 C CA . ILE B 1 149 ? 4.508 -30.141 -8.977 1 85.88 149 ILE B CA 1
ATOM 5490 C C . ILE B 1 149 ? 4.312 -28.641 -9.125 1 85.88 149 ILE B C 1
ATOM 5492 O O . ILE B 1 149 ? 4.836 -27.859 -8.32 1 85.88 149 ILE B O 1
ATOM 5496 N N . TYR B 1 150 ? 3.572 -28.312 -10.125 1 88.31 150 TYR B N 1
ATOM 5497 C CA . TYR B 1 150 ? 3.266 -26.906 -10.352 1 88.31 150 TYR B CA 1
ATOM 5498 C C . TYR B 1 150 ? 2.646 -26.281 -9.109 1 88.31 150 TYR B C 1
ATOM 5500 O O . TYR B 1 150 ? 3.076 -25.203 -8.664 1 88.31 150 TYR B O 1
ATOM 5508 N N . ALA B 1 151 ? 1.717 -26.891 -8.516 1 88 151 ALA B N 1
ATOM 5509 C CA . ALA B 1 151 ? 1.014 -26.406 -7.328 1 88 151 ALA B CA 1
ATOM 5510 C C . ALA B 1 151 ? 1.962 -26.281 -6.141 1 88 151 ALA B C 1
ATOM 5512 O O . ALA B 1 151 ? 1.917 -25.297 -5.402 1 88 151 ALA B O 1
ATOM 5513 N N . ALA B 1 152 ? 2.723 -27.266 -6.004 1 88.06 152 ALA B N 1
ATOM 5514 C CA . ALA B 1 152 ? 3.658 -27.25 -4.883 1 88.06 152 ALA B CA 1
ATOM 5515 C C . ALA B 1 152 ? 4.637 -26.078 -4.996 1 88.06 152 ALA B C 1
ATOM 5517 O O . ALA B 1 152 ? 4.898 -25.391 -4.012 1 88.06 152 ALA B O 1
ATOM 5518 N N . LEU B 1 153 ? 5.141 -25.891 -6.137 1 88.75 153 LEU B N 1
ATOM 5519 C CA . LEU B 1 153 ? 6.074 -24.797 -6.371 1 88.75 153 LEU B CA 1
ATOM 5520 C C . LEU B 1 153 ? 5.406 -23.453 -6.117 1 88.75 153 LEU B C 1
ATOM 5522 O O . LEU B 1 153 ? 5.992 -22.562 -5.484 1 88.75 153 LEU B O 1
ATOM 5526 N N . LEU B 1 154 ? 4.27 -23.359 -6.617 1 88.94 154 LEU B N 1
ATOM 5527 C CA . LEU B 1 154 ? 3.512 -22.109 -6.461 1 88.94 154 LEU B CA 1
ATOM 5528 C C . LEU B 1 154 ? 3.248 -21.828 -4.988 1 88.94 154 LEU B C 1
ATOM 5530 O O . LEU B 1 154 ? 3.516 -20.719 -4.512 1 88.94 154 LEU B O 1
ATOM 5534 N N . ARG B 1 155 ? 2.791 -22.766 -4.27 1 87.12 155 ARG B N 1
ATOM 5535 C CA . ARG B 1 155 ? 2.424 -22.578 -2.867 1 87.12 155 ARG B CA 1
ATOM 5536 C C . ARG B 1 155 ? 3.646 -22.25 -2.016 1 87.12 155 ARG B C 1
ATOM 5538 O O . ARG B 1 155 ? 3.572 -21.422 -1.104 1 87.12 155 ARG B O 1
ATOM 5545 N N . GLN B 1 156 ? 4.676 -22.859 -2.377 1 85.44 156 GLN B N 1
ATOM 5546 C CA . GLN B 1 156 ? 5.902 -22.625 -1.623 1 85.44 156 GLN B CA 1
ATOM 5547 C C . GLN B 1 156 ? 6.43 -21.219 -1.851 1 85.44 156 GLN B C 1
ATOM 5549 O O . GLN B 1 156 ? 6.988 -20.594 -0.939 1 85.44 156 GLN B O 1
ATOM 5554 N N . SER B 1 157 ? 6.227 -20.688 -2.973 1 88.94 157 SER B N 1
ATOM 5555 C CA . SER B 1 157 ? 6.824 -19.422 -3.365 1 88.94 157 SER B CA 1
ATOM 5556 C C . SER B 1 157 ? 5.859 -18.266 -3.135 1 88.94 157 SER B C 1
ATOM 5558 O O . SER B 1 157 ? 6.27 -17.094 -3.133 1 88.94 157 SER B O 1
ATOM 5560 N N . MET B 1 158 ? 4.645 -18.531 -2.824 1 87.69 158 MET B N 1
ATOM 5561 C CA . MET B 1 158 ? 3.6 -17.5 -2.789 1 87.69 158 MET B CA 1
ATOM 5562 C C . MET B 1 158 ? 3.855 -16.5 -1.668 1 87.69 158 MET B C 1
ATOM 5564 O O . MET B 1 158 ? 3.699 -15.297 -1.861 1 87.69 158 MET B O 1
ATOM 5568 N N . PRO B 1 159 ? 4.289 -16.875 -0.533 1 82.88 159 PRO B N 1
ATOM 5569 C CA . PRO B 1 159 ? 4.512 -15.883 0.524 1 82.88 159 PRO B CA 1
ATOM 5570 C C . PRO B 1 159 ? 5.547 -14.828 0.138 1 82.88 159 PRO B C 1
ATOM 5572 O O . PRO B 1 159 ? 5.332 -13.633 0.369 1 82.88 159 PRO B O 1
ATOM 5575 N N . VAL B 1 160 ? 6.641 -15.273 -0.444 1 86.12 160 VAL B N 1
ATOM 5576 C CA . VAL B 1 160 ? 7.68 -14.336 -0.858 1 86.12 160 VAL B CA 1
ATOM 5577 C C . VAL B 1 160 ? 7.137 -13.406 -1.944 1 86.12 160 VAL B C 1
ATOM 5579 O O . VAL B 1 160 ? 7.441 -12.211 -1.956 1 86.12 160 VAL B O 1
ATOM 5582 N N . PHE B 1 161 ? 6.387 -13.961 -2.746 1 89.25 161 PHE B N 1
ATOM 5583 C CA . PHE B 1 161 ? 5.785 -13.164 -3.809 1 89.25 161 PHE B CA 1
ATOM 5584 C C . PHE B 1 161 ? 4.875 -12.086 -3.229 1 89.25 161 PHE B C 1
ATOM 5586 O O . PHE B 1 161 ? 4.906 -10.938 -3.664 1 89.25 161 PHE B O 1
ATOM 5593 N N . ILE B 1 162 ? 4.09 -12.477 -2.299 1 83.75 162 ILE B N 1
ATOM 5594 C CA . ILE B 1 162 ? 3.162 -11.547 -1.663 1 83.75 162 ILE B CA 1
ATOM 5595 C C . ILE B 1 162 ? 3.943 -10.43 -0.978 1 83.75 162 ILE B C 1
ATOM 5597 O O . ILE B 1 162 ? 3.594 -9.25 -1.104 1 83.75 162 ILE B O 1
ATOM 5601 N N . ILE B 1 163 ? 5.004 -10.758 -0.326 1 83.31 163 ILE B N 1
ATOM 5602 C CA . ILE B 1 163 ? 5.828 -9.766 0.355 1 83.31 163 ILE B CA 1
ATOM 5603 C C . ILE B 1 163 ? 6.438 -8.812 -0.67 1 83.31 163 ILE B C 1
ATOM 5605 O O . ILE B 1 163 ? 6.492 -7.605 -0.446 1 83.31 163 ILE B O 1
ATOM 5609 N N . SER B 1 164 ? 6.887 -9.344 -1.75 1 88.31 164 SER B N 1
ATOM 5610 C CA . SER B 1 164 ? 7.457 -8.523 -2.812 1 88.31 164 SER B CA 1
ATOM 5611 C C . SER B 1 164 ? 6.418 -7.566 -3.393 1 88.31 164 SER B C 1
ATOM 5613 O O . SER B 1 164 ? 6.723 -6.406 -3.68 1 88.31 164 SER B O 1
ATOM 5615 N N . MET B 1 165 ? 5.289 -8.086 -3.473 1 84.12 165 MET B N 1
ATOM 5616 C CA . MET B 1 165 ? 4.207 -7.258 -3.998 1 84.12 165 MET B CA 1
ATOM 5617 C C . MET B 1 165 ? 3.85 -6.148 -3.016 1 84.12 165 MET B C 1
ATOM 5619 O O . MET B 1 165 ? 3.52 -5.035 -3.424 1 84.12 165 MET B O 1
ATOM 5623 N N . LEU B 1 166 ? 3.918 -6.527 -1.802 1 81.81 166 LEU B N 1
ATOM 5624 C CA . LEU B 1 166 ? 3.67 -5.523 -0.773 1 81.81 166 LEU B CA 1
ATOM 5625 C C . LEU B 1 166 ? 4.711 -4.414 -0.837 1 81.81 166 LEU B C 1
ATOM 5627 O O . LEU B 1 166 ? 4.375 -3.232 -0.725 1 81.81 166 LEU B O 1
ATOM 5631 N N . THR B 1 167 ? 5.875 -4.773 -0.998 1 85.12 167 THR B N 1
ATOM 5632 C CA . THR B 1 167 ? 6.957 -3.805 -1.123 1 85.12 167 THR B CA 1
ATOM 5633 C C . THR B 1 167 ? 6.73 -2.895 -2.326 1 85.12 167 THR B C 1
ATOM 5635 O O . THR B 1 167 ? 6.941 -1.683 -2.244 1 85.12 167 THR B O 1
ATOM 5638 N N . LEU B 1 168 ? 6.352 -3.461 -3.42 1 87.31 168 LEU B N 1
ATOM 5639 C CA . LEU B 1 168 ? 6.055 -2.709 -4.637 1 87.31 168 LEU B CA 1
ATOM 5640 C C . LEU B 1 168 ? 4.91 -1.729 -4.402 1 87.31 168 LEU B C 1
ATOM 5642 O O . LEU B 1 168 ? 4.996 -0.564 -4.797 1 87.31 168 LEU B O 1
ATOM 5646 N N . MET B 1 169 ? 4.012 -2.131 -3.699 1 80.69 169 MET B N 1
ATOM 5647 C CA . MET B 1 169 ? 2.818 -1.319 -3.48 1 80.69 169 MET B CA 1
ATOM 5648 C C . MET B 1 169 ? 3.113 -0.167 -2.525 1 80.69 169 MET B C 1
ATOM 5650 O O . MET B 1 169 ? 2.637 0.951 -2.73 1 80.69 169 MET B O 1
ATOM 5654 N N . VAL B 1 170 ? 3.807 -0.524 -1.504 1 79.62 170 VAL B N 1
ATOM 5655 C CA . VAL B 1 170 ? 4.207 0.532 -0.58 1 79.62 170 VAL B CA 1
ATOM 5656 C C . VAL B 1 170 ? 4.973 1.617 -1.334 1 79.62 170 VAL B C 1
ATOM 5658 O O . VAL B 1 170 ? 4.746 2.811 -1.117 1 79.62 170 VAL B O 1
ATOM 5661 N N . GLY B 1 171 ? 5.781 1.169 -2.182 1 84.75 171 GLY B N 1
ATOM 5662 C CA . GLY B 1 171 ? 6.516 2.123 -3 1 84.75 171 GLY B CA 1
ATOM 5663 C C . GLY B 1 171 ? 5.617 2.979 -3.869 1 84.75 171 GLY B C 1
ATOM 5664 O O . GLY B 1 171 ? 5.789 4.199 -3.941 1 84.75 171 GLY B O 1
ATOM 5665 N N . LEU B 1 172 ? 4.684 2.395 -4.492 1 82.44 172 LEU B N 1
ATOM 5666 C CA . LEU B 1 172 ? 3.752 3.117 -5.348 1 82.44 172 LEU B CA 1
ATOM 5667 C C . LEU B 1 172 ? 2.945 4.129 -4.539 1 82.44 172 LEU B C 1
ATOM 5669 O O . LEU B 1 172 ? 2.73 5.258 -4.988 1 82.44 172 LEU B O 1
ATOM 5673 N N . PHE B 1 173 ? 2.58 3.773 -3.354 1 74.38 173 PHE B N 1
ATOM 5674 C CA . PHE B 1 173 ? 1.812 4.656 -2.482 1 74.38 173 PHE B CA 1
ATOM 5675 C C . PHE B 1 173 ? 2.641 5.863 -2.066 1 74.38 173 PHE B C 1
ATOM 5677 O O . PHE B 1 173 ? 2.141 6.992 -2.053 1 74.38 173 PHE B O 1
ATOM 5684 N N . ILE B 1 174 ? 3.83 5.543 -1.695 1 79.69 174 ILE B N 1
ATOM 5685 C CA . ILE B 1 174 ? 4.719 6.609 -1.251 1 79.69 174 ILE B CA 1
ATOM 5686 C C . ILE B 1 174 ? 4.926 7.617 -2.383 1 79.69 174 ILE B C 1
ATOM 5688 O O . ILE B 1 174 ? 4.895 8.828 -2.156 1 79.69 174 ILE B O 1
ATOM 5692 N N . VAL B 1 175 ? 5.09 7.098 -3.543 1 82.44 175 VAL B N 1
ATOM 5693 C CA . VAL B 1 175 ? 5.309 7.977 -4.688 1 82.44 175 VAL B CA 1
ATOM 5694 C C . VAL B 1 175 ? 4.043 8.781 -4.973 1 82.44 175 VAL B C 1
ATOM 5696 O O . VAL B 1 175 ? 4.113 9.984 -5.227 1 82.44 175 VAL B O 1
ATOM 5699 N N . LEU B 1 176 ? 2.936 8.125 -4.934 1 73.38 176 LEU B N 1
ATOM 5700 C CA . LEU B 1 176 ? 1.671 8.812 -5.168 1 73.38 176 LEU B CA 1
ATOM 5701 C C . LEU B 1 176 ? 1.434 9.891 -4.113 1 73.38 176 LEU B C 1
ATOM 5703 O O . LEU B 1 176 ? 0.989 10.992 -4.438 1 73.38 176 LEU B O 1
ATOM 5707 N N . TYR B 1 177 ? 1.676 9.531 -2.885 1 70.69 177 TYR B N 1
ATOM 5708 C CA . TYR B 1 177 ? 1.549 10.477 -1.785 1 70.69 177 TYR B CA 1
ATOM 5709 C C . TYR B 1 177 ? 2.436 11.695 -2.01 1 70.69 177 TYR B C 1
ATOM 5711 O O . TYR B 1 177 ? 2.006 12.836 -1.794 1 70.69 177 TYR B O 1
ATOM 5719 N N . TRP B 1 178 ? 3.637 11.438 -2.383 1 76.31 178 TRP B N 1
ATOM 5720 C CA . TRP B 1 178 ? 4.566 12.531 -2.648 1 76.31 178 TRP B CA 1
ATOM 5721 C C . TRP B 1 178 ? 4.055 13.422 -3.773 1 76.31 178 TRP B C 1
ATOM 5723 O O . TRP B 1 178 ? 4.18 14.648 -3.707 1 76.31 178 TRP B O 1
ATOM 5733 N N . VAL B 1 179 ? 3.541 12.828 -4.789 1 72.94 179 VAL B N 1
ATOM 5734 C CA . VAL B 1 179 ? 3.066 13.586 -5.945 1 72.94 179 VAL B CA 1
ATOM 5735 C C . VAL B 1 179 ? 1.932 14.516 -5.523 1 72.94 179 VAL B C 1
ATOM 5737 O O . VAL B 1 179 ? 1.827 15.641 -6.02 1 72.94 179 VAL B O 1
ATOM 5740 N N . ILE B 1 180 ? 1.219 14.141 -4.605 1 62.44 180 ILE B N 1
ATOM 5741 C CA . ILE B 1 180 ? 0.052 14.898 -4.172 1 62.44 180 ILE B CA 1
ATOM 5742 C C . ILE B 1 180 ? 0.485 16.016 -3.221 1 62.44 180 ILE B C 1
ATOM 5744 O O . ILE B 1 180 ? 0.022 17.156 -3.334 1 62.44 180 ILE B O 1
ATOM 5748 N N . ILE B 1 181 ? 1.31 15.656 -2.346 1 63.78 181 ILE B N 1
ATOM 5749 C CA . ILE B 1 181 ? 1.622 16.562 -1.246 1 63.78 181 ILE B CA 1
ATOM 5750 C C . ILE B 1 181 ? 2.74 17.516 -1.665 1 63.78 181 ILE B C 1
ATOM 5752 O O . ILE B 1 181 ? 2.85 18.625 -1.138 1 63.78 181 ILE B O 1
ATOM 5756 N N . HIS B 1 182 ? 3.609 17.094 -2.576 1 62.31 182 HIS B N 1
ATOM 5757 C CA . HIS B 1 182 ? 4.848 17.812 -2.822 1 62.31 182 HIS B CA 1
ATOM 5758 C C . HIS B 1 182 ? 4.562 19.219 -3.375 1 62.31 182 HIS B C 1
ATOM 5760 O O . HIS B 1 182 ? 5.359 20.141 -3.186 1 62.31 182 HIS B O 1
ATOM 5766 N N . LYS B 1 183 ? 3.506 19.328 -4.016 1 56.66 183 LYS B N 1
ATOM 5767 C CA . LYS B 1 183 ? 3.191 20.656 -4.535 1 56.66 183 LYS B CA 1
ATOM 5768 C C . LYS B 1 183 ? 2.85 21.609 -3.402 1 56.66 183 LYS B C 1
ATOM 5770 O O . LYS B 1 183 ? 3.146 22.812 -3.486 1 56.66 183 LYS B O 1
ATOM 5775 N N . SER B 1 184 ? 2.188 21.047 -2.465 1 51.59 184 SER B N 1
ATOM 5776 C CA . SER B 1 184 ? 1.718 21.906 -1.391 1 51.59 184 SER B CA 1
ATOM 5777 C C . SER B 1 184 ? 2.801 22.125 -0.338 1 51.59 184 SER B C 1
ATOM 5779 O O . SER B 1 184 ? 2.812 23.141 0.351 1 51.59 184 SER B O 1
ATOM 5781 N N . SER B 1 185 ? 3.662 21.016 -0.21 1 50 185 SER B N 1
ATOM 5782 C CA . SER B 1 185 ? 4.586 21.047 0.92 1 50 185 SER B CA 1
ATOM 5783 C C . SER B 1 185 ? 6.035 20.984 0.452 1 50 185 SER B C 1
ATOM 5785 O O . SER B 1 185 ? 6.336 20.391 -0.586 1 50 185 SER B O 1
ATOM 5787 N N . GLN B 1 186 ? 6.652 22.141 0.023 1 50.47 186 GLN B N 1
ATOM 5788 C CA . GLN B 1 186 ? 8.078 22.109 -0.288 1 50.47 186 GLN B CA 1
ATOM 5789 C C . GLN B 1 186 ? 8.742 20.891 0.323 1 50.47 186 GLN B C 1
ATOM 5791 O O . GLN B 1 186 ? 9.695 21.016 1.095 1 50.47 186 GLN B O 1
ATOM 5796 N N . ILE B 1 187 ? 8.086 19.844 0.403 1 54.72 187 ILE B N 1
ATOM 5797 C CA . ILE B 1 187 ? 8.664 18.641 0.986 1 54.72 187 ILE B CA 1
ATOM 5798 C C . ILE B 1 187 ? 9.82 18.141 0.116 1 54.72 187 ILE B C 1
ATOM 5800 O O . ILE B 1 187 ? 9.727 18.172 -1.113 1 54.72 187 ILE B O 1
ATOM 5804 N N . ASP B 1 188 ? 10.922 17.75 0.738 1 67.06 188 ASP B N 1
ATOM 5805 C CA . ASP B 1 188 ? 12.148 17.25 0.117 1 67.06 188 ASP B CA 1
ATOM 5806 C C . ASP B 1 188 ? 11.891 15.953 -0.641 1 67.06 188 ASP B C 1
ATOM 5808 O O . ASP B 1 188 ? 10.828 15.344 -0.502 1 67.06 188 ASP B O 1
ATOM 5812 N N . GLY B 1 189 ? 12.594 15.594 -1.752 1 79.38 189 GLY B N 1
ATOM 5813 C CA . GLY B 1 189 ? 12.539 14.422 -2.609 1 79.38 189 GLY B CA 1
ATOM 5814 C C . GLY B 1 189 ? 12.773 13.125 -1.862 1 79.38 189 GLY B C 1
ATOM 5815 O O . GLY B 1 189 ? 12.922 12.062 -2.477 1 79.38 189 GLY B O 1
ATOM 5816 N N . THR B 1 190 ? 12.734 13.18 -0.566 1 82.75 190 THR B N 1
ATOM 5817 C CA . THR B 1 190 ? 13.055 12.016 0.255 1 82.75 190 THR B CA 1
ATOM 5818 C C . THR B 1 190 ? 12.039 10.898 0.024 1 82.75 190 THR B C 1
ATOM 5820 O O . THR B 1 190 ? 12.414 9.75 -0.234 1 82.75 190 THR B O 1
ATOM 5823 N N . LEU B 1 191 ? 10.805 11.25 0.074 1 82.88 191 LEU B N 1
ATOM 5824 C CA . LEU B 1 191 ? 9.758 10.258 -0.11 1 82.88 191 LEU B CA 1
ATOM 5825 C C . LEU B 1 191 ? 9.766 9.711 -1.534 1 82.88 191 LEU B C 1
ATOM 5827 O O . LEU B 1 191 ? 9.539 8.516 -1.749 1 82.88 191 LEU B O 1
ATOM 5831 N N . LEU B 1 192 ? 10.039 10.539 -2.436 1 86.69 192 LEU B N 1
ATOM 5832 C CA . LEU B 1 192 ? 10.102 10.102 -3.826 1 86.69 192 LEU B CA 1
ATOM 5833 C C . LEU B 1 192 ? 11.211 9.07 -4.02 1 86.69 192 LEU B C 1
ATOM 5835 O O . LEU B 1 192 ? 10.992 8.031 -4.637 1 86.69 192 LEU B O 1
ATOM 5839 N N . TYR B 1 193 ? 12.367 9.383 -3.527 1 91.44 193 TYR B N 1
ATOM 5840 C CA . TYR B 1 193 ? 13.508 8.492 -3.689 1 91.44 193 TYR B CA 1
ATOM 5841 C C . TYR B 1 193 ? 13.258 7.152 -3.004 1 91.44 193 TYR B C 1
ATOM 5843 O O . TYR B 1 193 ? 13.57 6.098 -3.559 1 91.44 193 TYR B O 1
ATOM 5851 N N . LEU B 1 194 ? 12.688 7.219 -1.853 1 88.81 194 LEU B N 1
ATOM 5852 C CA . LEU B 1 194 ? 12.359 5.988 -1.144 1 88.81 194 LEU B CA 1
ATOM 5853 C C . LEU B 1 194 ? 11.328 5.176 -1.919 1 88.81 194 LEU B C 1
ATOM 5855 O O . LEU B 1 194 ? 11.43 3.949 -2.004 1 88.81 194 LEU B O 1
ATOM 5859 N N . GLY B 1 195 ? 10.328 5.863 -2.361 1 89.94 195 GLY B N 1
ATOM 5860 C CA . GLY B 1 195 ? 9.305 5.191 -3.148 1 89.94 195 GLY B CA 1
ATOM 5861 C C . GLY B 1 195 ? 9.852 4.516 -4.391 1 89.94 195 GLY B C 1
ATOM 5862 O O . GLY B 1 195 ? 9.516 3.367 -4.68 1 89.94 195 GLY B O 1
ATOM 5863 N N . VAL B 1 196 ? 10.656 5.207 -5.113 1 91.94 196 VAL B N 1
ATOM 5864 C CA . VAL B 1 196 ? 11.25 4.648 -6.324 1 91.94 196 VAL B CA 1
ATOM 5865 C C . VAL B 1 196 ? 12.102 3.432 -5.969 1 91.94 196 VAL B C 1
ATOM 5867 O O . VAL B 1 196 ? 12.039 2.404 -6.648 1 91.94 196 VAL B O 1
ATOM 5870 N N . PHE B 1 197 ? 12.852 3.58 -4.949 1 93.56 197 PHE B N 1
ATOM 5871 C CA . PHE B 1 197 ? 13.648 2.455 -4.48 1 93.56 197 PHE B CA 1
ATOM 5872 C C . PHE B 1 197 ? 12.766 1.258 -4.156 1 93.56 197 PHE B C 1
ATOM 5874 O O . PHE B 1 197 ? 13.07 0.128 -4.547 1 93.56 197 PHE B O 1
ATOM 5881 N N . SER B 1 198 ? 11.75 1.459 -3.482 1 91.56 198 SER B N 1
ATOM 5882 C CA . SER B 1 198 ? 10.828 0.405 -3.088 1 91.56 198 SER B CA 1
ATOM 5883 C C . SER B 1 198 ? 10.18 -0.25 -4.305 1 91.56 198 SER B C 1
ATOM 5885 O O . SER B 1 198 ? 10.023 -1.472 -4.348 1 91.56 198 SER B O 1
ATOM 5887 N N . ILE B 1 199 ? 9.805 0.53 -5.254 1 91.94 199 ILE B N 1
ATOM 5888 C CA . ILE B 1 199 ? 9.195 0.012 -6.473 1 91.94 199 ILE B CA 1
ATOM 5889 C C . ILE B 1 199 ? 10.18 -0.904 -7.195 1 91.94 199 ILE B C 1
ATOM 5891 O O . ILE B 1 199 ? 9.836 -2.031 -7.559 1 91.94 199 ILE B O 1
ATOM 5895 N N . LEU B 1 200 ? 11.359 -0.429 -7.344 1 94.25 200 LEU B N 1
ATOM 5896 C CA . LEU B 1 200 ? 12.375 -1.215 -8.039 1 94.25 200 LEU B CA 1
ATOM 5897 C C . LEU B 1 200 ? 12.688 -2.494 -7.27 1 94.25 200 LEU B C 1
ATOM 5899 O O . LEU B 1 200 ? 12.82 -3.564 -7.863 1 94.25 200 LEU B O 1
ATOM 5903 N N . LEU B 1 201 ? 12.789 -2.35 -6.012 1 92.56 201 LEU B N 1
ATOM 5904 C CA . LEU B 1 201 ? 13.07 -3.51 -5.172 1 92.56 201 LEU B CA 1
ATOM 5905 C C . LEU B 1 201 ? 11.93 -4.52 -5.238 1 92.56 201 LEU B C 1
ATOM 5907 O O . LEU B 1 201 ? 12.164 -5.727 -5.324 1 92.56 201 LEU B O 1
ATOM 5911 N N . GLY B 1 202 ? 10.742 -4.043 -5.133 1 91.44 202 GLY B N 1
ATOM 5912 C CA . GLY B 1 202 ? 9.586 -4.918 -5.23 1 91.44 202 GLY B CA 1
ATOM 5913 C C . GLY B 1 202 ? 9.492 -5.641 -6.562 1 91.44 202 GLY B C 1
ATOM 5914 O O . GLY B 1 202 ? 9.211 -6.84 -6.602 1 91.44 202 GLY B O 1
ATOM 5915 N N . LEU B 1 203 ? 9.703 -4.902 -7.605 1 92.44 203 LEU B N 1
ATOM 5916 C CA . LEU B 1 203 ? 9.664 -5.5 -8.938 1 92.44 203 LEU B CA 1
ATOM 5917 C C . LEU B 1 203 ? 10.773 -6.539 -9.094 1 92.44 203 LEU B C 1
ATOM 5919 O O . LEU B 1 203 ? 10.539 -7.625 -9.633 1 92.44 203 LEU B O 1
ATOM 5923 N N . TRP B 1 204 ? 11.867 -6.168 -8.648 1 93.25 204 TRP B N 1
ATOM 5924 C CA . TRP B 1 204 ? 12.992 -7.094 -8.75 1 93.25 204 TRP B CA 1
ATOM 5925 C C . TRP B 1 204 ? 12.734 -8.352 -7.918 1 93.25 204 TRP B C 1
ATOM 5927 O O . TRP B 1 204 ? 12.883 -9.469 -8.406 1 93.25 204 TRP B O 1
ATOM 5937 N N . SER B 1 205 ? 12.352 -8.195 -6.711 1 91 205 SER B N 1
ATOM 5938 C CA . SER B 1 205 ? 12.125 -9.32 -5.812 1 91 205 SER B CA 1
ATOM 5939 C C . SER B 1 205 ? 11.008 -10.219 -6.32 1 91 205 SER B C 1
ATOM 5941 O O . SER B 1 205 ? 11.109 -11.445 -6.254 1 91 205 SER B O 1
ATOM 5943 N N . ALA B 1 206 ? 9.953 -9.641 -6.773 1 90.38 206 ALA B N 1
ATOM 5944 C CA . ALA B 1 206 ? 8.859 -10.422 -7.336 1 90.38 206 ALA B CA 1
ATOM 5945 C C . ALA B 1 206 ? 9.32 -11.227 -8.547 1 90.38 206 ALA B C 1
ATOM 5947 O O . ALA B 1 206 ? 8.953 -12.391 -8.703 1 90.38 206 ALA B O 1
ATOM 5948 N N . ASN B 1 207 ? 10.102 -10.57 -9.312 1 92.06 207 ASN B N 1
ATOM 5949 C CA . ASN B 1 207 ? 10.594 -11.211 -10.531 1 92.06 207 ASN B CA 1
ATOM 5950 C C . ASN B 1 207 ? 11.492 -12.406 -10.219 1 92.06 207 ASN B C 1
ATOM 5952 O O . ASN B 1 207 ? 11.648 -13.297 -11.047 1 92.06 207 ASN B O 1
ATOM 5956 N N . GLU B 1 208 ? 12.047 -12.414 -9.047 1 89.56 208 GLU B N 1
ATOM 5957 C CA . GLU B 1 208 ? 12.984 -13.477 -8.68 1 89.56 208 GLU B CA 1
ATOM 5958 C C . GLU B 1 208 ? 12.266 -14.633 -7.988 1 89.56 208 GLU B C 1
ATOM 5960 O O . GLU B 1 208 ? 12.891 -15.633 -7.629 1 89.56 208 GLU B O 1
ATOM 5965 N N . THR B 1 209 ? 10.992 -14.594 -7.91 1 89.56 209 THR B N 1
ATOM 5966 C CA . THR B 1 209 ? 10.242 -15.664 -7.266 1 89.56 209 THR B CA 1
ATOM 5967 C C . THR B 1 209 ? 9.859 -16.734 -8.273 1 89.56 209 THR B C 1
ATOM 5969 O O . THR B 1 209 ? 9.773 -16.469 -9.477 1 89.56 209 THR B O 1
ATOM 5972 N N . 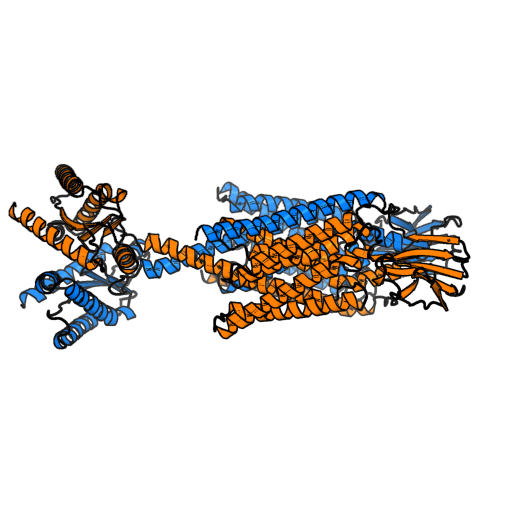ASP B 1 210 ? 9.555 -17.906 -7.727 1 90.75 210 ASP B N 1
ATOM 5973 C CA . ASP B 1 210 ? 9.102 -19 -8.57 1 90.75 210 ASP B CA 1
ATOM 5974 C C . ASP B 1 210 ? 7.707 -18.734 -9.133 1 90.75 210 ASP B C 1
ATOM 5976 O O . ASP B 1 210 ? 7.363 -19.203 -10.211 1 90.75 210 ASP B O 1
ATOM 5980 N N . VAL B 1 211 ? 6.98 -17.922 -8.461 1 90.44 211 VAL B N 1
ATOM 5981 C CA . VAL B 1 211 ? 5.656 -17.578 -8.961 1 90.44 211 VAL B CA 1
ATOM 5982 C C . VAL B 1 211 ? 5.781 -16.891 -10.32 1 90.44 211 VAL B C 1
ATOM 5984 O O . VAL B 1 211 ? 5.098 -17.266 -11.273 1 90.44 211 VAL B O 1
ATOM 5987 N N . THR B 1 212 ? 6.672 -15.977 -10.352 1 91.19 212 THR B N 1
ATOM 5988 C CA . THR B 1 212 ? 6.852 -15.25 -11.609 1 91.19 212 THR B CA 1
ATOM 5989 C C . THR B 1 212 ? 7.426 -16.172 -12.688 1 91.19 212 THR B C 1
ATOM 5991 O O . THR B 1 212 ? 7.062 -16.062 -13.859 1 91.19 212 THR B O 1
ATOM 5994 N N . ALA B 1 213 ? 8.289 -17.031 -12.273 1 91.5 213 ALA B N 1
ATOM 5995 C CA . ALA B 1 213 ? 8.859 -17.984 -13.219 1 91.5 213 ALA B CA 1
ATOM 5996 C C . ALA B 1 213 ? 7.781 -18.891 -13.812 1 91.5 213 ALA B C 1
ATOM 5998 O O . ALA B 1 213 ? 7.887 -19.328 -14.953 1 91.5 213 ALA B O 1
ATOM 5999 N N . LEU B 1 214 ? 6.785 -19.109 -13.008 1 90.19 214 LEU B N 1
ATOM 6000 C CA . LEU B 1 214 ? 5.707 -19.984 -13.445 1 90.19 214 LEU B CA 1
ATOM 6001 C C . LEU B 1 214 ? 4.668 -19.219 -14.258 1 90.19 214 LEU B C 1
ATOM 6003 O O . LEU B 1 214 ? 4.039 -19.781 -15.156 1 90.19 214 LEU B O 1
ATOM 6007 N N . VAL B 1 215 ? 4.559 -17.984 -14 1 89.19 215 VAL B N 1
ATOM 6008 C CA . VAL B 1 215 ? 3.459 -17.219 -14.57 1 89.19 215 VAL B CA 1
ATOM 6009 C C . VAL B 1 215 ? 3.928 -16.5 -15.844 1 89.19 215 VAL B C 1
ATOM 6011 O O . VAL B 1 215 ? 3.197 -16.453 -16.828 1 89.19 215 VAL B O 1
ATOM 6014 N N . ILE B 1 216 ? 5.105 -15.984 -15.82 1 88.94 216 ILE B N 1
ATOM 6015 C CA . ILE B 1 216 ? 5.602 -15.227 -16.969 1 88.94 216 ILE B CA 1
ATOM 6016 C C . ILE B 1 216 ? 6.336 -16.156 -17.922 1 88.94 216 ILE B C 1
ATOM 6018 O O . ILE B 1 216 ? 7.316 -16.797 -17.547 1 88.94 216 ILE B O 1
ATOM 6022 N N . THR B 1 217 ? 5.895 -16.141 -19.156 1 87.88 217 THR B N 1
ATOM 6023 C CA . THR B 1 217 ? 6.461 -17.062 -20.141 1 87.88 217 THR B CA 1
ATOM 6024 C C . THR B 1 217 ? 7.691 -16.453 -20.812 1 87.88 217 THR B C 1
ATOM 6026 O O . THR B 1 217 ? 8.609 -17.172 -21.203 1 87.88 217 THR B O 1
ATOM 6029 N N . ASN B 1 218 ? 7.656 -15.094 -20.938 1 89.38 218 ASN B N 1
ATOM 6030 C CA . ASN B 1 218 ? 8.812 -14.422 -21.516 1 89.38 218 ASN B CA 1
ATOM 6031 C C . ASN B 1 218 ? 9.953 -14.297 -20.516 1 89.38 218 ASN B C 1
ATOM 6033 O O . ASN B 1 218 ? 10.156 -13.227 -19.922 1 89.38 218 ASN B O 1
ATOM 6037 N N . ARG B 1 219 ? 10.688 -15.305 -20.422 1 90.75 219 ARG B N 1
ATOM 6038 C CA . ARG B 1 219 ? 11.703 -15.375 -19.375 1 90.75 219 ARG B CA 1
ATOM 6039 C C . ARG B 1 219 ? 12.945 -14.57 -19.75 1 90.75 219 ARG B C 1
ATOM 6041 O O . ARG B 1 219 ? 13.703 -14.148 -18.891 1 90.75 219 ARG B O 1
ATOM 6048 N N . GLN B 1 220 ? 13.195 -14.398 -20.984 1 90.12 220 GLN B N 1
ATOM 6049 C CA . GLN B 1 220 ? 14.305 -13.547 -21.422 1 90.12 220 GLN B CA 1
ATOM 6050 C C . GLN B 1 220 ? 14.086 -12.102 -20.984 1 90.12 220 GLN B C 1
ATOM 6052 O O . GLN B 1 220 ? 14.984 -11.477 -20.422 1 90.12 220 GLN B O 1
ATOM 6057 N N . ALA B 1 221 ? 12.938 -11.641 -21.25 1 91.12 221 ALA B N 1
ATOM 6058 C CA . ALA B 1 221 ? 12.594 -10.281 -20.828 1 91.12 221 ALA B CA 1
ATOM 6059 C C . ALA B 1 221 ? 12.648 -10.148 -19.297 1 91.12 221 ALA B C 1
ATOM 6061 O O . ALA B 1 221 ? 13.055 -9.109 -18.781 1 91.12 221 ALA B O 1
ATOM 6062 N N . SER B 1 222 ? 12.164 -11.18 -18.688 1 92.94 222 SER B N 1
ATOM 6063 C CA . SER B 1 222 ? 12.188 -11.172 -17.234 1 92.94 222 SER B CA 1
ATOM 6064 C C . SER B 1 222 ? 13.617 -11.086 -16.703 1 92.94 222 SER B C 1
ATOM 6066 O O . SER B 1 222 ? 13.883 -10.375 -15.727 1 92.94 222 SER B O 1
ATOM 6068 N N . ALA B 1 223 ? 14.5 -11.812 -17.297 1 92.19 223 ALA B N 1
ATOM 6069 C CA . ALA B 1 223 ? 15.906 -11.75 -16.906 1 92.19 223 ALA B CA 1
ATOM 6070 C C . ALA B 1 223 ? 16.484 -10.359 -17.156 1 92.19 223 ALA B C 1
ATOM 6072 O O . ALA B 1 223 ? 17.203 -9.812 -16.297 1 92.19 223 ALA B O 1
ATOM 6073 N N . PHE B 1 224 ? 16.188 -9.844 -18.281 1 92.56 224 PHE B N 1
ATOM 6074 C CA . PHE B 1 224 ? 16.625 -8.492 -18.609 1 92.56 224 PHE B CA 1
ATOM 6075 C C . PHE B 1 224 ? 16.156 -7.496 -17.562 1 92.56 224 PHE B C 1
ATOM 6077 O O . PHE B 1 224 ? 16.922 -6.66 -17.094 1 92.56 224 PHE B O 1
ATOM 6084 N N . ALA B 1 225 ? 14.93 -7.602 -17.219 1 93.88 225 ALA B N 1
ATOM 6085 C CA . ALA B 1 225 ? 14.32 -6.695 -16.25 1 93.88 225 ALA B CA 1
ATOM 6086 C C . ALA B 1 225 ? 15.008 -6.805 -14.883 1 93.88 225 ALA B C 1
ATOM 6088 O O . ALA B 1 225 ? 15.25 -5.793 -14.227 1 93.88 225 ALA B O 1
ATOM 6089 N N . ALA B 1 226 ? 15.25 -7.996 -14.5 1 93.19 226 ALA B N 1
ATOM 6090 C CA . ALA B 1 226 ? 15.875 -8.227 -13.203 1 93.19 226 ALA B CA 1
ATOM 6091 C C . ALA B 1 226 ? 17.203 -7.473 -13.086 1 93.19 226 ALA B C 1
ATOM 6093 O O . ALA B 1 226 ? 17.438 -6.773 -12.094 1 93.19 226 ALA B O 1
ATOM 6094 N N . PHE B 1 227 ? 17.984 -7.574 -14.055 1 93.5 227 PHE B N 1
ATOM 6095 C CA . PHE B 1 227 ? 19.281 -6.922 -14.039 1 93.5 227 PHE B CA 1
ATOM 6096 C C . PHE B 1 227 ? 19.125 -5.406 -14.133 1 93.5 227 PHE B C 1
ATOM 6098 O O . PHE B 1 227 ? 19.812 -4.664 -13.438 1 93.5 227 PHE B O 1
ATOM 6105 N N . ALA B 1 228 ? 18.266 -5.016 -14.938 1 93.88 228 ALA B N 1
ATOM 6106 C CA . ALA B 1 228 ? 18.047 -3.586 -15.125 1 93.88 228 ALA B CA 1
ATOM 6107 C C . ALA B 1 228 ? 17.578 -2.926 -13.836 1 93.88 228 ALA B C 1
ATOM 6109 O O . ALA B 1 228 ? 18.047 -1.837 -13.484 1 93.88 228 ALA B O 1
ATOM 6110 N N . PHE B 1 229 ? 16.672 -3.531 -13.133 1 94.62 229 PHE B N 1
ATOM 6111 C CA . PHE B 1 229 ? 16.188 -2.99 -11.867 1 94.62 229 PHE B CA 1
ATOM 6112 C C . PHE B 1 229 ? 17.344 -2.861 -10.875 1 94.62 229 PHE B C 1
ATOM 6114 O O . PHE B 1 229 ? 17.469 -1.836 -10.203 1 94.62 229 PHE B O 1
ATOM 6121 N N . LEU B 1 230 ? 18.156 -3.842 -10.828 1 92.81 230 LEU B N 1
ATOM 6122 C CA . LEU B 1 230 ? 19.266 -3.869 -9.891 1 92.81 230 LEU B CA 1
ATOM 6123 C C . LEU B 1 230 ? 20.25 -2.732 -10.172 1 92.81 230 LEU B C 1
ATOM 6125 O O . LEU B 1 230 ? 20.828 -2.166 -9.25 1 92.81 230 LEU B O 1
ATOM 6129 N N . MET B 1 231 ? 20.406 -2.412 -11.383 1 94.81 231 MET B N 1
ATOM 6130 C CA . MET B 1 231 ? 21.391 -1.409 -11.789 1 94.81 231 MET B CA 1
ATOM 6131 C C . MET B 1 231 ? 20.938 -0.014 -11.359 1 94.81 231 MET B C 1
ATOM 6133 O O . MET B 1 231 ? 21.781 0.842 -11.07 1 94.81 231 MET B O 1
ATOM 6137 N N . VAL B 1 232 ? 19.672 0.196 -11.281 1 94.25 232 VAL B N 1
ATOM 6138 C CA . VAL B 1 232 ? 19.172 1.541 -11.023 1 94.25 232 VAL B CA 1
ATOM 6139 C C . VAL B 1 232 ? 18.938 1.731 -9.523 1 94.25 232 VAL B C 1
ATOM 6141 O O . VAL B 1 232 ? 18.953 2.859 -9.031 1 94.25 232 VAL B O 1
ATOM 6144 N N . MET B 1 233 ? 18.797 0.74 -8.75 1 93.12 233 MET B N 1
ATOM 6145 C CA . MET B 1 233 ? 18.406 0.771 -7.34 1 93.12 233 MET B CA 1
ATOM 6146 C C . MET B 1 233 ? 19.422 1.574 -6.52 1 93.12 233 MET B C 1
ATOM 6148 O O . MET B 1 233 ? 19.031 2.359 -5.652 1 93.12 233 MET B O 1
ATOM 6152 N N . PRO B 1 234 ? 20.688 1.43 -6.793 1 92.56 234 PRO B N 1
ATOM 6153 C CA . PRO B 1 234 ? 21.656 2.16 -5.965 1 92.56 234 PRO B CA 1
ATOM 6154 C C . PRO B 1 234 ? 21.484 3.674 -6.07 1 92.56 234 PRO B C 1
ATOM 6156 O O . PRO B 1 234 ? 21.641 4.387 -5.07 1 92.56 234 PRO B O 1
ATOM 6159 N N . MET B 1 235 ? 21.188 4.133 -7.219 1 91.75 235 MET B N 1
ATOM 6160 C CA . MET B 1 235 ? 21 5.57 -7.418 1 91.75 235 MET B CA 1
ATOM 6161 C C . MET B 1 235 ? 19.859 6.09 -6.566 1 91.75 235 MET B C 1
ATOM 6163 O O . MET B 1 235 ? 20 7.098 -5.867 1 91.75 235 MET B O 1
ATOM 6167 N N . ALA B 1 236 ? 18.75 5.434 -6.594 1 92.5 236 ALA B N 1
ATOM 6168 C CA . ALA B 1 236 ? 17.594 5.84 -5.797 1 92.5 236 ALA B CA 1
ATOM 6169 C C . ALA B 1 236 ? 17.906 5.762 -4.305 1 92.5 236 ALA B C 1
ATOM 6171 O O . ALA B 1 236 ? 17.5 6.641 -3.535 1 92.5 236 ALA B O 1
ATOM 6172 N N . PHE B 1 237 ? 18.625 4.781 -3.969 1 92.06 237 PHE B N 1
ATOM 6173 C CA . PHE B 1 237 ? 18.922 4.555 -2.559 1 92.06 237 PHE B CA 1
ATOM 6174 C C . PHE B 1 237 ? 19.844 5.641 -2.018 1 92.06 237 PHE B C 1
ATOM 6176 O O . PHE B 1 237 ? 19.609 6.176 -0.933 1 92.06 237 PHE B O 1
ATOM 6183 N N . ILE B 1 238 ? 20.875 5.938 -2.678 1 90.81 238 ILE B N 1
ATOM 6184 C CA . ILE B 1 238 ? 21.844 6.926 -2.205 1 90.81 238 ILE B CA 1
ATOM 6185 C C . ILE B 1 238 ? 21.172 8.297 -2.107 1 90.81 238 ILE B C 1
ATOM 6187 O O . ILE B 1 238 ? 21.469 9.078 -1.198 1 90.81 238 ILE B O 1
ATOM 6191 N N . MET B 1 239 ? 20.359 8.617 -3.041 1 89.75 239 MET B N 1
ATOM 6192 C CA . MET B 1 239 ? 19.641 9.891 -3.01 1 89.75 239 MET B CA 1
ATOM 6193 C C . MET B 1 239 ? 18.703 9.953 -1.808 1 89.75 239 MET B C 1
ATOM 6195 O O . MET B 1 239 ? 18.547 11.008 -1.189 1 89.75 239 MET B O 1
ATOM 6199 N N . PHE B 1 240 ? 18.109 8.875 -1.501 1 89.19 240 PHE B N 1
ATOM 6200 C CA . PHE B 1 240 ? 17.25 8.797 -0.33 1 89.19 240 PHE B CA 1
ATOM 6201 C C . PHE B 1 240 ? 18.047 9.031 0.948 1 89.19 240 PHE B C 1
ATOM 6203 O O . PHE B 1 240 ? 17.672 9.852 1.785 1 89.19 240 PHE B O 1
ATOM 6210 N N . VAL B 1 241 ? 19.125 8.297 1.059 1 84.88 241 VAL B N 1
ATOM 6211 C CA . VAL B 1 241 ? 19.938 8.375 2.27 1 84.88 241 VAL B CA 1
ATOM 6212 C C . VAL B 1 241 ? 20.469 9.797 2.441 1 84.88 241 VAL B C 1
ATOM 6214 O O . VAL B 1 241 ? 20.453 10.344 3.547 1 84.88 241 VAL B O 1
ATOM 6217 N N . LYS B 1 242 ? 20.938 10.391 1.398 1 86.81 242 LYS B N 1
ATOM 6218 C CA . LYS B 1 242 ? 21.453 11.75 1.424 1 86.81 242 LYS B CA 1
ATOM 6219 C C . LYS B 1 242 ? 20.391 12.734 1.914 1 86.81 242 LYS B C 1
ATOM 6221 O O . LYS B 1 242 ? 20.672 13.586 2.762 1 86.81 242 LYS B O 1
ATOM 6226 N N . SER B 1 243 ? 19.234 12.539 1.347 1 83.06 243 SER B N 1
ATOM 6227 C CA . SER B 1 243 ? 18.141 13.453 1.682 1 83.06 243 SER B CA 1
ATOM 6228 C C . SER B 1 243 ? 17.625 13.195 3.09 1 83.06 243 SER B C 1
ATOM 6230 O O . SER B 1 243 ? 17.391 14.133 3.854 1 83.06 243 SER B O 1
ATOM 6232 N N . PHE B 1 244 ? 17.484 12.016 3.428 1 81.31 244 PHE B N 1
ATOM 6233 C CA . PHE B 1 244 ? 16.891 11.625 4.699 1 81.31 244 PHE B CA 1
ATOM 6234 C C . PHE B 1 244 ? 17.812 12 5.863 1 81.31 244 PHE B C 1
ATOM 6236 O O . PHE B 1 244 ? 17.344 12.508 6.887 1 81.31 244 PHE B O 1
ATOM 6243 N N . LEU B 1 245 ? 19.094 11.734 5.68 1 79.75 245 LEU B N 1
ATOM 6244 C CA . LEU B 1 245 ? 20.047 12.016 6.746 1 79.75 245 LEU B CA 1
ATOM 6245 C C . LEU B 1 245 ? 20.562 13.445 6.652 1 79.75 245 LEU B C 1
ATOM 6247 O O . LEU B 1 245 ? 21.438 13.852 7.438 1 79.75 245 LEU B O 1
ATOM 6251 N N . GLU B 1 246 ? 20.078 14.125 5.699 1 80.69 246 GLU B N 1
ATOM 6252 C CA . GLU B 1 246 ? 20.484 15.516 5.504 1 80.69 246 GLU B CA 1
ATOM 6253 C C . GLU B 1 246 ? 22 15.656 5.5 1 80.69 246 GLU B C 1
ATOM 6255 O O . GLU B 1 246 ? 22.547 16.484 6.238 1 80.69 246 GLU B O 1
ATOM 6260 N N . ILE B 1 247 ? 22.594 14.852 4.699 1 80.25 247 ILE B N 1
ATOM 6261 C CA . ILE B 1 247 ? 24.047 14.859 4.59 1 80.25 247 ILE B CA 1
ATOM 6262 C C . ILE B 1 247 ? 24.5 16.141 3.902 1 80.25 247 ILE B C 1
ATOM 6264 O O . ILE B 1 247 ? 24.016 16.484 2.822 1 80.25 247 ILE B O 1
ATOM 6268 N N . LYS B 1 248 ? 25.375 16.875 4.504 1 76.38 248 LYS B N 1
ATOM 6269 C CA . LYS B 1 248 ? 25.844 18.172 4.02 1 76.38 248 LYS B CA 1
ATOM 6270 C C . LYS B 1 248 ? 26.875 18 2.896 1 76.38 248 LYS B C 1
ATOM 6272 O O . LYS B 1 248 ? 27.109 18.938 2.123 1 76.38 248 LYS B O 1
ATOM 6277 N N . ASP B 1 249 ? 27.312 16.766 2.705 1 77.75 249 ASP B N 1
ATOM 6278 C CA . ASP B 1 249 ? 28.297 16.5 1.656 1 77.75 249 ASP B CA 1
ATOM 6279 C C . ASP B 1 249 ? 27.656 16.609 0.272 1 77.75 249 ASP B C 1
ATOM 6281 O O . ASP B 1 249 ? 26.594 16.047 0.026 1 77.75 249 ASP B O 1
ATOM 6285 N N . GLU B 1 250 ? 28.266 17.422 -0.595 1 76.81 250 GLU B N 1
ATOM 6286 C CA . GLU B 1 250 ? 27.688 17.562 -1.924 1 76.81 250 GLU B CA 1
ATOM 6287 C C . GLU B 1 250 ? 28.562 16.922 -2.99 1 76.81 250 GLU B C 1
ATO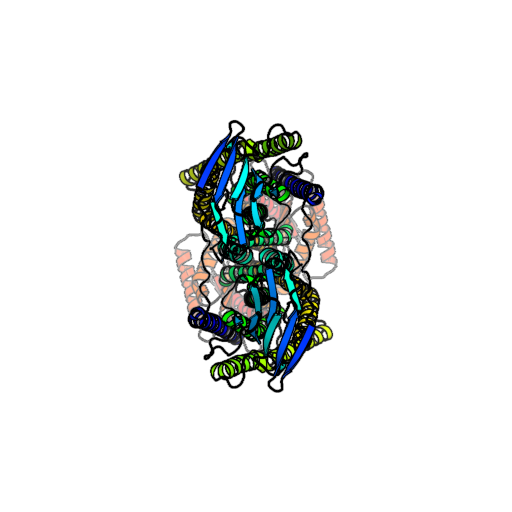M 6289 O O . GLU B 1 250 ? 28.266 17 -4.184 1 76.81 250 GLU B O 1
ATOM 6294 N N . TRP B 1 251 ? 29.516 16.234 -2.494 1 85.94 251 TRP B N 1
ATOM 6295 C CA . TRP B 1 251 ? 30.453 15.75 -3.504 1 85.94 251 TRP B CA 1
ATOM 6296 C C . TRP B 1 251 ? 30.375 14.227 -3.625 1 85.94 251 TRP B C 1
ATOM 6298 O O . TRP B 1 251 ? 30.156 13.695 -4.719 1 85.94 251 TRP B O 1
ATOM 6308 N N . TYR B 1 252 ? 30.531 13.508 -2.604 1 87.56 252 TYR B N 1
ATOM 6309 C CA . TYR B 1 252 ? 30.703 12.062 -2.645 1 87.56 252 TYR B CA 1
ATOM 6310 C C . TYR B 1 252 ? 29.453 11.383 -3.188 1 87.56 252 TYR B C 1
ATOM 6312 O O . TYR B 1 252 ? 29.531 10.508 -4.055 1 87.56 252 TYR B O 1
ATOM 6320 N N . TRP B 1 253 ? 28.328 11.672 -2.695 1 87.75 253 TRP B N 1
ATOM 6321 C CA . TRP B 1 253 ? 27.109 11 -3.131 1 87.75 253 TRP B CA 1
ATOM 6322 C C . TRP B 1 253 ? 26.844 11.258 -4.609 1 87.75 253 TRP B C 1
ATOM 6324 O O . TRP B 1 253 ? 26.406 10.359 -5.336 1 87.75 253 TRP B O 1
ATOM 6334 N N . LYS B 1 254 ? 27.141 12.461 -5.078 1 89.19 254 LYS B N 1
ATOM 6335 C CA . LYS B 1 254 ? 26.953 12.805 -6.484 1 89.19 254 LYS B CA 1
ATOM 6336 C C . LYS B 1 254 ? 27.875 11.992 -7.387 1 89.19 254 LYS B C 1
ATOM 6338 O O . LYS B 1 254 ? 27.469 11.555 -8.469 1 89.19 254 LYS B O 1
ATOM 6343 N N . ARG B 1 255 ? 29.062 11.82 -6.945 1 91.25 255 ARG B N 1
ATOM 6344 C CA . ARG B 1 255 ? 30.016 11.047 -7.723 1 91.25 255 ARG B CA 1
ATOM 6345 C C . ARG B 1 255 ? 29.609 9.586 -7.805 1 91.25 255 ARG B C 1
ATOM 6347 O O . ARG B 1 255 ? 29.766 8.945 -8.852 1 91.25 255 ARG B O 1
ATOM 6354 N N . ILE B 1 256 ? 29.156 9.094 -6.746 1 91.44 256 ILE B N 1
ATOM 6355 C CA . ILE B 1 256 ? 28.688 7.711 -6.75 1 91.44 256 ILE B CA 1
ATOM 6356 C C . ILE B 1 256 ? 27.531 7.562 -7.727 1 91.44 256 ILE B C 1
ATOM 6358 O O . ILE B 1 256 ? 27.469 6.59 -8.484 1 91.44 256 ILE B O 1
ATOM 6362 N N . CYS B 1 257 ? 26.625 8.5 -7.762 1 91.12 257 CYS B N 1
ATOM 6363 C CA . CYS B 1 257 ? 25.5 8.477 -8.688 1 91.12 257 CYS B CA 1
ATOM 6364 C C . CYS B 1 257 ? 25.969 8.57 -10.133 1 91.12 257 CYS B C 1
ATOM 6366 O O . CYS B 1 257 ? 25.469 7.859 -11 1 91.12 257 CYS B O 1
ATOM 6368 N N . ASP B 1 258 ? 26.953 9.414 -10.328 1 92.06 258 ASP B N 1
ATOM 6369 C CA . ASP B 1 258 ? 27.5 9.57 -11.672 1 92.06 258 ASP B CA 1
ATOM 6370 C C . ASP B 1 258 ? 28.188 8.289 -12.141 1 92.06 258 ASP B C 1
ATOM 6372 O O . ASP B 1 258 ? 28.016 7.879 -13.289 1 92.06 258 ASP B O 1
ATOM 6376 N N . ILE B 1 259 ? 28.922 7.711 -11.289 1 94.31 259 ILE B N 1
ATOM 6377 C CA . ILE B 1 259 ? 29.609 6.461 -11.617 1 94.31 259 ILE B CA 1
ATOM 6378 C C . ILE B 1 259 ? 28.562 5.367 -11.875 1 94.31 259 ILE B C 1
ATOM 6380 O O . ILE B 1 259 ? 28.719 4.566 -12.805 1 94.31 259 ILE B O 1
ATOM 6384 N N . ASN B 1 260 ? 27.594 5.312 -11.039 1 95 260 ASN B N 1
ATOM 6385 C CA . ASN B 1 260 ? 26.531 4.344 -11.258 1 95 260 ASN B CA 1
ATOM 6386 C C . ASN B 1 260 ? 25.875 4.531 -12.625 1 95 260 ASN B C 1
ATOM 6388 O O . ASN B 1 260 ? 25.609 3.557 -13.328 1 95 260 ASN B O 1
ATOM 6392 N N . PHE B 1 261 ? 25.609 5.758 -12.914 1 93.94 261 PHE B N 1
ATOM 6393 C CA . PHE B 1 261 ? 25.016 6.051 -14.211 1 93.94 261 PHE B CA 1
ATOM 6394 C C . PHE B 1 261 ? 25.938 5.566 -15.336 1 93.94 261 PHE B C 1
ATOM 6396 O O . PHE B 1 261 ? 25.453 4.973 -16.312 1 93.94 261 PHE B O 1
ATOM 6403 N N . GLY B 1 262 ? 27.172 5.812 -15.234 1 94.19 262 GLY B N 1
ATOM 6404 C CA . GLY B 1 262 ? 28.141 5.324 -16.203 1 94.19 262 GLY B CA 1
ATOM 6405 C C . GLY B 1 262 ? 28.141 3.814 -16.344 1 94.19 262 GLY B C 1
ATOM 6406 O O . GLY B 1 262 ? 28.172 3.285 -17.453 1 94.19 262 GLY B O 1
ATOM 6407 N N . VAL B 1 263 ? 28.094 3.17 -15.266 1 95.31 263 VAL B N 1
ATOM 6408 C CA . VAL B 1 263 ? 28.094 1.711 -15.25 1 95.31 263 VAL B CA 1
ATOM 6409 C C . VAL B 1 263 ? 26.844 1.185 -15.93 1 95.31 263 VAL B C 1
ATOM 6411 O O . VAL B 1 263 ? 26.891 0.183 -16.656 1 95.31 263 VAL B O 1
ATOM 6414 N N . ILE B 1 264 ? 25.688 1.828 -15.711 1 95.25 264 ILE B N 1
ATOM 6415 C CA . ILE B 1 264 ? 24.438 1.435 -16.359 1 95.25 264 ILE B CA 1
ATOM 6416 C C . ILE B 1 264 ? 24.594 1.535 -17.875 1 95.25 264 ILE B C 1
ATOM 6418 O O . ILE B 1 264 ? 24.281 0.583 -18.594 1 95.25 264 ILE B O 1
ATOM 6422 N N . VAL B 1 265 ? 25.141 2.641 -18.281 1 94 265 VAL B N 1
ATOM 6423 C CA . VAL B 1 265 ? 25.297 2.883 -19.719 1 94 265 VAL B CA 1
ATOM 6424 C C . VAL B 1 265 ? 26.25 1.86 -20.312 1 94 265 VAL B C 1
ATOM 6426 O O . VAL B 1 265 ? 25.953 1.238 -21.344 1 94 265 VAL B O 1
ATOM 6429 N N . VAL B 1 266 ? 27.328 1.639 -19.688 1 95.19 266 VAL B N 1
ATOM 6430 C CA . VAL B 1 266 ? 28.328 0.703 -20.188 1 95.19 266 VAL B CA 1
ATOM 6431 C C . VAL B 1 266 ? 27.75 -0.711 -20.203 1 95.19 266 VAL B C 1
ATOM 6433 O O . VAL B 1 266 ? 27.953 -1.455 -21.172 1 95.19 266 VAL B O 1
ATOM 6436 N N . SER B 1 267 ? 27.109 -1.115 -19.172 1 94.88 267 SER B N 1
ATOM 6437 C CA . SER B 1 267 ? 26.531 -2.451 -19.094 1 94.88 267 SER B CA 1
ATOM 6438 C C . SER B 1 267 ? 25.5 -2.674 -20.219 1 94.88 267 SER B C 1
ATOM 6440 O O . SER B 1 267 ? 25.438 -3.76 -20.797 1 94.88 267 SER B O 1
ATOM 6442 N N . PHE B 1 268 ? 24.734 -1.683 -20.516 1 94.06 268 PHE B N 1
ATOM 6443 C CA . PHE B 1 268 ? 23.734 -1.807 -21.562 1 94.06 268 PHE B CA 1
ATOM 6444 C C . PHE B 1 268 ? 24.406 -1.914 -22.938 1 94.06 268 PHE B C 1
ATOM 6446 O O . PHE B 1 268 ? 24.016 -2.74 -23.766 1 94.06 268 PHE B O 1
ATOM 6453 N N . ILE B 1 269 ? 25.422 -1.117 -23.141 1 93.25 269 ILE B N 1
ATOM 6454 C CA . ILE B 1 269 ? 26.141 -1.172 -24.406 1 93.25 269 ILE B CA 1
ATOM 6455 C C . ILE B 1 269 ? 26.781 -2.549 -24.578 1 93.25 269 ILE B C 1
ATOM 6457 O O . ILE B 1 269 ? 26.672 -3.162 -25.641 1 93.25 269 ILE B O 1
ATOM 6461 N N . LEU B 1 270 ? 27.375 -3.031 -23.578 1 93.25 270 LEU B N 1
ATOM 6462 C CA . LEU B 1 270 ? 28.031 -4.336 -23.625 1 93.25 270 LEU B CA 1
ATOM 6463 C C . LEU B 1 270 ? 27 -5.445 -23.875 1 93.25 270 LEU B C 1
ATOM 6465 O O . LEU B 1 270 ? 27.281 -6.383 -24.625 1 93.25 270 LEU B O 1
ATOM 6469 N N . ASN B 1 271 ? 25.891 -5.348 -23.266 1 92.44 271 ASN B N 1
ATOM 6470 C CA . ASN B 1 271 ? 24.844 -6.352 -23.453 1 92.44 271 ASN B CA 1
ATOM 6471 C C . ASN B 1 271 ? 24.297 -6.332 -24.875 1 92.44 271 ASN B C 1
ATOM 6473 O O . ASN B 1 271 ? 24.156 -7.383 -25.5 1 92.44 271 ASN B O 1
ATOM 6477 N N . PHE B 1 272 ? 24.078 -5.156 -25.422 1 91.38 272 PHE B N 1
ATOM 6478 C CA . PHE B 1 272 ? 23.484 -5.02 -26.75 1 91.38 272 PHE B CA 1
ATOM 6479 C C . PHE B 1 272 ? 24.469 -5.441 -27.828 1 91.38 272 PHE B C 1
ATOM 6481 O O . PHE B 1 272 ? 24.062 -5.914 -28.891 1 91.38 272 PHE B O 1
ATOM 6488 N N . THR B 1 273 ? 25.75 -5.371 -27.562 1 89.75 273 THR B N 1
ATOM 6489 C CA . THR B 1 273 ? 26.75 -5.77 -28.531 1 89.75 273 THR B CA 1
ATOM 6490 C C . THR B 1 273 ? 27.078 -7.254 -28.406 1 89.75 273 THR B C 1
ATOM 6492 O O . THR B 1 273 ? 27.719 -7.84 -29.281 1 89.75 273 THR B O 1
ATOM 6495 N N . GLY B 1 274 ? 26.703 -7.812 -27.312 1 86.56 274 GLY B N 1
ATOM 6496 C CA . GLY B 1 274 ? 26.938 -9.234 -27.109 1 86.56 274 GLY B CA 1
ATOM 6497 C C . GLY B 1 274 ? 28.328 -9.539 -26.562 1 86.56 274 GLY B C 1
ATOM 6498 O O . GLY B 1 274 ? 28.688 -10.703 -26.406 1 86.56 274 GLY B O 1
ATOM 6499 N N . ILE B 1 275 ? 29.109 -8.555 -26.219 1 87.38 275 ILE B N 1
ATOM 6500 C CA . ILE B 1 275 ? 30.484 -8.719 -25.734 1 87.38 275 ILE B CA 1
ATOM 6501 C C . ILE B 1 275 ? 30.469 -9.258 -24.312 1 87.38 275 ILE B C 1
ATOM 6503 O O . ILE B 1 275 ? 31.234 -10.156 -23.969 1 87.38 275 ILE B O 1
ATOM 6507 N N . TYR B 1 276 ? 29.594 -8.648 -23.516 1 90.81 276 TYR B N 1
ATOM 6508 C CA . TYR B 1 276 ? 29.516 -8.953 -22.094 1 90.81 276 TYR B CA 1
ATOM 6509 C C . TYR B 1 276 ? 28.094 -8.773 -21.578 1 90.81 276 TYR B C 1
ATOM 6511 O O . TYR B 1 276 ? 27.719 -7.672 -21.172 1 90.81 276 TYR B O 1
ATOM 6519 N N . GLU B 1 277 ? 27.406 -9.852 -21.484 1 91.81 277 GLU B N 1
ATOM 6520 C CA . GLU B 1 277 ? 25.984 -9.758 -21.156 1 91.81 277 GLU B CA 1
ATOM 6521 C C . GLU B 1 277 ? 25.781 -9.438 -19.688 1 91.81 277 GLU B C 1
ATOM 6523 O O . GLU B 1 277 ? 26.719 -9.484 -18.891 1 91.81 277 GLU B O 1
ATOM 6528 N N . PHE B 1 278 ? 24.547 -9.133 -19.328 1 91.31 278 PHE B N 1
ATOM 6529 C CA . PHE B 1 278 ? 24.203 -8.602 -18.016 1 91.31 278 PHE B CA 1
ATOM 6530 C C . PHE B 1 278 ? 24.688 -9.539 -16.906 1 91.31 278 PHE B C 1
ATOM 6532 O O . PHE B 1 278 ? 25.234 -9.094 -15.898 1 91.31 278 PHE B O 1
ATOM 6539 N N . ARG B 1 279 ? 24.406 -10.781 -17.062 1 88.5 279 ARG B N 1
ATOM 6540 C CA . ARG B 1 279 ? 24.781 -11.734 -16.016 1 88.5 279 ARG B CA 1
ATOM 6541 C C . ARG B 1 279 ? 26.281 -11.688 -15.758 1 88.5 279 ARG B C 1
ATOM 6543 O O . ARG B 1 279 ? 26.734 -11.852 -14.617 1 88.5 279 ARG B O 1
ATOM 6550 N N . ARG B 1 280 ? 27.078 -11.453 -16.766 1 89.44 280 ARG B N 1
ATOM 6551 C CA . ARG B 1 280 ? 28.531 -11.438 -16.656 1 89.44 280 ARG B CA 1
ATOM 6552 C C . ARG B 1 280 ? 29.031 -10.094 -16.141 1 89.44 280 ARG B C 1
ATOM 6554 O O . ARG B 1 280 ? 30.078 -10.016 -15.492 1 89.44 280 ARG B O 1
ATOM 6561 N N . SER B 1 281 ? 28.312 -9.086 -16.391 1 91.56 281 SER B N 1
ATOM 6562 C CA . SER B 1 281 ? 28.766 -7.746 -16.031 1 91.56 281 SER B CA 1
ATOM 6563 C C . SER B 1 281 ? 28.188 -7.316 -14.688 1 91.56 281 SER B C 1
ATOM 6565 O O . SER B 1 281 ? 28.438 -6.199 -14.227 1 91.56 281 SER B O 1
ATOM 6567 N N . LEU B 1 282 ? 27.453 -8.156 -14.031 1 90.81 282 LEU B N 1
ATOM 6568 C CA . LEU B 1 282 ? 26.734 -7.789 -12.82 1 90.81 282 LEU B CA 1
ATOM 6569 C C . LEU B 1 282 ? 27.703 -7.398 -11.703 1 90.81 282 LEU B C 1
ATOM 6571 O O . LEU B 1 282 ? 27.344 -6.648 -10.797 1 90.81 282 LEU B O 1
ATOM 6575 N N . TRP B 1 283 ? 28.875 -7.879 -11.797 1 90.69 283 TRP B N 1
ATOM 6576 C CA . TRP B 1 283 ? 29.859 -7.555 -10.766 1 90.69 283 TRP B CA 1
ATOM 6577 C C . TRP B 1 283 ? 30.109 -6.051 -10.711 1 90.69 283 TRP B C 1
ATOM 6579 O O . TRP B 1 283 ? 30.422 -5.508 -9.648 1 90.69 283 TRP B O 1
ATOM 6589 N N . MET B 1 284 ? 30 -5.375 -11.781 1 93.81 284 MET B N 1
ATOM 6590 C CA . MET B 1 284 ? 30.156 -3.922 -11.797 1 93.81 284 MET B CA 1
ATOM 6591 C C . MET B 1 284 ? 29.094 -3.254 -10.93 1 93.81 284 MET B C 1
ATOM 6593 O O . MET B 1 284 ? 29.406 -2.34 -10.156 1 93.81 284 MET B O 1
ATOM 6597 N N . THR B 1 285 ? 27.875 -3.688 -11.078 1 92.75 285 THR B N 1
ATOM 6598 C CA . THR B 1 285 ? 26.797 -3.166 -10.25 1 92.75 285 THR B CA 1
ATOM 6599 C C . THR B 1 285 ? 27.031 -3.5 -8.781 1 92.75 285 THR B C 1
ATOM 6601 O O . THR B 1 285 ? 26.781 -2.668 -7.902 1 92.75 285 THR B O 1
ATOM 6604 N N . HIS B 1 286 ? 27.516 -4.68 -8.5 1 92.06 286 HIS B N 1
ATOM 6605 C CA . HIS B 1 286 ? 27.797 -5.086 -7.129 1 92.06 286 HIS B CA 1
ATOM 6606 C C . HIS B 1 286 ? 28.891 -4.23 -6.508 1 92.06 286 HIS B C 1
ATOM 6608 O O . HIS B 1 286 ? 28.859 -3.93 -5.312 1 92.06 286 HIS B O 1
ATOM 6614 N N . MET B 1 287 ? 29.766 -3.83 -7.305 1 93.12 287 MET B N 1
ATOM 6615 C CA . MET B 1 287 ? 30.812 -2.932 -6.82 1 93.12 287 MET B CA 1
ATOM 6616 C C . MET B 1 287 ? 30.234 -1.583 -6.418 1 93.12 287 MET B C 1
ATOM 6618 O O . MET B 1 287 ? 30.656 -0.987 -5.426 1 93.12 287 MET B O 1
ATOM 6622 N N . ILE B 1 288 ? 29.344 -1.114 -7.148 1 93.44 288 ILE B N 1
ATOM 6623 C CA . ILE B 1 288 ? 28.688 0.145 -6.832 1 93.44 288 ILE B CA 1
ATOM 6624 C C . ILE B 1 288 ? 27.922 0.005 -5.523 1 93.44 288 ILE B C 1
ATOM 6626 O O . ILE B 1 288 ? 27.922 0.915 -4.691 1 93.44 288 ILE B O 1
ATOM 6630 N N . ILE B 1 289 ? 27.234 -1.107 -5.34 1 92.31 289 ILE B N 1
ATOM 6631 C CA . ILE B 1 289 ? 26.469 -1.355 -4.129 1 92.31 289 ILE B CA 1
ATOM 6632 C C . ILE B 1 289 ? 27.406 -1.377 -2.92 1 92.31 289 ILE B C 1
ATOM 6634 O O . ILE B 1 289 ? 27.094 -0.779 -1.884 1 92.31 289 ILE B O 1
ATOM 6638 N N . VAL B 1 290 ? 28.516 -1.955 -3.127 1 91.06 290 VAL B N 1
ATOM 6639 C CA . VAL B 1 290 ? 29.5 -2.014 -2.043 1 91.06 290 VAL B CA 1
ATOM 6640 C C . VAL B 1 290 ? 30 -0.607 -1.726 1 91.06 290 VAL B C 1
ATOM 6642 O O . VAL B 1 290 ? 30.094 -0.225 -0.557 1 91.06 290 VAL B O 1
ATOM 6645 N N . LEU B 1 291 ? 30.344 0.108 -2.744 1 91.62 291 LEU B N 1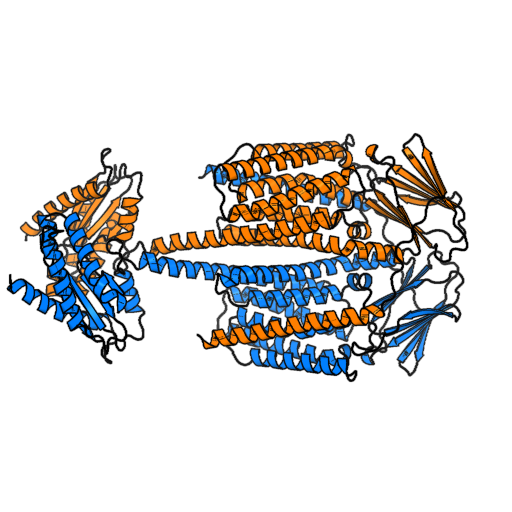
ATOM 6646 C CA . LEU B 1 291 ? 30.781 1.486 -2.57 1 91.62 291 LEU B CA 1
ATOM 6647 C C . LEU B 1 291 ? 29.719 2.312 -1.844 1 91.62 291 LEU B C 1
ATOM 6649 O O . LEU B 1 291 ? 30.062 3.119 -0.972 1 91.62 291 LEU B O 1
ATOM 6653 N N . MET B 1 292 ? 28.547 2.113 -2.211 1 90.75 292 MET B N 1
ATOM 6654 C CA . MET B 1 292 ? 27.438 2.816 -1.589 1 90.75 292 MET B CA 1
ATOM 6655 C C . MET B 1 292 ? 27.312 2.443 -0.116 1 90.75 292 MET B C 1
ATOM 6657 O O . MET B 1 292 ? 27.094 3.311 0.732 1 90.75 292 MET B O 1
ATOM 6661 N N . LEU B 1 293 ? 27.438 1.206 0.183 1 88.94 293 LEU B N 1
ATOM 6662 C CA . LEU B 1 293 ? 27.344 0.753 1.566 1 88.94 293 LEU B CA 1
ATOM 6663 C C . LEU B 1 293 ? 28.469 1.339 2.41 1 88.94 293 LEU B C 1
ATOM 6665 O O . LEU B 1 293 ? 28.234 1.762 3.547 1 88.94 293 LEU B O 1
ATOM 6669 N N . ILE B 1 294 ? 29.609 1.381 1.812 1 90.75 294 ILE B N 1
ATOM 6670 C CA . ILE B 1 294 ? 30.75 1.971 2.502 1 90.75 294 ILE B CA 1
ATOM 6671 C C . ILE B 1 294 ? 30.469 3.445 2.789 1 90.75 294 ILE B C 1
ATOM 6673 O O . ILE B 1 294 ? 30.734 3.928 3.895 1 90.75 294 ILE B O 1
ATOM 6677 N N . TYR B 1 295 ? 29.984 4.121 1.853 1 89.69 295 TYR B N 1
ATOM 6678 C CA . TYR B 1 295 ? 29.641 5.531 2.006 1 89.69 295 TYR B CA 1
ATOM 6679 C C . TYR B 1 295 ? 28.609 5.727 3.111 1 89.69 295 TYR B C 1
ATOM 6681 O O . TYR B 1 295 ? 28.766 6.617 3.953 1 89.69 295 TYR B O 1
ATOM 6689 N N . VAL B 1 296 ? 27.578 4.922 3.111 1 87.69 296 VAL B N 1
ATOM 6690 C CA . VAL B 1 296 ? 26.516 5.031 4.105 1 87.69 296 VAL B CA 1
ATOM 6691 C C . VAL B 1 296 ? 27.094 4.777 5.5 1 87.69 296 VAL B C 1
ATOM 6693 O O . VAL B 1 296 ? 26.766 5.496 6.449 1 87.69 296 VAL B O 1
ATOM 6696 N N . PHE B 1 297 ? 27.969 3.863 5.594 1 87.62 297 PHE B N 1
ATOM 6697 C CA . PHE B 1 297 ? 28.578 3.553 6.883 1 87.62 297 PHE B CA 1
ATOM 6698 C C . PHE B 1 297 ? 29.469 4.699 7.355 1 87.62 297 PHE B C 1
ATOM 6700 O O . PHE B 1 297 ? 29.469 5.035 8.539 1 87.62 297 PHE B O 1
ATOM 6707 N N . ALA B 1 298 ? 30.156 5.219 6.469 1 88.62 298 ALA B N 1
ATOM 6708 C CA . ALA B 1 298 ? 31.016 6.352 6.809 1 88.62 298 ALA B CA 1
ATOM 6709 C C . ALA B 1 298 ? 30.203 7.531 7.312 1 88.62 298 ALA B C 1
ATOM 6711 O O . ALA B 1 298 ? 30.578 8.188 8.289 1 88.62 298 ALA B O 1
ATOM 6712 N N . VAL B 1 299 ? 29.141 7.777 6.711 1 85.38 299 VAL B N 1
ATOM 6713 C CA . VAL B 1 299 ? 28.281 8.883 7.09 1 85.38 299 VAL B CA 1
ATOM 6714 C C . VAL B 1 299 ? 27.688 8.625 8.477 1 85.38 299 VAL B C 1
ATOM 6716 O O . VAL B 1 299 ? 27.609 9.531 9.305 1 85.38 299 VAL B O 1
ATOM 6719 N N . ILE B 1 300 ? 27.25 7.41 8.695 1 84.06 300 ILE B N 1
ATOM 6720 C CA . ILE B 1 300 ? 26.656 7.043 9.977 1 84.06 300 ILE B CA 1
ATOM 6721 C C . ILE B 1 300 ? 27.703 7.227 11.086 1 84.06 300 ILE B C 1
ATOM 6723 O O . ILE B 1 300 ? 27.406 7.82 12.125 1 84.06 300 ILE B O 1
ATOM 6727 N N . ILE B 1 301 ? 28.891 6.816 10.844 1 86.62 301 ILE B N 1
ATOM 6728 C CA . ILE B 1 301 ? 29.969 6.922 11.828 1 86.62 301 ILE B CA 1
ATOM 6729 C C . ILE B 1 301 ? 30.281 8.391 12.094 1 86.62 301 ILE B C 1
ATOM 6731 O O . ILE B 1 301 ? 30.453 8.797 13.25 1 86.62 301 ILE B O 1
ATOM 6735 N N . THR B 1 302 ? 30.375 9.156 11.109 1 86.06 302 THR B N 1
ATOM 6736 C CA . THR B 1 302 ? 30.672 10.578 11.25 1 86.06 302 THR B CA 1
ATOM 6737 C C . THR B 1 302 ? 29.594 11.281 12.07 1 86.06 302 THR B C 1
ATOM 6739 O O . THR B 1 302 ? 29.891 12.117 12.914 1 86.06 302 THR B O 1
ATOM 6742 N N . LYS B 1 303 ? 28.344 10.891 11.797 1 82.81 303 LYS B N 1
ATOM 6743 C CA . LYS B 1 303 ? 27.25 11.516 12.523 1 82.81 303 LYS B CA 1
ATOM 6744 C C . LYS B 1 303 ? 27.25 11.086 13.992 1 82.81 303 LYS B C 1
ATOM 6746 O O . LYS B 1 303 ? 26.891 11.875 14.867 1 82.81 303 LYS B O 1
ATOM 6751 N N . ILE B 1 304 ? 27.609 9.906 14.258 1 81.06 304 ILE B N 1
ATOM 6752 C CA . ILE B 1 304 ? 27.703 9.406 15.625 1 81.06 304 ILE B CA 1
ATOM 6753 C C . ILE B 1 304 ? 28.844 10.117 16.359 1 81.06 304 ILE B C 1
ATOM 6755 O O . ILE B 1 304 ? 28.656 10.578 17.484 1 81.06 304 ILE B O 1
ATOM 6759 N N . VAL B 1 305 ? 29.938 10.234 15.719 1 85.38 305 VAL B N 1
ATOM 6760 C CA . VAL B 1 305 ? 31.125 10.836 16.328 1 85.38 305 VAL B CA 1
ATOM 6761 C C . VAL B 1 305 ? 30.875 12.32 16.578 1 85.38 305 VAL B C 1
ATOM 6763 O O . VAL B 1 305 ? 31.328 12.867 17.594 1 85.38 305 VAL B O 1
ATOM 6766 N N . LYS B 1 306 ? 30.125 12.922 15.742 1 81.38 306 LYS B N 1
ATOM 6767 C CA . LYS B 1 306 ? 29.859 14.352 15.875 1 81.38 306 LYS B CA 1
ATOM 6768 C C . LYS B 1 306 ? 28.656 14.609 16.781 1 81.38 306 LYS B C 1
ATOM 6770 O O . LYS B 1 306 ? 28.219 15.75 16.938 1 81.38 306 LYS B O 1
ATOM 6775 N N . HIS B 1 307 ? 27.984 13.523 17.359 1 75.19 307 HIS B N 1
ATOM 6776 C CA . HIS B 1 307 ? 26.891 13.578 18.328 1 75.19 307 HIS B CA 1
ATOM 6777 C C . HIS B 1 307 ? 25.656 14.242 17.734 1 75.19 307 HIS B C 1
ATOM 6779 O O . HIS B 1 307 ? 25.016 15.062 18.391 1 75.19 307 HIS B O 1
ATOM 6785 N N . GLN B 1 308 ? 25.469 14.086 16.516 1 72.38 308 GLN B N 1
ATOM 6786 C CA . GLN B 1 308 ? 24.281 14.586 15.82 1 72.38 308 GLN B CA 1
ATOM 6787 C C . GLN B 1 308 ? 23.219 13.5 15.711 1 72.38 308 GLN B C 1
ATOM 6789 O O . GLN B 1 308 ? 22.703 13.234 14.625 1 72.38 308 GLN B O 1
ATOM 6794 N N . VAL B 1 309 ? 22.984 12.812 16.781 1 69.75 309 VAL B N 1
ATOM 6795 C CA . VAL B 1 309 ? 22.078 11.68 16.734 1 69.75 309 VAL B CA 1
ATOM 6796 C C . VAL B 1 309 ? 20.703 12.102 17.25 1 69.75 309 VAL B C 1
ATOM 6798 O O . VAL B 1 309 ? 20.547 12.398 18.438 1 69.75 309 VAL B O 1
ATOM 6801 N N . ASP B 1 310 ? 19.859 12.367 16.391 1 69.75 310 ASP B N 1
ATOM 6802 C CA . ASP B 1 310 ? 18.484 12.656 16.766 1 69.75 310 ASP B CA 1
ATOM 6803 C C . ASP B 1 310 ? 17.625 11.398 16.719 1 69.75 310 ASP B C 1
ATOM 6805 O O . ASP B 1 310 ? 18.125 10.312 16.406 1 69.75 310 ASP B O 1
ATOM 6809 N N . HIS B 1 311 ? 16.531 11.422 17.25 1 65.12 311 HIS B N 1
ATOM 6810 C CA . HIS B 1 311 ? 15.617 10.281 17.266 1 65.12 311 HIS B CA 1
ATOM 6811 C C . HIS B 1 311 ? 15.406 9.711 15.875 1 65.12 311 HIS B C 1
ATOM 6813 O O . HIS B 1 311 ? 15.32 8.492 15.703 1 65.12 311 HIS B O 1
ATOM 6819 N N . ARG B 1 312 ? 15.484 10.477 14.977 1 68.38 312 ARG B N 1
ATOM 6820 C CA . ARG B 1 312 ? 15.352 10.07 13.578 1 68.38 312 ARG B CA 1
ATOM 6821 C C . ARG B 1 312 ? 16.516 9.188 13.156 1 68.38 312 ARG B C 1
ATOM 6823 O O . ARG B 1 312 ? 16.328 8.195 12.438 1 68.38 312 ARG B O 1
ATOM 6830 N N . PHE B 1 313 ? 17.594 9.523 13.664 1 73.38 313 PHE B N 1
ATOM 6831 C CA . PHE B 1 313 ? 18.828 8.844 13.281 1 73.38 313 PHE B CA 1
ATOM 6832 C C . PHE B 1 313 ? 18.875 7.438 13.859 1 73.38 313 PHE B C 1
ATOM 6834 O O . PHE B 1 313 ? 19.281 6.496 13.18 1 73.38 313 PHE B O 1
ATOM 6841 N N . LYS B 1 314 ? 18.312 7.344 14.977 1 73.75 314 LYS B N 1
ATOM 6842 C CA . LYS B 1 314 ? 18.359 6.027 15.602 1 73.75 314 LYS B CA 1
ATOM 6843 C C . LYS B 1 314 ? 17.516 5.02 14.844 1 73.75 314 LYS B C 1
ATOM 6845 O O . LYS B 1 314 ? 17.938 3.893 14.586 1 73.75 314 LYS B O 1
ATOM 6850 N N . SER B 1 315 ? 16.344 5.367 14.516 1 71.44 315 SER B N 1
ATOM 6851 C CA . SER B 1 315 ? 15.453 4.492 13.75 1 71.44 315 SER B CA 1
ATOM 6852 C C . SER B 1 315 ? 16.031 4.195 12.375 1 71.44 315 SER B C 1
ATOM 6854 O O . SER B 1 315 ? 15.93 3.068 11.883 1 71.44 315 SER B O 1
ATOM 6856 N N . CYS B 1 316 ? 16.688 5.031 11.844 1 75.38 316 CYS B N 1
ATOM 6857 C CA . CYS B 1 316 ? 17.266 4.891 10.508 1 75.38 316 CYS B CA 1
ATOM 6858 C C . CYS B 1 316 ? 18.469 3.957 10.539 1 75.38 316 CYS B C 1
ATOM 6860 O O . CYS B 1 316 ? 18.625 3.113 9.656 1 75.38 316 CYS B O 1
ATOM 6862 N N . VAL B 1 317 ? 19.234 4.129 11.633 1 80.19 317 VAL B N 1
ATOM 6863 C CA . VAL B 1 317 ? 20.453 3.342 11.711 1 80.19 317 VAL B CA 1
ATOM 6864 C C . VAL B 1 317 ? 20.109 1.857 11.805 1 80.19 317 VAL B C 1
ATOM 6866 O O . VAL B 1 317 ? 20.75 1.026 11.141 1 80.19 317 VAL B O 1
ATOM 6869 N N . GLY B 1 318 ? 19.109 1.554 12.562 1 77.69 318 GLY B N 1
ATOM 6870 C CA . GLY B 1 318 ? 18.688 0.165 12.656 1 77.69 318 GLY B CA 1
ATOM 6871 C C . GLY B 1 318 ? 18.188 -0.396 11.344 1 77.69 318 GLY B C 1
ATOM 6872 O O . GLY B 1 318 ? 18.578 -1.495 10.938 1 77.69 318 GLY B O 1
ATOM 6873 N N . ALA B 1 319 ? 17.438 0.314 10.719 1 80.56 319 ALA B N 1
ATOM 6874 C CA . ALA B 1 319 ? 16.891 -0.121 9.438 1 80.56 319 ALA B CA 1
ATOM 6875 C C . ALA B 1 319 ? 17.984 -0.239 8.383 1 80.56 319 ALA B C 1
ATOM 6877 O O . ALA B 1 319 ? 17.984 -1.174 7.574 1 80.56 319 ALA B O 1
ATOM 6878 N N . LEU B 1 320 ? 18.906 0.67 8.391 1 82.5 320 LEU B N 1
ATOM 6879 C CA . LEU B 1 320 ? 19.984 0.66 7.422 1 82.5 320 LEU B CA 1
ATOM 6880 C C . LEU B 1 320 ? 20.922 -0.519 7.668 1 82.5 320 LEU B C 1
ATOM 6882 O O . LEU B 1 320 ? 21.422 -1.133 6.719 1 82.5 320 LEU B O 1
ATOM 6886 N N . ALA B 1 321 ? 21.094 -0.788 8.914 1 81.44 321 ALA B N 1
ATOM 6887 C CA . ALA B 1 321 ? 21.906 -1.959 9.25 1 81.44 321 ALA B CA 1
ATOM 6888 C C . ALA B 1 321 ? 21.234 -3.24 8.75 1 81.44 321 ALA B C 1
ATOM 6890 O O . ALA B 1 321 ? 21.906 -4.105 8.172 1 81.44 321 ALA B O 1
ATOM 6891 N N . LEU B 1 322 ? 20.031 -3.297 8.953 1 81.38 322 LEU B N 1
ATOM 6892 C CA . LEU B 1 322 ? 19.281 -4.473 8.539 1 81.38 322 LEU B CA 1
ATOM 6893 C C . LEU B 1 322 ? 19.359 -4.672 7.031 1 81.38 322 LEU B C 1
ATOM 6895 O O . LEU B 1 322 ? 19.594 -5.781 6.555 1 81.38 322 LEU B O 1
ATOM 6899 N N . ILE B 1 323 ? 19.203 -3.656 6.297 1 83.75 323 ILE B N 1
ATOM 6900 C CA . ILE B 1 323 ? 19.172 -3.781 4.844 1 83.75 323 ILE B CA 1
ATOM 6901 C C . ILE B 1 323 ? 20.594 -4.07 4.332 1 83.75 323 ILE B C 1
ATOM 6903 O O . ILE B 1 323 ? 20.766 -4.766 3.326 1 83.75 323 ILE B O 1
ATOM 6907 N N . SER B 1 324 ? 21.516 -3.533 5.023 1 83.75 324 SER B N 1
ATOM 6908 C CA . SER B 1 324 ? 22.891 -3.809 4.629 1 83.75 324 SER B CA 1
ATOM 6909 C C . SER B 1 324 ? 23.219 -5.289 4.777 1 83.75 324 SER B C 1
ATOM 6911 O O . SER B 1 324 ? 23.797 -5.898 3.867 1 83.75 324 SER B O 1
ATOM 6913 N N . VAL B 1 325 ? 22.797 -5.832 5.82 1 80.94 325 VAL B N 1
ATOM 6914 C CA . VAL B 1 325 ? 23.031 -7.25 6.051 1 80.94 325 VAL B CA 1
ATOM 6915 C C . VAL B 1 325 ? 22.281 -8.078 5.016 1 80.94 325 VAL B C 1
ATOM 6917 O O . VAL B 1 325 ? 22.828 -9.023 4.441 1 80.94 325 VAL B O 1
ATOM 6920 N N . ALA B 1 326 ? 21.078 -7.727 4.809 1 83.69 326 ALA B N 1
ATOM 6921 C CA . ALA B 1 326 ? 20.266 -8.445 3.838 1 83.69 326 ALA B CA 1
ATOM 6922 C C . ALA B 1 326 ? 20.891 -8.398 2.449 1 83.69 326 ALA B C 1
ATOM 6924 O O . ALA B 1 326 ? 20.891 -9.398 1.728 1 83.69 326 ALA B O 1
ATOM 6925 N N . THR B 1 327 ? 21.391 -7.258 2.123 1 83.75 327 THR B N 1
ATOM 6926 C CA . THR B 1 327 ? 22.016 -7.086 0.813 1 83.75 327 THR B CA 1
ATOM 6927 C C . THR B 1 327 ? 23.266 -7.941 0.69 1 83.75 327 THR B C 1
ATOM 6929 O O . THR B 1 327 ? 23.484 -8.586 -0.339 1 83.75 327 THR B O 1
ATOM 6932 N N . ILE B 1 328 ? 24 -8.016 1.686 1 82.19 328 ILE B N 1
ATOM 6933 C CA . ILE B 1 328 ? 25.234 -8.789 1.68 1 82.19 328 ILE B CA 1
ATOM 6934 C C . ILE B 1 328 ? 24.922 -10.273 1.573 1 82.19 328 ILE B C 1
ATOM 6936 O O . ILE B 1 328 ? 25.547 -11 0.8 1 82.19 328 ILE B O 1
ATOM 6940 N N . VAL B 1 329 ? 23.953 -10.672 2.279 1 80.5 329 VAL B N 1
ATOM 6941 C CA . VAL B 1 329 ? 23.547 -12.078 2.246 1 80.5 329 VAL B CA 1
ATOM 6942 C C . VAL B 1 329 ? 23.031 -12.438 0.851 1 80.5 329 VAL B C 1
ATOM 6944 O O . VAL B 1 329 ? 23.391 -13.492 0.311 1 80.5 329 VAL B O 1
ATOM 6947 N N . ASP B 1 330 ? 22.297 -11.539 0.287 1 80.81 330 ASP B N 1
ATOM 6948 C CA . ASP B 1 330 ? 21.75 -11.789 -1.046 1 80.81 330 ASP B CA 1
ATOM 6949 C C . ASP B 1 330 ? 22.859 -11.852 -2.088 1 80.81 330 ASP B C 1
ATOM 6951 O O . ASP B 1 330 ? 22.828 -12.68 -3 1 80.81 330 ASP B O 1
ATOM 6955 N N . MET B 1 331 ? 23.812 -10.992 -1.961 1 80.88 331 MET B N 1
ATOM 6956 C CA . MET B 1 331 ? 24.953 -10.992 -2.877 1 80.88 331 MET B CA 1
ATOM 6957 C C . MET B 1 331 ? 25.766 -12.273 -2.734 1 80.88 331 MET B C 1
ATOM 6959 O O . MET B 1 331 ? 26.188 -12.852 -3.73 1 80.88 331 MET B O 1
ATOM 6963 N N . GLY B 1 332 ? 25.875 -12.734 -1.537 1 78.12 332 GLY B N 1
ATOM 6964 C CA . GLY B 1 332 ? 26.578 -13.992 -1.3 1 78.12 332 GLY B CA 1
ATOM 6965 C C . GLY B 1 332 ? 25.875 -15.188 -1.914 1 78.12 332 GLY B C 1
ATOM 6966 O O . GLY B 1 332 ? 26.516 -16.047 -2.514 1 78.12 332 GLY B O 1
ATOM 6967 N N . ARG B 1 333 ? 24.641 -15.219 -1.788 1 76.75 333 ARG B N 1
ATOM 6968 C CA . ARG B 1 333 ? 23.859 -16.297 -2.355 1 76.75 333 ARG B CA 1
ATOM 6969 C C . ARG B 1 333 ? 23.953 -16.312 -3.879 1 76.75 333 ARG B C 1
ATOM 6971 O O . ARG B 1 333 ? 23.953 -17.375 -4.5 1 76.75 333 ARG B O 1
ATOM 6978 N N . PHE B 1 334 ? 23.969 -15.156 -4.406 1 75.38 334 PHE B N 1
ATOM 6979 C CA . PHE B 1 334 ? 24.094 -15.047 -5.855 1 75.38 334 PHE B CA 1
ATOM 6980 C C . PHE B 1 334 ? 25.359 -15.734 -6.348 1 75.38 334 PHE B C 1
ATOM 6982 O O . PHE B 1 334 ? 25.344 -16.391 -7.391 1 75.38 334 PHE B O 1
ATOM 6989 N N . TYR B 1 335 ? 26.375 -15.633 -5.645 1 73.81 335 TYR B N 1
ATOM 6990 C CA . TYR B 1 335 ? 27.656 -16.156 -6.102 1 73.81 335 TYR B CA 1
ATOM 6991 C C . TYR B 1 335 ? 27.812 -17.625 -5.691 1 73.81 335 TYR B C 1
ATOM 6993 O O . TYR B 1 335 ? 28.594 -18.359 -6.305 1 73.81 335 TYR B O 1
ATOM 7001 N N . LYS B 1 336 ? 27.109 -18.078 -4.66 1 68.94 336 LYS B N 1
ATOM 7002 C CA . LYS B 1 336 ? 27.281 -19.453 -4.195 1 68.94 336 LYS B CA 1
ATOM 7003 C C . LYS B 1 336 ? 26.203 -20.359 -4.766 1 68.94 336 LYS B C 1
ATOM 7005 O O . LYS B 1 336 ? 26.469 -21.516 -5.098 1 68.94 336 LYS B O 1
ATOM 7010 N N . THR B 1 337 ? 24.906 -19.891 -4.375 1 63.81 337 THR B N 1
ATOM 7011 C CA . THR B 1 337 ? 23.797 -20.781 -4.688 1 63.81 337 THR B CA 1
ATOM 7012 C C . THR B 1 337 ? 22.906 -20.188 -5.762 1 63.81 337 THR B C 1
ATOM 7014 O O . THR B 1 337 ? 23.109 -19.031 -6.18 1 63.81 337 THR B O 1
ATOM 7017 N N . SER B 1 338 ? 22 -20.953 -6.199 1 55.88 338 SER B N 1
ATOM 7018 C CA . SER B 1 338 ? 21.047 -20.531 -7.215 1 55.88 338 SER B CA 1
ATOM 7019 C C . SER B 1 338 ? 20.156 -19.406 -6.699 1 55.88 338 SER B C 1
ATOM 7021 O O . SER B 1 338 ? 20.062 -19.172 -5.492 1 55.88 338 SER B O 1
ATOM 7023 N N . ASN B 1 339 ? 19.531 -18.672 -7.629 1 55.19 339 ASN B N 1
ATOM 7024 C CA . ASN B 1 339 ? 18.875 -17.375 -7.816 1 55.19 339 ASN B CA 1
ATOM 7025 C C . ASN B 1 339 ? 17.703 -17.203 -6.863 1 55.19 339 ASN B C 1
ATOM 7027 O O . ASN B 1 339 ? 16.922 -16.266 -7.008 1 55.19 339 ASN B O 1
ATOM 7031 N N . ASN B 1 340 ? 17.359 -18.078 -5.781 1 56.31 340 ASN B N 1
ATOM 7032 C CA . ASN B 1 340 ? 16.047 -17.766 -5.234 1 56.31 340 ASN B CA 1
ATOM 7033 C C . ASN B 1 340 ? 16.125 -16.703 -4.141 1 56.31 340 ASN B C 1
ATOM 7035 O O . ASN B 1 340 ? 16.953 -16.812 -3.227 1 56.31 340 ASN B O 1
ATOM 7039 N N . ALA B 1 341 ? 15.617 -15.578 -4.426 1 58.84 341 ALA B N 1
ATOM 7040 C CA . ALA B 1 341 ? 15.484 -14.57 -3.377 1 58.84 341 ALA B CA 1
ATOM 7041 C C . ALA B 1 341 ? 14.883 -15.172 -2.109 1 58.84 341 ALA B C 1
ATOM 7043 O O . ALA B 1 341 ? 13.867 -15.859 -2.164 1 58.84 341 ALA B O 1
ATOM 7044 N N . GLY B 1 342 ? 15.672 -15.148 -0.952 1 65.62 342 GLY B N 1
ATOM 7045 C CA . GLY B 1 342 ? 15.219 -15.734 0.298 1 65.62 342 GLY B CA 1
ATOM 7046 C C . GLY B 1 342 ? 14.18 -14.883 1.014 1 65.62 342 GLY B C 1
ATOM 7047 O O . GLY B 1 342 ? 14.031 -13.695 0.716 1 65.62 342 GLY B O 1
ATOM 7048 N N . ILE B 1 343 ? 13.32 -15.469 1.771 1 73.19 343 ILE B N 1
ATOM 7049 C CA . ILE B 1 343 ? 12.266 -14.844 2.57 1 73.19 343 ILE B CA 1
ATOM 7050 C C . ILE B 1 343 ? 12.883 -13.805 3.506 1 73.19 343 ILE B C 1
ATOM 7052 O O . ILE B 1 343 ? 12.32 -12.727 3.703 1 73.19 343 ILE B O 1
ATOM 7056 N N . PHE B 1 344 ? 14.094 -14.0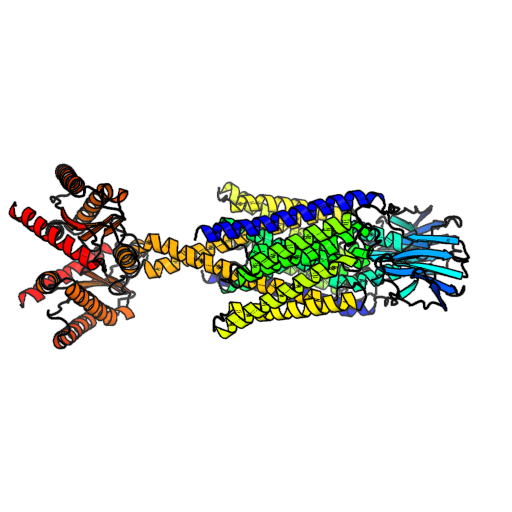31 3.889 1 74.38 344 PHE B N 1
ATOM 7057 C CA . PHE B 1 344 ? 14.719 -13.148 4.867 1 74.38 344 PHE B CA 1
ATOM 7058 C C . PHE B 1 344 ? 14.984 -11.773 4.27 1 74.38 344 PHE B C 1
ATOM 7060 O O . PHE B 1 344 ? 14.633 -10.758 4.867 1 74.38 344 PHE B O 1
ATOM 7067 N N . GLY B 1 345 ? 15.625 -11.766 3.129 1 79.56 345 GLY B N 1
ATOM 7068 C CA . GLY B 1 345 ? 15.922 -10.492 2.488 1 79.56 345 GLY B CA 1
ATOM 7069 C C . GLY B 1 345 ? 14.688 -9.672 2.193 1 79.56 345 GLY B C 1
ATOM 7070 O O . GLY B 1 345 ? 14.656 -8.469 2.465 1 79.56 345 GLY B O 1
ATOM 7071 N N . ASN B 1 346 ? 13.648 -10.266 1.815 1 82.81 346 ASN B N 1
ATOM 7072 C CA . ASN B 1 346 ? 12.438 -9.562 1.41 1 82.81 346 ASN B CA 1
ATOM 7073 C C . ASN B 1 346 ? 11.703 -8.977 2.611 1 82.81 346 ASN B C 1
ATOM 7075 O O . ASN B 1 346 ? 11.188 -7.859 2.545 1 82.81 346 ASN B O 1
ATOM 7079 N N . VAL B 1 347 ? 11.727 -9.727 3.656 1 78.06 347 VAL B N 1
ATOM 7080 C CA . VAL B 1 347 ? 11.07 -9.234 4.863 1 78.06 347 VAL B CA 1
ATOM 7081 C C . VAL B 1 347 ? 11.836 -8.039 5.418 1 78.06 347 VAL B C 1
ATOM 7083 O O . VAL B 1 347 ? 11.234 -7.039 5.812 1 78.06 347 VAL B O 1
ATOM 7086 N N . SER B 1 348 ? 13.117 -8.188 5.375 1 78.69 348 SER B N 1
ATOM 7087 C CA . SER B 1 348 ? 13.961 -7.098 5.863 1 78.69 348 SER B CA 1
ATOM 7088 C C . SER B 1 348 ? 13.75 -5.828 5.043 1 78.69 348 SER B C 1
ATOM 7090 O O . SER B 1 348 ? 13.672 -4.73 5.598 1 78.69 348 SER B O 1
ATOM 7092 N N . PHE B 1 349 ? 13.68 -5.98 3.846 1 83.31 349 PHE B N 1
ATOM 7093 C CA . PHE B 1 349 ? 13.484 -4.832 2.967 1 83.31 349 PHE B CA 1
ATOM 7094 C C . PHE B 1 349 ? 12.141 -4.168 3.23 1 83.31 349 PHE B C 1
ATOM 7096 O O . PHE B 1 349 ? 12.039 -2.939 3.26 1 83.31 349 PHE B O 1
ATOM 7103 N N . LEU B 1 350 ? 11.188 -5.039 3.441 1 80.31 350 LEU B N 1
ATOM 7104 C CA . LEU B 1 350 ? 9.859 -4.5 3.705 1 80.31 350 LEU B CA 1
ATOM 7105 C C . LEU B 1 350 ? 9.844 -3.711 5.012 1 80.31 350 LEU B C 1
ATOM 7107 O O . LEU B 1 350 ? 9.312 -2.6 5.062 1 80.31 350 LEU B O 1
ATOM 7111 N N . ILE B 1 351 ? 10.445 -4.219 5.973 1 77 351 ILE B N 1
ATOM 7112 C CA . ILE B 1 351 ? 10.516 -3.559 7.273 1 77 351 ILE B CA 1
ATOM 7113 C C . ILE B 1 351 ? 11.227 -2.217 7.133 1 77 351 ILE B C 1
ATOM 7115 O O . ILE B 1 351 ? 10.781 -1.208 7.684 1 77 351 ILE B O 1
ATOM 7119 N N . PHE B 1 352 ? 12.289 -2.256 6.414 1 83.5 352 PHE B N 1
ATOM 7120 C CA . PHE B 1 352 ? 13.062 -1.049 6.156 1 83.5 352 PHE B CA 1
ATOM 7121 C C . PHE B 1 352 ? 12.195 0.024 5.508 1 83.5 352 PHE B C 1
ATOM 7123 O O . PHE B 1 352 ? 12.18 1.17 5.961 1 83.5 352 PHE B O 1
ATOM 7130 N N . ILE B 1 353 ? 11.484 -0.366 4.52 1 82.88 353 ILE B N 1
ATOM 7131 C CA . ILE B 1 353 ? 10.711 0.589 3.73 1 82.88 353 ILE B CA 1
ATOM 7132 C C . ILE B 1 353 ? 9.57 1.15 4.57 1 82.88 353 ILE B C 1
ATOM 7134 O O . ILE B 1 353 ? 9.32 2.357 4.559 1 82.88 353 ILE B O 1
ATOM 7138 N N . VAL B 1 354 ? 8.961 0.3 5.305 1 75.56 354 VAL B N 1
ATOM 7139 C CA . VAL B 1 354 ? 7.824 0.725 6.109 1 75.56 354 VAL B CA 1
ATOM 7140 C C . VAL B 1 354 ? 8.297 1.627 7.246 1 75.56 354 VAL B C 1
ATOM 7142 O O . VAL B 1 354 ? 7.723 2.691 7.484 1 75.56 354 VAL B O 1
ATOM 7145 N N . ALA B 1 355 ? 9.336 1.267 7.852 1 75.69 355 ALA B N 1
ATOM 7146 C CA . ALA B 1 355 ? 9.867 2.039 8.977 1 75.69 355 ALA B CA 1
ATOM 7147 C C . ALA B 1 355 ? 10.32 3.426 8.523 1 75.69 355 ALA B C 1
ATOM 7149 O O . ALA B 1 355 ? 9.969 4.434 9.141 1 75.69 355 ALA B O 1
ATOM 7150 N N . LEU B 1 356 ? 11.008 3.41 7.508 1 79.62 356 LEU B N 1
ATOM 7151 C CA . LEU B 1 356 ? 11.539 4.684 7.039 1 79.62 356 LEU B CA 1
ATOM 7152 C C . LEU B 1 356 ? 10.445 5.52 6.383 1 79.62 356 LEU B C 1
ATOM 7154 O O . LEU B 1 356 ? 10.5 6.754 6.41 1 79.62 356 LEU B O 1
ATOM 7158 N N . GLY B 1 357 ? 9.523 4.777 5.777 1 74.38 357 GLY B N 1
ATOM 7159 C CA . GLY B 1 357 ? 8.375 5.488 5.223 1 74.38 357 GLY B CA 1
ATOM 7160 C C . GLY B 1 357 ? 7.562 6.219 6.27 1 74.38 357 GLY B C 1
ATOM 7161 O O . GLY B 1 357 ? 7.191 7.379 6.078 1 74.38 357 GLY B O 1
ATOM 7162 N N . ILE B 1 358 ? 7.383 5.598 7.328 1 70.75 358 ILE B N 1
ATOM 7163 C CA . ILE B 1 358 ? 6.629 6.18 8.43 1 70.75 358 ILE B CA 1
ATOM 7164 C C . ILE B 1 358 ? 7.387 7.375 9 1 70.75 358 ILE B C 1
ATOM 7166 O O . ILE B 1 358 ? 6.805 8.438 9.227 1 70.75 358 ILE B O 1
ATOM 7170 N N . GLU B 1 359 ? 8.633 7.207 9.227 1 74.38 359 GLU B N 1
ATOM 7171 C CA . GLU B 1 359 ? 9.453 8.281 9.781 1 74.38 359 GLU B CA 1
ATOM 7172 C C . GLU B 1 359 ? 9.492 9.477 8.836 1 74.38 359 GLU B C 1
ATOM 7174 O O . GLU B 1 359 ? 9.492 10.625 9.281 1 74.38 359 GLU B O 1
ATOM 7179 N N . SER B 1 360 ? 9.617 9.18 7.605 1 73.81 360 SER B N 1
ATOM 7180 C CA . SER B 1 360 ? 9.648 10.25 6.605 1 73.81 360 SER B CA 1
ATOM 7181 C C . SER B 1 360 ? 8.328 11 6.562 1 73.81 360 SER B C 1
ATOM 7183 O O . SER B 1 360 ? 8.305 12.227 6.391 1 73.81 360 SER B O 1
ATOM 7185 N N . ALA B 1 361 ? 7.238 10.305 6.742 1 66.69 361 ALA B N 1
ATOM 7186 C CA . ALA B 1 361 ? 5.918 10.93 6.754 1 66.69 361 ALA B CA 1
ATOM 7187 C C . ALA B 1 361 ? 5.734 11.812 7.984 1 66.69 361 ALA B C 1
ATOM 7189 O O . ALA B 1 361 ? 5.188 12.914 7.891 1 66.69 361 ALA B O 1
ATOM 7190 N N . LYS B 1 362 ? 6.148 11.406 9.102 1 69.75 362 LYS B N 1
ATOM 7191 C CA . LYS B 1 362 ? 6.102 12.18 10.336 1 69.75 362 LYS B CA 1
ATOM 7192 C C . LYS B 1 362 ? 6.855 13.5 10.18 1 69.75 362 LYS B C 1
ATOM 7194 O O . LYS B 1 362 ? 6.371 14.555 10.609 1 69.75 362 LYS B O 1
ATOM 7199 N N . GLN B 1 363 ? 7.969 13.383 9.633 1 68.88 363 GLN B N 1
ATOM 7200 C CA . GLN B 1 363 ? 8.781 14.578 9.43 1 68.88 363 GLN B CA 1
ATOM 7201 C C . GLN B 1 363 ? 8.094 15.562 8.5 1 68.88 363 GLN B C 1
ATOM 7203 O O . GLN B 1 363 ? 8.172 16.781 8.695 1 68.88 363 GLN B O 1
ATOM 7208 N N . ALA B 1 364 ? 7.516 14.984 7.531 1 64.44 364 ALA B N 1
ATOM 7209 C CA . ALA B 1 364 ? 6.82 15.836 6.578 1 64.44 364 ALA B CA 1
ATOM 7210 C C . ALA B 1 364 ? 5.676 16.594 7.25 1 64.44 364 ALA B C 1
ATOM 7212 O O . ALA B 1 364 ? 5.488 17.797 7.008 1 64.44 364 ALA B O 1
ATOM 7213 N N . ILE B 1 365 ? 5.008 15.977 8.086 1 62.56 365 ILE B N 1
ATOM 7214 C CA . ILE B 1 365 ? 3.889 16.578 8.805 1 62.56 365 ILE B CA 1
ATOM 7215 C C . ILE B 1 365 ? 4.41 17.625 9.781 1 62.56 365 ILE B C 1
ATOM 7217 O O . ILE B 1 365 ? 3.838 18.719 9.898 1 62.56 365 ILE B O 1
ATOM 7221 N N . GLU B 1 366 ? 5.418 17.297 10.477 1 65.06 366 GLU B N 1
ATOM 7222 C CA . GLU B 1 366 ? 6.016 18.234 11.422 1 65.06 366 GLU B CA 1
ATOM 7223 C C . GLU B 1 366 ? 6.488 19.5 10.719 1 65.06 366 GLU B C 1
ATOM 7225 O O . GLU B 1 366 ? 6.312 20.609 11.234 1 65.06 366 GLU B O 1
ATOM 7230 N N . SER B 1 367 ? 7.102 19.266 9.633 1 62.44 367 SER B N 1
ATOM 7231 C CA . SER B 1 367 ? 7.578 20.406 8.859 1 62.44 367 SER B CA 1
ATOM 7232 C C . SER B 1 367 ? 6.418 21.281 8.398 1 62.44 367 SER B C 1
ATOM 7234 O O . SER B 1 367 ? 6.523 22.516 8.406 1 62.44 367 SER B O 1
ATOM 7236 N N . MET B 1 368 ? 5.379 20.656 8.094 1 56.97 368 MET B N 1
ATOM 7237 C CA . MET B 1 368 ? 4.184 21.391 7.676 1 56.97 368 MET B CA 1
ATOM 7238 C C . MET B 1 368 ? 3.602 22.188 8.836 1 56.97 368 MET B C 1
ATOM 7240 O O . MET B 1 368 ? 3.203 23.328 8.664 1 56.97 368 MET B O 1
ATOM 7244 N N . LYS B 1 369 ? 3.562 21.594 9.906 1 58.09 369 LYS B N 1
ATOM 7245 C CA . LYS B 1 369 ? 3.08 22.266 11.117 1 58.09 369 LYS B CA 1
ATOM 7246 C C . LYS B 1 369 ? 3.936 23.484 11.453 1 58.09 369 LYS B C 1
ATOM 7248 O O . LYS B 1 369 ? 3.408 24.531 11.805 1 58.09 369 LYS B O 1
ATOM 7253 N N . LYS B 1 370 ? 5.168 23.312 11.43 1 57.44 370 LYS B N 1
ATOM 7254 C CA . LYS B 1 370 ? 6.09 24.406 11.719 1 57.44 370 LYS B CA 1
ATOM 7255 C C . LYS B 1 370 ? 5.891 25.562 10.742 1 57.44 370 LYS B C 1
ATOM 7257 O O . LYS B 1 370 ? 5.883 26.734 11.141 1 57.44 370 LYS B O 1
ATOM 7262 N N . ARG B 1 371 ? 5.684 25.297 9.57 1 54.09 371 ARG B N 1
ATOM 7263 C CA . ARG B 1 371 ? 5.516 26.328 8.547 1 54.09 371 ARG B CA 1
ATOM 7264 C C . ARG B 1 371 ? 4.195 27.062 8.719 1 54.09 371 ARG B C 1
ATOM 7266 O O . ARG B 1 371 ? 4.141 28.281 8.578 1 54.09 371 ARG B O 1
ATOM 7273 N N . HIS B 1 372 ? 3.209 26.344 8.883 1 52.28 372 HIS B N 1
ATOM 7274 C CA . HIS B 1 372 ? 1.902 26.938 9.117 1 52.28 372 HIS B CA 1
ATOM 7275 C C . HIS B 1 372 ? 1.924 27.844 10.359 1 52.28 372 HIS B C 1
ATOM 7277 O O . HIS B 1 372 ? 1.333 28.922 10.359 1 52.28 372 HIS B O 1
ATOM 7283 N N . ARG B 1 373 ? 2.615 27.328 11.281 1 50.75 373 ARG B N 1
ATOM 7284 C CA . ARG B 1 373 ? 2.771 28.125 12.492 1 50.75 373 ARG B CA 1
ATOM 7285 C C . ARG B 1 373 ? 3.516 29.422 12.188 1 50.75 373 ARG B C 1
ATOM 7287 O O . ARG B 1 373 ? 3.135 30.5 12.68 1 50.75 373 ARG B O 1
ATOM 7294 N N . VAL B 1 374 ? 4.48 29.375 11.461 1 50.62 374 VAL B N 1
ATOM 7295 C CA . VAL B 1 374 ? 5.273 30.547 11.109 1 50.62 374 VAL B CA 1
ATOM 7296 C C . VAL B 1 374 ? 4.43 31.516 10.273 1 50.62 374 VAL B C 1
ATOM 7298 O O . VAL B 1 374 ? 4.445 32.719 10.508 1 50.62 374 VAL B O 1
ATOM 7301 N N . ALA B 1 375 ? 3.686 31.016 9.367 1 48.78 375 ALA B N 1
ATOM 7302 C CA . ALA B 1 375 ? 2.863 31.844 8.492 1 48.78 375 ALA B CA 1
ATOM 7303 C C . ALA B 1 375 ? 1.717 32.5 9.266 1 48.78 375 ALA B C 1
ATOM 7305 O O . ALA B 1 375 ? 1.419 33.656 9.078 1 48.78 375 ALA B O 1
ATOM 7306 N N . GLU B 1 376 ? 1.034 31.766 9.992 1 47.91 376 GLU B N 1
ATOM 7307 C CA . GLU B 1 376 ? -0.07 32.25 10.812 1 47.91 376 GLU B CA 1
ATOM 7308 C C . GLU B 1 376 ? 0.42 33.25 11.859 1 47.91 376 GLU B C 1
ATOM 7310 O O . GLU B 1 376 ? -0.214 34.312 12.078 1 47.91 376 GLU B O 1
ATOM 7315 N N . LEU B 1 377 ? 1.438 32.844 12.562 1 48.62 377 LEU B N 1
ATOM 7316 C CA . LEU B 1 377 ? 2.029 33.75 13.531 1 48.62 377 LEU B CA 1
ATOM 7317 C C . LEU B 1 377 ? 2.428 35.062 12.859 1 48.62 377 LEU B C 1
ATOM 7319 O O . LEU B 1 377 ? 2.275 36.125 13.445 1 48.62 377 LEU B O 1
ATOM 7323 N N . GLU B 1 378 ? 2.844 34.969 11.766 1 49.19 378 GLU B N 1
ATOM 7324 C CA . GLU B 1 378 ? 3.252 36.156 11.023 1 49.19 378 GLU B CA 1
ATOM 7325 C C . GLU B 1 378 ? 2.074 37.094 10.82 1 49.19 378 GLU B C 1
ATOM 7327 O O . GLU B 1 378 ? 2.215 38.312 10.992 1 49.19 378 GLU B O 1
ATOM 7332 N N . GLN B 1 379 ? 0.959 36.594 10.445 1 48.19 379 GLN B N 1
ATOM 7333 C CA . GLN B 1 379 ? -0.167 37.469 10.164 1 48.19 379 GLN B CA 1
ATOM 7334 C C . GLN B 1 379 ? -0.796 38 11.453 1 48.19 379 GLN B C 1
ATOM 7336 O O . GLN B 1 379 ? -1.122 39.188 11.562 1 48.19 379 GLN B O 1
ATOM 7341 N N . PHE B 1 380 ? -1.165 37.125 12.367 1 51.03 380 PHE B N 1
ATOM 7342 C CA . PHE B 1 380 ? -1.881 37.531 13.578 1 51.03 380 PHE B CA 1
ATOM 7343 C C . PHE B 1 380 ? -0.942 38.188 14.578 1 51.03 380 PHE B C 1
ATOM 7345 O O . PHE B 1 380 ? -1.332 39.125 15.266 1 51.03 380 PHE B O 1
ATOM 7352 N N . ALA B 1 381 ? 0.253 37.688 14.625 1 54.53 381 ALA B N 1
ATOM 7353 C CA . ALA B 1 381 ? 1.225 38.094 15.641 1 54.53 381 ALA B CA 1
ATOM 7354 C C . ALA B 1 381 ? 1.906 39.406 15.25 1 54.53 381 ALA B C 1
ATOM 7356 O O . ALA B 1 381 ? 2.342 40.156 16.109 1 54.53 381 ALA B O 1
ATOM 7357 N N . LEU B 1 382 ? 1.583 39.656 14.047 1 63.59 382 LEU B N 1
ATOM 7358 C CA . LEU B 1 382 ? 2.477 40.719 13.617 1 63.59 382 LEU B CA 1
ATOM 7359 C C . LEU B 1 382 ? 1.691 42 13.305 1 63.59 382 LEU B C 1
ATOM 7361 O O . LEU B 1 382 ? 2.279 43.062 13.109 1 63.59 382 LEU B O 1
ATOM 7365 N N . ASN B 1 383 ? 0.259 41.781 13.352 1 74 383 ASN B N 1
ATOM 7366 C CA . ASN B 1 383 ? -0.486 43 12.992 1 74 383 ASN B CA 1
ATOM 7367 C C . ASN B 1 383 ? -1.29 43.531 14.172 1 74 383 ASN B C 1
ATOM 7369 O O . ASN B 1 383 ? -1.742 42.75 15.023 1 74 383 ASN B O 1
ATOM 7373 N N . ASP B 1 384 ? -1.456 44.875 14.203 1 77.19 384 ASP B N 1
ATOM 7374 C CA . ASP B 1 384 ? -2.299 45.562 15.172 1 77.19 384 ASP B CA 1
ATOM 7375 C C . ASP B 1 384 ? -3.773 45.469 14.789 1 77.19 384 ASP B C 1
ATOM 7377 O O . ASP B 1 384 ? -4.16 45.812 13.672 1 77.19 384 ASP B O 1
ATOM 7381 N N . SER B 1 385 ? -4.52 44.875 15.664 1 72.94 385 SER B N 1
ATOM 7382 C CA . SER B 1 385 ? -5.914 44.562 15.359 1 72.94 385 SER B CA 1
ATOM 7383 C C . SER B 1 385 ? -6.711 45.844 15.078 1 72.94 385 SER B C 1
ATOM 7385 O O . SER B 1 385 ? -7.699 45.812 14.344 1 72.94 385 SER B O 1
ATOM 7387 N N . MET B 1 386 ? -6.289 47 15.68 1 77.81 386 MET B N 1
ATOM 7388 C CA . MET B 1 386 ? -7.047 48.219 15.539 1 77.81 386 MET B CA 1
ATOM 7389 C C . MET B 1 386 ? -6.77 48.875 14.195 1 77.81 386 MET B C 1
ATOM 7391 O O . MET B 1 386 ? -7.684 49.375 13.539 1 77.81 386 MET B O 1
ATOM 7395 N N . THR B 1 387 ? -5.625 48.812 13.812 1 87.75 387 THR B N 1
ATOM 7396 C CA . THR B 1 387 ? -5.223 49.625 12.664 1 87.75 387 THR B CA 1
ATOM 7397 C C . THR B 1 387 ? -4.863 48.75 11.477 1 87.75 387 THR B C 1
ATOM 7399 O O . THR B 1 387 ? -4.828 49.219 10.336 1 87.75 387 THR B O 1
ATOM 7402 N N . GLY B 1 388 ? -4.496 47.5 11.773 1 82.81 388 GLY B N 1
ATOM 7403 C CA . GLY B 1 388 ? -4.055 46.625 10.703 1 82.81 388 GLY B CA 1
ATOM 7404 C C . GLY B 1 388 ? -2.57 46.719 10.422 1 82.81 388 GLY B C 1
ATOM 7405 O O . GLY B 1 388 ? -2.023 45.938 9.648 1 82.81 388 GLY B O 1
ATOM 7406 N N . LEU B 1 389 ? -1.929 47.75 10.992 1 87.88 389 LEU B N 1
ATOM 7407 C CA . LEU B 1 389 ? -0.482 47.875 10.852 1 87.88 389 LEU B CA 1
ATOM 7408 C C . LEU B 1 389 ? 0.236 46.75 11.625 1 87.88 389 LEU B C 1
ATOM 7410 O O . LEU B 1 389 ? -0.386 46.031 12.406 1 87.88 389 LEU B O 1
ATOM 7414 N N . TYR B 1 390 ? 1.489 46.562 11.328 1 86.19 390 TYR B N 1
ATOM 7415 C CA . TYR B 1 390 ? 2.27 45.656 12.148 1 86.19 390 TYR B CA 1
ATOM 7416 C C . TYR B 1 390 ? 2.293 46.094 13.602 1 86.19 390 TYR B C 1
ATOM 7418 O O . TYR B 1 390 ? 2.312 47.312 13.891 1 86.19 390 TYR B O 1
ATOM 7426 N N . ASN B 1 391 ? 2.256 45.156 14.438 1 83.06 391 ASN B N 1
ATOM 7427 C CA . ASN B 1 391 ? 2.184 45.5 15.859 1 83.06 391 ASN B CA 1
ATOM 7428 C C . ASN B 1 391 ? 3.572 45.594 16.484 1 83.06 391 ASN B C 1
ATOM 7430 O O . ASN B 1 391 ? 4.582 45.406 15.797 1 83.06 391 ASN B O 1
ATOM 7434 N N . ARG B 1 392 ? 3.629 45.969 17.75 1 81.94 392 ARG B N 1
ATOM 7435 C CA . ARG B 1 392 ? 4.883 46.156 18.469 1 81.94 392 ARG B CA 1
ATOM 7436 C C . ARG B 1 392 ? 5.711 44.875 18.438 1 81.94 392 ARG B C 1
ATOM 7438 O O . ARG B 1 392 ? 6.938 44.938 18.328 1 81.94 392 ARG B O 1
ATOM 7445 N N . ASN B 1 393 ? 5.016 43.75 18.594 1 74.44 393 ASN B N 1
ATOM 7446 C CA . ASN B 1 393 ? 5.727 42.469 18.547 1 74.44 393 ASN B CA 1
ATOM 7447 C C . ASN B 1 393 ? 6.465 42.312 17.219 1 74.44 393 ASN B C 1
ATOM 7449 O O . ASN B 1 393 ? 7.594 41.812 17.203 1 74.44 393 ASN B O 1
ATOM 7453 N N . ALA B 1 394 ? 5.766 42.656 16.234 1 79.94 394 ALA B N 1
ATOM 7454 C CA . ALA B 1 394 ? 6.371 42.594 14.906 1 79.94 394 ALA B CA 1
ATOM 7455 C C . ALA B 1 394 ? 7.605 43.5 14.82 1 79.94 394 ALA B C 1
ATOM 7457 O O . ALA B 1 394 ? 8.617 43.125 14.227 1 79.94 394 ALA B O 1
ATOM 7458 N N . TYR B 1 395 ? 7.469 44.594 15.391 1 83.88 395 TYR B N 1
ATOM 7459 C CA . TYR B 1 395 ? 8.586 45.531 15.414 1 83.88 395 TYR B CA 1
ATOM 7460 C C . TYR B 1 395 ? 9.773 44.938 16.172 1 83.88 395 TYR B C 1
ATOM 7462 O O . TYR B 1 395 ? 10.906 45 15.688 1 83.88 395 TYR B O 1
ATOM 7470 N N . ASP B 1 396 ? 9.484 44.469 17.266 1 76.19 396 ASP B N 1
ATOM 7471 C CA . ASP B 1 396 ? 10.539 43.875 18.109 1 76.19 396 ASP B CA 1
ATOM 7472 C C . ASP B 1 396 ? 11.211 42.719 17.406 1 76.19 396 ASP B C 1
ATOM 7474 O O . ASP B 1 396 ? 12.43 42.531 17.516 1 76.19 396 ASP B O 1
ATOM 7478 N N . TYR B 1 397 ? 10.398 41.969 16.844 1 73.56 397 TYR B N 1
ATOM 7479 C CA . TYR B 1 397 ? 10.93 40.844 16.094 1 73.56 397 TYR B CA 1
ATOM 7480 C C . TYR B 1 397 ? 11.898 41.312 15.016 1 73.56 397 TYR B C 1
ATOM 7482 O O . TYR B 1 397 ? 12.984 40.719 14.859 1 73.56 397 TYR B O 1
ATOM 7490 N N . PHE B 1 398 ? 11.461 42.219 14.266 1 74.94 398 PHE B N 1
ATOM 7491 C CA . PHE B 1 398 ? 12.312 42.781 13.227 1 74.94 398 PHE B CA 1
ATOM 7492 C C . PHE B 1 398 ? 13.586 43.375 13.828 1 74.94 398 PHE B C 1
ATOM 7494 O O . PHE B 1 398 ? 14.68 43.156 13.32 1 74.94 398 PHE B O 1
ATOM 7501 N N . ALA B 1 399 ? 13.398 44.062 14.883 1 77.19 399 ALA B N 1
ATOM 7502 C CA . ALA B 1 399 ? 14.5 44.75 15.531 1 77.19 399 ALA B CA 1
ATOM 7503 C C . ALA B 1 399 ? 15.555 43.781 16.031 1 77.19 399 ALA B C 1
ATOM 7505 O O . ALA B 1 399 ? 16.75 44.062 15.992 1 77.19 399 ALA B O 1
ATOM 7506 N N . ASN B 1 400 ? 15.055 42.656 16.469 1 70.75 400 ASN B N 1
ATOM 7507 C CA . ASN B 1 400 ? 15.961 41.688 17.062 1 70.75 400 ASN B CA 1
ATOM 7508 C C . ASN B 1 400 ? 16.594 40.781 16.016 1 70.75 400 ASN B C 1
ATOM 7510 O O . ASN B 1 400 ? 17.625 40.156 16.266 1 70.75 400 ASN B O 1
ATOM 7514 N N . ASN B 1 401 ? 15.953 40.594 14.93 1 67.06 401 ASN B N 1
ATOM 7515 C CA . ASN B 1 401 ? 16.406 39.594 13.977 1 67.06 401 ASN B CA 1
ATOM 7516 C C . ASN B 1 401 ? 16.969 40.219 12.711 1 67.06 401 ASN B C 1
ATOM 7518 O O . ASN B 1 401 ? 17.594 39.531 11.898 1 67.06 401 ASN B O 1
ATOM 7522 N N . ALA B 1 402 ? 16.75 41.469 12.609 1 63.84 402 ALA B N 1
ATOM 7523 C CA . ALA B 1 402 ? 17.219 42.094 11.383 1 63.84 402 ALA B CA 1
ATOM 7524 C C . ALA B 1 402 ? 18.75 42.25 11.391 1 63.84 402 ALA B C 1
ATOM 7526 O O . ALA B 1 402 ? 19.328 42.688 12.375 1 63.84 402 ALA B O 1
ATOM 7527 N N . LYS B 1 403 ? 19.547 41.5 10.586 1 60.03 403 LYS B N 1
ATOM 7528 C CA . LYS B 1 403 ? 21 41.469 10.602 1 60.03 403 LYS B CA 1
ATOM 7529 C C . LYS B 1 403 ? 21.594 42.562 9.742 1 60.03 403 LYS B C 1
ATOM 7531 O O . LYS B 1 403 ? 22.734 42.969 9.945 1 60.03 403 LYS B O 1
ATOM 7536 N N . LYS B 1 404 ? 20.969 43.062 8.648 1 63.5 404 LYS B N 1
ATOM 7537 C CA . LYS B 1 404 ? 21.594 44 7.73 1 63.5 404 LYS B CA 1
ATOM 7538 C C . LYS B 1 404 ? 20.734 45.25 7.547 1 63.5 404 LYS B C 1
ATOM 7540 O O . LYS B 1 404 ? 19.953 45.312 6.605 1 63.5 404 LYS B O 1
ATOM 7545 N N . LEU B 1 405 ? 20.922 46.188 8.516 1 70.31 405 LEU B N 1
ATOM 7546 C CA . LEU B 1 405 ? 20.062 47.375 8.539 1 70.31 405 LEU B CA 1
ATOM 7547 C C . LEU B 1 405 ? 20.719 48.531 7.789 1 70.31 405 LEU B C 1
ATOM 7549 O O . LEU B 1 405 ? 20.25 49.656 7.852 1 70.31 405 LEU B O 1
ATOM 7553 N N . GLU B 1 406 ? 21.781 48.094 6.988 1 73.88 406 GLU B N 1
ATOM 7554 C CA . GLU B 1 406 ? 22.453 49.156 6.215 1 73.88 406 GLU B CA 1
ATOM 7555 C C . GLU B 1 406 ? 21.484 49.781 5.215 1 73.88 406 GLU B C 1
ATOM 7557 O O . GLU B 1 406 ? 20.688 49.094 4.59 1 73.88 406 GLU B O 1
ATOM 7562 N N . ASN B 1 407 ? 21.375 51.094 5.09 1 79.75 407 ASN B N 1
ATOM 7563 C CA . ASN B 1 407 ? 20.609 51.906 4.164 1 79.75 407 ASN B CA 1
ATOM 7564 C C . ASN B 1 407 ? 19.125 51.938 4.527 1 79.75 407 ASN B C 1
ATOM 7566 O O . ASN B 1 407 ? 18.266 52.219 3.682 1 79.75 407 ASN B O 1
ATOM 7570 N N . HIS B 1 408 ? 18.875 51.469 5.805 1 88.12 408 HIS B N 1
ATOM 7571 C CA . HIS B 1 408 ? 17.5 51.594 6.266 1 88.12 408 HIS B CA 1
ATOM 7572 C C . HIS B 1 408 ? 17.25 52.969 6.895 1 88.12 408 HIS B C 1
ATOM 7574 O O . HIS B 1 408 ? 18.188 53.656 7.277 1 88.12 408 HIS B O 1
ATOM 7580 N N . MET B 1 409 ? 16.031 53.375 6.848 1 91.94 409 MET B N 1
ATOM 7581 C CA . MET B 1 409 ? 15.547 54.594 7.527 1 91.94 409 MET B CA 1
ATOM 7582 C C . MET B 1 409 ? 14.375 54.25 8.445 1 91.94 409 MET B C 1
ATOM 7584 O O . MET B 1 409 ? 13.562 53.375 8.125 1 91.94 409 MET B O 1
ATOM 7588 N N . ILE B 1 410 ? 14.422 54.938 9.594 1 93.75 410 ILE B N 1
ATOM 7589 C CA . ILE B 1 410 ? 13.281 54.812 10.5 1 93.75 410 ILE B CA 1
ATOM 7590 C C . ILE B 1 410 ? 12.547 56.125 10.594 1 93.75 410 ILE B C 1
ATOM 7592 O O . ILE B 1 410 ? 13.18 57.188 10.711 1 93.75 410 ILE B O 1
ATOM 7596 N N . VAL B 1 411 ? 11.273 56.094 10.359 1 95.38 411 VAL B N 1
ATOM 7597 C CA . VAL B 1 411 ? 10.414 57.25 10.57 1 95.38 411 VAL B CA 1
ATOM 7598 C C . VAL B 1 411 ? 9.484 57 11.758 1 95.38 411 VAL B C 1
ATOM 7600 O O . VAL B 1 411 ? 8.789 56 11.805 1 95.38 411 VAL B O 1
ATOM 7603 N N . THR B 1 412 ? 9.547 57.844 12.75 1 94.94 412 THR B N 1
ATOM 7604 C CA . THR B 1 412 ? 8.688 57.719 13.914 1 94.94 412 THR B CA 1
ATOM 7605 C C . THR B 1 412 ? 7.578 58.75 13.906 1 94.94 412 THR B C 1
ATOM 7607 O O . THR B 1 412 ? 7.766 59.844 13.383 1 94.94 412 THR B O 1
ATOM 7610 N N . PHE B 1 413 ? 6.387 58.344 14.414 1 95.31 413 PHE B N 1
ATOM 7611 C CA . PHE B 1 413 ? 5.211 59.219 14.469 1 95.31 413 PHE B CA 1
ATOM 7612 C C . PHE B 1 413 ? 4.602 59.219 15.859 1 95.31 413 PHE B C 1
ATOM 7614 O O . PHE B 1 413 ? 4.633 58.188 16.562 1 95.31 413 PHE B O 1
ATOM 7621 N N . ASP B 1 414 ? 4.074 60.281 16.266 1 92.12 414 ASP B N 1
ATOM 7622 C CA . ASP B 1 414 ? 3.301 60.406 17.5 1 92.12 414 ASP B CA 1
ATOM 7623 C C . ASP B 1 414 ? 2.047 61.25 17.266 1 92.12 414 ASP B C 1
ATOM 7625 O O . ASP B 1 414 ? 2.096 62.281 16.578 1 92.12 414 ASP B O 1
ATOM 7629 N N . LEU B 1 415 ? 0.99 60.812 17.859 1 92.69 415 LEU B N 1
ATOM 7630 C CA . LEU B 1 415 ? -0.257 61.562 17.734 1 92.69 415 LEU B CA 1
ATOM 7631 C C . LEU B 1 415 ? -0.377 62.594 18.828 1 92.69 415 LEU B C 1
ATOM 7633 O O . LEU B 1 415 ? -0.272 62.281 20.016 1 92.69 415 LEU B O 1
ATOM 7637 N N . ASN B 1 416 ? -0.631 63.844 18.344 1 87.94 416 ASN B N 1
ATOM 7638 C CA . ASN B 1 416 ? -0.773 64.938 19.312 1 87.94 416 ASN B CA 1
ATOM 7639 C C . ASN B 1 416 ? -2.189 65 19.875 1 87.94 416 ASN B C 1
ATOM 7641 O O . ASN B 1 416 ? -3.16 64.75 19.156 1 87.94 416 ASN B O 1
ATOM 7645 N N . ASN B 1 417 ? -2.344 65.312 21.141 1 83.38 417 ASN B N 1
ATOM 7646 C CA . ASN B 1 417 ? -3.588 65.625 21.812 1 83.38 417 ASN B CA 1
ATOM 7647 C C . ASN B 1 417 ? -4.52 64.438 21.906 1 83.38 417 ASN B C 1
ATOM 7649 O O . ASN B 1 417 ? -5.742 64.562 21.906 1 83.38 417 ASN B O 1
ATOM 7653 N N . LEU B 1 418 ? -3.965 63.25 21.797 1 87.31 418 LEU B N 1
ATOM 7654 C CA . LEU B 1 418 ? -4.809 62.062 21.891 1 87.31 418 LEU B CA 1
ATOM 7655 C C . LEU B 1 418 ? -5.457 61.969 23.266 1 87.31 418 LEU B C 1
ATOM 7657 O O . LEU B 1 418 ? -6.637 61.625 23.375 1 87.31 418 LEU B O 1
ATOM 7661 N N . LYS B 1 419 ? -4.641 62.188 24.25 1 77.81 419 LYS B N 1
ATOM 7662 C CA . LYS B 1 419 ? -5.176 62.125 25.609 1 77.81 419 LYS B CA 1
ATOM 7663 C C . LYS B 1 419 ? -6.312 63.125 25.797 1 77.81 419 LYS B C 1
ATOM 7665 O O . LYS B 1 419 ? -7.344 62.812 26.391 1 77.81 419 LYS B O 1
ATOM 7670 N N . SER B 1 420 ? -6.09 64.312 25.281 1 82.88 420 SER B N 1
ATOM 7671 C CA . SER B 1 420 ? -7.125 65.375 25.344 1 82.88 420 SER B CA 1
ATOM 7672 C C . SER B 1 420 ? -8.383 64.938 24.594 1 82.88 420 SER B C 1
ATOM 7674 O O . SER B 1 420 ? -9.5 65.188 25.047 1 82.88 420 SER B O 1
ATOM 7676 N N . CYS B 1 421 ? -8.219 64.312 23.516 1 86.38 421 CYS B N 1
ATOM 7677 C CA . CYS B 1 421 ? -9.336 63.781 22.734 1 86.38 421 CYS B CA 1
ATOM 7678 C C . CYS B 1 421 ? -10.102 62.719 23.516 1 86.38 421 CYS B C 1
ATOM 7680 O O . CYS B 1 421 ? -11.328 62.781 23.594 1 86.38 421 CYS B O 1
ATOM 7682 N N . ASN B 1 422 ? -9.422 61.875 24.172 1 79.31 422 ASN B N 1
ATOM 7683 C CA . ASN B 1 422 ? -10.039 60.812 24.969 1 79.31 422 ASN B CA 1
ATOM 7684 C C . ASN B 1 422 ? -10.812 61.375 26.156 1 79.31 422 ASN B C 1
ATOM 7686 O O . ASN B 1 422 ? -11.93 60.938 26.438 1 79.31 422 ASN B O 1
ATOM 7690 N N . ASP B 1 423 ? -10.141 62.281 26.797 1 76.19 423 ASP B N 1
ATOM 7691 C CA . ASP B 1 423 ? -10.719 62.875 28 1 76.19 423 ASP B CA 1
ATOM 7692 C C . ASP B 1 423 ? -11.984 63.656 27.672 1 76.19 423 ASP B C 1
ATOM 7694 O O . ASP B 1 423 ? -12.93 63.688 28.469 1 76.19 423 ASP B O 1
ATOM 7698 N N . THR B 1 424 ? -11.984 64.312 26.516 1 82.62 424 THR B N 1
ATOM 7699 C CA . THR B 1 424 ? -13.07 65.188 26.156 1 82.62 424 THR B CA 1
ATOM 7700 C C . THR B 1 424 ? -14.195 64.438 25.453 1 82.62 424 THR B C 1
ATOM 7702 O O . THR B 1 424 ? -15.375 64.688 25.703 1 82.62 424 THR B O 1
ATOM 7705 N N . TYR B 1 425 ? -13.852 63.438 24.594 1 84 425 TYR B N 1
ATOM 7706 C CA . TYR B 1 425 ? -14.859 62.875 23.703 1 84 425 TYR B CA 1
ATOM 7707 C C . TYR B 1 425 ? -14.984 61.375 23.938 1 84 425 TYR B C 1
ATOM 7709 O O . TYR B 1 425 ? -15.836 60.719 23.328 1 84 425 TYR B O 1
ATOM 7717 N N . GLY B 1 426 ? -14.141 60.906 24.703 1 78.88 426 GLY B N 1
ATOM 7718 C CA . GLY B 1 426 ? -14.227 59.469 25 1 78.88 426 GLY B CA 1
ATOM 7719 C C . GLY B 1 426 ? -13.227 58.656 24.219 1 78.88 426 GLY B C 1
ATOM 7720 O O . GLY B 1 426 ? -12.664 59.125 23.219 1 78.88 426 GLY B O 1
ATOM 7721 N N . HIS B 1 427 ? -13.07 57.312 24.562 1 76.38 427 HIS B N 1
ATOM 7722 C CA . HIS B 1 427 ? -12.055 56.438 24 1 76.38 427 HIS B CA 1
ATOM 7723 C C . HIS B 1 427 ? -12.438 55.969 22.594 1 76.38 427 HIS B C 1
ATOM 7725 O O . HIS B 1 427 ? -11.57 55.688 21.766 1 76.38 427 HIS B O 1
ATOM 7731 N N . SER B 1 428 ? -13.609 55.812 22.359 1 80.19 428 SER B N 1
ATOM 7732 C CA . SER B 1 428 ? -14.055 55.438 21.031 1 80.19 428 SER B CA 1
ATOM 7733 C C . SER B 1 428 ? -13.609 56.469 19.984 1 80.19 428 SER B C 1
ATOM 7735 O O . SER B 1 428 ? -13.195 56.094 18.875 1 80.19 428 SER B O 1
ATOM 7737 N N . THR B 1 429 ? -13.812 57.688 20.391 1 84.12 429 THR B N 1
ATOM 7738 C CA . THR B 1 429 ? -13.367 58.75 19.5 1 84.12 429 THR B CA 1
ATOM 7739 C C . THR B 1 429 ? -11.844 58.75 19.375 1 84.12 429 THR B C 1
ATOM 7741 O O . THR B 1 429 ? -11.312 59 18.281 1 84.12 429 THR B O 1
ATOM 7744 N N . GLY B 1 430 ? -11.203 58.438 20.438 1 86.56 430 GLY B N 1
ATOM 7745 C CA . GLY B 1 430 ? -9.758 58.25 20.391 1 86.56 430 GLY B CA 1
ATOM 7746 C C . GLY B 1 430 ? -9.312 57.156 19.469 1 86.56 430 GLY B C 1
ATOM 7747 O O . GLY B 1 430 ? -8.32 57.281 18.75 1 86.56 430 GLY B O 1
ATOM 7748 N N . ASP B 1 431 ? -10.062 56.188 19.406 1 85.62 431 ASP B N 1
ATOM 7749 C CA . ASP B 1 431 ? -9.758 55.062 18.531 1 85.62 431 ASP B CA 1
ATOM 7750 C C . ASP B 1 431 ? -9.867 55.469 17.062 1 85.62 431 ASP B C 1
ATOM 7752 O O . ASP B 1 431 ? -9.055 55.031 16.234 1 85.62 431 ASP B O 1
ATOM 7756 N N . LEU B 1 432 ? -10.859 56.125 16.828 1 87.75 432 LEU B N 1
ATOM 7757 C CA . LEU B 1 432 ? -11.023 56.625 15.461 1 87.75 432 LEU B CA 1
ATOM 7758 C C . LEU B 1 432 ? -9.852 57.531 15.062 1 87.75 432 LEU B C 1
ATOM 7760 O O . LEU B 1 432 ? -9.406 57.5 13.914 1 87.75 432 LEU B O 1
ATOM 7764 N N . TYR B 1 433 ? -9.438 58.375 16.078 1 91.19 433 TYR B N 1
ATOM 7765 C CA . TYR B 1 433 ? -8.266 59.188 15.883 1 91.19 433 TYR B CA 1
ATOM 7766 C C . TYR B 1 433 ? -7.051 58.344 15.5 1 91.19 433 TYR B C 1
ATOM 7768 O O . TYR B 1 433 ? -6.363 58.656 14.523 1 91.19 433 TYR B O 1
ATOM 7776 N N . ILE B 1 434 ? -6.891 57.281 16.156 1 92.56 434 ILE B N 1
ATOM 7777 C CA . ILE B 1 434 ? -5.754 56.375 15.945 1 92.56 434 ILE B CA 1
ATOM 7778 C C . ILE B 1 434 ? -5.863 55.719 14.586 1 92.56 434 ILE B C 1
ATOM 7780 O O . ILE B 1 434 ? -4.906 55.688 13.812 1 92.56 434 ILE B O 1
ATOM 7784 N N . VAL B 1 435 ? -6.98 55.188 14.234 1 92.19 435 VAL B N 1
ATOM 7785 C CA . VAL B 1 435 ? -7.207 54.406 13.016 1 92.19 435 VAL B CA 1
ATOM 7786 C C . VAL B 1 435 ? -6.988 55.312 11.797 1 92.19 435 VAL B C 1
ATOM 7788 O O . VAL B 1 435 ? -6.328 54.906 10.836 1 92.19 435 VAL B O 1
ATOM 7791 N N . ASN B 1 436 ? -7.594 56.469 11.867 1 91.69 436 ASN B N 1
ATOM 7792 C CA . ASN B 1 436 ? -7.473 57.375 10.742 1 91.69 436 ASN B CA 1
ATOM 7793 C C . ASN B 1 436 ? -6.031 57.844 10.555 1 91.69 436 ASN B C 1
ATOM 7795 O O . ASN B 1 436 ? -5.562 58 9.422 1 91.69 436 ASN B O 1
ATOM 7799 N N . SER B 1 437 ? -5.371 58.156 11.625 1 94.19 437 SER B N 1
ATOM 7800 C CA . SER B 1 437 ? -3.961 58.531 11.555 1 94.19 437 SER B CA 1
ATOM 7801 C C . SER B 1 437 ? -3.119 57.406 10.969 1 94.19 437 SER B C 1
ATOM 7803 O O . SER B 1 437 ? -2.229 57.656 10.148 1 94.19 437 SER B O 1
ATOM 7805 N N . ALA B 1 438 ? -3.439 56.219 11.414 1 94.38 438 ALA B N 1
ATOM 7806 C CA . ALA B 1 438 ? -2.734 55.062 10.914 1 94.38 438 ALA B CA 1
ATOM 7807 C C . ALA B 1 438 ? -2.914 54.906 9.406 1 94.38 438 ALA B C 1
ATOM 7809 O O . ALA B 1 438 ? -1.963 54.594 8.688 1 94.38 438 ALA B O 1
ATOM 7810 N N . HIS B 1 439 ? -4.094 55.094 8.977 1 93 439 HIS B N 1
ATOM 7811 C CA . HIS B 1 439 ? -4.398 55 7.555 1 93 439 HIS B CA 1
ATOM 7812 C C . HIS B 1 439 ? -3.604 56.031 6.746 1 93 439 HIS B C 1
ATOM 7814 O O . HIS B 1 439 ? -3.127 55.719 5.652 1 93 439 HIS B O 1
ATOM 7820 N N . ILE B 1 440 ? -3.559 57.188 7.25 1 94.06 440 ILE B N 1
ATOM 7821 C CA . ILE B 1 440 ? -2.805 58.25 6.578 1 94.06 440 ILE B CA 1
ATOM 7822 C C . ILE B 1 440 ? -1.332 57.844 6.492 1 94.06 440 ILE B C 1
ATOM 7824 O O . ILE B 1 440 ? -0.719 57.938 5.426 1 94.06 440 ILE B O 1
ATOM 7828 N N . ILE B 1 441 ? -0.779 57.375 7.574 1 95.56 441 ILE B N 1
ATOM 7829 C CA . ILE B 1 441 ? 0.616 56.969 7.633 1 95.56 441 ILE B CA 1
ATOM 7830 C C . ILE B 1 441 ? 0.852 55.812 6.656 1 95.56 441 ILE B C 1
ATOM 7832 O O . ILE B 1 441 ? 1.809 55.844 5.879 1 95.56 441 ILE B O 1
ATOM 7836 N N . GLU B 1 442 ? 0.011 54.875 6.73 1 94.25 442 GLU B N 1
ATOM 7837 C CA . GLU B 1 442 ? 0.121 53.688 5.895 1 94.25 442 GLU B CA 1
ATOM 7838 C C . GLU B 1 442 ? 0.058 54.062 4.41 1 94.25 442 GLU B C 1
ATOM 7840 O O . GLU B 1 442 ? 0.856 53.562 3.613 1 94.25 442 GLU B O 1
ATOM 7845 N N . ASN B 1 443 ? -0.935 54.781 4.07 1 91.25 443 ASN B N 1
ATOM 7846 C CA . ASN B 1 443 ? -1.129 55.156 2.678 1 91.25 443 ASN B CA 1
ATOM 7847 C C . ASN B 1 443 ? 0.12 55.812 2.102 1 91.25 443 ASN B C 1
ATOM 7849 O O . ASN B 1 443 ? 0.411 55.688 0.913 1 91.25 443 ASN B O 1
ATOM 7853 N N . ILE B 1 444 ? 0.814 56.469 2.844 1 92.25 444 ILE B N 1
ATOM 7854 C CA . ILE B 1 444 ? 1.96 57.25 2.367 1 92.25 444 ILE B CA 1
ATOM 7855 C C . ILE B 1 444 ? 3.215 56.375 2.41 1 92.25 444 ILE B C 1
ATOM 7857 O O . ILE B 1 444 ? 4.012 56.375 1.47 1 92.25 444 ILE B O 1
ATOM 7861 N N . PHE B 1 445 ? 3.383 55.562 3.432 1 92.94 445 PHE B N 1
ATOM 7862 C CA . PHE B 1 445 ? 4.691 54.969 3.701 1 92.94 445 PHE B CA 1
ATOM 7863 C C . PHE B 1 445 ? 4.688 53.469 3.406 1 92.94 445 PHE B C 1
ATOM 7865 O O . PHE B 1 445 ? 5.746 52.875 3.277 1 92.94 445 PHE B O 1
ATOM 7872 N N . GLU B 1 446 ? 3.551 52.844 3.277 1 88.25 446 GLU B N 1
ATOM 7873 C CA . GLU B 1 446 ? 3.449 51.406 3.139 1 88.25 446 GLU B CA 1
ATOM 7874 C C . GLU B 1 446 ? 4.188 50.906 1.895 1 88.25 446 GLU B C 1
ATOM 7876 O O . GLU B 1 446 ? 4.766 49.812 1.896 1 88.25 446 GLU B O 1
ATOM 7881 N N . ARG B 1 447 ? 4.129 51.656 0.875 1 85.38 447 ARG B N 1
ATOM 7882 C CA . ARG B 1 447 ? 4.754 51.25 -0.385 1 85.38 447 ARG B CA 1
ATOM 7883 C C . ARG B 1 447 ? 6.273 51.25 -0.267 1 85.38 447 ARG B C 1
ATOM 7885 O O . ARG B 1 447 ? 6.961 50.594 -1.049 1 85.38 447 ARG B O 1
ATOM 7892 N N . PHE B 1 448 ? 6.789 51.938 0.66 1 86.38 448 PHE B N 1
ATOM 7893 C CA . PHE B 1 448 ? 8.234 52.094 0.764 1 86.38 448 PHE B CA 1
ATOM 7894 C C . PHE B 1 448 ? 8.797 51.188 1.874 1 86.38 448 PHE B C 1
ATOM 7896 O O . PHE B 1 448 ? 9.984 50.844 1.863 1 86.38 448 PHE B O 1
ATOM 7903 N N . GLY B 1 449 ? 7.992 50.906 2.775 1 87.88 449 GLY B N 1
ATOM 7904 C CA . GLY B 1 449 ? 8.43 50.125 3.908 1 87.88 449 GLY B CA 1
ATOM 7905 C C . GLY B 1 449 ? 7.281 49.625 4.758 1 87.88 449 GLY B C 1
ATOM 7906 O O . GLY B 1 449 ? 6.113 49.75 4.387 1 87.88 449 GLY B O 1
ATOM 7907 N N . LYS B 1 450 ? 7.656 48.969 5.891 1 90.06 450 LYS B N 1
ATOM 7908 C CA . LYS B 1 450 ? 6.664 48.406 6.809 1 90.06 450 LYS B CA 1
ATOM 7909 C C . LYS B 1 450 ? 6.309 49.406 7.902 1 90.06 450 LYS B C 1
ATOM 7911 O O . LYS B 1 450 ? 7.195 50.031 8.492 1 90.06 450 LYS B O 1
ATOM 7916 N N . CYS B 1 451 ? 4.996 49.594 8.117 1 94.31 451 CYS B N 1
ATOM 7917 C CA . CYS B 1 451 ? 4.496 50.5 9.148 1 94.31 451 CYS B CA 1
ATOM 7918 C C . CYS B 1 451 ? 4.07 49.75 10.391 1 94.31 451 CYS B C 1
ATOM 7920 O O . CYS B 1 451 ? 3.396 48.719 10.297 1 94.31 451 CYS B O 1
ATOM 7922 N N . TYR B 1 452 ? 4.52 50.25 11.531 1 92.62 452 TYR B N 1
ATOM 7923 C CA . TYR B 1 452 ? 4.27 49.594 12.82 1 92.62 452 TYR B CA 1
ATOM 7924 C C . TYR B 1 452 ? 3.516 50.531 13.758 1 92.62 452 TYR B C 1
ATOM 7926 O O . TYR B 1 452 ? 3.723 51.75 13.734 1 92.62 452 TYR B O 1
ATOM 7934 N N . ARG B 1 453 ? 2.605 50 14.539 1 91.56 453 ARG B N 1
ATOM 7935 C CA . ARG B 1 453 ? 2.111 50.656 15.742 1 91.56 453 ARG B CA 1
ATOM 7936 C C . ARG B 1 453 ? 2.809 50.125 16.984 1 91.56 453 ARG B C 1
ATOM 7938 O O . ARG B 1 453 ? 2.537 49 17.422 1 91.56 453 ARG B O 1
ATOM 7945 N N . ILE B 1 454 ? 3.715 50.906 17.531 1 86.62 454 ILE B N 1
ATOM 7946 C CA . ILE B 1 454 ? 4.617 50.375 18.562 1 86.62 454 ILE B CA 1
ATOM 7947 C C . ILE B 1 454 ? 4.141 50.812 19.938 1 86.62 454 ILE B C 1
ATOM 7949 O O . ILE B 1 454 ? 4.699 50.406 20.953 1 86.62 454 ILE B O 1
ATOM 7953 N N . GLY B 1 455 ? 3.162 51.719 20.094 1 81.19 455 GLY B N 1
ATOM 7954 C CA . GLY B 1 455 ? 2.535 52.188 21.312 1 81.19 455 GLY B CA 1
ATOM 7955 C C . GLY B 1 455 ? 1.095 52.625 21.109 1 81.19 455 GLY B C 1
ATOM 7956 O O . GLY B 1 455 ? 0.512 52.375 20.047 1 81.19 455 GLY B O 1
ATOM 7957 N N . GLY B 1 456 ? 0.566 53.156 22.156 1 80.38 456 GLY B N 1
ATOM 7958 C CA . GLY B 1 456 ? -0.799 53.656 22.047 1 80.38 456 GLY B CA 1
ATOM 7959 C C . GLY B 1 456 ? -0.983 54.656 20.953 1 80.38 456 GLY B C 1
ATOM 7960 O O . GLY B 1 456 ? -1.864 54.531 20.094 1 80.38 456 GLY B O 1
ATOM 7961 N N . ASP B 1 457 ? -0.121 55.688 21 1 89 457 ASP B N 1
ATOM 7962 C CA . ASP B 1 457 ? -0.181 56.75 20.016 1 89 457 ASP B CA 1
ATOM 7963 C C . ASP B 1 457 ? 1.113 56.844 19.203 1 89 457 ASP B C 1
ATOM 7965 O O . ASP B 1 457 ? 1.349 57.812 18.5 1 89 457 ASP B O 1
ATOM 7969 N N . GLU B 1 458 ? 1.91 55.781 19.328 1 90.56 458 GLU B N 1
ATOM 7970 C CA . GLU B 1 458 ? 3.225 55.812 18.703 1 90.56 458 GLU B CA 1
ATOM 7971 C C . GLU B 1 458 ? 3.281 54.844 17.516 1 90.56 458 GLU B C 1
ATOM 7973 O O . GLU B 1 458 ? 2.816 53.719 17.594 1 90.56 458 GLU B O 1
ATOM 7978 N N . PHE B 1 459 ? 3.736 55.375 16.359 1 94.88 459 PHE B N 1
ATOM 7979 C CA . PHE B 1 459 ? 3.908 54.594 15.133 1 94.88 459 PHE B CA 1
ATOM 7980 C C . PHE B 1 459 ? 5.344 54.688 14.633 1 94.88 459 PHE B C 1
ATOM 7982 O O . PHE B 1 459 ? 6.09 55.594 15.039 1 94.88 459 PHE B O 1
ATOM 7989 N N . CYS B 1 460 ? 5.684 53.688 13.859 1 94.25 460 CYS B N 1
ATOM 7990 C CA . CYS B 1 460 ? 7.02 53.688 13.273 1 94.25 460 CYS B CA 1
ATOM 7991 C C . CYS B 1 460 ? 6.996 53.031 11.883 1 94.25 460 CYS B C 1
ATOM 7993 O O . CYS B 1 460 ? 6.164 52.188 11.609 1 94.25 460 CYS B O 1
ATOM 7995 N N . CYS B 1 461 ? 7.734 53.531 10.969 1 94.81 461 CYS B N 1
ATOM 7996 C CA . CYS B 1 461 ? 7.914 52.969 9.641 1 94.81 461 CYS B CA 1
ATOM 7997 C C . CYS B 1 461 ? 9.391 52.688 9.367 1 94.81 461 CYS B C 1
ATOM 7999 O O . CYS B 1 461 ? 10.242 53.531 9.586 1 94.81 461 CYS B O 1
ATOM 8001 N N . ILE B 1 462 ? 9.656 51.469 9 1 92.06 462 ILE B N 1
ATOM 8002 C CA . ILE B 1 462 ? 11.016 51.094 8.625 1 92.06 462 ILE B CA 1
ATOM 8003 C C . ILE B 1 462 ? 11.117 50.969 7.105 1 92.06 462 ILE B C 1
ATOM 8005 O O . ILE B 1 462 ? 10.43 50.156 6.5 1 92.06 462 ILE B O 1
ATOM 8009 N N . ILE B 1 463 ? 11.898 51.781 6.477 1 91.19 463 ILE B N 1
ATOM 8010 C CA . ILE B 1 463 ? 12.055 51.844 5.027 1 91.19 463 ILE B CA 1
ATOM 8011 C C . ILE B 1 463 ? 13.414 51.281 4.633 1 91.19 463 ILE B C 1
ATOM 8013 O O . ILE B 1 463 ? 14.453 51.812 5 1 91.19 463 ILE B O 1
ATOM 8017 N N . PRO B 1 464 ? 13.328 50.219 3.877 1 85.38 464 PRO B N 1
ATOM 8018 C CA . PRO B 1 464 ? 14.594 49.656 3.395 1 85.38 464 PRO B CA 1
ATOM 8019 C C . PRO B 1 464 ? 15.172 50.438 2.221 1 85.38 464 PRO B C 1
ATOM 8021 O O . PRO B 1 464 ? 14.438 51.125 1.502 1 85.38 464 PRO B O 1
ATOM 8024 N N . LYS B 1 465 ? 16.453 50.438 1.971 1 81.31 465 LYS B N 1
ATOM 8025 C CA . LYS B 1 465 ? 17.156 51.062 0.848 1 81.31 465 LYS B CA 1
ATOM 8026 C C . LYS B 1 465 ? 16.781 52.531 0.709 1 81.31 465 LYS B C 1
ATOM 8028 O O . LYS B 1 465 ? 16.375 52.969 -0.369 1 81.31 465 LYS B O 1
ATOM 8033 N N . ALA B 1 466 ? 16.875 53.25 1.794 1 80.94 466 ALA B N 1
ATOM 8034 C CA . ALA B 1 466 ? 16.328 54.594 1.91 1 80.94 466 ALA B CA 1
ATOM 8035 C C . ALA B 1 466 ? 17.297 55.625 1.329 1 80.94 466 ALA B C 1
ATOM 8037 O O . ALA B 1 466 ? 17.047 56.812 1.41 1 80.94 466 ALA B O 1
ATOM 8038 N N . LYS B 1 467 ? 18.312 55.281 0.673 1 76.69 467 LYS B N 1
ATOM 8039 C CA . LYS B 1 467 ? 19.297 56.25 0.156 1 76.69 467 LYS B CA 1
ATOM 8040 C C . LYS B 1 467 ? 18.641 57.25 -0.771 1 76.69 467 LYS B C 1
ATOM 8042 O O . LYS B 1 467 ? 18.969 58.438 -0.721 1 76.69 467 LYS B O 1
ATOM 8047 N N . ASP B 1 468 ? 17.719 56.781 -1.53 1 78 468 ASP B N 1
ATOM 8048 C CA . ASP B 1 468 ? 17.125 57.688 -2.508 1 78 468 ASP B CA 1
ATOM 8049 C C . ASP B 1 468 ? 15.719 58.094 -2.078 1 78 468 ASP B C 1
ATOM 8051 O O . ASP B 1 468 ? 15 58.75 -2.84 1 78 468 ASP B O 1
ATOM 8055 N N . PHE B 1 469 ? 15.414 57.812 -0.846 1 84.69 469 PHE B N 1
ATOM 8056 C CA . PHE B 1 469 ? 14.07 58.125 -0.374 1 84.69 469 PHE B CA 1
ATOM 8057 C C . PHE B 1 469 ? 14 59.562 0.154 1 84.69 469 PHE B C 1
ATOM 8059 O O . PHE B 1 469 ? 14.719 59.938 1.086 1 84.69 469 PHE B O 1
ATOM 8066 N N . ASN B 1 470 ? 13.211 60.438 -0.527 1 89.69 470 ASN B N 1
ATOM 8067 C CA . ASN B 1 470 ? 12.984 61.781 -0.063 1 89.69 470 ASN B CA 1
ATOM 8068 C C . ASN B 1 470 ? 11.938 61.844 1.048 1 89.69 470 ASN B C 1
ATOM 8070 O O . ASN B 1 470 ? 10.781 62.156 0.797 1 89.69 470 ASN B O 1
ATOM 8074 N N . VAL B 1 471 ? 12.445 61.656 2.242 1 92.12 471 VAL B N 1
ATOM 8075 C CA . VAL B 1 471 ? 11.539 61.5 3.381 1 92.12 471 VAL B CA 1
ATOM 8076 C C . VAL B 1 471 ? 10.836 62.844 3.639 1 92.12 471 VAL B C 1
ATOM 8078 O O . VAL B 1 471 ? 9.664 62.875 4.023 1 92.12 471 VAL B O 1
ATOM 8081 N N . GLU B 1 472 ? 11.438 64 3.4 1 91.88 472 GLU B N 1
ATOM 8082 C CA . GLU B 1 472 ? 10.867 65.312 3.658 1 91.88 472 GLU B CA 1
ATOM 8083 C C . GLU B 1 472 ? 9.641 65.562 2.787 1 91.88 472 GLU B C 1
ATOM 8085 O O . GLU B 1 472 ? 8.648 66.125 3.248 1 91.88 472 GLU B O 1
ATOM 8090 N N . ARG B 1 473 ? 9.781 65.125 1.607 1 93.06 473 ARG B N 1
ATOM 8091 C CA . ARG B 1 473 ? 8.648 65.25 0.694 1 93.06 473 ARG B CA 1
ATOM 8092 C C . ARG B 1 473 ? 7.43 64.5 1.207 1 93.06 473 ARG B C 1
ATOM 8094 O O . ARG B 1 473 ? 6.305 65 1.138 1 93.06 473 ARG B O 1
ATOM 8101 N N . PHE B 1 474 ? 7.68 63.438 1.677 1 93.75 474 PHE B N 1
ATOM 8102 C CA . PHE B 1 474 ? 6.574 62.594 2.098 1 93.75 474 PHE B CA 1
ATOM 8103 C C . PHE B 1 474 ? 6.035 63.031 3.453 1 93.75 474 PHE B C 1
ATOM 8105 O O . PHE B 1 474 ? 4.844 62.875 3.732 1 93.75 474 PHE B O 1
ATOM 8112 N N . ILE B 1 475 ? 6.871 63.594 4.277 1 93 475 ILE B N 1
ATOM 8113 C CA . ILE B 1 475 ? 6.406 64.188 5.531 1 93 475 ILE B CA 1
ATOM 8114 C C . ILE B 1 475 ? 5.496 65.375 5.234 1 93 475 ILE B C 1
ATOM 8116 O O . ILE B 1 475 ? 4.477 65.562 5.898 1 93 475 ILE B O 1
ATOM 8120 N N . GLN B 1 476 ? 5.922 66.125 4.246 1 93.38 476 GLN B N 1
ATOM 8121 C CA . GLN B 1 476 ? 5.07 67.25 3.83 1 93.38 476 GLN B CA 1
ATOM 8122 C C . GLN B 1 476 ? 3.725 66.75 3.318 1 93.38 476 GLN B C 1
ATOM 8124 O O . GLN B 1 476 ? 2.684 67.312 3.604 1 93.38 476 GLN B O 1
ATOM 8129 N N . LYS B 1 477 ? 3.812 65.75 2.557 1 94.56 477 LYS B N 1
ATOM 8130 C CA . LYS B 1 477 ? 2.578 65.125 2.066 1 94.56 477 LYS B CA 1
ATOM 8131 C C . LYS B 1 477 ? 1.71 64.625 3.221 1 94.56 477 LYS B C 1
ATOM 8133 O O . LYS B 1 477 ? 0.483 64.75 3.172 1 94.56 477 LYS B O 1
ATOM 8138 N N . LEU B 1 478 ? 2.305 64.125 4.203 1 94.44 478 LEU B N 1
ATOM 8139 C CA . LEU B 1 478 ? 1.605 63.656 5.402 1 94.44 478 LEU B CA 1
ATOM 8140 C C . LEU B 1 478 ? 0.84 64.812 6.047 1 94.44 478 LEU B C 1
ATOM 8142 O O . LEU B 1 478 ? -0.337 64.688 6.383 1 94.44 478 LEU B O 1
ATOM 8146 N N . TYR B 1 479 ? 1.487 65.938 6.219 1 92.81 479 TYR B N 1
ATOM 8147 C CA . TYR B 1 479 ? 0.855 67.062 6.836 1 92.81 479 TYR B CA 1
ATOM 8148 C C . TYR B 1 479 ? -0.303 67.562 5.988 1 92.81 479 TYR B C 1
ATOM 8150 O O . TYR B 1 479 ? -1.331 68 6.516 1 92.81 479 TYR B O 1
ATOM 8158 N N . GLN B 1 480 ? -0.103 67.5 4.703 1 94 480 GLN B N 1
ATOM 8159 C CA . GLN B 1 480 ? -1.176 67.875 3.797 1 94 480 GLN B CA 1
ATOM 8160 C C . GLN B 1 480 ? -2.391 67 3.949 1 94 480 GLN B C 1
ATOM 8162 O O . GLN B 1 480 ? -3.527 67.438 3.982 1 94 480 GLN B O 1
ATOM 8167 N N . ASP B 1 481 ? -2.127 65.812 4.004 1 94.19 481 ASP B N 1
ATOM 8168 C CA . ASP B 1 481 ? -3.217 64.812 4.133 1 94.19 481 ASP B CA 1
ATOM 8169 C C . ASP B 1 481 ? -3.928 65 5.477 1 94.19 481 ASP B C 1
ATOM 8171 O O . ASP B 1 481 ? -5.141 64.812 5.566 1 94.19 481 ASP B O 1
ATOM 8175 N N . VAL B 1 482 ? -3.16 65.188 6.512 1 92.88 482 VAL B N 1
ATOM 8176 C CA . VAL B 1 482 ? -3.746 65.438 7.824 1 92.88 482 VAL B CA 1
ATOM 8177 C C . VAL B 1 482 ? -4.656 66.688 7.766 1 92.88 482 VAL B C 1
ATOM 8179 O O . VAL B 1 482 ? -5.738 66.688 8.359 1 92.88 482 VAL B O 1
ATOM 8182 N N . GLU B 1 483 ? -4.172 67.688 7.062 1 91.69 483 GLU B N 1
ATOM 8183 C CA . GLU B 1 483 ? -4.98 68.875 6.891 1 91.69 483 GLU B CA 1
ATOM 8184 C C . GLU B 1 483 ? -6.273 68.562 6.137 1 91.69 483 GLU B C 1
ATOM 8186 O O . GLU B 1 483 ? -7.336 69.062 6.488 1 91.69 483 GLU B O 1
ATOM 8191 N N . VAL B 1 484 ? -6.191 67.812 5.117 1 92.25 484 VAL B N 1
ATOM 8192 C CA . VAL B 1 484 ? -7.359 67.438 4.34 1 92.25 484 VAL B CA 1
ATOM 8193 C C . VAL B 1 484 ? -8.344 66.688 5.23 1 92.25 484 VAL B C 1
ATOM 8195 O O . VAL B 1 484 ? -9.555 66.938 5.16 1 92.25 484 VAL B O 1
ATOM 8198 N N . PHE B 1 485 ? -7.824 65.812 5.996 1 89.19 485 PHE B N 1
ATOM 8199 C CA . PHE B 1 485 ? -8.633 65.062 6.93 1 89.19 485 PHE B CA 1
ATOM 8200 C C . PHE B 1 485 ? -9.328 65.938 7.934 1 89.19 485 PHE B C 1
ATOM 8202 O O . PHE B 1 485 ? -10.516 65.75 8.211 1 89.19 485 PHE B O 1
ATOM 8209 N N . ASN B 1 486 ? -8.625 66.875 8.508 1 90.25 486 ASN B N 1
ATOM 8210 C CA . ASN B 1 486 ? -9.188 67.812 9.484 1 90.25 486 ASN B CA 1
ATOM 8211 C C . ASN B 1 486 ? -10.297 68.688 8.867 1 90.25 486 ASN B C 1
ATOM 8213 O O . ASN B 1 486 ? -11.289 69 9.539 1 90.25 486 ASN B O 1
ATOM 8217 N N . ASN B 1 487 ? -10.141 69 7.691 1 90.38 487 ASN B N 1
ATOM 8218 C CA . ASN B 1 487 ? -11.125 69.812 6.996 1 90.38 487 ASN B CA 1
ATOM 8219 C C . ASN B 1 487 ? -12.43 69.062 6.77 1 90.38 487 ASN B C 1
ATOM 8221 O O . ASN B 1 487 ? -13.492 69.688 6.641 1 90.38 487 ASN B O 1
ATOM 8225 N N . LYS B 1 488 ? -12.336 67.75 6.727 1 87.75 488 LYS B N 1
ATOM 8226 C CA . LYS B 1 488 ? -13.531 66.938 6.531 1 87.75 488 LYS B CA 1
ATOM 8227 C C . LYS B 1 488 ? -14.328 66.812 7.824 1 87.75 488 LYS B C 1
ATOM 8229 O O . LYS B 1 488 ? -15.484 66.375 7.805 1 87.75 488 LYS B O 1
ATOM 8234 N N . ASN B 1 489 ? -13.773 67.188 8.93 1 83.25 489 ASN B N 1
ATOM 8235 C CA . ASN B 1 489 ? -14.414 67.188 10.242 1 83.25 489 ASN B CA 1
ATOM 8236 C C . ASN B 1 489 ? -15.039 65.875 10.586 1 83.25 489 ASN B C 1
ATOM 8238 O O . ASN B 1 489 ? -16.203 65.812 11 1 83.25 489 ASN B O 1
ATOM 8242 N N . ILE B 1 490 ? -14.312 64.812 10.305 1 79.31 490 ILE B N 1
ATOM 8243 C CA . ILE B 1 490 ? -14.781 63.438 10.57 1 79.31 490 ILE B CA 1
ATOM 8244 C C . ILE B 1 490 ? -14.773 63.188 12.078 1 79.31 490 ILE B C 1
ATOM 8246 O O . ILE B 1 490 ? -15.641 62.469 12.594 1 79.31 490 ILE B O 1
ATOM 8250 N N . ILE B 1 491 ? -13.742 63.812 12.797 1 81 491 ILE B N 1
ATOM 8251 C CA . ILE B 1 491 ? -13.664 63.719 14.25 1 81 491 ILE B CA 1
ATOM 8252 C C . ILE B 1 491 ? -13.688 65.125 14.867 1 81 491 ILE B C 1
ATOM 8254 O O . ILE B 1 491 ? -13.289 66.062 14.219 1 81 491 ILE B O 1
ATOM 8258 N N . PRO B 1 492 ? -14.211 65.125 16.062 1 84.25 492 PRO B N 1
ATOM 8259 C CA . PRO B 1 492 ? -14.422 66.438 16.672 1 84.25 492 PRO B CA 1
ATOM 8260 C C . PRO B 1 492 ? -13.109 67.125 17.016 1 84.25 492 PRO B C 1
ATOM 8262 O O . PRO B 1 492 ? -13.094 68.312 17.25 1 84.25 492 PRO B O 1
ATOM 8265 N N . THR B 1 493 ? -12.055 66.5 17.062 1 84 493 THR B N 1
ATOM 8266 C CA . THR B 1 493 ? -10.758 67.062 17.391 1 84 493 THR B CA 1
ATOM 8267 C C . THR B 1 493 ? -9.852 67.062 16.172 1 84 493 THR B C 1
ATOM 8269 O O . THR B 1 493 ? -9.961 66.188 15.297 1 84 493 THR B O 1
ATOM 8272 N N . GLU B 1 494 ? -9.07 68.188 16.094 1 86.38 494 GLU B N 1
ATOM 8273 C CA . GLU B 1 494 ? -8.094 68.188 15.008 1 86.38 494 GLU B CA 1
ATOM 8274 C C . GLU B 1 494 ? -6.945 67.25 15.258 1 86.38 494 GLU B C 1
ATOM 8276 O O . GLU B 1 494 ? -6.383 67.188 16.359 1 86.38 494 GLU B O 1
ATOM 8281 N N . ALA B 1 495 ? -6.727 66.5 14.242 1 86.25 495 ALA B N 1
ATOM 8282 C CA . ALA B 1 495 ? -5.621 65.562 14.32 1 86.25 495 ALA B CA 1
ATOM 8283 C C . ALA B 1 495 ? -4.285 66.25 14.039 1 86.25 495 ALA B C 1
ATOM 8285 O O . ALA B 1 495 ? -4.215 67.188 13.234 1 86.25 495 ALA B O 1
ATOM 8286 N N . ALA B 1 496 ? -3.279 66 14.766 1 90.94 496 ALA B N 1
ATOM 8287 C CA . ALA B 1 496 ? -1.912 66.438 14.547 1 90.94 496 ALA B CA 1
ATOM 8288 C C . ALA B 1 496 ? -0.908 65.312 14.758 1 90.94 496 ALA B C 1
ATOM 8290 O O . ALA B 1 496 ? -1.026 64.562 15.711 1 90.94 496 ALA B O 1
ATOM 8291 N N . ILE B 1 497 ? -0.058 65.188 13.781 1 94.12 497 ILE B N 1
ATOM 8292 C CA . ILE B 1 497 ? 0.942 64.125 13.836 1 94.12 497 ILE B CA 1
ATOM 8293 C C . ILE B 1 497 ? 2.342 64.688 13.82 1 94.12 497 ILE B C 1
ATOM 8295 O O . ILE B 1 497 ? 2.68 65.5 12.914 1 94.12 497 ILE B O 1
ATOM 8299 N N . ALA B 1 498 ? 3.107 64.438 14.852 1 94.38 498 ALA B N 1
ATOM 8300 C CA . ALA B 1 498 ? 4.52 64.812 14.867 1 94.38 498 ALA B CA 1
ATOM 8301 C C . ALA B 1 498 ? 5.387 63.688 14.281 1 94.38 498 ALA B C 1
ATOM 8303 O O . ALA B 1 498 ? 5.109 62.5 14.477 1 94.38 498 ALA B O 1
ATOM 8304 N N . CYS B 1 499 ? 6.332 64.062 13.531 1 94.31 499 CYS B N 1
ATOM 8305 C CA . CYS B 1 499 ? 7.156 63.094 12.844 1 94.31 499 CYS B CA 1
ATOM 8306 C C . CYS B 1 499 ? 8.633 63.406 13.008 1 94.31 499 CYS B C 1
ATOM 8308 O O . CYS B 1 499 ? 9.008 64.562 13.227 1 94.31 499 CYS B O 1
ATOM 8310 N N . GLY B 1 500 ? 9.453 62.406 13.047 1 94.81 500 GLY B N 1
ATOM 8311 C CA . GLY B 1 500 ? 10.906 62.469 13 1 94.81 500 GLY B CA 1
ATOM 8312 C C . GLY B 1 500 ? 11.523 61.281 12.273 1 94.81 500 GLY B C 1
ATOM 8313 O O . GLY B 1 500 ? 10.875 60.25 12.078 1 94.81 500 GLY B O 1
ATOM 8314 N N . TYR B 1 501 ? 12.703 61.438 11.711 1 94.56 501 TYR B N 1
ATOM 8315 C CA . TYR B 1 501 ? 13.328 60.344 10.984 1 94.56 501 TYR B CA 1
ATOM 8316 C C . TYR B 1 501 ? 14.828 60.312 11.227 1 94.56 501 TYR B C 1
ATOM 8318 O O . TYR B 1 501 ? 15.414 61.281 11.664 1 94.56 501 TYR B O 1
ATOM 8326 N N . ALA B 1 502 ? 15.383 59.125 11.078 1 93.5 502 ALA B N 1
ATOM 8327 C CA . ALA B 1 502 ? 16.828 58.938 11.195 1 93.5 502 ALA B CA 1
ATOM 8328 C C . ALA B 1 502 ? 17.297 57.844 10.242 1 93.5 502 ALA B C 1
ATOM 8330 O O . ALA B 1 502 ? 16.594 56.875 10 1 93.5 502 ALA B O 1
ATOM 8331 N N . PHE B 1 503 ? 18.5 58 9.648 1 91.38 503 PHE B N 1
ATOM 8332 C CA . PHE B 1 503 ? 19.125 57.031 8.773 1 91.38 503 PHE B CA 1
ATOM 8333 C C . PHE B 1 503 ? 20.031 56.094 9.57 1 91.38 503 PHE B C 1
ATOM 8335 O O . PHE B 1 503 ? 20.641 56.5 10.562 1 91.38 503 PHE B O 1
ATOM 8342 N N . PHE B 1 504 ? 20.016 54.875 9.07 1 87.25 504 PHE B N 1
ATOM 8343 C CA . PHE B 1 504 ? 21 53.969 9.625 1 87.25 504 PHE B CA 1
ATOM 8344 C C . PHE B 1 504 ? 22.391 54.281 9.094 1 87.25 504 PHE B C 1
ATOM 8346 O O . PHE B 1 504 ? 22.562 54.5 7.895 1 87.25 504 PHE B O 1
ATOM 8353 N N . THR B 1 505 ? 23.344 54.531 10.031 1 81.12 505 THR B N 1
ATOM 8354 C CA . THR B 1 505 ? 24.734 54.75 9.641 1 81.12 505 THR B CA 1
ATOM 8355 C C . THR B 1 505 ? 25.531 53.438 9.789 1 81.12 505 THR B C 1
ATOM 8357 O O . THR B 1 505 ? 25.062 52.469 10.375 1 81.12 505 THR B O 1
ATOM 8360 N N . ALA B 1 506 ? 26.719 53.406 9.203 1 78.25 506 ALA B N 1
ATOM 8361 C CA . ALA B 1 506 ? 27.594 52.25 9.258 1 78.25 506 ALA B CA 1
ATOM 8362 C C . ALA B 1 506 ? 27.938 51.875 10.695 1 78.25 506 ALA B C 1
ATOM 8364 O O . ALA B 1 506 ? 28.219 50.719 11 1 78.25 506 ALA B O 1
ATOM 8365 N N . GLU B 1 507 ? 27.781 52.812 11.594 1 76.44 507 GLU B N 1
ATOM 8366 C CA . GLU B 1 507 ? 28.188 52.594 12.984 1 76.44 507 GLU B CA 1
ATOM 8367 C C . GLU B 1 507 ? 27.016 52.094 13.828 1 76.44 507 GLU B C 1
ATOM 8369 O O . GLU B 1 507 ? 27.203 51.625 14.953 1 76.44 507 GLU B O 1
ATOM 8374 N N . ASP B 1 508 ? 25.812 52.062 13.219 1 80.31 508 ASP B N 1
ATOM 8375 C CA . ASP B 1 508 ? 24.641 51.688 13.992 1 80.31 508 ASP B CA 1
ATOM 8376 C C . ASP B 1 508 ? 24.5 50.156 14.094 1 80.31 508 ASP B C 1
ATOM 8378 O O . ASP B 1 508 ? 24.469 49.469 13.078 1 80.31 508 ASP B O 1
ATOM 8382 N N . THR B 1 509 ? 24.578 49.656 15.32 1 74.44 509 THR B N 1
ATOM 8383 C CA . THR B 1 509 ? 24.484 48.219 15.531 1 74.44 509 THR B CA 1
ATOM 8384 C C . THR B 1 509 ? 23.125 47.875 16.125 1 74.44 509 THR B C 1
ATOM 8386 O O . THR B 1 509 ? 22.75 46.688 16.188 1 74.44 509 THR B O 1
ATOM 8389 N N . ASP B 1 510 ? 22.406 48.875 16.531 1 78.31 510 ASP B N 1
ATOM 8390 C CA . ASP B 1 510 ? 21.141 48.656 17.234 1 78.31 510 ASP B CA 1
ATOM 8391 C C . ASP B 1 510 ? 20.047 49.531 16.688 1 78.31 510 ASP B C 1
ATOM 8393 O O . ASP B 1 510 ? 20.203 50.75 16.609 1 78.31 510 ASP B O 1
ATOM 8397 N N . ILE B 1 511 ? 18.953 48.969 16.344 1 81.88 511 ILE B N 1
ATOM 8398 C CA . ILE B 1 511 ? 17.828 49.688 15.75 1 81.88 511 ILE B CA 1
ATOM 8399 C C . ILE B 1 511 ? 17.25 50.688 16.766 1 81.88 511 ILE B C 1
ATOM 8401 O O . ILE B 1 511 ? 16.781 51.75 16.391 1 81.88 511 ILE B O 1
ATOM 8405 N N . GLU B 1 512 ? 17.406 50.375 18.016 1 81.12 512 GLU B N 1
ATOM 8406 C CA . GLU B 1 512 ? 16.812 51.219 19.062 1 81.12 512 GLU B CA 1
ATOM 8407 C C . GLU B 1 512 ? 17.531 52.562 19.141 1 81.12 512 GLU B C 1
ATOM 8409 O O . GLU B 1 512 ? 16.922 53.594 19.438 1 81.12 512 GLU B O 1
ATOM 8414 N N . LYS B 1 513 ? 18.797 52.5 18.844 1 83.81 513 LYS B N 1
ATOM 8415 C CA . LYS B 1 513 ? 19.562 53.75 18.844 1 83.81 513 LYS B CA 1
ATOM 8416 C C . LYS B 1 513 ? 19.125 54.656 17.703 1 83.81 513 LYS B C 1
ATOM 8418 O O . LYS B 1 513 ? 19.062 55.875 17.875 1 83.81 513 LYS B O 1
ATOM 8423 N N . VAL B 1 514 ? 18.875 54.125 16.625 1 88.31 514 VAL B N 1
ATOM 8424 C CA . VAL B 1 514 ? 18.422 54.875 15.477 1 88.31 514 VAL B CA 1
ATOM 8425 C C . VAL B 1 514 ? 17.016 55.406 15.734 1 88.31 514 VAL B C 1
ATOM 8427 O O . VAL B 1 514 ? 16.703 56.562 15.406 1 88.31 514 VAL B O 1
ATOM 8430 N N . ARG B 1 515 ? 16.234 54.625 16.312 1 89.12 515 ARG B N 1
ATOM 8431 C CA . ARG B 1 515 ? 14.883 55.062 16.656 1 89.12 515 ARG B CA 1
ATOM 8432 C C . ARG B 1 515 ? 14.914 56.219 17.641 1 89.12 515 ARG B C 1
ATOM 8434 O O . ARG B 1 515 ? 14.102 57.125 17.547 1 89.12 515 ARG B O 1
ATOM 8441 N N . GLU B 1 516 ? 15.836 56.125 18.562 1 86.31 516 GLU B N 1
ATOM 8442 C CA . GLU B 1 516 ? 15.977 57.188 19.547 1 86.31 516 GLU B CA 1
ATOM 8443 C C . GLU B 1 516 ? 16.312 58.531 18.875 1 86.31 516 GLU B C 1
ATOM 8445 O O . GLU B 1 516 ? 15.797 59.562 19.266 1 86.31 516 GLU B O 1
ATOM 8450 N N . ARG B 1 517 ? 17.172 58.469 17.875 1 89.88 517 ARG B N 1
ATOM 8451 C CA . ARG B 1 517 ? 17.5 59.688 17.109 1 89.88 517 ARG B CA 1
ATOM 8452 C C . ARG B 1 517 ? 16.266 60.219 16.375 1 89.88 517 ARG B C 1
ATOM 8454 O O . ARG B 1 517 ? 16.031 61.438 16.344 1 89.88 517 ARG B O 1
ATOM 8461 N N . ALA B 1 518 ? 15.555 59.375 15.828 1 93.25 518 ALA B N 1
ATOM 8462 C CA . ALA B 1 518 ? 14.328 59.75 15.141 1 93.25 518 ALA B CA 1
ATOM 8463 C C . ALA B 1 518 ? 13.312 60.344 16.109 1 93.25 518 ALA B C 1
ATOM 8465 O O . ALA B 1 518 ? 12.641 61.344 15.797 1 93.25 518 ALA B O 1
ATOM 8466 N N . ASP B 1 519 ? 13.227 59.75 17.266 1 88.56 519 ASP B N 1
ATOM 8467 C CA . ASP B 1 519 ? 12.305 60.219 18.297 1 88.56 519 ASP B CA 1
ATOM 8468 C C . ASP B 1 519 ? 12.664 61.625 18.766 1 88.56 519 ASP B C 1
ATOM 8470 O O . ASP B 1 519 ? 11.789 62.438 19.062 1 88.56 519 ASP B O 1
ATOM 8474 N N . GLU B 1 520 ? 13.953 61.812 18.859 1 88.75 520 GLU B N 1
ATOM 8475 C CA . GLU B 1 520 ? 14.414 63.125 19.266 1 88.75 520 GLU B CA 1
ATOM 8476 C C . GLU B 1 520 ? 13.961 64.188 18.281 1 88.75 520 GLU B C 1
ATOM 8478 O O . GLU B 1 520 ? 13.5 65.25 18.688 1 88.75 520 GLU B O 1
ATOM 8483 N N . MET B 1 521 ? 14.133 63.938 17.078 1 91.56 521 MET B N 1
ATOM 8484 C CA . MET B 1 521 ? 13.672 64.875 16.031 1 91.56 521 MET B CA 1
ATOM 8485 C C . MET B 1 521 ? 12.164 65.062 16.109 1 91.56 521 MET B C 1
ATOM 8487 O O . MET B 1 521 ? 11.664 66.188 15.969 1 91.56 521 MET B O 1
ATOM 8491 N N . MET B 1 522 ? 11.461 64.062 16.281 1 92.25 522 MET B N 1
ATOM 8492 C CA . MET B 1 522 ? 10.008 64.062 16.406 1 92.25 522 MET B CA 1
ATOM 8493 C C . MET B 1 522 ? 9.586 64.938 17.578 1 92.25 522 MET B C 1
ATOM 8495 O O . MET B 1 522 ? 8.648 65.75 17.453 1 92.25 522 MET B O 1
ATOM 8499 N N . TYR B 1 523 ? 10.273 64.75 18.734 1 87.12 523 TYR B N 1
ATOM 8500 C CA . TYR B 1 523 ? 9.953 65.5 19.938 1 87.12 523 TYR B CA 1
ATOM 8501 C C . TYR B 1 523 ? 10.164 67 19.688 1 87.12 523 TYR B C 1
ATOM 8503 O O . TYR B 1 523 ? 9.375 67.812 20.141 1 87.12 523 TYR B O 1
ATOM 8511 N N . GLN B 1 524 ? 11.195 67.312 18.984 1 88 524 GLN B N 1
ATOM 8512 C CA . GLN B 1 524 ? 11.453 68.688 18.625 1 88 524 GLN B CA 1
ATOM 8513 C C . GLN B 1 524 ? 10.352 69.25 17.719 1 88 524 GLN B C 1
ATOM 8515 O O . GLN B 1 524 ? 9.898 70.375 17.906 1 88 524 GLN B O 1
ATOM 8520 N N . ASN B 1 525 ? 9.953 68.5 16.828 1 88.31 525 ASN B N 1
ATOM 8521 C CA . ASN B 1 525 ? 8.898 68.875 15.898 1 88.31 525 ASN B CA 1
ATOM 8522 C C . ASN B 1 525 ? 7.551 69 16.609 1 88.31 525 ASN B C 1
ATOM 8524 O O . ASN B 1 525 ? 6.742 69.875 16.266 1 88.31 525 ASN B O 1
ATOM 8528 N N . LYS B 1 526 ? 7.336 68.125 17.531 1 88.56 526 LYS B N 1
ATOM 8529 C CA . LYS B 1 526 ? 6.117 68.188 18.328 1 88.56 526 LYS B CA 1
ATOM 8530 C C . LYS B 1 526 ? 6.008 69.5 19.109 1 88.56 526 LYS B C 1
ATOM 8532 O O . LYS B 1 526 ? 4.93 70.062 19.188 1 88.56 526 LYS B O 1
ATOM 8537 N N . LYS B 1 527 ? 7.043 69.875 19.719 1 82.75 527 LYS B N 1
ATOM 8538 C CA . LYS B 1 527 ? 7.082 71.125 20.469 1 82.75 527 LYS B CA 1
ATOM 8539 C C . LYS B 1 527 ? 6.82 72.375 19.578 1 82.75 527 LYS B C 1
ATOM 8541 O O . LYS B 1 527 ? 6.152 73.312 19.969 1 82.75 527 LYS B O 1
ATOM 8546 N N . LYS B 1 528 ? 7.34 72.25 18.422 1 78.94 528 LYS B N 1
ATOM 8547 C CA . LYS B 1 528 ? 7.125 73.375 17.469 1 78.94 528 LYS B CA 1
ATOM 8548 C C . LYS B 1 528 ? 5.656 73.438 17.062 1 78.94 528 LYS B C 1
ATOM 8550 O O . LYS B 1 528 ? 5.125 74.562 16.875 1 78.94 528 LYS B O 1
ATOM 8555 N N . LEU B 1 529 ? 5.078 72.312 16.906 1 74.44 529 LEU B N 1
ATOM 8556 C CA . LEU B 1 529 ? 3.676 72.25 16.516 1 74.44 529 LEU B CA 1
ATOM 8557 C C . LEU B 1 529 ? 2.77 72.75 17.641 1 74.44 529 LEU B C 1
ATOM 8559 O O . LEU B 1 529 ? 1.734 73.375 17.391 1 74.44 529 LEU B O 1
ATOM 8563 N N . LYS B 1 530 ? 3.043 72.5 18.984 1 72.38 530 LYS B N 1
ATOM 8564 C CA . LYS B 1 530 ? 2.26 72.875 20.141 1 72.38 530 LYS B CA 1
ATOM 8565 C C . LYS B 1 530 ? 2.426 74.375 20.391 1 72.38 530 LYS B C 1
ATOM 8567 O O . LYS B 1 530 ? 1.499 75.062 20.875 1 72.38 530 LYS B O 1
ATOM 8572 N N . GLY B 1 531 ? 3.619 74.812 20.203 1 58.03 531 GLY B N 1
ATOM 8573 C CA . GLY B 1 531 ? 3.863 76.25 20.406 1 58.03 531 GLY B CA 1
ATOM 8574 C C . GLY B 1 531 ? 3.127 77.125 19.406 1 58.03 531 GLY B C 1
ATOM 8575 O O . GLY B 1 531 ? 3.07 78.375 19.562 1 58.03 531 GLY B O 1
ATOM 8576 N N . ARG B 1 532 ? 2.803 76.625 18.391 1 50.31 532 ARG B N 1
ATOM 8577 C CA . ARG B 1 532 ? 2.02 77.438 17.453 1 50.31 532 ARG B CA 1
ATOM 8578 C C . ARG B 1 532 ? 0.555 77.5 17.875 1 50.31 532 ARG B C 1
ATOM 8580 O O . ARG B 1 532 ? -0.204 78.375 17.375 1 50.31 532 ARG B O 1
ATOM 8587 N N . ASP B 1 533 ? 0.109 76.562 18.625 1 43.34 533 ASP B N 1
ATOM 8588 C CA . ASP B 1 533 ? -1.248 76.75 19.141 1 43.34 533 ASP B CA 1
ATOM 8589 C C . ASP B 1 533 ? -1.248 77.562 20.438 1 43.34 533 ASP B C 1
ATOM 8591 O O . ASP B 1 533 ? -0.352 77.438 21.266 1 43.34 533 ASP B O 1
#

Organism: NCBI:txid40520

pLDDT: mean 83.07, std 11.62, range [38.28, 96.75]

Nearest PDB structures (foldseek):
  5llw-assembly1_B  TM=7.048E-01  e=1.979E-10  Idiomarina sp. A28L
  6et7-assembly1_B  TM=7.057E-01  e=1.360E-09  Idiomarina sp. A28L
  4wxo-assembly1_A  TM=7.561E-01  e=2.085E-08  Pseudomonas aeruginosa PAO1
  4urs-assembly1_A  TM=8.006E-01  e=1.682E-07  Thermotoga maritima
  4urg-assembly1_A  TM=7.875E-01  e=8.845E-07  Thermotoga maritima

Sequence (1066 aa):
MKEKLLTKNKSQRMLTGVMVALFFVLSVCTIFTGKYVPTEKGLTLWEPERTQKQDDGTRHIYFTADTDREDRSSLVFFTSHQWVEVFADGKQIYKLDYTGGIWGHTTGNVWNFVKLPEDATQIEVCLTACYPKIVGSSNKFYVGTGNEIYAALLRQSMPVFIISMLTLMVGLFIVLYWVIIHKSSQIDGTLLYLGVFSILLGLWSANETDVTALVITNRQASAFAAFAFLMVMPMAFIMFVKSFLEIKDEWYWKRICDINFGVIVVSFILNFTGIYEFRRSLWMTHMIIVLMLIYVFAVIITKIVKHQVDHRFKSCVGALALISVATIVDMGRFYKTSNNAGIFGNVSFLIFIVALGIESAKQAIESMKKRHRVAELEQFALNDSMTGLYNRNAYDYFANNAKKLENHMIVTFDLNNLKSCNDTYGHSTGDLYIVNSAHIIENIFERFGKCYRIGGDEFCCIIPKAKDFNVERFIQKLYQDVEVFNNKNIIPTEAAIACGYAFFTAEDTDIEKVRERADEMMYQNKKKLKGRDMKEKLLTKNKSQRMLTGVMVALFFVLSVCTIFTGKYVPTEKGLTLWEPERTQKQDDGTRHIYFTADTDREDRSSLVFFTSHQWVEVFADGKQIYKLDYTGGIWGHTTGNVWNFVKLPEDATQIEVCLTACYPKIVGSSNKFYVGTGNEIYAALLRQSMPVFIISMLTLMVGLFIVLYWVIIHKSSQIDGTLLYLGVFSILLGLWSANETDVTALVITNRQASAFAAFAFLMVMPMAFIMFVKSFLEIKDEWYWKRICDINFGVIVVSFILNFTGIYEFRRSLWMTHMIIVLMLIYVFAVIITKIVKHQVDHRFKSCVGALALISVATIVDMGRFYKTSNNAGIFGNVSFLIFIVALGIESAKQAIESMKKRHRVAELEQFALNDSMTGLYNRNAYDYFANNAKKLENHMIVTFDLNNLKSCNDTYGHSTGDLYIVNSAHIIENIFERFGKCYRIGGDEFCCIIPKAKDFNVERFIQKLYQDVEVFNNKNIIPTEAAIACGYAFFTAEDTDIEKVRERADEMMYQNKKKLKGRD